Protein AF-A0AAV9TXZ3-F1 (afdb_monomer_lite)

InterPro domains:
  IPR000595 Cyclic nucleotide-binding domain [PF00027] (1098-1180)
  IPR000595 Cyclic nucleotide-binding domain [PS50042] (1098-1179)
  IPR000595 Cyclic nucleotide-binding domain [SM00100] (1079-1195)
  IPR000595 Cyclic nucleotide-binding domain [cd00038] (1076-1191)
  IPR002645 STAS domain [PF01740] (879-974)
  IPR002645 STAS domain [PS50801] (874-994)
  IPR005339 GINS complex, subunit Psf1 [cd11710] (3-156)
  IPR011547 SLC26A/SulP transporter domain [PF00916] (448-819)
  IPR014710 RmlC-like jelly roll fold [G3DSA:2.60.120.10] (1043-1210)
  IPR018490 Cyclic nucleotide-binding domain superfamily [SSF51206] (1062-1190)
  IPR021151 GINS subunit, domain A [PF05916] (46-154)
  IPR036224 GINS, helical bundle-like domain superfamily [SSF158573] (1-167)
  IPR036513 STAS domain superfamily [G3DSA:3.30.750.24] (866-998)
  IPR036513 STAS domain superfamily [SSF52091] (878-995)
  IPR052706 Membrane-associated Transporter-like [PTHR43310] (361-1196)
  IPR056783 DNA replication complex GINS protein PSF1, C-terminal domain [PF24997] (168-211)
  IPR056783 DNA replication complex GINS protein PSF1, C-terminal domain [cd21696] (169-210)

Sequence (1214 aa):
MYGDLGNKLVQHGKRTQNLAHLPAYQAEIVRAVTREVRDLDKDVTELLEPFQGSFDPSADQATACTVLVNYLSMRRNKRCLLAYHRTRTDKLEELAWRGVDVLDLSGQQVRSNVGSSTGGPNGSADGPTSSLSPQEEEYVRQYGDLLAAYNGQWTDIDLTGSLEPPRDLFIDVRVLKDAGEIQTEYGAINLTKNSQFYVRQGDVERLIAQAPVDSAQYARSVREDTAELASYLLSDKKTGQSPAFLSRQRSQSSALARETAVSDDEDGDEDGDEIAHVTSSETIPEVSEPPSPDEDAEGVIEDGPSILTNLLKKSPPQSHRDPSPEPRPEPLALSDPEPKRTLSTDTPRCEPQRSTERVVDEPTERTPLIPRMSSDSFESYDTNGSTEGVDVEGQKQRPRKKWLRGLKDLTVNVEEHLVHGIQIATSPKAWDRRALWQNAVVAPASCLPAVVVGLLLNVLDALSYGMILFPLGKPIFAGLGSAGISIFYIEVVPFFHNMAQTITDHIGEDQPDAVIATTIVSYAISSMMTGTVFYLMGRFNFGYMVGFIPRHILIGCIGGVGWFLVATGFEVSARMDGSLEYDMDTLHKLFRRDTIPLWVTPLLLAIVLFYSQTRGASKYFLPLYIISIPVVFYFFVFSLDALEPDSLRDNGWIFEGPPSDEPWWYFYTLYKFNLVEWDAVLECVPAMLALTFFGILHVPINVPALALQSGEDNADLDRELKLHGYSNFISGMAGSIQNYLVYANTVFFMRSGGDSRLAGYMLAALTFGVMIIGPKIIGFIPIMMVGTLIFDLGFELLLEAVWLPRKKLKLAEYLTVIVIVLVMGIYDFVIGIGVGIILAFVSLIIQTSRVSAVRASYTGEIVGSTVRRNPSQHHYLQEVRRQIYIVKLTGFLFFGTVVSVEEKIRALIDDSAFAERPIKYLILDLYHVTGLDYSAGEAFNTISRLLDNKGIVLVLSGKDAESEVGRNLRAMGLGNDSIEVTLLPDLNSALESCENELLKTLYASQEELRKGSRHAPTANLDVPTKPDRTSFDLVINSPRRNHLHEAARNALANTESSGTKRWQSFKEPLRLMLQIFQGLSDKNEDFWFRAVGYFVRKEYTAGTVLFTRGEPAKGFYLVEKGILRADYDLPQGSLTESIVAGTTCGELPFFSETDRTATVTVDRDCVAWRMDKEGWQKLQKDQPDVAQELLRVSLKLTSERMTSITSYILTMAG

Foldseek 3Di:
DLCPLLLVLLVVLVVQLPDPDGAADPVVSLVVLVVSLVVLVVVLCVLCVVVVPPDDCLQPQLSVLSNVVSVVSSVSSVVSSVSSVVSVVVVLLVCVLLLEPLVVVQVVVQVVVVVPDDDDPDDDDDDRDGSDDPVRVVVSVVVNVVVVVVVVVPPPDDSSDDPDDDPDQKAKDFQQDFPAWAQDPVGIDGHHHGDIDTGGCVRCVSVVNHPPPPPPPPPPGVVVVVVVVVVVVVPDDDDDDDDDDDDDDDDDDDDDDDDDDDDDDDDDDDDDDDDDDDDDDDDDDDDDDDDDDDDDDDDDDDDDDDDPVVPPDDDDDDDDDDDDDDDDDDDDDDDDDDDDDDDDDDDDDDDDDDDDDDDDDDDDDDDDPDDDDDDDDDDDDDDDDDDDDDDDDDDDDDDDDDPPPVVVVVVVVVVVVVVVVVVVVPDPVPDDPVVCCCPVPVLVVLLVLLLLLLLVVQLLQQQLVQLLLELCVQVLCVQRSLVGHDDDDPQLSVLLHVLLVLLCVVPDPPCSLLSLLQSLLLQLVLLQVLLQVLQVCLVVVVLVVLVVQDPLLLLLLLQLLLLLLQQSLLCLQQVDSDGDAPDPVSVVSCPDPLRVCSRVLLLVLLVVVLVVVVVDDDLNRVSVSLVVVLVVVVVCCVVDPVRDLVVCCVSNFADDFRDDDDALCNSVVSNPVVSHDVVSSVVSVVSSVVVSVVQSNQLSSQQVVQCVVVVNPDDRSSVVSSVLSVVSSVVSVVSDGRDDDDRVSVVSSVSSPNPDVVSVVSSVVVSVVVSRVPRRVRRSDTSSSSSNVSNNSSVVSNCSSQPVCPVVDDPLSNVLSVQLSVCCNNPHSVVSSVSSVVSVVVVVLVVVLPDEQFPDKDFQLLAAFQAADFPLLVQLCNQQSLLEIETEGAEEAEPSHLVNVLVVLCVCVPPVNCVVRVHAEYEYECQRYPYYDLNSLVSVQVSLVSCVVSNHAYEYENDDCPGPRNVSSVVSPPCPPVRDYHYYNHPSRVNVVVSVVLCVLLVVVVVVVVVVVVCDDDDDDDDPDDPPPPDDPPPPPDPSVVSSNVSSCVSVVLVVVQALVPLPPPDPPLSLCCRRCPVVDPDDSVLCVLLRVQWDKDKDAAFDWPDAFQAWQFKKKQWQQAKKWWWAQDPVGIDIYIYGHSYIPSLSRNSSRHTDRTTMGGHHTTIIIIGGPVSLVCCSVVPSVSSSSSSSSSSVSVVVSVSNVVSNVSVVVD

pLDDT: mean 71.1, std 21.89, range [20.72, 95.38]

Structure (mmCIF, N/CA/C/O backbone):
data_AF-A0AAV9TXZ3-F1
#
_entry.id   AF-A0AAV9TXZ3-F1
#
loop_
_atom_site.group_PDB
_atom_site.id
_atom_site.type_symbol
_atom_site.label_atom_id
_atom_site.label_alt_id
_atom_site.label_comp_id
_atom_site.label_asym_id
_atom_site.label_entity_id
_atom_site.label_seq_id
_atom_site.pdbx_PDB_ins_code
_atom_site.Cartn_x
_atom_site.Cartn_y
_atom_site.Cartn_z
_atom_site.occupancy
_atom_site.B_iso_or_equiv
_atom_site.auth_seq_id
_atom_site.auth_comp_id
_atom_site.auth_asym_id
_atom_site.auth_atom_id
_atom_site.pdbx_PDB_model_num
ATOM 1 N N . MET A 1 1 ? -33.571 0.772 12.423 1.00 46.62 1 MET A N 1
ATOM 2 C CA . MET A 1 1 ? -34.024 0.963 13.819 1.00 46.62 1 MET A CA 1
ATOM 3 C C . MET A 1 1 ? -34.027 2.464 14.087 1.00 46.62 1 MET A C 1
ATOM 5 O O . MET A 1 1 ? -33.149 3.138 13.553 1.00 46.62 1 MET A O 1
ATOM 9 N N . TYR A 1 2 ? -34.976 3.020 14.851 1.00 60.75 2 TYR A N 1
ATOM 10 C CA . TYR A 1 2 ? -34.881 4.441 15.217 1.00 60.75 2 TYR A CA 1
ATOM 11 C C . TYR A 1 2 ? -33.516 4.681 15.883 1.00 60.75 2 TYR A C 1
ATOM 13 O O . TYR A 1 2 ? -33.178 3.979 16.844 1.00 60.75 2 TYR A O 1
ATOM 21 N N . GLY A 1 3 ? -32.733 5.648 15.396 1.00 64.31 3 GLY A N 1
ATOM 22 C CA . GLY A 1 3 ? -31.416 6.031 15.926 1.00 64.31 3 GLY A CA 1
ATOM 23 C C . GLY A 1 3 ? -30.194 5.714 15.079 1.00 64.31 3 GLY A C 1
ATOM 24 O O . GLY A 1 3 ? -29.126 6.255 15.368 1.00 64.31 3 GLY A O 1
ATOM 25 N N . ASP A 1 4 ? -30.319 4.896 14.033 1.00 75.12 4 ASP A N 1
ATOM 26 C CA . ASP A 1 4 ? -29.176 4.531 13.181 1.00 75.12 4 ASP A CA 1
ATOM 27 C C . ASP A 1 4 ? -28.578 5.764 12.482 1.00 75.12 4 ASP A C 1
ATOM 29 O O . ASP A 1 4 ? -27.358 5.918 12.392 1.00 75.12 4 ASP A O 1
ATOM 33 N N . LEU A 1 5 ? -29.439 6.689 12.041 1.00 81.31 5 LEU A N 1
ATOM 34 C CA . LEU A 1 5 ? -29.034 7.960 11.435 1.00 81.31 5 LEU A CA 1
ATOM 35 C C . LEU A 1 5 ? -28.333 8.876 12.447 1.00 81.31 5 LEU A C 1
ATOM 37 O O . LEU A 1 5 ? -27.311 9.483 12.127 1.00 81.31 5 LEU A O 1
ATOM 41 N N . GLY A 1 6 ? -28.834 8.921 13.686 1.00 83.31 6 GLY A N 1
ATOM 42 C CA . GLY A 1 6 ? -28.199 9.656 14.782 1.00 83.31 6 GLY A CA 1
ATOM 43 C C . GLY A 1 6 ? -26.801 9.119 15.103 1.00 83.31 6 GLY A C 1
ATOM 44 O O . GLY A 1 6 ? -25.874 9.900 15.304 1.00 83.31 6 GLY A O 1
ATOM 45 N N . ASN A 1 7 ? -26.617 7.796 15.074 1.00 79.44 7 ASN A N 1
ATOM 46 C CA . ASN A 1 7 ? -25.314 7.166 15.289 1.00 79.44 7 ASN A CA 1
ATOM 47 C C . ASN A 1 7 ? -24.320 7.502 14.163 1.00 79.44 7 ASN A C 1
ATOM 49 O O . ASN A 1 7 ? -23.198 7.928 14.432 1.00 79.44 7 ASN A O 1
ATOM 53 N N . LYS A 1 8 ? -24.751 7.413 12.895 1.00 82.44 8 LYS A N 1
ATOM 54 C CA . LYS A 1 8 ? -23.932 7.836 11.743 1.00 82.44 8 LYS A CA 1
ATOM 55 C C . LYS A 1 8 ? -23.474 9.293 11.869 1.00 82.44 8 LYS A C 1
ATOM 57 O O . LYS A 1 8 ? -22.316 9.600 11.588 1.00 82.44 8 LYS A O 1
ATOM 62 N N . LEU A 1 9 ? -24.358 10.176 12.338 1.00 86.06 9 LEU A N 1
ATOM 63 C CA . LEU A 1 9 ? -24.041 11.586 12.553 1.00 86.06 9 LEU A CA 1
ATOM 64 C C . LEU A 1 9 ? -22.973 11.781 13.648 1.00 86.06 9 LEU A C 1
ATOM 66 O O . LEU A 1 9 ? -22.029 12.548 13.460 1.00 86.06 9 LEU A O 1
ATOM 70 N N . VAL A 1 10 ? -23.060 11.039 14.756 1.00 84.44 10 VAL A N 1
ATOM 71 C CA . VAL A 1 10 ? -22.048 11.068 15.831 1.00 84.44 10 VAL A CA 1
ATOM 72 C C . VAL A 1 10 ? -20.702 10.518 15.355 1.00 84.44 10 VAL A C 1
ATOM 74 O O . VAL A 1 10 ? -19.664 11.108 15.650 1.00 84.44 10 VAL A O 1
ATOM 77 N N . GLN A 1 11 ? -20.690 9.437 14.569 1.00 80.44 11 GLN A N 1
ATOM 78 C CA . GLN A 1 11 ? -19.458 8.909 13.971 1.00 80.44 11 GLN A CA 1
ATOM 79 C C . GLN A 1 11 ? -18.785 9.937 13.054 1.00 80.44 11 GLN A C 1
ATOM 81 O O . GLN A 1 11 ? -17.564 10.096 13.095 1.00 80.44 11 GLN A O 1
ATOM 86 N N . HIS A 1 12 ? -19.571 10.670 12.261 1.00 83.06 12 HIS A N 1
ATOM 87 C CA . HIS A 1 12 ? -19.061 11.776 11.455 1.00 83.06 12 HIS A CA 1
ATOM 88 C C . HIS A 1 12 ? -18.491 12.907 12.328 1.00 83.06 12 HIS A C 1
ATOM 90 O O . HIS A 1 12 ? -17.416 13.432 12.034 1.00 83.06 12 HIS A O 1
ATOM 96 N N . GLY A 1 13 ? -19.167 13.255 13.428 1.00 84.00 13 GLY A N 1
ATOM 97 C CA . GLY A 1 13 ? -18.657 14.203 14.426 1.00 84.00 13 GLY A CA 1
ATOM 98 C C . GLY A 1 13 ? -17.302 13.771 14.997 1.00 84.00 13 GLY A C 1
ATOM 99 O O . GLY A 1 13 ? -16.349 14.544 14.969 1.00 84.00 13 GLY A O 1
ATOM 100 N N . LYS A 1 14 ? -17.162 12.501 15.397 1.00 80.06 14 LYS A N 1
ATOM 101 C CA . LYS A 1 14 ? -15.896 11.947 15.907 1.00 80.06 14 LYS A CA 1
ATOM 102 C C . LYS A 1 14 ? -14.766 12.004 14.874 1.00 80.06 14 LYS A C 1
ATOM 104 O O . LYS A 1 14 ? -13.644 12.351 15.219 1.00 80.06 14 LYS A O 1
ATOM 109 N N . ARG A 1 15 ? -15.049 11.708 13.599 1.00 76.56 15 ARG A N 1
ATOM 110 C CA . ARG A 1 15 ? -14.057 11.859 12.516 1.00 76.56 15 ARG A CA 1
ATOM 111 C C . ARG A 1 15 ? -13.598 13.310 12.359 1.00 76.56 15 ARG A C 1
ATOM 113 O O . ARG A 1 15 ? -12.427 13.537 12.094 1.00 76.56 15 ARG A O 1
ATOM 120 N N . THR A 1 16 ? -14.505 14.266 12.559 1.00 80.38 16 THR A N 1
ATOM 121 C CA . THR A 1 16 ? -14.220 15.705 12.437 1.00 80.38 16 THR A CA 1
ATOM 122 C C . THR A 1 16 ? -13.198 16.186 13.473 1.00 80.38 16 THR A C 1
ATOM 124 O O . THR A 1 16 ? -12.370 17.027 13.146 1.00 80.38 16 THR A O 1
ATOM 127 N N . GLN A 1 17 ? -13.191 15.621 14.687 1.00 77.25 17 GLN A N 1
ATOM 128 C CA . GLN A 1 17 ? -12.233 16.001 15.740 1.00 77.25 17 GLN A CA 1
ATOM 129 C C . GLN A 1 17 ? -10.770 15.755 15.339 1.00 77.25 17 GLN A C 1
ATOM 131 O O . GLN A 1 17 ? -9.898 16.542 15.694 1.00 77.25 17 GLN A O 1
ATOM 136 N N . ASN A 1 18 ? -10.511 14.698 14.562 1.00 69.69 18 ASN A N 1
ATOM 137 C CA . ASN A 1 18 ? -9.159 14.295 14.162 1.00 69.69 18 ASN A CA 1
ATOM 138 C C . ASN A 1 18 ? -8.659 14.995 12.884 1.00 69.69 18 ASN A C 1
ATOM 140 O O . ASN A 1 18 ? -7.519 14.775 12.478 1.00 69.69 18 ASN A O 1
ATOM 144 N N . LEU A 1 19 ? -9.500 15.788 12.213 1.00 70.50 19 LEU A N 1
ATOM 145 C CA . LEU A 1 19 ? -9.137 16.490 10.983 1.00 70.50 19 LEU A CA 1
ATOM 146 C C . LEU A 1 19 ? -8.639 17.907 11.295 1.00 70.50 19 LEU A C 1
ATOM 148 O O . LEU A 1 19 ? -9.163 18.596 12.170 1.00 70.50 19 LEU A O 1
ATOM 152 N N . ALA A 1 20 ? -7.636 18.359 10.537 1.00 63.41 20 ALA A N 1
ATOM 153 C CA . ALA A 1 20 ? -7.135 19.733 10.617 1.00 63.41 20 ALA A CA 1
ATOM 154 C C . ALA A 1 20 ? -8.110 20.759 10.006 1.00 63.41 20 ALA A C 1
ATOM 156 O O . ALA A 1 20 ? -8.082 21.925 10.382 1.00 63.41 20 ALA A O 1
ATOM 157 N N . HIS A 1 21 ? -8.986 20.323 9.095 1.00 69.31 21 HIS A N 1
ATOM 158 C CA . HIS A 1 21 ? -10.003 21.149 8.443 1.00 69.31 21 HIS A CA 1
ATOM 159 C C . HIS A 1 21 ? -11.415 20.680 8.810 1.00 69.31 21 HIS A C 1
ATOM 161 O O . HIS A 1 21 ? -11.624 19.516 9.165 1.00 69.31 21 HIS A O 1
ATOM 167 N N . LEU A 1 22 ? -12.398 21.574 8.679 1.00 75.88 22 LEU A N 1
ATOM 168 C CA . LEU A 1 22 ? -13.799 21.241 8.910 1.00 75.88 22 LEU A CA 1
ATOM 169 C C . LEU A 1 22 ? -14.408 20.590 7.647 1.00 75.88 22 LEU A C 1
ATOM 171 O O . LEU A 1 22 ? -14.422 21.217 6.587 1.00 75.88 22 LEU A O 1
ATOM 175 N N . PRO A 1 23 ? -14.917 19.347 7.717 1.00 78.06 23 PRO A N 1
ATOM 176 C CA . PRO A 1 23 ? -15.599 18.707 6.596 1.00 78.06 23 PRO A CA 1
ATOM 177 C C . PRO A 1 23 ? -16.984 19.327 6.364 1.00 78.06 23 PRO A C 1
ATOM 179 O O . PRO A 1 23 ? -17.568 19.931 7.273 1.00 78.06 23 PRO A O 1
ATOM 182 N N . ALA A 1 24 ? -17.536 19.110 5.166 1.00 81.19 24 ALA A N 1
ATOM 183 C CA . ALA A 1 24 ? -18.845 19.628 4.773 1.00 81.19 24 ALA A CA 1
ATOM 184 C C . ALA A 1 24 ? -19.953 19.270 5.781 1.00 81.19 24 ALA A C 1
ATOM 186 O O . ALA A 1 24 ? -20.029 18.147 6.298 1.00 81.19 24 ALA A O 1
ATOM 187 N N . TYR A 1 25 ? -20.817 20.244 6.059 1.00 86.25 25 TYR A N 1
ATOM 188 C CA . TYR A 1 25 ? -21.963 20.079 6.940 1.00 86.25 25 TYR A CA 1
ATOM 189 C C . TYR A 1 25 ? -22.941 19.032 6.383 1.00 86.25 25 TYR A C 1
ATOM 191 O O . TYR A 1 25 ? -23.426 19.136 5.256 1.00 86.25 25 TYR A O 1
ATOM 199 N N . GLN A 1 26 ? -23.273 18.021 7.190 1.00 87.88 26 GLN A N 1
ATOM 200 C CA . GLN A 1 26 ? -24.107 16.885 6.781 1.00 87.88 26 GLN A CA 1
ATOM 201 C C . GLN A 1 26 ? -25.603 17.238 6.817 1.00 87.88 26 GLN A C 1
ATOM 203 O O . GLN A 1 26 ? -26.383 16.662 7.582 1.00 87.88 26 GLN A O 1
ATOM 208 N N . ALA A 1 27 ? -26.016 18.198 5.983 1.00 86.31 27 ALA A N 1
ATOM 209 C CA . ALA A 1 27 ? -27.371 18.749 5.972 1.00 86.31 27 ALA A CA 1
ATOM 210 C C . ALA A 1 27 ? -28.451 17.682 5.755 1.00 86.31 27 ALA A C 1
ATOM 212 O O . ALA A 1 27 ? -29.509 17.739 6.382 1.00 86.31 27 ALA A O 1
ATOM 213 N N . GLU A 1 28 ? -28.197 16.700 4.890 1.00 86.56 28 GLU A N 1
ATOM 214 C CA . GLU A 1 28 ? -29.156 15.634 4.599 1.00 86.56 28 GLU A CA 1
ATOM 215 C C . GLU A 1 28 ? -29.394 14.731 5.805 1.00 86.56 28 GLU A C 1
ATOM 217 O O . GLU A 1 28 ? -30.546 14.488 6.166 1.00 86.56 28 GLU A O 1
ATOM 222 N N . ILE A 1 29 ? -28.320 14.294 6.468 1.00 87.38 29 ILE A N 1
ATOM 223 C CA . ILE A 1 29 ? -28.400 13.425 7.646 1.00 87.38 29 ILE A CA 1
ATOM 224 C C . ILE A 1 29 ? -29.036 14.190 8.806 1.00 87.38 29 ILE A C 1
ATOM 226 O O . ILE A 1 29 ? -29.933 13.661 9.457 1.00 87.38 29 ILE A O 1
ATOM 230 N N . VAL A 1 30 ? -28.654 15.453 9.028 1.00 91.25 30 VAL A N 1
ATOM 231 C CA . VAL A 1 30 ? -29.279 16.296 10.059 1.00 91.25 30 VAL A CA 1
ATOM 232 C C . VAL A 1 30 ? -30.777 16.462 9.794 1.00 91.25 30 VAL A C 1
ATOM 234 O O . VAL A 1 30 ? -31.585 16.258 10.702 1.00 91.25 30 VAL A O 1
ATOM 237 N N . ARG A 1 31 ? -31.185 16.758 8.551 1.00 91.25 31 ARG A N 1
ATOM 238 C CA . ARG A 1 31 ? -32.609 16.844 8.177 1.00 91.25 31 ARG A CA 1
ATOM 239 C C . ARG A 1 31 ? -33.327 15.511 8.346 1.00 91.25 31 ARG A C 1
ATOM 241 O O . ARG A 1 31 ? -34.479 15.520 8.764 1.00 91.25 31 ARG A O 1
ATOM 248 N N . ALA A 1 32 ? -32.680 14.392 8.030 1.00 89.62 32 ALA A N 1
ATOM 249 C CA . ALA A 1 32 ? -33.257 13.062 8.176 1.00 89.62 32 ALA A CA 1
ATOM 250 C C . ALA A 1 32 ? -33.457 12.691 9.654 1.00 89.62 32 ALA A C 1
ATOM 252 O O . ALA A 1 32 ? -34.551 12.279 10.016 1.00 89.62 32 ALA A O 1
ATOM 253 N N . VAL A 1 33 ? -32.472 12.940 10.525 1.00 89.69 33 VAL A N 1
ATOM 254 C CA . VAL A 1 33 ? -32.613 12.745 11.981 1.00 89.69 33 VAL A CA 1
ATOM 255 C C . VAL A 1 33 ? -33.660 13.701 12.563 1.00 89.69 33 VAL A C 1
ATOM 257 O O . VAL A 1 33 ? -34.429 13.318 13.438 1.00 89.69 33 VAL A O 1
ATOM 260 N N . THR A 1 34 ? -33.740 14.939 12.067 1.00 92.44 34 THR A N 1
ATOM 261 C CA . THR A 1 34 ? -34.777 15.898 12.490 1.00 92.44 34 THR A CA 1
ATOM 262 C C . THR A 1 34 ? -36.172 15.449 12.055 1.00 92.44 34 THR A C 1
ATOM 264 O O . THR A 1 34 ? -37.116 15.581 12.830 1.00 92.44 34 THR A O 1
ATOM 267 N N . ARG A 1 35 ? -36.307 14.906 10.836 1.00 91.44 35 ARG A N 1
ATOM 268 C CA . ARG A 1 35 ? -37.545 14.274 10.360 1.00 91.44 35 ARG A CA 1
ATOM 269 C C . ARG A 1 35 ? -37.907 13.084 11.233 1.00 91.44 35 ARG A C 1
ATOM 271 O O . ARG A 1 35 ? -38.993 13.085 11.774 1.00 91.44 35 ARG A O 1
ATOM 278 N N . GLU A 1 36 ? -36.961 12.193 11.509 1.00 89.94 36 GLU A N 1
ATOM 279 C CA . GLU A 1 36 ? -37.167 11.045 12.396 1.00 89.94 36 GLU A CA 1
ATOM 280 C C . GLU A 1 36 ? -37.639 11.469 13.800 1.00 89.94 36 GLU A C 1
ATOM 282 O O . GLU A 1 36 ? -38.525 10.846 14.371 1.00 89.94 36 GLU A O 1
ATOM 287 N N . VAL A 1 37 ? -37.096 12.558 14.361 1.00 91.62 37 VAL A N 1
ATOM 288 C CA . VAL A 1 37 ? -37.578 13.122 15.636 1.00 91.62 37 VAL A CA 1
ATOM 289 C C . VAL A 1 37 ? -39.005 13.660 15.519 1.00 91.62 37 VAL A C 1
ATOM 291 O O . VAL A 1 37 ? -39.774 13.491 16.457 1.00 91.62 37 VAL A O 1
ATOM 294 N N . ARG A 1 38 ? -39.361 14.313 14.406 1.00 92.12 38 ARG A N 1
ATOM 295 C CA . ARG A 1 38 ? -40.729 14.803 14.161 1.00 92.12 38 ARG A CA 1
ATOM 296 C C . ARG A 1 38 ? -41.714 13.671 13.905 1.00 92.12 38 ARG A C 1
ATOM 298 O O . ARG A 1 38 ? -42.841 13.774 14.358 1.00 92.12 38 ARG A O 1
ATOM 305 N N . ASP A 1 39 ? -41.292 12.622 13.212 1.00 89.25 39 ASP A N 1
ATOM 306 C CA . ASP A 1 39 ? -42.104 11.437 12.959 1.00 89.25 39 ASP A CA 1
ATOM 307 C C . ASP A 1 39 ? -42.390 10.733 14.289 1.00 89.25 39 ASP A C 1
ATOM 309 O O . ASP A 1 39 ? -43.543 10.493 14.604 1.00 89.25 39 ASP A O 1
ATOM 313 N N . LEU A 1 40 ? -41.377 10.556 15.148 1.00 88.88 40 LEU A N 1
ATOM 314 C CA . LEU A 1 40 ? -41.570 10.037 16.508 1.00 88.88 40 LEU A CA 1
ATOM 315 C C . LEU A 1 40 ? -42.489 10.922 17.371 1.00 88.88 40 LEU A C 1
ATOM 317 O O . LEU A 1 40 ? -43.253 10.403 18.181 1.00 88.88 40 LEU A O 1
ATOM 321 N N . ASP A 1 41 ? -42.407 12.247 17.233 1.00 90.12 41 ASP A N 1
ATOM 322 C CA . ASP A 1 41 ? -43.283 13.196 17.937 1.00 90.12 41 ASP A CA 1
ATOM 323 C C . ASP A 1 41 ? -44.725 13.124 17.414 1.00 90.12 41 ASP A C 1
ATOM 325 O O . ASP A 1 41 ? -45.684 13.152 18.188 1.00 90.12 41 ASP A O 1
ATOM 329 N N . LYS A 1 42 ? -44.882 12.954 16.099 1.00 89.12 42 LYS A N 1
ATOM 330 C CA . LYS A 1 42 ? -46.168 12.734 15.446 1.00 89.12 42 LYS A CA 1
ATOM 331 C C . LYS A 1 42 ? -46.775 11.403 15.873 1.00 89.12 42 LYS A C 1
ATOM 333 O O . LYS A 1 42 ? -47.934 11.403 16.258 1.00 89.12 42 LYS A O 1
ATOM 338 N N . ASP A 1 43 ? -45.994 10.328 15.912 1.00 85.62 43 ASP A N 1
ATOM 339 C CA . ASP A 1 43 ? -46.423 9.017 16.401 1.00 85.62 43 ASP A CA 1
ATOM 340 C C . ASP A 1 43 ? -46.906 9.121 17.855 1.00 85.62 43 ASP A C 1
ATOM 342 O O . ASP A 1 43 ? -47.959 8.598 18.204 1.00 85.62 43 ASP A O 1
ATOM 346 N N . VAL A 1 44 ? -46.181 9.849 18.716 1.00 87.19 44 VAL A N 1
ATOM 347 C CA . VAL A 1 44 ? -46.627 10.127 20.094 1.00 87.19 44 VAL A CA 1
ATOM 348 C C . VAL A 1 44 ? -47.927 10.931 20.112 1.00 87.19 44 VAL A C 1
ATOM 350 O O . VAL A 1 44 ? -48.803 10.647 20.925 1.00 87.19 44 VAL A O 1
ATOM 353 N N . THR A 1 45 ? -48.073 11.916 19.229 1.00 86.88 45 THR A N 1
ATOM 354 C CA . THR A 1 45 ? -49.273 12.758 19.153 1.00 86.88 45 THR A CA 1
ATOM 355 C C . THR A 1 45 ? -50.485 11.973 18.650 1.00 86.88 45 THR A C 1
ATOM 357 O O . THR A 1 45 ? -51.545 12.079 19.254 1.00 86.88 45 THR A O 1
ATOM 360 N N . GLU A 1 46 ? -50.333 11.147 17.613 1.00 85.81 46 GLU A N 1
ATOM 361 C CA . GLU A 1 46 ? -51.372 10.249 17.084 1.00 85.81 46 GLU A CA 1
ATOM 362 C C . GLU A 1 46 ? -51.777 9.200 18.130 1.00 85.81 46 GLU A C 1
ATOM 364 O O . GLU A 1 46 ? -52.963 8.950 18.332 1.00 85.81 46 GLU A O 1
ATOM 369 N N . LEU A 1 47 ? -50.809 8.646 18.871 1.00 84.81 47 LEU A N 1
ATOM 370 C CA . LEU A 1 47 ? -51.084 7.739 19.990 1.00 84.81 47 LEU A CA 1
ATOM 371 C C . LEU A 1 47 ? -51.864 8.422 21.123 1.00 84.81 47 LEU A C 1
ATOM 373 O O . LEU A 1 47 ? -52.641 7.762 21.808 1.00 84.81 47 LEU A O 1
ATOM 377 N N . LEU A 1 48 ? -51.666 9.726 21.338 1.00 85.25 48 LEU A N 1
ATOM 378 C CA . LEU A 1 48 ? -52.327 10.493 22.399 1.00 85.25 48 LEU A CA 1
ATOM 379 C C . LEU A 1 48 ? -53.626 11.190 21.948 1.00 85.25 48 LEU A C 1
ATOM 381 O O . LEU A 1 48 ? -54.417 11.599 22.802 1.00 85.25 48 LEU A O 1
ATOM 385 N N . GLU A 1 49 ? -53.880 11.303 20.641 1.00 84.19 49 GLU A N 1
ATOM 386 C CA . GLU A 1 49 ? -55.061 11.951 20.050 1.00 84.19 49 GLU A CA 1
ATOM 387 C C . GLU A 1 49 ? -56.399 11.399 20.588 1.00 84.19 49 GLU A C 1
ATOM 389 O O . GLU A 1 49 ? -57.260 12.210 20.956 1.00 84.19 49 GLU A O 1
ATOM 394 N N . PRO A 1 50 ? -56.580 10.069 20.763 1.00 83.56 50 PRO A N 1
ATOM 395 C CA . PRO A 1 50 ? -57.810 9.503 21.321 1.00 83.56 50 PRO A CA 1
ATOM 396 C C . PRO A 1 50 ? -58.133 9.983 22.743 1.00 83.56 50 PRO A C 1
ATOM 398 O O . PRO A 1 50 ? -59.283 9.903 23.171 1.00 83.56 50 PRO A O 1
ATOM 401 N N . PHE A 1 51 ? -57.138 10.493 23.478 1.00 82.31 51 PHE A N 1
ATOM 402 C CA . PHE A 1 51 ? -57.261 10.853 24.891 1.00 82.31 51 PHE A CA 1
ATOM 403 C C . PHE A 1 51 ? -57.546 12.342 25.129 1.00 82.31 51 PHE A C 1
ATOM 405 O O . PHE A 1 51 ? -57.717 12.737 26.281 1.00 82.31 51 PHE A O 1
ATOM 412 N N . GLN A 1 52 ? -57.598 13.177 24.078 1.00 74.44 52 GLN A N 1
ATOM 413 C CA . GLN A 1 52 ? -58.004 14.598 24.121 1.00 74.44 52 GLN A CA 1
ATOM 414 C C . GLN A 1 52 ? -57.418 15.405 25.309 1.00 74.44 52 GLN A C 1
ATOM 416 O O . GLN A 1 52 ? -58.098 16.226 25.922 1.00 74.44 52 GLN A O 1
ATOM 421 N N . GLY A 1 53 ? -56.147 15.161 25.659 1.00 67.88 53 GLY A N 1
ATOM 422 C CA . GLY A 1 53 ? -55.430 15.850 26.747 1.00 67.88 53 GLY A CA 1
ATOM 423 C C . GLY A 1 53 ? -55.630 15.278 28.162 1.00 67.88 53 GLY A C 1
ATOM 424 O O . GLY A 1 53 ? -54.949 15.708 29.089 1.00 67.88 53 GLY A O 1
ATOM 425 N N . SER A 1 54 ? -56.499 14.280 28.330 1.00 74.25 54 SER A N 1
ATOM 426 C CA . SER A 1 54 ? -56.764 13.541 29.572 1.00 74.25 54 SER A CA 1
ATOM 427 C C . SER A 1 54 ? -56.188 12.119 29.476 1.00 74.25 54 SER A C 1
ATOM 429 O O . SER A 1 54 ? -56.912 11.126 29.567 1.00 74.25 54 SER A O 1
ATOM 431 N N . PHE A 1 55 ? -54.878 12.005 29.253 1.00 79.62 55 PHE A N 1
ATOM 432 C CA . PHE A 1 55 ? -54.204 10.706 29.241 1.00 79.62 55 PHE A CA 1
ATOM 433 C C . PHE A 1 55 ? -53.881 10.267 30.670 1.00 79.62 55 PHE A C 1
ATOM 435 O O . PHE A 1 55 ? -53.087 10.918 31.350 1.00 79.62 55 PHE A O 1
ATOM 442 N N . ASP A 1 56 ? -54.481 9.162 31.113 1.00 75.12 56 ASP A N 1
ATOM 443 C CA . ASP A 1 56 ? -54.106 8.494 32.355 1.00 75.12 56 ASP A CA 1
ATOM 444 C C . ASP A 1 56 ? -53.143 7.335 32.038 1.00 75.12 56 ASP A C 1
ATOM 446 O O . ASP A 1 56 ? -53.580 6.289 31.543 1.00 75.12 56 ASP A O 1
ATOM 450 N N . PRO A 1 57 ? -51.836 7.471 32.344 1.00 71.06 57 PRO A N 1
ATOM 451 C CA . PRO A 1 57 ? -50.852 6.424 32.085 1.00 71.06 57 PRO A CA 1
ATOM 452 C C . PRO A 1 57 ? -51.149 5.118 32.825 1.00 71.06 57 PRO A C 1
ATOM 454 O O . PRO A 1 57 ? -50.573 4.087 32.489 1.00 71.06 57 PRO A O 1
ATOM 457 N N . SER A 1 58 ? -51.987 5.160 33.868 1.00 57.97 58 SER A N 1
ATOM 458 C CA . SER A 1 58 ? -52.388 3.972 34.616 1.00 57.97 58 SER A CA 1
ATOM 459 C C . SER A 1 58 ? -53.486 3.167 33.916 1.00 57.97 58 SER A C 1
ATOM 461 O O . SER A 1 58 ? -53.510 1.948 34.086 1.00 57.97 58 SER A O 1
ATOM 463 N N . ALA A 1 59 ? -54.330 3.814 33.103 1.00 69.88 59 ALA A N 1
ATOM 464 C CA . ALA A 1 59 ? -55.447 3.186 32.402 1.00 69.88 59 ALA A CA 1
ATOM 465 C C . ALA A 1 59 ? -55.034 2.560 31.058 1.00 69.88 59 ALA A C 1
ATOM 467 O O . ALA A 1 59 ? -55.557 1.508 30.702 1.00 69.88 59 ALA A O 1
ATOM 468 N N . ASP A 1 60 ? -54.074 3.163 30.342 1.00 74.12 60 ASP A N 1
ATOM 469 C CA . ASP A 1 60 ? -53.642 2.708 29.012 1.00 74.12 60 ASP A CA 1
ATOM 470 C C . ASP A 1 60 ? -52.114 2.510 28.935 1.00 74.12 60 ASP A C 1
ATOM 472 O O . ASP A 1 60 ? -51.330 3.329 28.443 1.00 74.12 60 ASP A O 1
ATOM 476 N N . GLN A 1 61 ? -51.671 1.404 29.532 1.00 61.94 61 GLN A N 1
ATOM 477 C CA . GLN A 1 61 ? -50.272 1.170 29.902 1.00 61.94 61 GLN A CA 1
ATOM 478 C C . GLN A 1 61 ? -49.372 0.761 28.725 1.00 61.94 61 GLN A C 1
ATOM 480 O O . GLN A 1 61 ? -48.187 1.111 28.712 1.00 61.94 61 GLN A O 1
ATOM 485 N N . ALA A 1 62 ? -49.928 0.080 27.718 1.00 70.56 62 ALA A N 1
ATOM 486 C CA . ALA A 1 62 ? -49.223 -0.241 26.475 1.00 70.56 62 ALA A CA 1
ATOM 487 C C . ALA A 1 62 ? -48.896 1.042 25.695 1.00 70.56 62 ALA A C 1
ATOM 489 O O . ALA A 1 62 ? -47.756 1.261 25.265 1.00 70.56 62 ALA A O 1
ATOM 490 N N . THR A 1 63 ? -49.875 1.946 25.621 1.00 78.06 63 THR A N 1
ATOM 491 C CA . THR A 1 63 ? -49.718 3.284 25.050 1.00 78.06 63 THR A CA 1
ATOM 492 C C . THR A 1 63 ? -48.699 4.096 25.851 1.00 78.06 63 THR A C 1
ATOM 494 O O . THR A 1 63 ? -47.777 4.663 25.267 1.00 78.06 63 THR A O 1
ATOM 497 N N . ALA A 1 64 ? -48.754 4.063 27.190 1.00 76.50 64 ALA A N 1
ATOM 498 C CA . ALA A 1 64 ? -47.788 4.755 28.053 1.00 76.50 64 ALA A CA 1
ATOM 499 C C . ALA A 1 64 ? -46.336 4.283 27.840 1.00 76.50 64 ALA A C 1
ATOM 501 O O . ALA A 1 64 ? -45.417 5.105 27.772 1.00 76.50 64 ALA A O 1
ATOM 502 N N . CYS A 1 65 ? -46.114 2.971 27.708 1.00 72.75 65 CYS A N 1
ATOM 503 C CA . CYS A 1 65 ? -44.789 2.418 27.420 1.00 72.75 65 CYS A CA 1
ATOM 504 C C . CYS A 1 65 ? -44.280 2.840 26.045 1.00 72.75 65 CYS A C 1
ATOM 506 O O . CYS A 1 65 ? -43.129 3.257 25.917 1.00 72.75 65 CYS A O 1
ATOM 508 N N . THR A 1 66 ? -45.140 2.757 25.032 1.00 79.88 66 THR A N 1
ATOM 509 C CA . THR A 1 66 ? -44.800 3.134 23.655 1.00 79.88 66 THR A CA 1
ATOM 510 C C . THR A 1 66 ? -44.451 4.619 23.570 1.00 79.88 66 THR A C 1
ATOM 512 O O . THR A 1 66 ? -43.409 4.983 23.023 1.00 79.88 66 THR A O 1
ATOM 515 N N . VAL A 1 67 ? -45.240 5.475 24.226 1.00 84.12 67 VAL A N 1
ATOM 516 C CA . VAL A 1 67 ? -44.968 6.913 24.349 1.00 84.12 67 VAL A CA 1
ATOM 517 C C . VAL A 1 67 ? -43.626 7.164 25.039 1.00 84.12 67 VAL A C 1
ATOM 519 O O . VAL A 1 67 ? -42.842 7.984 24.558 1.00 84.12 67 VAL A O 1
ATOM 522 N N . LEU A 1 68 ? -43.300 6.443 26.119 1.00 80.88 68 LEU A N 1
ATOM 523 C CA . LEU A 1 68 ? -42.006 6.615 26.783 1.00 80.88 68 LEU A CA 1
ATOM 524 C C . LEU A 1 68 ? -40.832 6.175 25.898 1.00 80.88 68 LEU A C 1
ATOM 526 O O . LEU A 1 68 ? -39.819 6.873 25.851 1.00 80.88 68 LEU A O 1
ATOM 530 N N . VAL A 1 69 ? -40.939 5.046 25.195 1.00 79.44 69 VAL A N 1
ATOM 531 C CA . VAL A 1 69 ? -39.885 4.562 24.286 1.00 79.44 69 VAL A CA 1
ATOM 532 C C . VAL A 1 69 ? -39.656 5.552 23.148 1.00 79.44 69 VAL A C 1
ATOM 534 O O . VAL A 1 69 ? -38.503 5.893 22.858 1.00 79.44 69 VAL A O 1
ATOM 537 N N . ASN A 1 70 ? -40.729 6.073 22.551 1.00 82.81 70 ASN A N 1
ATOM 538 C CA . ASN A 1 70 ? -40.641 7.108 21.524 1.00 82.81 70 ASN A CA 1
ATOM 539 C C . ASN A 1 70 ? -40.013 8.383 22.096 1.00 82.81 70 ASN A C 1
ATOM 541 O O . ASN A 1 70 ? -39.091 8.935 21.498 1.00 82.81 70 ASN A O 1
ATOM 545 N N . TYR A 1 71 ? -40.394 8.793 23.308 1.00 84.56 71 TYR A N 1
ATOM 546 C CA . TYR A 1 71 ? -39.800 9.942 23.991 1.00 84.56 71 TYR A CA 1
ATOM 547 C C . TYR A 1 71 ? -38.302 9.776 24.291 1.00 84.56 71 TYR A C 1
ATOM 549 O O . TYR A 1 71 ? -37.508 10.694 24.060 1.00 84.56 71 TYR A O 1
ATOM 557 N N . LEU A 1 72 ? -37.875 8.604 24.766 1.00 80.00 72 LEU A N 1
ATOM 558 C CA . LEU A 1 72 ? -36.460 8.300 24.994 1.00 80.00 72 LEU A CA 1
ATOM 559 C C . LEU A 1 72 ? -35.678 8.257 23.675 1.00 80.00 72 LEU A C 1
ATOM 561 O O . LEU A 1 72 ? -34.570 8.795 23.606 1.00 80.00 72 LEU A O 1
ATOM 565 N N . SER A 1 73 ? -36.270 7.697 22.619 1.00 83.56 73 SER A N 1
ATOM 566 C CA . SER A 1 73 ? -35.690 7.666 21.271 1.00 83.56 73 SER A CA 1
ATOM 567 C C . SER A 1 73 ? -35.533 9.076 20.697 1.00 83.56 73 SER A C 1
ATOM 569 O O . SER A 1 73 ? -34.460 9.417 20.194 1.00 83.56 73 SER A O 1
ATOM 571 N N . MET A 1 74 ? -36.535 9.942 20.882 1.00 87.00 74 MET A N 1
ATOM 572 C CA . MET A 1 74 ? -36.456 11.366 20.553 1.00 87.00 74 MET A CA 1
ATOM 573 C C . MET A 1 74 ? -35.348 12.066 21.340 1.00 87.00 74 MET A C 1
ATOM 575 O O . MET A 1 74 ? -34.535 12.774 20.745 1.00 87.00 74 MET A O 1
ATOM 579 N N . ARG A 1 75 ? -35.262 11.864 22.665 1.00 85.56 75 ARG A N 1
ATOM 580 C CA . ARG A 1 75 ? -34.186 12.446 23.493 1.00 85.56 75 ARG A CA 1
ATOM 581 C C . ARG A 1 75 ? -32.808 11.985 23.037 1.00 85.56 75 ARG A C 1
ATOM 583 O O . ARG A 1 75 ? -31.898 12.810 22.983 1.00 85.56 75 ARG A O 1
ATOM 590 N N . ARG A 1 76 ? -32.639 10.705 22.697 1.00 85.12 76 ARG A N 1
ATOM 591 C CA . ARG A 1 76 ? -31.382 10.173 22.155 1.00 85.12 76 ARG A CA 1
ATOM 592 C C . ARG A 1 76 ? -31.040 10.839 20.822 1.00 85.12 76 ARG A C 1
ATOM 594 O O . ARG A 1 76 ? -29.938 11.352 20.689 1.00 85.12 76 ARG A O 1
ATOM 601 N N . ASN A 1 77 ? -31.975 10.896 19.874 1.00 88.62 77 ASN A N 1
ATOM 602 C CA . ASN A 1 77 ? -31.736 11.503 18.562 1.00 88.62 77 ASN A CA 1
ATOM 603 C C . ASN A 1 77 ? -31.420 13.007 18.682 1.00 88.62 77 ASN A C 1
ATOM 605 O O . ASN A 1 77 ? -30.473 13.486 18.059 1.00 88.62 77 ASN A O 1
ATOM 609 N N . LYS A 1 78 ? -32.126 13.733 19.564 1.00 89.88 78 LYS A N 1
ATOM 610 C CA . LYS A 1 78 ? -31.808 15.128 19.919 1.00 89.88 78 LYS A CA 1
ATOM 611 C C . LYS A 1 78 ? -30.411 15.254 20.533 1.00 89.88 78 LYS A C 1
ATOM 613 O O . LYS A 1 78 ? -29.672 16.154 20.156 1.00 89.88 78 LYS A O 1
ATOM 618 N N . ARG A 1 79 ? -30.006 14.345 21.428 1.00 86.62 79 ARG A N 1
ATOM 619 C CA . ARG A 1 79 ? -28.640 14.308 21.983 1.00 86.62 79 ARG A CA 1
ATOM 620 C C . ARG A 1 79 ? -27.584 14.053 20.909 1.00 86.62 79 ARG A C 1
ATOM 622 O O . ARG A 1 79 ? -26.565 14.725 20.930 1.00 86.62 79 ARG A O 1
ATOM 629 N N . CYS A 1 80 ? -27.822 13.135 19.973 1.00 88.31 80 CYS A N 1
ATOM 630 C CA . CYS A 1 80 ? -26.915 12.880 18.850 1.00 88.31 80 CYS A CA 1
ATOM 631 C C . CYS A 1 80 ? -26.753 14.119 17.958 1.00 88.31 80 CYS A C 1
ATOM 633 O O . CYS A 1 80 ? -25.629 14.468 17.607 1.00 88.31 80 CYS A O 1
ATOM 635 N N . LEU A 1 81 ? -27.858 14.809 17.647 1.00 90.62 81 LEU A N 1
ATOM 636 C CA . LEU A 1 81 ? -27.843 16.086 16.927 1.00 90.62 81 LEU A CA 1
ATOM 637 C C . LEU A 1 81 ? -27.027 17.139 17.683 1.00 90.62 81 LEU A C 1
ATOM 639 O O . LEU A 1 81 ? -26.107 17.723 17.119 1.00 90.62 81 LEU A O 1
ATOM 643 N N . LEU A 1 82 ? -27.321 17.341 18.969 1.00 91.25 82 LEU A N 1
ATOM 644 C CA . LEU A 1 82 ? -26.610 18.305 19.809 1.00 91.25 82 LEU A CA 1
ATOM 645 C C . LEU A 1 82 ? -25.125 17.963 19.952 1.00 91.25 82 LEU A C 1
ATOM 647 O O . LEU A 1 82 ? -24.308 18.869 19.918 1.00 91.25 82 LEU A O 1
ATOM 651 N N . ALA A 1 83 ? -24.759 16.686 20.074 1.00 87.12 83 ALA A N 1
ATOM 652 C CA . ALA A 1 83 ? -23.366 16.255 20.160 1.00 87.12 83 ALA A CA 1
ATOM 653 C C . ALA A 1 83 ? -22.605 16.531 18.856 1.00 87.12 83 ALA A C 1
ATOM 655 O O . ALA A 1 83 ? -21.480 17.024 18.900 1.00 87.12 83 ALA A O 1
ATOM 656 N N . TYR A 1 84 ? -23.221 16.259 17.701 1.00 91.50 84 TYR A N 1
ATOM 657 C CA . TYR A 1 84 ? -22.653 16.602 16.396 1.00 91.50 84 TYR A CA 1
ATOM 658 C C . TYR A 1 84 ? -22.447 18.110 16.251 1.00 91.50 84 TYR A C 1
ATOM 660 O O . TYR A 1 84 ? -21.345 18.542 15.921 1.00 91.50 84 TYR A O 1
ATOM 668 N N . HIS A 1 85 ? -23.480 18.901 16.557 1.00 90.88 85 HIS A N 1
ATOM 669 C CA . HIS A 1 85 ? -23.394 20.356 16.518 1.00 90.88 85 HIS A CA 1
ATOM 670 C C . HIS A 1 85 ? -22.351 20.882 17.495 1.00 90.88 85 HIS A C 1
ATOM 672 O O . HIS A 1 85 ? -21.483 21.622 17.065 1.00 90.88 85 HIS A O 1
ATOM 678 N N . ARG A 1 86 ? -22.349 20.432 18.755 1.00 91.25 86 ARG A N 1
ATOM 679 C CA . ARG A 1 86 ? -21.362 20.850 19.757 1.00 91.25 86 ARG A CA 1
ATOM 680 C C . ARG A 1 86 ? -19.943 20.527 19.316 1.00 91.25 86 ARG A C 1
ATOM 682 O O . ARG A 1 86 ? -19.104 21.404 19.385 1.00 91.25 86 ARG A O 1
ATOM 689 N N . THR A 1 87 ? -19.699 19.330 18.783 1.00 88.81 87 THR A N 1
ATOM 690 C CA . THR A 1 87 ? -18.371 18.946 18.275 1.00 88.81 87 THR A CA 1
ATOM 691 C C . THR A 1 87 ? -17.912 19.856 17.135 1.00 88.81 87 THR A C 1
ATOM 693 O O . THR A 1 87 ? -16.737 20.202 17.048 1.00 88.81 87 THR A O 1
ATOM 696 N N . ARG A 1 88 ? -18.829 20.245 16.242 1.00 89.75 88 ARG A N 1
ATOM 697 C CA . ARG A 1 88 ? -18.525 21.189 15.161 1.00 89.75 88 ARG A CA 1
ATOM 698 C C . ARG A 1 88 ? -18.326 22.603 15.684 1.00 89.75 88 ARG A C 1
ATOM 700 O O . ARG A 1 88 ? -17.385 23.249 15.254 1.00 89.75 88 ARG A O 1
ATOM 707 N N . THR A 1 89 ? -19.146 23.048 16.630 1.00 88.56 89 THR A N 1
ATOM 708 C CA . THR A 1 89 ? -18.995 24.329 17.322 1.00 88.56 89 THR A CA 1
ATOM 709 C C . THR A 1 89 ? -17.654 24.404 18.046 1.00 88.56 89 THR A C 1
ATOM 711 O O . THR A 1 89 ? -16.922 25.346 17.805 1.00 88.56 89 THR A O 1
ATOM 714 N N . ASP A 1 90 ? -17.271 23.385 18.821 1.00 88.50 90 ASP A N 1
ATOM 715 C CA . ASP A 1 90 ? -15.958 23.295 19.478 1.00 88.50 90 ASP A CA 1
ATOM 716 C C . ASP A 1 90 ? -14.822 23.413 18.454 1.00 88.50 90 ASP A C 1
ATOM 718 O O . ASP A 1 90 ? -13.842 24.113 18.685 1.00 88.50 90 ASP A O 1
ATOM 722 N N . LYS A 1 91 ? -14.968 22.764 17.290 1.00 84.94 91 LYS A N 1
ATOM 723 C CA . LYS A 1 91 ? -13.976 22.848 16.214 1.00 84.94 91 LYS A CA 1
ATOM 724 C C . LYS A 1 91 ? -13.931 24.233 15.562 1.00 84.94 91 LYS A C 1
ATOM 726 O O . LYS A 1 91 ? -12.855 24.694 15.201 1.00 84.94 91 LYS A O 1
ATOM 731 N N . LEU A 1 92 ? -15.078 24.888 15.397 1.00 86.19 92 LEU A N 1
ATOM 732 C CA . LEU A 1 92 ? -15.180 26.257 14.886 1.00 86.19 92 LEU A CA 1
ATOM 733 C C . LEU A 1 92 ? -14.578 27.266 15.871 1.00 86.19 92 LEU A C 1
ATOM 735 O O . LEU A 1 92 ? -13.823 28.133 15.445 1.00 86.19 92 LEU A O 1
ATOM 739 N N . GLU A 1 93 ? -14.861 27.119 17.168 1.00 86.38 93 GLU A N 1
ATOM 740 C CA . GLU A 1 93 ? -14.244 27.893 18.249 1.00 86.38 93 GLU A CA 1
ATOM 741 C C . GLU A 1 93 ? -12.718 27.690 18.231 1.00 86.38 93 GLU A C 1
ATOM 743 O O . GLU A 1 93 ? -11.970 28.663 18.200 1.00 86.38 93 GLU A O 1
ATOM 748 N N . GLU A 1 94 ? -12.243 26.441 18.154 1.00 83.31 94 GLU A N 1
ATOM 749 C CA . GLU A 1 94 ? -10.814 26.114 18.051 1.00 83.31 94 GLU A CA 1
ATOM 750 C C . GLU A 1 94 ? -10.150 26.794 16.842 1.00 83.31 94 GLU A C 1
ATOM 752 O O . GLU A 1 94 ? -9.064 27.356 16.970 1.00 83.31 94 GLU A O 1
ATOM 757 N N . LEU A 1 95 ? -10.787 26.756 15.668 1.00 78.38 95 LEU A N 1
ATOM 758 C CA . LEU A 1 95 ? -10.271 27.411 14.463 1.00 78.38 95 LEU A CA 1
ATOM 759 C C . LEU A 1 95 ? -10.258 28.942 14.599 1.00 78.38 95 LEU A C 1
ATOM 761 O O . LEU A 1 95 ? -9.287 29.569 14.180 1.00 78.38 95 LEU A O 1
ATOM 765 N N . ALA A 1 96 ? -11.281 29.527 15.229 1.00 78.69 96 ALA A N 1
ATOM 766 C CA . ALA A 1 96 ? -11.346 30.963 15.491 1.00 78.69 96 ALA A CA 1
ATOM 767 C C . ALA A 1 96 ? -10.225 31.426 16.442 1.00 78.69 96 ALA A C 1
ATOM 769 O O . ALA A 1 96 ? -9.563 32.424 16.168 1.00 78.69 96 ALA A O 1
ATOM 770 N N . TRP A 1 97 ? -9.945 30.671 17.511 1.00 77.44 97 TRP A N 1
ATOM 771 C CA . TRP A 1 97 ? -8.840 30.964 18.438 1.00 77.44 97 TRP A CA 1
ATOM 772 C C . TRP A 1 97 ? -7.451 30.763 17.826 1.00 77.44 97 TRP A C 1
ATOM 774 O O . TRP A 1 97 ? -6.502 31.403 18.265 1.00 77.44 97 TRP A O 1
ATOM 784 N N . ARG A 1 98 ? -7.326 29.919 16.794 1.00 70.81 98 ARG A N 1
ATOM 785 C CA . ARG A 1 98 ? -6.090 29.747 16.010 1.00 70.81 98 ARG A CA 1
ATOM 786 C C . ARG A 1 98 ? -5.857 30.862 14.977 1.00 70.81 98 ARG A C 1
ATOM 788 O O . ARG A 1 98 ? -4.903 30.769 14.211 1.00 70.81 98 ARG A O 1
ATOM 795 N N . GLY A 1 99 ? -6.727 31.875 14.913 1.00 64.75 99 GLY A N 1
ATOM 796 C CA . GLY A 1 99 ? -6.592 33.011 13.993 1.00 64.75 99 GLY A CA 1
ATOM 797 C C . GLY A 1 99 ? -6.920 32.691 12.530 1.00 64.75 99 GLY A C 1
ATOM 798 O O . GLY A 1 99 ? -6.572 33.463 11.639 1.00 64.75 99 GLY A O 1
ATOM 799 N N . VAL A 1 100 ? -7.582 31.560 12.270 1.00 65.75 100 VAL A N 1
ATOM 800 C CA . VAL A 1 100 ? -7.968 31.134 10.922 1.00 65.75 100 VAL A CA 1
ATOM 801 C C . VAL A 1 100 ? -9.271 31.827 10.520 1.00 65.75 100 VAL A C 1
ATOM 803 O O . VAL A 1 100 ? -10.280 31.679 11.211 1.00 65.75 100 VAL A O 1
ATOM 806 N N . ASP A 1 101 ? -9.295 32.526 9.378 1.00 64.25 101 ASP A N 1
ATOM 807 C CA . ASP A 1 101 ? -10.549 33.061 8.830 1.00 64.25 101 ASP A CA 1
ATOM 808 C C . ASP A 1 101 ? -11.393 31.927 8.223 1.00 64.25 101 ASP A C 1
ATOM 810 O O . ASP A 1 101 ? -11.244 31.507 7.069 1.00 64.25 101 ASP A O 1
ATOM 814 N N . VAL A 1 102 ? -12.278 31.387 9.059 1.00 63.75 102 VAL A N 1
ATOM 815 C CA . VAL A 1 102 ? -13.151 30.255 8.737 1.00 63.75 102 VAL A CA 1
ATOM 816 C C . VAL A 1 102 ? -14.127 30.589 7.597 1.00 63.75 102 VAL A C 1
ATOM 818 O O . VAL A 1 102 ? -14.528 29.687 6.855 1.00 63.75 102 VAL A O 1
ATOM 821 N N . LEU A 1 103 ? -14.483 31.866 7.411 1.00 61.16 103 LEU A N 1
ATOM 822 C CA . LEU A 1 103 ? -15.392 32.302 6.349 1.00 61.16 103 LEU A CA 1
ATOM 823 C C . LEU A 1 103 ? -14.680 32.340 4.988 1.00 61.16 103 LEU A C 1
ATOM 825 O O . LEU A 1 103 ? -15.267 31.921 3.987 1.00 61.16 103 LEU A O 1
ATOM 829 N N . ASP A 1 104 ? -13.405 32.732 4.943 1.00 55.00 104 ASP A N 1
ATOM 830 C CA . ASP A 1 104 ? -12.639 32.845 3.691 1.00 55.00 104 ASP A CA 1
ATOM 831 C C . ASP A 1 104 ? -12.188 31.469 3.137 1.00 55.00 104 ASP A C 1
ATOM 833 O O . ASP A 1 104 ? -12.154 31.237 1.921 1.00 55.00 104 ASP A O 1
ATOM 837 N N . LEU A 1 105 ? -11.966 30.485 4.020 1.00 53.47 105 LEU A N 1
ATOM 838 C CA . LEU A 1 105 ? -11.710 29.080 3.654 1.00 53.47 105 LEU A CA 1
ATOM 839 C C . LEU A 1 105 ? -12.894 28.415 2.936 1.00 53.47 105 LEU A C 1
ATOM 841 O O . LEU A 1 105 ? -12.694 27.630 2.002 1.00 53.47 105 LEU A O 1
ATOM 845 N N . SER A 1 106 ? -14.125 28.749 3.333 1.00 45.97 106 SER A N 1
ATOM 846 C CA . SER A 1 106 ? -15.345 28.192 2.735 1.00 45.97 106 SER A CA 1
ATOM 847 C C . SER A 1 106 ? -15.540 28.633 1.273 1.00 45.97 106 SER A C 1
ATOM 849 O O . SER A 1 106 ? -15.988 27.846 0.435 1.00 45.97 106 SER A O 1
ATOM 851 N N . GLY A 1 107 ? -15.105 29.853 0.931 1.00 42.62 107 GLY A N 1
ATOM 852 C CA . GLY A 1 107 ? -15.148 30.399 -0.429 1.00 42.62 107 GLY A CA 1
ATOM 853 C C . GLY A 1 107 ? -14.032 29.888 -1.350 1.00 42.62 107 GLY A C 1
ATOM 854 O O . GLY A 1 107 ? -14.214 29.822 -2.571 1.00 42.62 107 GLY A O 1
ATOM 855 N N . GLN A 1 108 ? -12.881 29.486 -0.799 1.00 42.22 108 GLN A N 1
ATOM 856 C CA . GLN A 1 108 ? -11.741 28.994 -1.587 1.00 42.22 108 GLN A CA 1
ATOM 857 C C . GLN A 1 108 ? -11.827 27.500 -1.933 1.00 42.22 108 GLN A C 1
ATOM 859 O O . GLN A 1 108 ? -11.397 27.116 -3.023 1.00 42.22 108 GLN A O 1
ATOM 864 N N . GLN A 1 109 ? -12.450 26.670 -1.088 1.00 44.75 109 GLN A N 1
ATOM 865 C CA . GLN A 1 109 ? -12.649 25.236 -1.362 1.00 44.75 109 GLN A CA 1
ATOM 866 C C . GLN A 1 109 ? -13.552 24.975 -2.582 1.00 44.75 109 GLN A C 1
ATOM 868 O O . GLN A 1 109 ? -13.386 23.983 -3.292 1.00 44.75 109 GLN A O 1
ATOM 873 N N . VAL A 1 110 ? -14.470 25.898 -2.884 1.00 40.41 110 VAL A N 1
ATOM 874 C CA . VAL A 1 110 ? -15.298 25.824 -4.096 1.00 40.41 110 VAL A CA 1
ATOM 875 C C . VAL A 1 110 ? -14.497 26.206 -5.348 1.00 40.41 110 VAL A C 1
ATOM 877 O O . VAL A 1 110 ? -14.718 25.644 -6.417 1.00 40.41 110 VAL A O 1
ATOM 880 N N . ARG A 1 111 ? -13.507 27.103 -5.241 1.00 36.56 111 ARG A N 1
ATOM 881 C CA . ARG A 1 111 ? -12.668 27.503 -6.387 1.00 36.56 111 ARG A CA 1
ATOM 882 C C . ARG A 1 111 ? -11.637 26.445 -6.784 1.00 36.56 111 ARG A C 1
ATOM 884 O O . ARG A 1 111 ? -11.315 26.360 -7.966 1.00 36.56 111 ARG A O 1
ATOM 891 N N . SER A 1 112 ? -11.150 25.626 -5.849 1.00 35.25 112 SER A N 1
ATOM 892 C CA . SER A 1 112 ? -10.206 24.541 -6.158 1.00 35.25 112 SER A CA 1
ATOM 893 C C . SER A 1 112 ? -10.868 23.342 -6.852 1.00 35.25 112 SER A C 1
ATOM 895 O O . SER A 1 112 ? -10.244 22.735 -7.720 1.00 35.25 112 SER A O 1
ATOM 897 N N . ASN A 1 113 ? -12.146 23.050 -6.575 1.00 33.66 113 ASN A N 1
ATOM 898 C CA . ASN A 1 113 ? -12.876 21.956 -7.238 1.00 33.66 113 ASN A CA 1
ATOM 899 C C . ASN A 1 113 ? -13.400 22.299 -8.647 1.00 33.66 113 ASN A C 1
ATOM 901 O O . ASN A 1 113 ? -13.587 21.399 -9.466 1.00 33.66 113 ASN A O 1
ATOM 905 N N . VAL A 1 114 ? -13.578 23.582 -8.981 1.00 33.56 114 VAL A N 1
ATOM 906 C CA . VAL A 1 114 ? -14.055 24.020 -10.313 1.00 33.56 114 VAL A CA 1
ATOM 907 C C . VAL A 1 114 ? -12.971 23.897 -11.404 1.00 33.56 114 VAL A C 1
ATOM 909 O O . VAL A 1 114 ? -13.274 23.957 -12.592 1.00 33.56 114 VAL A O 1
ATOM 912 N N . GLY A 1 115 ? -11.714 23.615 -11.044 1.00 32.59 115 GLY A N 1
ATOM 913 C CA . GLY A 1 115 ? -10.625 23.381 -12.003 1.00 32.59 115 GLY A CA 1
ATOM 914 C C . GLY A 1 115 ? -10.636 22.019 -12.718 1.00 32.59 115 GLY A C 1
ATOM 915 O O . GLY A 1 115 ? -9.717 21.751 -13.487 1.00 32.59 115 GLY A O 1
ATOM 916 N N . SER A 1 116 ? -11.627 21.149 -12.470 1.00 33.31 116 SER A N 1
ATOM 917 C CA . SER A 1 116 ? -11.621 19.748 -12.938 1.00 33.31 116 SER A CA 1
ATOM 918 C C . SER A 1 116 ? -12.901 19.272 -13.641 1.00 33.31 116 SER A C 1
ATOM 920 O O . SER A 1 116 ? -13.227 18.090 -13.601 1.00 33.31 116 SER A O 1
ATOM 922 N N . SER A 1 117 ? -13.631 20.151 -14.337 1.00 28.11 117 SER A N 1
ATOM 923 C CA . SER A 1 117 ? -14.654 19.686 -15.289 1.00 28.11 117 SER A CA 1
ATOM 924 C C . SER A 1 117 ? -14.854 20.643 -16.467 1.00 28.11 117 SER A C 1
ATOM 926 O O . SER A 1 117 ? -15.350 21.758 -16.331 1.00 28.11 117 SER A O 1
ATOM 928 N N . THR A 1 118 ? -14.473 20.192 -17.660 1.00 31.03 118 THR A N 1
ATOM 929 C CA . THR A 1 118 ? -14.803 20.830 -18.937 1.00 31.03 118 THR A CA 1
ATOM 930 C C . THR A 1 118 ? -15.959 20.086 -19.612 1.00 31.03 118 THR A C 1
ATOM 932 O O . THR A 1 118 ? -15.782 18.976 -20.096 1.00 31.03 118 THR A O 1
ATOM 935 N N . GLY A 1 119 ? -17.116 20.752 -19.713 1.00 28.86 119 GLY A N 1
ATOM 936 C CA . GLY A 1 119 ? -17.966 20.727 -20.913 1.00 28.86 119 GLY A CA 1
ATOM 937 C C . GLY A 1 119 ? -19.151 19.752 -20.982 1.00 28.86 119 GLY A C 1
ATOM 938 O O . GLY A 1 119 ? -19.018 18.639 -21.475 1.00 28.86 119 GLY A O 1
ATOM 939 N N . GLY A 1 120 ? -20.352 20.254 -20.673 1.00 27.22 120 GLY A N 1
ATOM 940 C CA . GLY A 1 120 ? -21.639 19.717 -21.137 1.00 27.22 120 GLY A CA 1
ATOM 941 C C . GLY A 1 120 ? -22.774 20.722 -20.866 1.00 27.22 120 GLY A C 1
ATOM 942 O O . GLY A 1 120 ? -22.980 21.068 -19.704 1.00 27.22 120 GLY A O 1
ATOM 943 N N . PRO A 1 121 ? -23.496 21.252 -21.876 1.00 39.41 121 PRO A N 1
ATOM 944 C CA . PRO A 1 121 ? -24.490 22.296 -21.659 1.00 39.41 121 PRO A CA 1
ATOM 945 C C . PRO A 1 121 ? -25.871 21.668 -21.456 1.00 39.41 121 PRO A C 1
ATOM 947 O O . PRO A 1 121 ? -26.557 21.382 -22.431 1.00 39.41 121 PRO A O 1
ATOM 950 N N . ASN A 1 122 ? -26.246 21.409 -20.200 1.00 33.84 122 ASN A N 1
ATOM 951 C CA . ASN A 1 122 ? -27.633 21.375 -19.705 1.00 33.84 122 ASN A CA 1
ATOM 952 C C . ASN A 1 122 ? -27.650 20.921 -18.236 1.00 33.84 122 ASN A C 1
ATOM 954 O O . ASN A 1 122 ? -27.461 19.744 -17.945 1.00 33.84 122 ASN A O 1
ATOM 958 N N . GLY A 1 123 ? -27.917 21.843 -17.313 1.00 29.56 123 GLY A N 1
ATOM 959 C CA . GLY A 1 123 ? -28.107 21.528 -15.898 1.00 29.56 123 GLY A CA 1
ATOM 960 C C . GLY A 1 123 ? -28.246 22.799 -15.069 1.00 29.56 123 GLY A C 1
ATOM 961 O O . GLY A 1 123 ? -27.401 23.679 -15.139 1.00 29.56 123 GLY A O 1
ATOM 962 N N . SER A 1 124 ? -29.358 22.903 -14.355 1.00 29.36 124 SER A N 1
ATOM 963 C CA . SER A 1 124 ? -29.817 24.005 -13.505 1.00 29.36 124 SER A CA 1
ATOM 964 C C . SER A 1 124 ? -28.757 24.650 -12.604 1.00 29.36 124 SER A C 1
ATOM 966 O O . SER A 1 124 ? -27.914 23.970 -12.030 1.00 29.36 124 SER A O 1
ATOM 968 N N . ALA A 1 125 ? -28.879 25.968 -12.436 1.00 33.00 125 ALA A N 1
ATOM 969 C CA . ALA A 1 125 ? -28.107 26.781 -11.507 1.00 33.00 125 ALA A CA 1
ATOM 970 C C . ALA A 1 125 ? -28.238 26.287 -10.054 1.00 33.00 125 ALA A C 1
ATOM 972 O O . ALA A 1 125 ? -29.268 26.519 -9.426 1.00 33.00 125 ALA A O 1
ATOM 973 N N . ASP A 1 126 ? -27.181 25.674 -9.523 1.00 34.22 126 ASP A N 1
ATOM 974 C CA . ASP A 1 126 ? -26.949 25.535 -8.083 1.00 34.22 126 ASP A CA 1
ATOM 975 C C . ASP A 1 126 ? -25.666 26.298 -7.727 1.00 34.22 126 ASP A C 1
ATOM 977 O O . ASP A 1 126 ? -24.634 26.172 -8.390 1.00 34.22 126 ASP A O 1
ATOM 981 N N . GLY A 1 127 ? -25.771 27.182 -6.733 1.00 31.86 127 GLY A N 1
ATOM 982 C CA . GLY A 1 127 ? -24.705 28.089 -6.307 1.00 31.86 127 GLY A CA 1
ATOM 983 C C . GLY A 1 127 ? -23.538 27.391 -5.588 1.00 31.86 127 GLY A C 1
ATOM 984 O O . GLY A 1 127 ? -23.596 26.194 -5.314 1.00 31.86 127 GLY A O 1
ATOM 985 N N . PRO A 1 128 ? -22.468 28.136 -5.250 1.00 40.59 128 PRO A N 1
ATOM 986 C CA . PRO A 1 128 ? -21.306 27.600 -4.547 1.00 40.59 128 PRO A CA 1
ATOM 987 C C . PRO A 1 128 ? -21.719 27.099 -3.154 1.00 40.59 128 PRO A C 1
ATOM 989 O O . PRO A 1 128 ? -22.055 27.893 -2.279 1.00 40.59 128 PRO A O 1
ATOM 992 N N . THR A 1 129 ? -21.724 25.784 -2.932 1.00 47.62 129 THR A N 1
ATOM 993 C CA . THR A 1 129 ? -22.059 25.215 -1.620 1.00 47.62 129 THR A CA 1
ATOM 994 C C . THR A 1 129 ? -20.871 25.382 -0.672 1.00 47.62 129 THR A C 1
ATOM 996 O O . THR A 1 129 ? -19.898 24.631 -0.757 1.00 47.62 129 THR A O 1
ATOM 999 N N . SER A 1 130 ? -20.953 26.376 0.213 1.00 59.28 130 SER A N 1
ATOM 1000 C CA . SER A 1 130 ? -20.103 26.512 1.402 1.00 59.28 130 SER A CA 1
ATOM 1001 C C . SER A 1 130 ? -20.078 25.197 2.195 1.00 59.28 130 SER A C 1
ATOM 1003 O O . SER A 1 130 ? -21.082 24.485 2.278 1.00 59.28 130 SER A O 1
ATOM 1005 N N . SER A 1 131 ? -18.923 24.842 2.765 1.00 66.31 131 SER A N 1
ATOM 1006 C CA . SER A 1 131 ? -18.778 23.671 3.645 1.00 66.31 131 SER A CA 1
ATOM 1007 C C . SER A 1 131 ? -19.463 23.865 5.008 1.00 66.31 131 SER A C 1
ATOM 1009 O O . SER A 1 131 ? -19.674 22.887 5.736 1.00 66.31 131 SER A O 1
ATOM 1011 N N . LEU A 1 132 ? -19.836 25.107 5.331 1.00 78.38 132 LEU A N 1
ATOM 1012 C CA . LEU A 1 132 ? -20.551 25.521 6.533 1.00 78.38 132 LEU A CA 1
ATOM 1013 C C . LEU A 1 132 ? -22.058 25.571 6.279 1.00 78.38 132 LEU A C 1
ATOM 1015 O O . LEU A 1 132 ? -22.521 25.835 5.168 1.00 78.38 132 LEU A O 1
ATOM 1019 N N . SER A 1 133 ? -22.850 25.345 7.325 1.00 84.62 133 SER A N 1
ATOM 1020 C CA . SER A 1 133 ? -24.266 25.706 7.259 1.00 84.62 133 SER A CA 1
ATOM 1021 C C . SER A 1 133 ? -24.442 27.231 7.389 1.00 84.62 133 SER A C 1
ATOM 1023 O O . SER A 1 133 ? -23.638 27.877 8.060 1.00 84.62 133 SER A O 1
ATOM 1025 N N . PRO A 1 134 ? -25.531 27.826 6.862 1.00 82.62 134 PRO A N 1
ATOM 1026 C CA . PRO A 1 134 ? -25.809 29.257 7.046 1.00 82.62 134 PRO A CA 1
ATOM 1027 C C . PRO A 1 134 ? -25.860 29.690 8.521 1.00 82.62 134 PRO A C 1
ATOM 1029 O O . PRO A 1 134 ? -25.55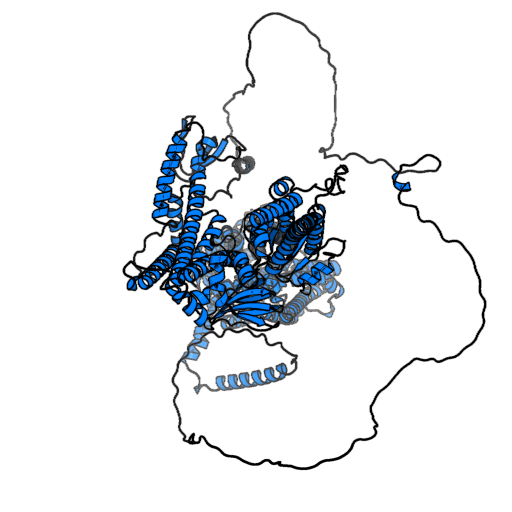7 30.827 8.863 1.00 82.62 134 PRO A O 1
ATOM 1032 N N . GLN A 1 135 ? -26.255 28.775 9.412 1.00 84.56 135 GLN A N 1
ATOM 1033 C CA . GLN A 1 135 ? -26.271 29.011 10.856 1.00 84.56 135 GLN A CA 1
ATOM 1034 C C . GLN A 1 135 ? -24.867 28.947 11.465 1.00 84.56 135 GLN A C 1
ATOM 1036 O O . GLN A 1 135 ? -24.590 29.684 12.404 1.00 84.56 135 GLN A O 1
ATOM 1041 N N . GLU A 1 136 ? -23.993 28.076 10.952 1.00 86.25 136 GLU A N 1
ATOM 1042 C CA . GLU A 1 136 ? -22.585 28.028 11.360 1.00 86.25 136 GLU A CA 1
ATOM 1043 C C . GLU A 1 136 ? -21.843 29.289 10.909 1.00 86.25 136 GLU A C 1
ATOM 1045 O O . GLU A 1 136 ? -21.078 29.840 11.690 1.00 86.25 136 GLU A O 1
ATOM 1050 N N . GLU A 1 137 ? -22.123 29.799 9.706 1.00 83.69 137 GLU A N 1
ATOM 1051 C CA . GLU A 1 137 ? -21.565 31.072 9.224 1.00 83.69 137 GLU A CA 1
ATOM 1052 C C . GLU A 1 137 ? -21.970 32.253 10.116 1.00 83.69 137 GLU A C 1
ATOM 1054 O O . GLU A 1 137 ? -21.134 33.078 10.482 1.00 83.69 137 GLU A O 1
ATOM 1059 N N . GLU A 1 138 ? -23.246 32.324 10.503 1.00 85.75 138 GLU A N 1
ATOM 1060 C CA . GLU A 1 138 ? -23.735 33.347 11.431 1.00 85.75 138 GLU A CA 1
ATOM 1061 C C . GLU A 1 138 ? -23.130 33.193 12.833 1.00 85.75 138 GLU A C 1
ATOM 1063 O O . GLU A 1 138 ? -22.726 34.181 13.441 1.00 85.75 138 GLU A O 1
ATOM 1068 N N . TYR A 1 139 ? -23.015 31.960 13.337 1.00 86.88 139 TYR A N 1
ATOM 1069 C CA . TYR A 1 139 ? -22.384 31.688 14.629 1.00 86.88 139 TYR A CA 1
ATOM 1070 C C . TYR A 1 139 ? -20.917 32.130 14.649 1.00 86.88 139 TYR A C 1
ATOM 1072 O O . TYR A 1 139 ? -20.499 32.807 15.583 1.00 86.88 139 TYR A O 1
ATOM 1080 N N . VAL A 1 140 ? -20.145 31.786 13.613 1.00 85.19 140 VAL A N 1
ATOM 1081 C CA . VAL A 1 140 ? -18.734 32.181 13.490 1.00 85.19 140 VAL A CA 1
ATOM 1082 C C . VAL A 1 140 ? -18.598 33.700 13.444 1.00 85.19 140 VAL A C 1
ATOM 1084 O O . VAL A 1 140 ? -17.725 34.238 14.117 1.00 85.19 140 VAL A O 1
ATOM 1087 N N . ARG A 1 141 ? -19.481 34.398 12.716 1.00 82.81 141 ARG A N 1
ATOM 1088 C CA . ARG A 1 141 ? -19.509 35.868 12.678 1.00 82.81 141 ARG A CA 1
ATOM 1089 C C . ARG A 1 141 ? -19.715 36.458 14.077 1.00 82.81 141 ARG A C 1
ATOM 1091 O O . ARG A 1 141 ? -18.891 37.243 14.530 1.00 82.81 141 ARG A O 1
ATOM 1098 N N . GLN A 1 142 ? -20.753 36.016 14.789 1.00 87.56 142 GLN A N 1
ATOM 1099 C CA . GLN A 1 142 ? -21.053 36.493 16.145 1.00 87.56 142 GLN A CA 1
ATOM 1100 C C . GLN A 1 142 ? -19.949 36.149 17.154 1.00 87.56 142 GLN A C 1
ATOM 1102 O O . GLN A 1 142 ? -19.635 36.951 18.033 1.00 87.56 142 GLN A O 1
ATOM 1107 N N . TYR A 1 143 ? -19.357 34.958 17.042 1.00 86.62 143 TYR A N 1
ATOM 1108 C CA . TYR A 1 143 ? -18.255 34.534 17.900 1.00 86.62 143 TYR A CA 1
ATOM 1109 C C . TYR A 1 143 ? -16.988 35.345 17.629 1.00 86.62 143 TYR A C 1
ATOM 1111 O O . TYR A 1 143 ? -16.320 35.758 18.573 1.00 86.62 143 TYR A O 1
ATOM 1119 N N . GLY A 1 144 ? -16.691 35.624 16.358 1.00 81.94 144 GLY A N 1
ATOM 1120 C CA . GLY A 1 144 ? -15.604 36.506 15.947 1.00 81.94 144 GLY A CA 1
ATOM 1121 C C . GLY A 1 144 ? -15.765 37.918 16.511 1.00 81.94 144 GLY A C 1
ATOM 1122 O O . GLY A 1 144 ? -14.817 38.446 17.086 1.00 81.94 144 GLY A O 1
ATOM 1123 N N . ASP A 1 145 ? -16.971 38.490 16.445 1.00 82.75 145 ASP A N 1
ATOM 1124 C CA . ASP A 1 145 ? -17.273 39.802 17.035 1.00 82.75 145 ASP A CA 1
ATOM 1125 C C . ASP A 1 145 ? -17.068 39.807 18.563 1.00 82.75 145 ASP A C 1
ATOM 1127 O O . ASP A 1 145 ? -16.500 40.748 19.122 1.00 82.75 145 ASP A O 1
ATOM 1131 N N . LEU A 1 146 ? -17.493 38.740 19.251 1.00 87.00 146 LEU A N 1
ATOM 1132 C CA . LEU A 1 146 ? -17.316 38.586 20.699 1.00 87.00 146 LEU A CA 1
ATOM 1133 C C . LEU A 1 146 ? -15.840 38.428 21.074 1.00 87.00 146 LEU A C 1
ATOM 1135 O O . LEU A 1 146 ? -15.374 39.069 22.016 1.00 87.00 146 LEU A O 1
ATOM 1139 N N . LEU A 1 147 ? -15.102 37.608 20.327 1.00 82.12 147 LEU A N 1
ATOM 1140 C CA . LEU A 1 147 ? -13.669 37.404 20.506 1.00 82.12 147 LEU A CA 1
ATOM 1141 C C . LEU A 1 147 ? -12.898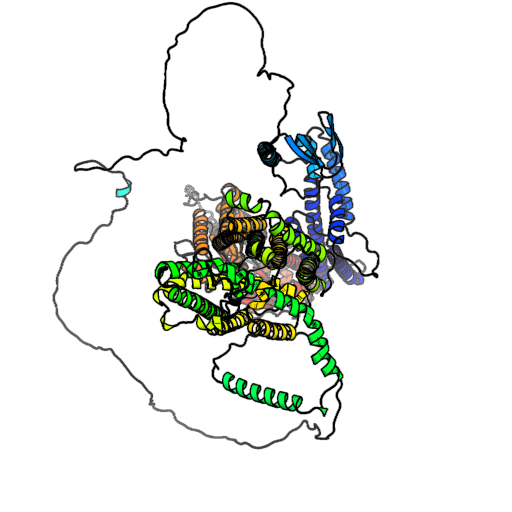 38.709 20.271 1.00 82.12 147 LEU A C 1
ATOM 1143 O O . LEU A 1 147 ? -12.026 39.053 21.064 1.00 82.12 147 LEU A O 1
ATOM 1147 N N . ALA A 1 148 ? -13.265 39.478 19.243 1.00 77.25 148 ALA A N 1
ATOM 1148 C CA . ALA A 1 148 ? -12.697 40.796 18.981 1.00 77.25 148 ALA A CA 1
ATOM 1149 C C . ALA A 1 148 ? -12.991 41.785 20.121 1.00 77.25 148 ALA A C 1
ATOM 1151 O O . ALA A 1 148 ? -12.090 42.498 20.561 1.00 77.25 148 ALA A O 1
ATOM 1152 N N . ALA A 1 149 ? -14.218 41.796 20.654 1.00 84.12 149 ALA A N 1
ATOM 1153 C CA . ALA A 1 149 ? -14.581 42.621 21.808 1.00 84.12 149 ALA A CA 1
ATOM 1154 C C . ALA A 1 149 ? -13.830 42.214 23.090 1.00 84.12 149 ALA A C 1
ATOM 1156 O O . ALA A 1 149 ? -13.472 43.078 23.891 1.00 84.12 149 ALA A O 1
ATOM 1157 N N . TYR A 1 150 ? -13.578 40.916 23.283 1.00 82.44 150 TYR A N 1
ATOM 1158 C CA . TYR A 1 150 ? -12.817 40.386 24.415 1.00 82.44 150 TYR A CA 1
ATOM 1159 C C . TYR A 1 150 ? -11.325 40.720 24.307 1.00 82.44 150 TYR A C 1
ATOM 1161 O O . TYR A 1 150 ? -10.755 41.283 25.241 1.00 82.44 150 TYR A O 1
ATOM 1169 N N . ASN A 1 151 ? -10.714 40.467 23.147 1.00 75.25 151 ASN A N 1
ATOM 1170 C CA . ASN A 1 151 ? -9.323 40.832 22.870 1.00 75.25 151 ASN A CA 1
ATOM 1171 C C . ASN A 1 151 ? -9.112 42.351 22.943 1.00 75.25 151 ASN A C 1
ATOM 1173 O O . ASN A 1 151 ? -8.076 42.802 23.412 1.00 75.25 151 ASN A O 1
ATOM 1177 N N . GLY A 1 152 ? -10.116 43.153 22.572 1.00 73.69 152 GLY A N 1
ATOM 1178 C CA . GLY A 1 152 ? -10.075 44.611 22.706 1.00 73.69 152 GLY A CA 1
ATOM 1179 C C . GLY A 1 152 ? -9.916 45.123 24.146 1.00 73.69 152 GLY A C 1
ATOM 1180 O O . GLY A 1 152 ? -9.536 46.276 24.329 1.00 73.69 152 GLY A O 1
ATOM 1181 N N . GLN A 1 153 ? -10.169 44.295 25.170 1.00 80.56 153 GLN A N 1
ATOM 1182 C CA . GLN A 1 153 ? -9.898 44.646 26.574 1.00 80.56 153 GLN A CA 1
ATOM 1183 C C . GLN A 1 153 ? -8.404 44.569 26.926 1.00 80.56 153 GLN A C 1
ATOM 1185 O O . GLN A 1 153 ? -7.978 45.183 27.903 1.00 80.56 153 GLN A O 1
ATOM 1190 N N . TRP A 1 154 ? -7.620 43.832 26.136 1.00 72.75 154 TRP A N 1
ATOM 1191 C CA . TRP A 1 154 ? -6.203 43.555 26.352 1.00 72.75 154 TRP A CA 1
ATOM 1192 C C . TRP A 1 154 ? -5.412 44.056 25.142 1.00 72.75 154 TRP A C 1
ATOM 1194 O O . TRP A 1 154 ? -5.021 43.289 24.271 1.00 72.75 154 TRP A O 1
ATOM 1204 N N . THR A 1 155 ? -5.187 45.369 25.068 1.00 65.94 155 THR A N 1
ATOM 1205 C CA . THR A 1 155 ? -4.483 45.993 23.931 1.00 65.94 155 THR A CA 1
ATOM 1206 C C . THR A 1 155 ? -3.020 45.575 23.814 1.00 65.94 155 THR A C 1
ATOM 1208 O O . THR A 1 155 ? -2.459 45.641 22.725 1.00 65.94 155 THR A O 1
ATOM 1211 N N . ASP A 1 156 ? -2.423 45.127 24.920 1.00 61.41 156 ASP A N 1
ATOM 1212 C CA . ASP A 1 156 ? -0.981 44.890 25.030 1.00 61.41 156 ASP A CA 1
ATOM 1213 C C . ASP A 1 156 ? -0.606 43.403 24.872 1.00 61.41 156 ASP A C 1
ATOM 1215 O O . ASP A 1 156 ? 0.576 43.060 24.864 1.00 61.41 156 ASP A O 1
ATOM 1219 N N . ILE A 1 157 ? -1.594 42.500 24.792 1.00 64.62 157 ILE A N 1
ATOM 1220 C CA . ILE A 1 157 ? -1.384 41.045 24.769 1.00 64.62 157 ILE A CA 1
ATOM 1221 C C . ILE A 1 157 ? -2.292 40.418 23.709 1.00 64.62 157 ILE A C 1
ATOM 1223 O O . ILE A 1 157 ? -3.515 40.441 23.839 1.00 64.62 157 ILE A O 1
ATOM 1227 N N . ASP A 1 158 ? -1.698 39.798 22.687 1.00 66.38 158 ASP A N 1
ATOM 1228 C CA . ASP A 1 158 ? -2.455 39.000 21.722 1.00 66.38 158 ASP A CA 1
ATOM 1229 C C . ASP A 1 158 ? -2.784 37.620 22.308 1.00 66.38 158 ASP A C 1
ATOM 1231 O O . ASP A 1 158 ? -1.947 36.719 22.346 1.00 66.38 158 ASP A O 1
ATOM 1235 N N . LEU A 1 159 ? -4.026 37.451 22.759 1.00 70.12 159 LEU A N 1
ATOM 1236 C CA . LEU A 1 159 ? -4.523 36.193 23.323 1.00 70.12 159 LEU A CA 1
ATOM 1237 C C . LEU A 1 159 ? -4.703 35.079 22.273 1.00 70.12 159 LEU A C 1
ATOM 1239 O O . LEU A 1 159 ? -4.917 33.929 22.647 1.00 70.12 159 LEU A O 1
ATOM 1243 N N . THR A 1 160 ? -4.631 35.408 20.979 1.00 67.75 160 THR A N 1
ATOM 1244 C CA . THR A 1 160 ? -4.730 34.449 19.860 1.00 67.75 160 THR A CA 1
ATOM 1245 C C . THR A 1 160 ? -3.370 34.066 19.266 1.00 67.75 160 THR A C 1
ATOM 1247 O O . THR A 1 160 ? -3.309 33.301 18.305 1.00 67.75 160 THR A O 1
ATOM 1250 N N . GLY A 1 161 ? -2.274 34.582 19.836 1.00 63.94 161 GLY A N 1
ATOM 1251 C CA . GLY A 1 161 ? -0.907 34.266 19.421 1.00 63.94 161 GLY A CA 1
ATOM 1252 C C . GLY A 1 161 ? -0.449 32.859 19.827 1.00 63.94 161 GLY A C 1
ATOM 1253 O O . GLY A 1 161 ? -1.041 32.205 20.689 1.00 63.94 161 GLY A O 1
ATOM 1254 N N . SER A 1 162 ? 0.636 32.383 19.211 1.00 61.56 162 SER A N 1
ATOM 1255 C CA . SER A 1 162 ? 1.252 31.103 19.575 1.00 61.56 162 SER A CA 1
ATOM 1256 C C . SER A 1 162 ? 1.802 31.132 21.007 1.00 61.56 162 SER A C 1
ATOM 1258 O O . SER A 1 162 ? 2.469 32.082 21.411 1.00 61.56 162 SER A O 1
ATOM 1260 N N . LEU A 1 163 ? 1.565 30.059 21.769 1.00 63.22 163 LEU A N 1
ATOM 1261 C CA . LEU A 1 163 ? 2.163 29.850 23.097 1.00 63.22 163 LEU A CA 1
ATOM 1262 C C . LEU A 1 163 ? 3.601 29.310 23.016 1.00 63.22 163 LEU A C 1
ATOM 1264 O O . LEU A 1 163 ? 4.284 29.210 24.037 1.00 63.22 163 LEU A O 1
ATOM 1268 N N . GLU A 1 164 ? 4.059 28.936 21.820 1.00 59.22 164 GLU A N 1
ATOM 1269 C CA . GLU A 1 164 ? 5.433 28.502 21.595 1.00 59.22 164 GLU A CA 1
ATOM 1270 C C . GLU A 1 164 ? 6.342 29.731 21.452 1.00 59.22 164 GLU A C 1
ATOM 1272 O O . GLU A 1 164 ? 6.104 30.565 20.574 1.00 59.22 164 GLU A O 1
ATOM 1277 N N . PRO A 1 165 ? 7.391 29.871 22.284 1.00 60.41 165 PRO A N 1
ATOM 1278 C CA . PRO A 1 165 ? 8.292 31.009 22.192 1.00 60.41 165 PRO A CA 1
ATOM 1279 C C . PRO A 1 165 ? 9.017 30.994 20.834 1.00 60.41 165 PRO A C 1
ATOM 1281 O O . PRO A 1 165 ? 9.572 29.957 20.450 1.00 60.41 165 PRO A O 1
ATOM 1284 N N . PRO A 1 166 ? 9.035 32.118 20.097 1.00 59.59 166 PRO A N 1
ATOM 1285 C CA . PRO A 1 166 ? 9.667 32.178 18.788 1.00 59.59 166 PRO A CA 1
ATOM 1286 C C . PRO A 1 166 ? 11.173 31.941 18.917 1.00 59.59 166 PRO A C 1
ATOM 1288 O O . PRO A 1 166 ? 11.827 32.475 19.814 1.00 59.59 166 PRO A O 1
ATOM 1291 N N . ARG A 1 167 ? 11.731 31.127 18.014 1.00 68.19 167 ARG A N 1
ATOM 1292 C CA . ARG A 1 167 ? 13.174 30.826 17.996 1.00 68.19 167 ARG A CA 1
ATOM 1293 C C . ARG A 1 167 ? 14.015 32.051 17.639 1.00 68.19 167 ARG A C 1
ATOM 1295 O O . ARG A 1 167 ? 15.116 32.185 18.157 1.00 68.19 167 ARG A O 1
ATOM 1302 N N . ASP A 1 168 ? 13.467 32.935 16.806 1.00 67.19 168 ASP A N 1
ATOM 1303 C CA . ASP A 1 168 ? 14.072 34.194 16.380 1.00 67.19 168 ASP A CA 1
ATOM 1304 C C . ASP A 1 168 ? 13.022 35.316 16.411 1.00 67.19 168 ASP A C 1
ATOM 1306 O O . ASP A 1 168 ? 11.872 35.122 16.032 1.00 67.19 168 ASP A O 1
ATOM 1310 N N . LEU A 1 169 ? 13.412 36.516 16.854 1.00 72.12 169 LEU A N 1
ATOM 1311 C CA . LEU A 1 169 ? 12.517 37.685 16.945 1.00 72.12 169 LEU A CA 1
ATOM 1312 C C . LEU A 1 169 ? 12.125 38.271 15.577 1.00 72.12 169 LEU A C 1
ATOM 1314 O O . LEU A 1 169 ? 11.133 38.996 15.484 1.00 72.12 169 LEU A O 1
ATOM 1318 N N . PHE A 1 170 ? 12.905 37.986 14.536 1.00 76.31 170 PHE A N 1
ATOM 1319 C CA . PHE A 1 170 ? 12.726 38.495 13.178 1.00 76.31 170 PHE A CA 1
ATOM 1320 C C . PHE A 1 170 ? 12.714 37.337 12.184 1.00 76.31 170 PHE A C 1
ATOM 1322 O O . PHE A 1 170 ? 13.473 36.381 12.330 1.00 76.31 170 PHE A O 1
ATOM 1329 N N . ILE A 1 171 ? 11.865 37.448 11.167 1.00 77.88 171 ILE A N 1
ATOM 1330 C CA . ILE A 1 171 ? 11.684 36.445 10.120 1.00 77.88 171 ILE A CA 1
ATOM 1331 C C . ILE A 1 171 ? 11.709 37.105 8.740 1.00 77.88 171 ILE A C 1
ATOM 1333 O O . ILE A 1 171 ? 11.254 38.237 8.563 1.00 77.88 171 ILE A O 1
ATOM 1337 N N . ASP A 1 172 ? 12.235 36.381 7.753 1.00 79.06 172 ASP A N 1
ATOM 1338 C CA . ASP A 1 172 ? 12.137 36.767 6.346 1.00 79.06 172 ASP A CA 1
ATOM 1339 C C . ASP A 1 172 ? 10.781 36.335 5.785 1.00 79.06 172 ASP A C 1
ATOM 1341 O O . ASP A 1 172 ? 10.467 35.144 5.718 1.00 79.06 172 ASP A O 1
ATOM 1345 N N . VAL A 1 173 ? 9.975 37.303 5.349 1.00 73.19 173 VAL A N 1
ATOM 1346 C CA . VAL A 1 173 ? 8.639 37.067 4.796 1.00 73.19 173 VAL A CA 1
ATOM 1347 C C . VAL A 1 173 ? 8.587 37.505 3.344 1.00 73.19 173 VAL A C 1
ATOM 1349 O O . VAL A 1 173 ? 8.896 38.647 3.002 1.00 73.19 173 VAL A O 1
ATOM 1352 N N . ARG A 1 174 ? 8.144 36.592 2.476 1.00 79.00 174 ARG A N 1
ATOM 1353 C CA . ARG A 1 174 ? 7.854 36.883 1.072 1.00 79.00 174 ARG A CA 1
ATOM 1354 C C . ARG A 1 174 ? 6.365 37.133 0.883 1.00 79.00 174 ARG A C 1
ATOM 1356 O O . ARG A 1 174 ? 5.534 36.274 1.165 1.00 79.00 174 ARG A O 1
ATOM 1363 N N . VAL A 1 175 ? 6.034 38.284 0.321 1.00 74.19 175 VAL A N 1
ATOM 1364 C CA . VAL A 1 175 ? 4.657 38.678 0.034 1.00 74.19 175 VAL A CA 1
ATOM 1365 C C . VAL A 1 175 ? 4.160 37.926 -1.204 1.00 74.19 175 VAL A C 1
ATOM 1367 O O . VAL A 1 175 ? 4.704 38.078 -2.294 1.00 74.19 175 VAL A O 1
ATOM 1370 N N . LEU A 1 176 ? 3.125 37.094 -1.073 1.00 69.56 176 LEU A N 1
ATOM 1371 C CA . LEU A 1 176 ? 2.590 36.298 -2.195 1.00 69.56 176 LEU A CA 1
ATOM 1372 C C . LEU A 1 176 ? 1.496 37.025 -2.996 1.00 69.56 176 LEU A C 1
ATOM 1374 O O . LEU A 1 176 ? 1.241 36.695 -4.160 1.00 69.56 176 LEU A O 1
ATOM 1378 N N . LYS A 1 177 ? 0.857 38.024 -2.386 1.00 66.12 177 LYS A N 1
ATOM 1379 C CA . LYS A 1 177 ? -0.186 38.878 -2.967 1.00 66.12 177 LYS A CA 1
ATOM 1380 C C . LYS A 1 177 ? 0.006 40.303 -2.465 1.00 66.12 177 LYS A C 1
ATOM 1382 O O . LYS A 1 177 ? 0.364 40.468 -1.307 1.00 66.12 177 LYS A O 1
ATOM 1387 N N . ASP A 1 178 ? -0.244 41.293 -3.321 1.00 68.38 178 ASP A N 1
ATOM 1388 C CA . ASP A 1 178 ? -0.216 42.703 -2.922 1.00 68.38 178 ASP A CA 1
ATOM 1389 C C . ASP A 1 178 ? -1.151 42.913 -1.723 1.00 68.38 178 ASP A C 1
ATOM 1391 O O . ASP A 1 178 ? -2.353 42.662 -1.830 1.00 68.38 178 ASP A O 1
ATOM 1395 N N . ALA A 1 179 ? -0.586 43.331 -0.591 1.00 63.06 179 ALA A N 1
ATOM 1396 C CA . ALA A 1 179 ? -1.305 43.565 0.662 1.00 63.06 179 ALA A CA 1
ATOM 1397 C C . ALA A 1 179 ? -1.307 45.051 1.070 1.00 63.06 179 ALA A C 1
ATOM 1399 O O . ALA A 1 179 ? -1.947 45.415 2.052 1.00 63.06 179 ALA A O 1
ATOM 1400 N N . GLY A 1 180 ? -0.661 45.918 0.280 1.00 71.56 180 GLY A N 1
ATOM 1401 C CA . GLY A 1 180 ? -0.647 47.363 0.502 1.00 71.56 180 GLY A CA 1
ATOM 1402 C C . GLY A 1 180 ? 0.232 47.780 1.682 1.00 71.56 180 GLY A C 1
ATOM 1403 O O . GLY A 1 180 ? 1.121 47.046 2.106 1.00 71.56 180 GLY A O 1
ATOM 1404 N N . GLU A 1 181 ? 0.010 48.991 2.188 1.00 76.12 181 GLU A N 1
ATOM 1405 C CA . GLU A 1 181 ? 0.802 49.581 3.269 1.00 76.12 181 GLU A CA 1
ATOM 1406 C C . GLU A 1 181 ? 0.287 49.147 4.648 1.00 76.12 181 GLU A C 1
ATOM 1408 O O . GLU A 1 181 ? -0.875 49.367 4.987 1.00 76.12 181 GLU A O 1
ATOM 1413 N N . ILE A 1 182 ? 1.162 48.532 5.445 1.00 69.94 182 ILE A N 1
ATOM 1414 C CA . ILE A 1 182 ? 0.879 48.035 6.794 1.00 69.94 182 ILE A CA 1
ATOM 1415 C C . ILE A 1 182 ? 1.668 48.862 7.798 1.00 69.94 182 ILE A C 1
ATOM 1417 O O . ILE A 1 182 ? 2.869 49.061 7.638 1.00 69.94 182 ILE A O 1
ATOM 1421 N N . GLN A 1 183 ? 1.000 49.346 8.841 1.00 67.56 183 GLN A N 1
ATOM 1422 C CA . GLN A 1 183 ? 1.646 50.071 9.931 1.00 67.56 183 GLN A CA 1
ATOM 1423 C C . GLN A 1 183 ? 2.189 49.083 10.964 1.00 67.56 183 GLN A C 1
ATOM 1425 O O . GLN A 1 183 ? 1.413 48.371 11.598 1.00 67.56 183 GLN A O 1
ATOM 1430 N N . THR A 1 184 ? 3.509 49.053 11.138 1.00 67.75 184 THR A N 1
ATOM 1431 C CA . THR A 1 184 ? 4.172 48.377 12.260 1.00 67.75 184 THR A CA 1
ATOM 1432 C C . THR A 1 184 ? 4.530 49.390 13.346 1.00 67.75 184 THR A C 1
ATOM 1434 O O . THR A 1 184 ? 4.474 50.603 13.124 1.00 67.75 184 THR A O 1
ATOM 1437 N N . GLU A 1 185 ? 4.950 48.913 14.520 1.00 61.88 185 GLU A N 1
ATOM 1438 C CA . GLU A 1 185 ? 5.405 49.771 15.628 1.00 61.88 185 GLU A CA 1
ATOM 1439 C C . GLU A 1 185 ? 6.578 50.697 15.238 1.00 61.88 185 GLU A C 1
ATOM 1441 O O . GLU A 1 185 ? 6.808 51.722 15.880 1.00 61.88 185 GLU A O 1
ATOM 1446 N N . TYR A 1 186 ? 7.304 50.365 14.163 1.00 56.66 186 TYR A N 1
ATOM 1447 C CA . TYR A 1 186 ? 8.500 51.074 13.699 1.00 56.66 186 TYR A CA 1
ATOM 1448 C C . TYR A 1 186 ? 8.302 51.867 12.399 1.00 56.66 186 TYR A C 1
ATOM 1450 O O . TYR A 1 186 ? 9.229 52.550 11.957 1.00 56.66 186 TYR A O 1
ATOM 1458 N N . GLY A 1 187 ? 7.118 51.809 11.783 1.00 68.25 187 GLY A N 1
ATOM 1459 C CA . GLY A 1 187 ? 6.806 52.560 10.570 1.00 68.25 187 GLY A CA 1
ATOM 1460 C C . GLY A 1 187 ? 5.907 51.806 9.597 1.00 68.25 187 GLY A C 1
ATOM 1461 O O . GLY A 1 187 ? 5.485 50.680 9.835 1.00 68.25 187 GLY A O 1
ATOM 1462 N N . ALA A 1 188 ? 5.588 52.447 8.478 1.00 74.31 188 ALA A N 1
ATOM 1463 C CA . ALA A 1 188 ? 4.743 51.849 7.459 1.00 74.31 188 ALA A CA 1
ATOM 1464 C C . ALA A 1 188 ? 5.575 51.020 6.461 1.00 74.31 188 ALA A C 1
ATOM 1466 O O . ALA A 1 188 ? 6.578 51.498 5.926 1.00 74.31 188 ALA A O 1
ATOM 1467 N N . ILE A 1 189 ? 5.167 49.773 6.217 1.00 77.31 189 ILE A N 1
ATOM 1468 C CA . ILE A 1 189 ? 5.800 48.832 5.286 1.00 77.31 189 ILE A CA 1
ATOM 1469 C C . ILE A 1 189 ? 4.823 48.547 4.148 1.00 77.31 189 ILE A C 1
ATOM 1471 O O . ILE A 1 189 ? 3.718 48.066 4.379 1.00 77.31 189 ILE A O 1
ATOM 1475 N N . ASN A 1 190 ? 5.224 48.813 2.904 1.00 79.12 190 ASN A N 1
ATOM 1476 C CA . ASN A 1 190 ? 4.382 48.559 1.735 1.00 79.12 190 ASN A CA 1
ATOM 1477 C C . ASN A 1 190 ? 4.624 47.152 1.167 1.00 79.12 190 ASN A C 1
ATOM 1479 O O . ASN A 1 190 ? 5.636 46.901 0.513 1.00 79.12 190 ASN A O 1
ATOM 1483 N N . LEU A 1 191 ? 3.693 46.234 1.423 1.00 77.38 191 LEU A N 1
ATOM 1484 C CA . LEU A 1 191 ? 3.752 44.838 1.007 1.00 77.38 191 LEU A CA 1
ATOM 1485 C C . LEU A 1 191 ? 3.261 44.670 -0.436 1.00 77.38 191 LEU A C 1
ATOM 1487 O O . LEU A 1 191 ? 2.069 44.481 -0.701 1.00 77.38 191 LEU A O 1
ATOM 1491 N N . THR A 1 192 ? 4.208 44.696 -1.372 1.00 73.88 192 THR A N 1
ATOM 1492 C CA . THR A 1 192 ? 3.958 44.441 -2.800 1.00 73.88 192 THR A CA 1
ATOM 1493 C C . THR A 1 192 ? 4.206 42.973 -3.154 1.00 73.88 192 THR A C 1
ATOM 1495 O O . THR A 1 192 ? 5.003 42.277 -2.537 1.00 73.88 192 THR A O 1
ATOM 1498 N N . LYS A 1 193 ? 3.509 42.431 -4.146 1.00 69.25 193 LYS A N 1
ATOM 1499 C CA . LYS A 1 193 ? 3.609 41.027 -4.536 1.00 69.25 193 LYS A CA 1
ATOM 1500 C C . LYS A 1 193 ? 5.044 40.681 -4.938 1.00 69.25 193 LYS A C 1
ATOM 1502 O O . LYS A 1 193 ? 5.654 41.351 -5.763 1.00 69.25 193 LYS A O 1
ATOM 1507 N N . ASN A 1 194 ? 5.532 39.558 -4.423 1.00 71.12 194 ASN A N 1
ATOM 1508 C CA . ASN A 1 194 ? 6.889 39.027 -4.547 1.00 71.12 194 ASN A CA 1
ATOM 1509 C C . ASN A 1 194 ? 8.003 39.820 -3.848 1.00 71.12 194 ASN A C 1
ATOM 1511 O O . ASN A 1 194 ? 9.149 39.382 -3.942 1.00 71.12 194 ASN A O 1
ATOM 1515 N N . SER A 1 195 ? 7.722 40.909 -3.128 1.00 74.06 195 SER A N 1
ATOM 1516 C CA . SER A 1 195 ? 8.754 41.544 -2.304 1.00 74.06 195 SER A CA 1
ATOM 1517 C C . SER A 1 195 ? 9.054 40.704 -1.058 1.00 74.06 195 SER A C 1
ATOM 1519 O O . SER A 1 195 ? 8.167 40.036 -0.518 1.00 74.06 195 SER A O 1
ATOM 1521 N N . GLN A 1 196 ? 10.304 40.738 -0.606 1.00 77.38 196 GLN A N 1
ATOM 1522 C CA . GLN A 1 196 ? 10.759 40.094 0.624 1.00 77.38 196 GLN A CA 1
ATOM 1523 C C . GLN A 1 196 ? 11.101 41.158 1.662 1.00 77.38 196 GLN A C 1
ATOM 1525 O O . GLN A 1 196 ? 11.732 42.162 1.330 1.00 77.38 196 GLN A O 1
ATOM 1530 N N . PHE A 1 197 ? 10.692 40.929 2.906 1.00 73.50 197 PHE A N 1
ATOM 1531 C CA . PHE A 1 197 ? 10.986 41.809 4.029 1.00 73.50 197 PHE A CA 1
ATOM 1532 C C . PHE A 1 197 ? 11.498 40.999 5.211 1.00 73.50 197 PHE A C 1
ATOM 1534 O O . PHE A 1 197 ? 10.922 39.966 5.542 1.00 73.50 197 PHE A O 1
ATOM 1541 N N . TYR A 1 198 ? 12.535 41.512 5.868 1.00 79.38 198 TYR A N 1
ATOM 1542 C CA . TYR A 1 198 ? 12.991 41.012 7.157 1.00 79.38 198 TYR A CA 1
ATOM 1543 C C . TYR A 1 198 ? 12.311 41.827 8.253 1.00 79.38 198 TYR A C 1
ATOM 1545 O O . TYR A 1 198 ? 12.602 43.011 8.439 1.00 79.38 198 TYR A O 1
ATOM 1553 N N . VAL A 1 199 ? 11.341 41.218 8.921 1.00 75.69 199 VAL A N 1
ATOM 1554 C CA . VAL A 1 199 ? 10.371 41.898 9.788 1.00 75.69 199 VAL A CA 1
ATOM 1555 C C . VAL A 1 199 ? 10.241 41.150 11.100 1.00 75.69 199 VAL A C 1
ATOM 1557 O O . VAL A 1 199 ? 10.491 39.946 11.173 1.00 75.69 199 VAL A O 1
ATOM 1560 N N . ARG A 1 200 ? 9.889 41.867 12.168 1.00 72.06 200 ARG A N 1
ATOM 1561 C CA . ARG A 1 200 ? 9.673 41.244 13.473 1.00 72.06 200 ARG A CA 1
ATOM 1562 C C . ARG A 1 200 ? 8.521 40.256 13.343 1.00 72.06 200 ARG A C 1
ATOM 1564 O O . ARG A 1 200 ? 7.489 40.618 12.786 1.00 72.06 200 ARG A O 1
ATOM 1571 N N . GLN A 1 201 ? 8.680 39.039 13.861 1.00 72.94 201 GLN A N 1
ATOM 1572 C CA . GLN A 1 201 ? 7.661 37.995 13.720 1.00 72.94 201 GLN A CA 1
ATOM 1573 C C . GLN A 1 201 ? 6.289 38.492 14.185 1.00 72.94 201 GLN A C 1
ATOM 1575 O O . GLN A 1 201 ? 5.334 38.382 13.427 1.00 72.94 201 GLN A O 1
ATOM 1580 N N . GLY A 1 202 ? 6.221 39.155 15.344 1.00 68.38 202 GLY A N 1
ATOM 1581 C CA . GLY A 1 202 ? 4.967 39.692 15.883 1.00 68.38 202 GLY A CA 1
ATOM 1582 C C . GLY A 1 202 ? 4.239 40.700 14.978 1.00 68.38 202 GLY A C 1
ATOM 1583 O O . GLY A 1 202 ? 3.015 40.761 15.021 1.00 68.38 202 GLY A O 1
ATOM 1584 N N . ASP A 1 203 ? 4.947 41.433 14.108 1.00 69.12 203 ASP A N 1
ATOM 1585 C CA . ASP A 1 203 ? 4.335 42.441 13.222 1.00 69.12 203 ASP A CA 1
ATOM 1586 C C . ASP A 1 203 ? 3.627 41.807 12.011 1.00 69.12 203 ASP A C 1
ATOM 1588 O O . ASP A 1 203 ? 2.741 42.408 11.403 1.00 69.12 203 ASP A O 1
ATOM 1592 N N . VAL A 1 204 ? 4.026 40.588 11.634 1.00 69.12 204 VAL A N 1
ATOM 1593 C CA . VAL A 1 204 ? 3.555 39.892 10.423 1.00 69.12 204 VAL A CA 1
ATOM 1594 C C . VAL A 1 204 ? 2.894 38.546 10.701 1.00 69.12 204 VAL A C 1
ATOM 1596 O O . VAL A 1 204 ? 2.296 37.967 9.799 1.00 69.12 204 VAL A O 1
ATOM 1599 N N . GLU A 1 205 ? 2.937 38.061 11.939 1.00 69.19 205 GLU A N 1
ATOM 1600 C CA . GLU A 1 205 ? 2.368 36.780 12.369 1.00 69.19 205 GLU A CA 1
ATOM 1601 C C . GLU A 1 205 ? 0.877 36.667 12.031 1.00 69.19 205 GLU A C 1
ATOM 1603 O O . GLU A 1 205 ? 0.443 35.661 11.468 1.00 69.19 205 GLU A O 1
ATOM 1608 N N . ARG A 1 206 ? 0.110 37.746 12.233 1.00 61.97 206 ARG A N 1
ATOM 1609 C CA . ARG A 1 206 ? -1.307 37.805 11.836 1.00 61.97 206 ARG A CA 1
ATOM 1610 C C . ARG A 1 206 ? -1.520 37.689 10.324 1.00 61.97 206 ARG A C 1
ATOM 1612 O O . ARG A 1 206 ? -2.494 37.083 9.895 1.00 61.97 206 ARG A O 1
ATOM 1619 N N . LEU A 1 207 ? -0.612 38.229 9.511 1.00 65.19 207 LEU A N 1
ATOM 1620 C CA . LEU A 1 207 ? -0.692 38.150 8.045 1.00 65.19 207 LEU A CA 1
ATOM 1621 C C . LEU A 1 207 ? -0.288 36.765 7.533 1.00 65.19 207 LEU A C 1
ATOM 1623 O O . LEU A 1 207 ? -0.835 36.285 6.542 1.00 65.19 207 LEU A O 1
ATOM 1627 N N . ILE A 1 208 ? 0.654 36.114 8.220 1.00 66.75 208 ILE A N 1
ATOM 1628 C CA . ILE A 1 208 ? 1.063 34.734 7.946 1.00 66.75 208 ILE A CA 1
ATOM 1629 C C . ILE A 1 208 ? -0.082 33.769 8.283 1.00 66.75 208 ILE A C 1
ATOM 1631 O O . ILE A 1 208 ? -0.351 32.864 7.497 1.00 66.75 208 ILE A O 1
ATOM 1635 N N . ALA A 1 209 ? -0.789 33.992 9.396 1.00 55.91 209 ALA A N 1
ATOM 1636 C CA . ALA A 1 209 ? -1.934 33.179 9.816 1.00 55.91 209 ALA A CA 1
ATOM 1637 C C . ALA A 1 209 ? -3.160 33.308 8.887 1.00 55.91 209 ALA A C 1
ATOM 1639 O O . ALA A 1 209 ? -3.921 32.355 8.735 1.00 55.91 209 ALA A O 1
ATOM 1640 N N . GLN A 1 210 ? -3.337 34.466 8.239 1.00 52.34 210 GLN A N 1
ATOM 1641 C CA . GLN A 1 210 ? -4.432 34.737 7.293 1.00 52.34 210 GLN A CA 1
ATOM 1642 C C . GLN A 1 210 ? -4.184 34.195 5.875 1.00 52.34 210 GLN A C 1
ATOM 1644 O O . GLN A 1 210 ? -5.118 34.100 5.075 1.00 52.34 210 GLN A O 1
ATOM 1649 N N . ALA A 1 211 ? -2.944 33.845 5.522 1.00 48.78 211 ALA A N 1
ATOM 1650 C CA . ALA A 1 211 ? -2.663 33.208 4.241 1.00 48.78 211 ALA A CA 1
ATOM 1651 C C . ALA A 1 211 ? -3.248 31.779 4.229 1.00 48.78 211 ALA A C 1
ATOM 1653 O O . ALA A 1 211 ? -3.194 31.095 5.251 1.00 48.78 211 ALA A O 1
ATOM 1654 N N . PRO A 1 212 ? -3.804 31.293 3.097 1.00 35.28 212 PRO A N 1
ATOM 1655 C CA . PRO A 1 212 ? -4.294 29.921 3.014 1.00 35.28 212 PRO A CA 1
ATOM 1656 C C . PRO A 1 212 ? -3.181 28.974 3.456 1.00 35.28 212 PRO A C 1
ATOM 1658 O O . PRO A 1 212 ? -2.045 29.114 3.003 1.00 35.28 212 PRO A O 1
ATOM 1661 N N . VAL A 1 213 ? -3.518 28.058 4.366 1.00 31.16 213 VAL A N 1
ATOM 1662 C CA . VAL A 1 213 ? -2.594 27.075 4.937 1.00 31.16 213 VAL A CA 1
ATOM 1663 C C . VAL A 1 213 ? -2.013 26.216 3.812 1.00 31.16 213 VAL A C 1
ATOM 1665 O O . VAL A 1 213 ? -2.562 25.185 3.445 1.00 31.16 213 VAL A O 1
ATOM 1668 N N . ASP A 1 214 ? -0.883 26.677 3.293 1.00 31.03 214 ASP A N 1
ATOM 1669 C CA . ASP A 1 214 ? 0.129 25.953 2.530 1.00 31.03 214 ASP A CA 1
ATOM 1670 C C . ASP A 1 214 ? 1.488 26.336 3.143 1.00 31.03 214 ASP A C 1
ATOM 1672 O O . ASP A 1 214 ? 2.397 26.866 2.506 1.00 31.03 214 ASP A O 1
ATOM 1676 N N . SER A 1 215 ? 1.616 26.136 4.455 1.00 33.31 215 SER A N 1
ATOM 1677 C CA . SER A 1 215 ? 2.831 26.485 5.195 1.00 33.31 215 SER A CA 1
ATOM 1678 C C . SER A 1 215 ? 3.081 25.538 6.368 1.00 33.31 215 SER A C 1
ATOM 1680 O O . SER A 1 215 ? 3.210 25.932 7.518 1.00 33.31 215 SER A O 1
ATOM 1682 N N . ALA A 1 216 ? 3.242 24.254 6.044 1.00 29.91 216 ALA A N 1
ATOM 1683 C CA . ALA A 1 216 ? 4.127 23.360 6.802 1.00 29.91 216 ALA A CA 1
ATOM 1684 C C . ALA A 1 216 ? 5.284 22.806 5.937 1.00 29.91 216 ALA A C 1
ATOM 1686 O O . ALA A 1 216 ? 6.016 21.923 6.373 1.00 29.91 216 ALA A O 1
ATOM 1687 N N . GLN A 1 217 ? 5.464 23.310 4.706 1.00 30.73 217 GLN A N 1
ATOM 1688 C CA . GLN A 1 217 ? 6.485 22.823 3.760 1.00 30.73 217 GLN A CA 1
ATOM 1689 C C . GLN A 1 217 ? 7.418 23.900 3.180 1.00 30.73 217 GLN A C 1
ATOM 1691 O O . GLN A 1 217 ? 8.291 23.564 2.388 1.00 30.73 217 GLN A O 1
ATOM 1696 N N . TYR A 1 218 ? 7.305 25.163 3.602 1.00 30.59 218 TYR A N 1
ATOM 1697 C CA . TYR A 1 218 ? 8.128 26.264 3.073 1.00 30.59 218 TYR A CA 1
ATOM 1698 C C . TYR A 1 218 ? 8.805 27.121 4.154 1.00 30.59 218 TYR A C 1
ATOM 1700 O O . TYR A 1 218 ? 9.030 28.309 3.965 1.00 30.59 218 TYR A O 1
ATOM 1708 N N . ALA A 1 219 ? 9.197 26.508 5.271 1.00 30.64 219 ALA A N 1
ATOM 1709 C CA . ALA A 1 219 ? 10.200 27.079 6.170 1.00 30.64 219 ALA A CA 1
ATOM 1710 C C . ALA A 1 219 ? 11.588 26.494 5.840 1.00 30.64 219 ALA A C 1
ATOM 1712 O O . ALA A 1 219 ? 12.206 25.829 6.666 1.00 30.64 219 ALA A O 1
ATOM 1713 N N . ARG A 1 220 ? 12.060 26.694 4.602 1.00 32.00 220 ARG A N 1
ATOM 1714 C CA . ARG A 1 220 ? 13.502 26.724 4.315 1.00 32.00 220 ARG A CA 1
ATOM 1715 C C . ARG A 1 220 ? 13.923 28.177 4.429 1.00 32.00 220 ARG A C 1
ATOM 1717 O O . ARG A 1 220 ? 13.309 29.051 3.822 1.00 32.00 220 ARG A O 1
ATOM 1724 N N . SER A 1 221 ? 14.881 28.434 5.308 1.00 33.19 221 SER A N 1
ATOM 1725 C CA . SER A 1 221 ? 15.307 29.785 5.642 1.00 33.19 221 SER A CA 1
ATOM 1726 C C . SER A 1 221 ? 15.906 30.465 4.413 1.00 33.19 221 SER A C 1
ATOM 1728 O O . SER A 1 221 ? 16.710 29.872 3.700 1.00 33.19 221 SER A O 1
ATOM 1730 N N . VAL A 1 222 ? 15.577 31.737 4.199 1.00 31.98 222 VAL A N 1
ATOM 1731 C CA . VAL A 1 222 ? 16.187 32.580 3.157 1.00 31.98 222 VAL A CA 1
ATOM 1732 C C . VAL A 1 222 ? 17.719 32.649 3.316 1.00 31.98 222 VAL A C 1
ATOM 1734 O O . VAL A 1 222 ? 18.430 32.904 2.350 1.00 31.98 222 VAL A O 1
ATOM 1737 N N . ARG A 1 223 ? 18.265 32.295 4.490 1.00 32.12 223 ARG A N 1
ATOM 1738 C CA . ARG A 1 223 ? 19.704 32.076 4.722 1.00 32.12 223 ARG A CA 1
ATOM 1739 C C . ARG A 1 223 ? 20.321 30.954 3.874 1.00 32.12 223 ARG A C 1
ATOM 1741 O O . ARG A 1 223 ? 21.478 31.096 3.490 1.00 32.12 223 ARG A O 1
ATOM 1748 N N . GLU A 1 224 ? 19.584 29.887 3.563 1.00 37.31 224 GLU A N 1
ATOM 1749 C CA . GLU A 1 224 ? 20.066 28.779 2.717 1.00 37.31 224 GLU A CA 1
ATOM 1750 C C . GLU A 1 224 ? 20.060 29.174 1.232 1.00 37.31 224 GLU A C 1
ATOM 1752 O O . GLU A 1 224 ? 21.070 28.998 0.553 1.00 37.31 224 GLU A O 1
ATOM 1757 N N . ASP A 1 225 ? 19.003 29.852 0.770 1.00 33.38 225 ASP A N 1
ATOM 1758 C CA . ASP A 1 225 ? 18.930 30.398 -0.595 1.00 33.38 225 ASP A CA 1
ATOM 1759 C C . ASP A 1 225 ? 19.962 31.523 -0.818 1.00 33.38 225 ASP A C 1
ATOM 1761 O O . ASP A 1 225 ? 20.493 31.680 -1.918 1.00 33.38 225 ASP A O 1
ATOM 1765 N N . THR A 1 226 ? 20.311 32.289 0.227 1.00 35.34 226 THR A N 1
ATOM 1766 C CA . THR A 1 226 ? 21.365 33.321 0.148 1.00 35.34 226 THR A CA 1
ATOM 1767 C C . THR A 1 226 ? 22.768 32.704 0.137 1.00 35.34 226 THR A C 1
ATOM 1769 O O . THR A 1 226 ? 23.668 33.274 -0.474 1.00 35.34 226 THR A O 1
ATOM 1772 N N . ALA A 1 227 ? 22.975 31.534 0.752 1.00 34.88 227 ALA A N 1
ATOM 1773 C CA . ALA A 1 227 ? 24.244 30.803 0.687 1.00 34.88 227 ALA A CA 1
ATOM 1774 C C . ALA A 1 227 ? 24.449 30.126 -0.684 1.00 34.88 227 ALA A C 1
ATOM 1776 O O . ALA A 1 227 ? 25.566 30.125 -1.211 1.00 34.88 227 ALA A O 1
ATOM 1777 N N . GLU A 1 228 ? 23.373 29.637 -1.309 1.00 37.88 228 GLU A N 1
ATOM 1778 C CA . GLU A 1 228 ? 23.396 29.140 -2.693 1.00 37.88 228 GLU A CA 1
ATOM 1779 C C . GLU A 1 228 ? 23.567 30.278 -3.713 1.00 37.88 228 GLU A C 1
ATOM 1781 O O . GLU A 1 228 ? 24.372 30.161 -4.631 1.00 37.88 228 GLU A O 1
ATOM 1786 N N . LEU A 1 229 ? 22.928 31.440 -3.523 1.00 32.94 229 LEU A N 1
ATOM 1787 C CA . LEU A 1 229 ? 23.148 32.613 -4.385 1.00 32.94 229 LEU A CA 1
ATOM 1788 C C . LEU A 1 229 ? 24.517 33.276 -4.172 1.00 32.94 229 LEU A C 1
ATOM 1790 O O . LEU A 1 229 ? 25.103 33.780 -5.129 1.00 32.94 229 LEU A O 1
ATOM 1794 N N . ALA A 1 230 ? 25.063 33.258 -2.953 1.00 33.03 230 ALA A N 1
ATOM 1795 C CA . ALA A 1 230 ? 26.416 33.743 -2.679 1.00 33.03 230 ALA A CA 1
ATOM 1796 C C . ALA A 1 230 ? 27.487 32.815 -3.274 1.00 33.03 230 ALA A C 1
ATOM 1798 O O . ALA A 1 230 ? 28.499 33.306 -3.769 1.00 33.03 230 ALA A O 1
ATOM 1799 N N . SER A 1 231 ? 27.252 31.499 -3.311 1.00 36.97 231 SER A N 1
ATOM 1800 C CA . SER A 1 231 ? 28.113 30.552 -4.040 1.00 36.97 231 SER A CA 1
ATOM 1801 C C . SER A 1 231 ? 27.925 30.639 -5.564 1.00 36.97 231 SER A C 1
ATOM 1803 O O . SER A 1 231 ? 28.894 30.486 -6.312 1.00 36.97 231 SER A O 1
ATOM 1805 N N . TYR A 1 232 ? 26.732 31.022 -6.030 1.00 36.88 232 TYR A N 1
ATOM 1806 C CA . TYR A 1 232 ? 26.455 31.348 -7.434 1.00 36.88 232 TYR A CA 1
ATOM 1807 C C . TYR A 1 232 ? 27.113 32.669 -7.889 1.00 36.88 232 TYR A C 1
ATOM 1809 O O . TYR A 1 232 ? 27.546 32.782 -9.029 1.00 36.88 232 TYR A O 1
ATOM 1817 N N . LEU A 1 233 ? 27.263 33.661 -7.001 1.00 33.06 233 LEU A N 1
ATOM 1818 C CA . LEU A 1 233 ? 27.930 34.942 -7.301 1.00 33.06 233 LEU A CA 1
ATOM 1819 C C . LEU A 1 233 ? 29.457 34.910 -7.106 1.00 33.06 233 LEU A C 1
ATOM 1821 O O . LEU A 1 233 ? 30.160 35.750 -7.666 1.00 33.06 233 LEU A O 1
ATOM 1825 N N . LEU A 1 234 ? 29.983 33.946 -6.343 1.00 35.75 234 LEU A N 1
ATOM 1826 C CA . LEU A 1 234 ? 31.425 33.738 -6.135 1.00 35.75 234 LEU A CA 1
ATOM 1827 C C . LEU A 1 234 ? 32.076 32.811 -7.179 1.00 35.75 234 LEU A C 1
ATOM 1829 O O . LEU A 1 234 ? 33.303 32.692 -7.183 1.00 35.75 234 LEU A O 1
ATOM 1833 N N . SER A 1 235 ? 31.295 32.173 -8.058 1.00 37.25 235 SER A N 1
ATOM 1834 C CA . SER A 1 235 ? 31.794 31.184 -9.027 1.00 37.25 235 SER A CA 1
ATOM 1835 C C . SER A 1 235 ? 31.993 31.699 -10.454 1.00 37.25 235 SER A C 1
ATOM 1837 O O . SER A 1 235 ? 32.508 30.945 -11.277 1.00 37.25 235 SER A O 1
ATOM 1839 N N . ASP A 1 236 ? 31.732 32.980 -10.746 1.00 31.20 236 ASP A N 1
ATOM 1840 C CA . ASP A 1 236 ? 32.099 33.555 -12.045 1.00 31.20 236 ASP A CA 1
ATOM 1841 C C . ASP A 1 236 ? 33.223 34.600 -11.941 1.00 31.20 236 ASP A C 1
ATOM 1843 O O . ASP A 1 236 ? 33.037 35.770 -11.595 1.00 31.20 236 ASP A O 1
ATOM 1847 N N . LYS A 1 237 ? 34.438 34.155 -12.277 1.00 30.97 237 LYS A N 1
ATOM 1848 C CA . LYS A 1 237 ? 35.528 35.018 -12.734 1.00 30.97 237 LYS A CA 1
ATOM 1849 C C . LYS A 1 237 ? 35.703 34.804 -14.235 1.00 30.97 237 LYS A C 1
ATOM 1851 O O . LYS A 1 237 ? 36.494 33.953 -14.637 1.00 30.97 237 LYS A O 1
ATOM 1856 N N . LYS A 1 238 ? 35.099 35.683 -15.039 1.00 31.27 238 LYS A N 1
ATOM 1857 C CA . LYS A 1 238 ? 35.749 36.336 -16.194 1.00 31.27 238 LYS A CA 1
ATOM 1858 C C . LYS A 1 238 ? 34.895 37.487 -16.739 1.00 31.27 238 LYS A C 1
ATOM 1860 O O . LYS A 1 238 ? 34.114 37.325 -17.663 1.00 31.27 238 LYS A O 1
ATOM 1865 N N . THR A 1 239 ? 35.117 38.693 -16.224 1.00 29.53 239 THR A N 1
ATOM 1866 C CA . THR A 1 239 ? 35.656 39.852 -16.974 1.00 29.53 239 THR A CA 1
ATOM 1867 C C . THR A 1 239 ? 35.615 41.093 -16.083 1.00 29.53 239 THR A C 1
ATOM 1869 O O . THR A 1 239 ? 34.613 41.411 -15.455 1.00 29.53 239 THR A O 1
ATOM 1872 N N . GLY A 1 240 ? 36.777 41.727 -15.933 1.00 33.00 240 GLY A N 1
ATOM 1873 C CA . GLY A 1 240 ? 37.013 42.765 -14.939 1.00 33.00 240 GLY A CA 1
ATOM 1874 C C . GLY A 1 240 ? 36.532 44.152 -15.346 1.00 33.00 240 GLY A C 1
ATOM 1875 O O . GLY A 1 240 ? 36.579 44.505 -16.517 1.00 33.00 240 GLY A O 1
ATOM 1876 N N . GLN A 1 241 ? 36.174 44.950 -14.340 1.00 28.67 241 GLN A N 1
ATOM 1877 C CA . GLN A 1 241 ? 36.684 46.308 -14.111 1.00 28.67 241 GLN A CA 1
ATOM 1878 C C . GLN A 1 241 ? 36.079 46.869 -12.815 1.00 28.67 241 GLN A C 1
ATOM 1880 O O . GLN A 1 241 ? 34.874 47.062 -12.701 1.00 28.67 241 GLN A O 1
ATOM 1885 N N . SER A 1 242 ? 36.939 47.138 -11.833 1.00 27.08 242 SER A N 1
ATOM 1886 C CA . SER A 1 242 ? 36.660 48.036 -10.702 1.00 27.08 242 SER A CA 1
ATOM 1887 C C . SER A 1 242 ? 36.610 49.494 -11.211 1.00 27.08 242 SER A C 1
ATOM 1889 O O . SER A 1 242 ? 37.251 49.776 -12.228 1.00 27.08 242 SER A O 1
ATOM 1891 N N . PRO A 1 243 ? 35.946 50.450 -10.520 1.00 40.09 243 PRO A N 1
ATOM 1892 C CA . PRO A 1 243 ? 36.579 51.025 -9.328 1.00 40.09 243 PRO A CA 1
ATOM 1893 C C . PRO A 1 243 ? 35.653 51.454 -8.165 1.00 40.09 243 PRO A C 1
ATOM 1895 O O . PRO A 1 243 ? 34.539 51.930 -8.339 1.00 40.09 243 PRO A O 1
ATOM 1898 N N . ALA A 1 244 ? 36.233 51.307 -6.971 1.00 28.50 244 ALA A N 1
ATOM 1899 C CA . ALA A 1 244 ? 36.233 52.180 -5.792 1.00 28.50 244 ALA A CA 1
ATOM 1900 C C . ALA A 1 244 ? 35.048 53.128 -5.495 1.00 28.50 244 ALA A C 1
ATOM 1902 O O . ALA A 1 244 ? 34.880 54.160 -6.140 1.00 28.50 244 ALA A O 1
ATOM 1903 N N . PHE A 1 245 ? 34.442 52.933 -4.316 1.00 25.06 245 PHE A N 1
ATOM 1904 C CA . PHE A 1 245 ? 34.278 54.035 -3.365 1.00 25.06 245 PHE A CA 1
ATOM 1905 C C . PHE A 1 245 ? 34.485 53.561 -1.918 1.00 25.06 245 PHE A C 1
ATOM 1907 O O . PHE A 1 245 ? 34.216 52.417 -1.563 1.00 25.06 245 PHE A O 1
ATOM 1914 N N . LEU A 1 246 ? 35.069 54.459 -1.134 1.00 29.25 246 LEU A N 1
ATOM 1915 C CA . LEU A 1 246 ? 35.780 54.257 0.122 1.00 29.25 246 LEU A CA 1
ATOM 1916 C C . LEU A 1 246 ? 34.882 54.069 1.359 1.00 29.25 246 LEU A C 1
ATOM 1918 O O . LEU A 1 246 ? 33.848 54.710 1.501 1.00 29.25 246 LEU A O 1
ATOM 1922 N N . SER A 1 247 ? 35.424 53.285 2.299 1.00 25.88 247 SER A N 1
ATOM 1923 C CA . SER A 1 247 ? 35.468 53.506 3.756 1.00 25.88 247 SER A CA 1
ATOM 1924 C C . SER A 1 247 ? 34.177 53.812 4.531 1.00 25.88 247 SER A C 1
ATOM 1926 O O . SER A 1 247 ? 33.653 54.922 4.457 1.00 25.88 247 SER A O 1
ATOM 1928 N N . ARG A 1 248 ? 33.858 52.956 5.515 1.00 25.86 248 ARG A N 1
ATOM 1929 C CA . ARG A 1 248 ? 33.764 53.426 6.910 1.00 25.86 248 ARG A CA 1
ATOM 1930 C C . ARG A 1 248 ? 33.894 52.301 7.936 1.00 25.86 248 ARG A C 1
ATOM 1932 O O . ARG A 1 248 ? 33.230 51.276 7.847 1.00 25.86 248 ARG A O 1
ATOM 1939 N N . GLN A 1 249 ? 34.754 52.566 8.917 1.00 24.75 249 GLN A N 1
ATOM 1940 C CA . GLN A 1 249 ? 34.921 51.854 10.181 1.00 24.75 249 GLN A CA 1
ATOM 1941 C C . GLN A 1 249 ? 33.584 51.631 10.897 1.00 24.75 249 GLN A C 1
ATOM 1943 O O . GLN A 1 249 ? 32.755 52.541 10.960 1.00 24.75 249 GLN A O 1
ATOM 1948 N N . ARG A 1 250 ? 33.436 50.465 11.534 1.00 23.22 250 ARG A N 1
ATOM 1949 C CA . ARG A 1 250 ? 32.453 50.253 12.597 1.00 23.22 250 ARG A CA 1
ATOM 1950 C C . ARG A 1 250 ? 33.204 50.110 13.914 1.00 23.22 250 ARG A C 1
ATOM 1952 O O . ARG A 1 250 ? 33.908 49.133 14.142 1.00 23.22 250 ARG A O 1
ATOM 1959 N N . SER A 1 251 ? 33.077 51.139 14.736 1.00 26.53 251 SER A N 1
ATOM 1960 C CA . SER A 1 251 ? 33.441 51.149 16.145 1.00 26.53 251 SER A CA 1
ATOM 1961 C C . SER A 1 251 ? 32.600 50.132 16.918 1.00 26.53 251 SER A C 1
ATOM 1963 O O . SER A 1 251 ? 31.377 50.085 16.766 1.00 26.53 251 SER A O 1
ATOM 1965 N N . GLN A 1 252 ? 33.270 49.352 17.760 1.00 28.31 252 GLN A N 1
ATOM 1966 C CA . GLN A 1 252 ? 32.680 48.685 18.915 1.00 28.31 252 GLN A CA 1
ATOM 1967 C C . GLN A 1 252 ? 32.306 49.731 19.974 1.00 28.31 252 GLN A C 1
ATOM 1969 O O . GLN A 1 252 ? 33.068 50.676 20.169 1.00 28.31 252 GLN A O 1
ATOM 1974 N N . SER A 1 253 ? 31.208 49.518 20.702 1.00 25.59 253 SER A N 1
ATOM 1975 C CA . SER A 1 253 ? 31.240 49.563 22.172 1.00 25.59 253 SER A CA 1
ATOM 1976 C C . SER A 1 253 ? 29.916 49.134 22.807 1.00 25.59 253 SER A C 1
ATOM 1978 O O . SER A 1 253 ? 28.818 49.505 22.392 1.00 25.59 253 SER A O 1
ATOM 1980 N N . SER A 1 254 ? 30.076 48.320 23.846 1.00 27.47 254 SER A N 1
ATOM 1981 C CA . SER A 1 254 ? 29.114 47.998 24.888 1.00 27.47 254 SER A CA 1
ATOM 1982 C C . SER A 1 254 ? 28.990 49.123 25.924 1.00 27.47 254 SER A C 1
ATOM 1984 O O . SER A 1 254 ? 29.949 49.848 26.160 1.00 27.47 254 SER A O 1
ATOM 1986 N N . ALA A 1 255 ? 27.846 49.122 26.613 1.00 29.16 255 ALA A N 1
ATOM 1987 C CA . ALA A 1 255 ? 27.651 49.404 28.043 1.00 29.16 255 ALA A CA 1
ATOM 1988 C C . ALA A 1 255 ? 28.029 50.786 28.642 1.00 29.16 255 ALA A C 1
ATOM 1990 O O . ALA A 1 255 ? 29.186 51.130 28.835 1.00 29.16 255 ALA A O 1
ATOM 1991 N N . LEU A 1 256 ? 26.960 51.511 29.011 1.00 29.09 256 LEU A N 1
ATOM 1992 C CA . LEU A 1 256 ? 26.669 52.187 30.293 1.00 29.09 256 LEU A CA 1
ATOM 1993 C C . LEU A 1 256 ? 27.809 52.700 31.207 1.00 29.09 256 LEU A C 1
ATOM 1995 O O . LEU A 1 256 ? 28.589 51.911 31.714 1.00 29.09 256 LEU A O 1
ATOM 1999 N N . ALA A 1 257 ? 27.689 54.001 31.543 1.00 29.12 257 ALA A N 1
ATOM 2000 C CA . ALA A 1 257 ? 27.831 54.672 32.860 1.00 29.12 257 ALA A CA 1
ATOM 2001 C C . ALA A 1 257 ? 29.042 54.302 33.759 1.00 29.12 257 ALA A C 1
ATOM 2003 O O . ALA A 1 257 ? 29.248 53.146 34.083 1.00 29.12 257 ALA A O 1
ATOM 2004 N N . ARG A 1 258 ? 29.817 55.222 34.356 1.00 28.88 258 ARG A N 1
ATOM 2005 C CA . ARG A 1 258 ? 29.457 56.487 35.022 1.00 28.88 258 ARG A CA 1
ATOM 2006 C C . ARG A 1 258 ? 30.748 57.255 35.406 1.00 28.88 258 ARG A C 1
ATOM 2008 O O . ARG A 1 258 ? 31.709 56.643 35.843 1.00 28.88 258 ARG A O 1
ATOM 2015 N N . GLU A 1 259 ? 30.703 58.576 35.237 1.00 29.88 259 GLU A N 1
ATOM 2016 C CA . GLU A 1 259 ? 31.371 59.696 35.945 1.00 29.88 259 GLU A CA 1
ATOM 2017 C C . GLU A 1 259 ? 32.749 59.588 36.664 1.00 29.88 259 GLU A C 1
ATOM 2019 O O . GLU A 1 259 ? 32.887 59.008 37.733 1.00 29.88 259 GLU A O 1
ATOM 2024 N N . THR A 1 260 ? 33.672 60.411 36.130 1.00 28.95 260 THR A N 1
ATOM 2025 C CA . THR A 1 260 ? 34.579 61.406 36.769 1.00 28.95 260 THR A CA 1
ATOM 2026 C C . THR A 1 260 ? 35.782 61.003 37.650 1.00 28.95 260 THR A C 1
ATOM 2028 O O . THR A 1 260 ? 35.633 60.734 38.835 1.00 28.95 260 THR A O 1
ATOM 2031 N N . ALA A 1 261 ? 36.967 61.278 37.070 1.00 28.27 261 ALA A N 1
ATOM 2032 C CA . ALA A 1 261 ? 38.023 62.203 37.540 1.00 28.27 261 ALA A CA 1
ATOM 2033 C C . ALA A 1 261 ? 39.247 61.683 38.350 1.00 28.27 261 ALA A C 1
ATOM 2035 O O . ALA A 1 261 ? 39.153 61.444 39.546 1.00 28.27 261 ALA A O 1
ATOM 2036 N N . VAL A 1 262 ? 40.412 61.785 37.670 1.00 28.41 262 VAL A N 1
ATOM 2037 C CA . VAL A 1 262 ? 41.746 62.281 38.116 1.00 28.41 262 VAL A CA 1
ATOM 2038 C C . VAL A 1 262 ? 42.875 61.274 38.463 1.00 28.41 262 VAL A C 1
ATOM 2040 O O . VAL A 1 262 ? 42.744 60.456 39.364 1.00 28.41 262 VAL A O 1
ATOM 2043 N N . SER A 1 263 ? 43.993 61.506 37.739 1.00 27.73 263 SER A N 1
ATOM 2044 C CA . SER A 1 263 ? 45.450 61.318 37.969 1.00 27.73 263 SER A CA 1
ATOM 2045 C C . SER A 1 263 ? 46.137 59.939 37.952 1.00 27.73 263 SER A C 1
ATOM 2047 O O . SER A 1 263 ? 45.944 59.135 38.857 1.00 27.73 263 SER A O 1
ATOM 2049 N N . ASP A 1 264 ? 47.023 59.828 36.948 1.00 30.97 264 ASP A N 1
ATOM 2050 C CA . ASP A 1 264 ? 48.476 59.544 36.965 1.00 30.97 264 ASP A CA 1
ATOM 2051 C C . ASP A 1 264 ? 49.050 58.152 37.321 1.00 30.97 264 ASP A C 1
ATOM 2053 O O . ASP A 1 264 ? 49.002 57.699 38.460 1.00 30.97 264 ASP A O 1
ATOM 2057 N N . ASP A 1 265 ? 49.688 57.599 36.276 1.00 30.80 265 ASP A N 1
ATOM 2058 C CA . ASP A 1 265 ? 51.069 57.089 36.169 1.00 30.80 265 ASP A CA 1
ATOM 2059 C C . ASP A 1 265 ? 51.529 55.707 36.697 1.00 30.80 265 ASP A C 1
ATOM 2061 O O . ASP A 1 265 ? 51.276 55.294 37.825 1.00 30.80 265 ASP A O 1
ATOM 2065 N N . GLU A 1 266 ? 52.335 55.102 35.802 1.00 34.50 266 GLU A N 1
ATOM 2066 C CA . GLU A 1 266 ? 53.475 54.175 35.968 1.00 34.50 266 GLU A CA 1
ATOM 2067 C C . GLU A 1 266 ? 53.281 52.633 35.961 1.00 34.50 266 GLU A C 1
ATOM 2069 O O . GLU A 1 266 ? 52.850 52.005 36.925 1.00 34.50 266 GLU A O 1
ATOM 2074 N N . ASP A 1 267 ? 53.695 52.071 34.809 1.00 32.50 267 ASP A N 1
ATOM 2075 C CA . ASP A 1 267 ? 54.841 51.159 34.586 1.00 32.50 267 ASP A CA 1
ATOM 2076 C C . ASP A 1 267 ? 54.831 49.647 34.899 1.00 32.50 267 ASP A C 1
ATOM 2078 O O . ASP A 1 267 ? 54.558 49.191 36.008 1.00 32.50 267 ASP A O 1
ATOM 2082 N N . GLY A 1 268 ? 55.350 48.917 33.890 1.00 31.61 268 GLY A N 1
ATOM 2083 C CA . GLY A 1 268 ? 56.288 47.786 34.015 1.00 31.61 268 GLY A CA 1
ATOM 2084 C C . GLY A 1 268 ? 55.673 46.409 33.751 1.00 31.61 268 GLY A C 1
ATOM 2085 O O . GLY A 1 268 ? 55.051 45.847 34.646 1.00 31.61 268 GLY A O 1
ATOM 2086 N N . ASP A 1 269 ? 55.639 45.895 32.516 1.00 33.91 269 ASP A N 1
ATOM 2087 C CA . ASP A 1 269 ? 56.727 45.274 31.718 1.00 33.91 269 ASP A CA 1
ATOM 2088 C C . ASP A 1 269 ? 57.298 43.969 32.306 1.00 33.91 269 ASP A C 1
ATOM 2090 O O . ASP A 1 269 ? 57.765 43.936 33.441 1.00 33.91 269 ASP A O 1
ATOM 2094 N N . GLU A 1 270 ? 57.246 42.888 31.511 1.00 33.62 270 GLU A N 1
ATOM 2095 C CA . GLU A 1 270 ? 58.426 42.214 30.914 1.00 33.62 270 GLU A CA 1
ATOM 2096 C C . GLU A 1 270 ? 58.060 40.819 30.342 1.00 33.62 270 GLU A C 1
ATOM 2098 O O . GLU A 1 270 ? 57.898 39.834 31.062 1.00 33.62 270 GLU A O 1
ATOM 2103 N N . ASP A 1 271 ? 57.798 40.797 29.030 1.00 32.16 271 ASP A N 1
ATOM 2104 C CA . ASP A 1 271 ? 58.601 40.222 27.928 1.00 32.16 271 ASP A CA 1
ATOM 2105 C C . ASP A 1 271 ? 59.295 38.841 27.972 1.00 32.16 271 ASP A C 1
ATOM 2107 O O . ASP A 1 271 ? 59.992 38.467 28.913 1.00 32.16 271 ASP A O 1
ATOM 2111 N N . GLY A 1 272 ? 59.249 38.194 26.789 1.00 31.47 272 GLY A N 1
ATOM 2112 C CA . GLY A 1 272 ? 60.388 37.484 26.172 1.00 31.47 272 GLY A CA 1
ATOM 2113 C C . GLY A 1 272 ? 60.064 36.086 25.597 1.00 31.47 272 GLY A C 1
ATOM 2114 O O . GLY A 1 272 ? 60.127 35.126 26.358 1.00 31.47 272 GLY A O 1
ATOM 2115 N N . ASP A 1 273 ? 59.549 35.878 24.368 1.00 29.53 273 ASP A N 1
ATOM 2116 C CA . ASP A 1 273 ? 60.195 35.901 23.017 1.00 29.53 273 ASP A CA 1
ATOM 2117 C C . ASP A 1 273 ? 61.343 34.856 22.829 1.00 29.53 273 ASP A C 1
ATOM 2119 O O . ASP A 1 273 ? 62.127 34.651 23.746 1.00 29.53 273 ASP A O 1
ATOM 2123 N N . GLU A 1 274 ? 61.554 34.090 21.733 1.00 30.84 274 GLU A N 1
ATOM 2124 C CA . GLU A 1 274 ? 61.386 34.340 20.282 1.00 30.84 274 GLU A CA 1
ATOM 2125 C C . GLU A 1 274 ? 61.731 33.069 19.393 1.00 30.84 274 GLU A C 1
ATOM 2127 O O . GLU A 1 274 ? 62.558 32.250 19.792 1.00 30.84 274 GLU A O 1
ATOM 2132 N N . ILE A 1 275 ? 61.171 32.988 18.153 1.00 31.19 275 ILE A N 1
ATOM 2133 C CA . ILE A 1 275 ? 61.694 32.467 16.823 1.00 31.19 275 ILE A CA 1
ATOM 2134 C C . ILE A 1 275 ? 61.823 30.926 16.534 1.00 31.19 275 ILE A C 1
ATOM 2136 O O . ILE A 1 275 ? 62.629 30.244 17.153 1.00 31.19 275 ILE A O 1
ATOM 2140 N N . ALA A 1 276 ? 61.009 30.268 15.661 1.00 28.59 276 ALA A N 1
ATOM 2141 C CA . ALA A 1 276 ? 60.932 30.110 14.158 1.00 28.59 276 ALA A CA 1
ATOM 2142 C C . ALA A 1 276 ? 61.964 29.118 13.510 1.00 28.59 276 ALA A C 1
ATOM 2144 O O . ALA A 1 276 ? 63.124 29.154 13.889 1.00 28.59 276 ALA A O 1
ATOM 2145 N N . HIS A 1 277 ? 61.728 28.196 12.541 1.00 28.78 277 HIS A N 1
ATOM 2146 C CA . HIS A 1 277 ? 60.773 27.982 11.421 1.00 28.78 277 HIS A CA 1
ATOM 2147 C C . HIS A 1 277 ? 60.747 26.486 10.926 1.00 28.78 277 HIS A C 1
ATOM 2149 O O . HIS A 1 277 ? 61.727 25.774 11.118 1.00 28.78 277 HIS A O 1
ATOM 2155 N N . VAL A 1 278 ? 59.710 26.117 10.128 1.00 26.12 278 VAL A N 1
ATOM 2156 C CA . VAL A 1 278 ? 59.639 25.147 8.974 1.00 26.12 278 VAL A CA 1
ATOM 2157 C C . VAL A 1 278 ? 58.678 23.918 9.088 1.00 26.12 278 VAL A C 1
ATOM 2159 O O . VAL A 1 278 ? 58.952 22.953 9.781 1.00 26.12 278 VAL A O 1
ATOM 2162 N N . THR A 1 279 ? 57.579 23.985 8.305 1.00 26.52 279 THR A N 1
ATOM 2163 C CA . THR A 1 279 ? 56.681 22.965 7.668 1.00 26.52 279 THR A CA 1
ATOM 2164 C C . THR A 1 279 ? 56.280 21.640 8.359 1.00 26.52 279 THR A C 1
ATOM 2166 O O . THR A 1 279 ? 57.121 20.760 8.509 1.00 26.52 279 THR A O 1
ATOM 2169 N N . SER A 1 280 ? 54.963 21.405 8.540 1.00 25.92 280 SER A N 1
ATOM 2170 C CA . SER A 1 280 ? 54.147 20.256 8.037 1.00 25.92 280 SER A CA 1
ATOM 2171 C C . SER A 1 280 ? 52.909 19.928 8.911 1.00 25.92 280 SER A C 1
ATOM 2173 O O . SER A 1 280 ? 52.945 20.122 10.116 1.00 25.92 280 SER A O 1
ATOM 2175 N N . SER A 1 281 ? 51.867 19.394 8.250 1.00 27.06 281 SER A N 1
ATOM 2176 C CA . SER A 1 281 ? 50.768 18.510 8.718 1.00 27.06 281 SER A CA 1
ATOM 2177 C C . SER A 1 281 ? 49.651 18.970 9.685 1.00 27.06 281 SER A C 1
ATOM 2179 O O . SER A 1 281 ? 49.883 19.701 10.636 1.00 27.06 281 SER A O 1
ATOM 2181 N N . GLU A 1 282 ? 48.460 18.396 9.416 1.00 28.09 282 GLU A N 1
ATOM 2182 C CA . GLU A 1 282 ? 47.307 18.074 10.299 1.00 28.09 282 GLU A CA 1
ATOM 2183 C C . GLU A 1 282 ? 46.453 19.234 10.856 1.00 28.09 282 GLU A C 1
ATOM 2185 O O . GLU A 1 282 ? 46.913 20.092 11.595 1.00 28.09 282 GLU A O 1
ATOM 2190 N N . THR A 1 283 ? 45.182 19.418 10.468 1.00 31.19 283 THR A N 1
ATOM 2191 C CA . THR A 1 283 ? 43.993 18.560 10.694 1.00 31.19 283 THR A CA 1
ATOM 2192 C C . THR A 1 283 ? 43.942 17.999 12.113 1.00 31.19 283 THR A C 1
ATOM 2194 O O . THR A 1 283 ? 44.545 16.973 12.393 1.00 31.19 283 THR A O 1
ATOM 2197 N N . ILE A 1 284 ? 43.197 18.663 13.000 1.00 28.34 284 ILE A N 1
ATOM 2198 C CA . ILE A 1 284 ? 42.923 18.184 14.360 1.00 28.34 284 ILE A CA 1
ATOM 2199 C C . ILE A 1 284 ? 41.704 17.244 14.308 1.00 28.34 284 ILE A C 1
ATOM 2201 O O . ILE A 1 284 ? 40.627 17.693 13.905 1.00 28.34 284 ILE A O 1
ATOM 2205 N N . PRO A 1 285 ? 41.854 15.967 14.699 1.00 31.47 285 PRO A N 1
ATOM 2206 C CA . PRO A 1 285 ? 40.767 15.020 14.895 1.00 31.47 285 PRO A CA 1
ATOM 2207 C C . PRO A 1 285 ? 40.238 15.057 16.339 1.00 31.47 285 PRO A C 1
ATOM 2209 O O . PRO A 1 285 ? 40.945 15.431 17.275 1.00 31.47 285 PRO A O 1
ATOM 2212 N N . GLU A 1 286 ? 38.989 14.620 16.517 1.00 31.41 286 GLU A N 1
ATOM 2213 C CA . GLU A 1 286 ? 38.474 14.136 17.802 1.00 31.41 286 GLU A CA 1
ATOM 2214 C C . GLU A 1 286 ? 39.375 13.011 18.334 1.00 31.41 286 GLU A C 1
ATOM 2216 O O . GLU A 1 286 ? 39.712 12.080 17.601 1.00 31.41 286 GLU A O 1
ATOM 2221 N N . VAL A 1 287 ? 39.746 13.073 19.615 1.00 31.25 287 VAL A N 1
ATOM 2222 C CA . VAL A 1 287 ? 40.539 12.033 20.280 1.00 31.25 287 VAL A CA 1
ATOM 2223 C C . VAL A 1 287 ? 39.777 11.488 21.483 1.00 31.25 287 VAL A C 1
ATOM 2225 O O . VAL A 1 287 ? 39.318 12.229 22.349 1.00 31.25 287 VAL A O 1
ATOM 2228 N N . SER A 1 288 ? 39.662 10.161 21.487 1.00 33.12 288 SER A N 1
ATOM 2229 C CA . SER A 1 288 ? 39.253 9.300 22.596 1.00 33.12 288 SER A CA 1
ATOM 2230 C C . SER A 1 288 ? 40.391 9.134 23.611 1.00 33.12 288 SER A C 1
ATOM 2232 O O . SER A 1 288 ? 41.562 9.143 23.235 1.00 33.12 288 SER A O 1
ATOM 2234 N N . GLU A 1 289 ? 40.060 8.933 24.886 1.00 31.30 289 GLU A N 1
ATOM 2235 C CA . GLU A 1 289 ? 41.042 8.608 25.931 1.00 31.30 289 GLU A CA 1
ATOM 2236 C C . GLU A 1 289 ? 41.619 7.173 25.801 1.00 31.30 289 GLU A C 1
ATOM 2238 O O . GLU A 1 289 ? 40.985 6.311 25.185 1.00 31.30 289 GLU A O 1
ATOM 2243 N N . PRO A 1 290 ? 42.831 6.910 26.345 1.00 34.75 290 PRO A N 1
ATOM 2244 C CA . PRO A 1 290 ? 43.716 5.821 25.919 1.00 34.75 290 PRO A CA 1
ATOM 2245 C C . PRO A 1 290 ? 43.675 4.549 26.802 1.00 34.75 290 PRO A C 1
ATOM 2247 O O . PRO A 1 290 ? 43.121 4.569 27.903 1.00 34.75 290 PRO A O 1
ATOM 2250 N N . PRO A 1 291 ? 44.286 3.434 26.337 1.00 38.81 291 PRO A N 1
ATOM 2251 C CA . PRO A 1 291 ? 44.281 2.131 27.004 1.00 38.81 291 PRO A CA 1
ATOM 2252 C C . PRO A 1 291 ? 45.448 1.962 27.993 1.00 38.81 291 PRO A C 1
ATOM 2254 O O . PRO A 1 291 ? 46.466 2.648 27.901 1.00 38.81 291 PRO A O 1
ATOM 2257 N N . SER A 1 292 ? 45.333 0.986 28.896 1.00 28.83 292 SER A N 1
ATOM 2258 C CA . SER A 1 292 ? 46.439 0.466 29.715 1.00 28.83 292 SER A CA 1
ATOM 2259 C C . SER A 1 292 ? 46.729 -1.016 29.389 1.00 28.83 292 SER A C 1
ATOM 2261 O O . SER A 1 292 ? 45.833 -1.702 28.896 1.00 28.83 292 SER A O 1
ATOM 2263 N N . PRO A 1 293 ? 47.981 -1.490 29.578 1.00 43.31 293 PRO A N 1
ATOM 2264 C CA . PRO A 1 293 ? 48.554 -2.615 28.831 1.00 43.31 293 PRO A CA 1
ATOM 2265 C C . PRO A 1 293 ? 48.577 -3.946 29.605 1.00 43.31 293 PRO A C 1
ATOM 2267 O O . PRO A 1 293 ? 48.566 -3.959 30.835 1.00 43.31 293 PRO A O 1
ATOM 2270 N N . ASP A 1 294 ? 48.688 -5.048 28.859 1.00 30.80 294 ASP A N 1
ATOM 2271 C CA . ASP A 1 294 ? 49.024 -6.389 29.353 1.00 30.80 294 ASP A CA 1
ATOM 2272 C C . ASP A 1 294 ? 50.556 -6.575 29.436 1.00 30.80 294 ASP A C 1
ATOM 2274 O O . ASP A 1 294 ? 51.242 -6.239 28.474 1.00 30.80 294 ASP A O 1
ATOM 2278 N N . GLU A 1 295 ? 51.074 -7.133 30.544 1.00 30.92 295 GLU A N 1
ATOM 2279 C CA . GLU A 1 295 ? 52.147 -8.156 30.583 1.00 30.92 295 GLU A CA 1
ATOM 2280 C C . GLU A 1 295 ? 52.416 -8.670 32.029 1.00 30.92 295 GLU A C 1
ATOM 2282 O O . GLU A 1 295 ? 52.656 -7.897 32.952 1.00 30.92 295 GLU A O 1
ATOM 2287 N N . ASP A 1 296 ? 52.369 -10.003 32.161 1.00 25.94 296 ASP A N 1
ATOM 2288 C CA . ASP A 1 296 ? 53.171 -10.938 32.976 1.00 25.94 296 ASP A CA 1
ATOM 2289 C C . ASP A 1 296 ? 53.251 -10.968 34.533 1.00 25.94 296 ASP A C 1
ATOM 2291 O O . ASP A 1 296 ? 53.564 -10.009 35.229 1.00 25.94 296 ASP A O 1
ATOM 2295 N N . ALA A 1 297 ? 53.164 -12.227 35.011 1.00 28.64 297 ALA A N 1
ATOM 2296 C CA . ALA A 1 297 ? 53.858 -12.874 36.144 1.00 28.64 297 ALA A CA 1
ATOM 2297 C C . ALA A 1 297 ? 53.321 -12.802 37.607 1.00 28.64 297 ALA A C 1
ATOM 2299 O O . ALA A 1 297 ? 53.413 -11.806 38.309 1.00 28.64 297 ALA A O 1
ATOM 2300 N N . GLU A 1 298 ? 52.867 -13.985 38.060 1.00 27.34 298 GLU A N 1
ATOM 2301 C CA . GLU A 1 298 ? 52.979 -14.648 39.385 1.00 27.34 298 GLU A CA 1
ATOM 2302 C C . GLU A 1 298 ? 52.734 -13.903 40.730 1.00 27.34 298 GLU A C 1
ATOM 2304 O O . GLU A 1 298 ? 53.588 -13.189 41.237 1.00 27.34 298 GLU A O 1
ATOM 2309 N N . GLY A 1 299 ? 51.667 -14.327 41.442 1.00 26.56 299 GLY A N 1
ATOM 2310 C CA . GLY A 1 299 ? 51.775 -14.897 42.806 1.00 26.56 299 GLY A CA 1
ATOM 2311 C C . GLY A 1 299 ? 51.427 -14.062 44.065 1.00 26.56 299 GLY A C 1
ATOM 2312 O O . GLY A 1 299 ? 52.200 -13.201 44.454 1.00 26.56 299 GLY A O 1
ATOM 2313 N N . VAL A 1 300 ? 50.392 -14.535 44.807 1.00 27.56 300 VAL A N 1
ATOM 2314 C CA . VAL A 1 300 ? 50.308 -14.679 46.303 1.00 27.56 300 VAL A CA 1
ATOM 2315 C C . VAL A 1 300 ? 50.099 -13.383 47.147 1.00 27.56 300 VAL A C 1
ATOM 2317 O O . VAL A 1 300 ? 50.827 -12.430 46.941 1.00 27.56 300 VAL A O 1
ATOM 2320 N N . ILE A 1 301 ? 49.236 -13.205 48.178 1.00 29.70 301 ILE A N 1
ATOM 2321 C CA . ILE A 1 301 ? 48.164 -13.916 48.937 1.00 29.70 301 ILE A CA 1
ATOM 2322 C C . ILE A 1 301 ? 47.428 -12.866 49.854 1.00 29.70 301 ILE A C 1
ATOM 2324 O O . ILE A 1 301 ? 48.078 -11.910 50.268 1.00 29.70 301 ILE A O 1
ATOM 2328 N N . GLU A 1 302 ? 46.143 -13.124 50.211 1.00 29.45 302 GLU A N 1
ATOM 2329 C CA . GLU A 1 302 ? 45.296 -12.649 51.371 1.00 29.45 302 GLU A CA 1
ATOM 2330 C C . GLU A 1 302 ? 44.924 -11.145 51.510 1.00 29.45 302 GLU A C 1
ATOM 2332 O O . GLU A 1 302 ? 45.737 -10.271 51.255 1.00 29.45 302 GLU A O 1
ATOM 2337 N N . ASP A 1 303 ? 43.722 -10.689 51.914 1.00 30.78 303 ASP A N 1
ATOM 2338 C CA . ASP A 1 303 ? 42.525 -11.227 52.607 1.00 30.78 303 ASP A CA 1
ATOM 2339 C C . ASP A 1 303 ? 41.329 -10.271 52.289 1.00 30.78 303 ASP A C 1
ATOM 2341 O O . ASP A 1 303 ? 41.502 -9.056 52.298 1.00 30.78 303 ASP A O 1
ATOM 2345 N N . GLY A 1 304 ? 40.117 -10.701 51.906 1.00 35.22 304 GLY A N 1
ATOM 2346 C CA . GLY A 1 304 ? 39.003 -11.016 52.819 1.00 35.22 304 GLY A CA 1
ATOM 2347 C C . GLY A 1 304 ? 37.651 -10.428 52.307 1.00 35.22 304 GLY A C 1
ATOM 2348 O O . GLY A 1 304 ? 37.668 -9.440 51.573 1.00 35.22 304 GLY A O 1
ATOM 2349 N N . PRO A 1 305 ? 36.468 -11.023 52.612 1.00 39.84 305 PRO A N 1
ATOM 2350 C CA . PRO A 1 305 ? 35.313 -11.027 51.695 1.00 39.84 305 PRO A CA 1
ATOM 2351 C C . PRO A 1 305 ? 34.054 -10.261 52.166 1.00 39.84 305 PRO A C 1
ATOM 2353 O O . PRO A 1 305 ? 33.784 -10.136 53.361 1.00 39.84 305 PRO A O 1
ATOM 2356 N N . SER A 1 306 ? 33.217 -9.826 51.209 1.00 35.06 306 SER A N 1
ATOM 2357 C CA . SER A 1 306 ? 31.905 -9.204 51.456 1.00 35.06 306 SER A CA 1
ATOM 2358 C C . SER A 1 306 ? 30.733 -10.206 51.422 1.00 35.06 306 SER A C 1
ATOM 2360 O O . SER A 1 306 ? 30.779 -11.292 50.846 1.00 35.06 306 SER A O 1
ATOM 2362 N N . ILE A 1 307 ? 29.667 -9.816 52.118 1.00 39.75 307 ILE A N 1
ATOM 2363 C CA . ILE A 1 307 ? 28.664 -10.631 52.825 1.00 39.75 307 ILE A CA 1
ATOM 2364 C C . ILE A 1 307 ? 27.631 -11.350 51.930 1.00 39.75 307 ILE A C 1
ATOM 2366 O O . ILE A 1 307 ? 26.888 -12.209 52.410 1.00 39.75 307 ILE A O 1
ATOM 2370 N N . LEU A 1 308 ? 27.598 -11.082 50.625 1.00 34.56 308 LEU A N 1
ATOM 2371 C CA . LEU A 1 308 ? 26.558 -11.604 49.725 1.00 34.56 308 LEU A CA 1
ATOM 2372 C C . LEU A 1 308 ? 26.796 -13.058 49.274 1.00 34.56 308 LEU A C 1
ATOM 2374 O O . LEU A 1 308 ? 25.847 -13.779 48.971 1.00 34.56 308 LEU A O 1
ATOM 2378 N N . THR A 1 309 ? 28.040 -13.536 49.339 1.00 40.16 309 THR A N 1
ATOM 2379 C CA . THR A 1 309 ? 28.408 -14.917 48.973 1.00 40.16 309 THR A CA 1
ATOM 2380 C C . THR A 1 309 ? 28.053 -15.935 50.069 1.00 40.16 309 THR A C 1
ATOM 2382 O O . THR A 1 309 ? 27.887 -17.121 49.790 1.00 40.16 309 THR A O 1
ATOM 2385 N N . ASN A 1 310 ? 27.855 -15.483 51.314 1.00 35.50 310 ASN A N 1
ATOM 2386 C CA . ASN A 1 310 ? 27.529 -16.348 52.457 1.00 35.50 310 ASN A CA 1
ATOM 2387 C C . ASN A 1 310 ? 26.036 -16.695 52.591 1.00 35.50 310 ASN A C 1
ATOM 2389 O O . ASN A 1 310 ? 25.690 -17.576 53.379 1.00 35.50 310 ASN A O 1
ATOM 2393 N N . LEU A 1 311 ? 25.147 -16.050 51.828 1.00 36.69 311 LEU A N 1
ATOM 2394 C CA . LEU A 1 311 ? 23.702 -16.297 51.920 1.00 36.69 311 LEU A CA 1
ATOM 2395 C C . LEU A 1 311 ? 23.179 -17.354 50.937 1.00 36.69 311 LEU A C 1
ATOM 2397 O O . LEU A 1 311 ? 22.100 -17.894 51.161 1.00 36.69 311 LEU A O 1
ATOM 2401 N N . LEU A 1 312 ? 23.947 -17.715 49.902 1.00 35.31 312 LEU A N 1
ATOM 2402 C CA . LEU A 1 312 ? 23.492 -18.630 48.842 1.00 35.31 312 LEU A CA 1
ATOM 2403 C C . LEU A 1 312 ? 24.016 -20.073 48.940 1.00 35.31 312 LEU A C 1
ATOM 2405 O O . LEU A 1 312 ? 23.711 -20.892 48.078 1.00 35.31 312 LEU A O 1
ATOM 2409 N N . LYS A 1 313 ? 24.762 -20.439 49.989 1.00 35.22 313 LYS A N 1
ATOM 2410 C CA . LYS A 1 313 ? 25.258 -21.817 50.167 1.00 35.22 313 LYS A CA 1
ATOM 2411 C C . LYS A 1 313 ? 25.008 -22.353 51.572 1.00 35.22 313 LYS A C 1
ATOM 2413 O O . LYS A 1 313 ? 25.918 -22.397 52.392 1.00 35.22 313 LYS A O 1
ATOM 2418 N N . LYS A 1 314 ? 23.793 -22.845 51.828 1.00 28.12 314 LYS A N 1
ATOM 2419 C CA . LYS A 1 314 ? 23.558 -23.864 52.864 1.00 28.12 314 LYS A CA 1
ATOM 2420 C C . LYS A 1 314 ? 22.538 -24.902 52.396 1.00 28.12 314 LYS A C 1
ATOM 2422 O O . LYS A 1 314 ? 21.335 -24.710 52.509 1.00 28.12 314 LYS A O 1
ATOM 2427 N N . SER A 1 315 ? 23.060 -26.034 51.941 1.00 39.47 315 SER A N 1
ATOM 2428 C CA . SER A 1 315 ? 22.426 -27.350 52.074 1.00 39.47 315 SER A CA 1
ATOM 2429 C C . SER A 1 315 ? 23.217 -28.130 53.132 1.00 39.47 315 SER A C 1
ATOM 2431 O O . SER A 1 315 ? 24.422 -27.896 53.254 1.00 39.47 315 SER A O 1
ATOM 2433 N N . PRO A 1 316 ? 22.601 -29.057 53.883 1.00 38.25 316 PRO A N 1
ATOM 2434 C CA . PRO A 1 316 ? 23.385 -30.167 54.436 1.00 38.25 316 PRO A CA 1
ATOM 2435 C C . PRO A 1 316 ? 22.610 -31.515 54.332 1.00 38.25 316 PRO A C 1
ATOM 2437 O O . PRO A 1 316 ? 21.474 -31.529 53.862 1.00 38.25 316 PRO A O 1
ATOM 2440 N N . PRO A 1 317 ? 23.190 -32.670 54.711 1.00 37.62 317 PRO A N 1
ATOM 2441 C CA . PRO A 1 317 ? 24.027 -33.487 53.826 1.00 37.62 317 PRO A CA 1
ATOM 2442 C C . PRO A 1 317 ? 23.596 -34.977 53.808 1.00 37.62 317 PRO A C 1
ATOM 2444 O O . PRO A 1 317 ? 22.807 -35.427 54.635 1.00 37.62 317 PRO A O 1
ATOM 2447 N N . GLN A 1 318 ? 24.147 -35.774 52.888 1.00 36.75 318 GLN A N 1
ATOM 2448 C CA . GLN A 1 318 ? 24.063 -37.244 52.922 1.00 36.75 318 GLN A CA 1
ATOM 2449 C C . GLN A 1 318 ? 25.294 -37.853 53.616 1.00 36.75 318 GLN A C 1
ATOM 2451 O O . GLN A 1 318 ? 26.402 -37.341 53.453 1.00 36.75 318 GLN A O 1
ATOM 2456 N N . SER A 1 319 ? 25.132 -38.991 54.304 1.00 29.03 319 SER A N 1
ATOM 2457 C CA . SER A 1 319 ? 26.248 -39.880 54.661 1.00 29.03 319 SER A CA 1
ATOM 2458 C C . SER A 1 319 ? 25.893 -41.386 54.628 1.00 29.03 319 SER A C 1
ATOM 2460 O O . SER A 1 319 ? 25.042 -41.864 55.365 1.00 29.03 319 SER A O 1
ATOM 2462 N N . HIS A 1 320 ? 26.643 -42.093 53.767 1.00 28.39 320 HIS A N 1
ATOM 2463 C CA . HIS A 1 320 ? 27.335 -43.395 53.911 1.00 28.39 320 HIS A CA 1
ATOM 2464 C C . HIS A 1 320 ? 26.655 -44.799 53.980 1.00 28.39 320 HIS A C 1
ATOM 2466 O O . HIS A 1 320 ? 26.012 -45.146 54.962 1.00 28.39 320 HIS A O 1
ATOM 2472 N N . ARG A 1 321 ? 27.136 -45.645 53.027 1.00 26.05 321 ARG A N 1
ATOM 2473 C CA . ARG A 1 321 ? 27.647 -47.059 53.070 1.00 26.05 321 ARG A CA 1
ATOM 2474 C C . ARG A 1 321 ? 26.718 -48.292 52.862 1.00 26.05 321 ARG A C 1
ATOM 2476 O O . ARG A 1 321 ? 25.957 -48.625 53.755 1.00 26.05 321 ARG A O 1
ATOM 2483 N N . ASP A 1 322 ? 26.920 -48.966 51.702 1.00 23.34 322 ASP A N 1
ATOM 2484 C CA . ASP A 1 322 ? 27.219 -50.406 51.367 1.00 23.34 322 ASP A CA 1
ATOM 2485 C C . ASP A 1 322 ? 26.757 -51.591 52.265 1.00 23.34 322 ASP A C 1
ATOM 2487 O O . ASP A 1 322 ? 26.622 -51.392 53.469 1.00 23.34 322 ASP A O 1
ATOM 2491 N N . PRO A 1 323 ? 26.767 -52.885 51.810 1.00 46.31 323 PRO A N 1
ATOM 2492 C CA . PRO A 1 323 ? 26.649 -53.510 50.465 1.00 46.31 323 PRO A CA 1
ATOM 2493 C C . PRO A 1 323 ? 25.675 -54.747 50.414 1.00 46.31 323 PRO A C 1
ATOM 2495 O O . PRO A 1 323 ? 25.077 -55.132 51.414 1.00 46.31 323 PRO A O 1
ATOM 2498 N N . SER A 1 324 ? 25.524 -55.384 49.238 1.00 32.34 324 SER A N 1
ATOM 2499 C CA . SER A 1 324 ? 24.785 -56.643 48.900 1.00 32.34 324 SER A CA 1
ATOM 2500 C C . SER A 1 324 ? 25.106 -57.860 49.820 1.00 32.34 324 SER A C 1
ATOM 2502 O O . SER A 1 324 ? 26.176 -57.812 50.431 1.00 32.34 324 SER A O 1
ATOM 2504 N N . PRO A 1 325 ? 24.316 -58.981 49.920 1.00 41.78 325 PRO A N 1
ATOM 2505 C CA . PRO A 1 325 ? 23.891 -59.878 48.810 1.00 41.78 325 PRO A CA 1
ATOM 2506 C C . PRO A 1 325 ? 22.514 -60.622 48.956 1.00 41.78 325 PRO A C 1
ATOM 2508 O O . PRO A 1 325 ? 21.795 -60.457 49.933 1.00 41.78 325 PRO A O 1
ATOM 2511 N N . GLU A 1 326 ? 22.172 -61.424 47.928 1.00 29.75 326 GLU A N 1
ATOM 2512 C CA . GLU A 1 326 ? 21.041 -62.378 47.690 1.00 29.75 326 GLU A CA 1
ATOM 2513 C C . GLU A 1 326 ? 20.675 -63.355 48.860 1.00 29.75 326 GLU A C 1
ATOM 2515 O O . GLU A 1 326 ? 21.442 -63.363 49.822 1.00 29.75 326 GLU A O 1
ATOM 2520 N N . PRO A 1 327 ? 19.637 -64.265 48.827 1.00 42.47 327 PRO A N 1
ATOM 2521 C CA . PRO A 1 327 ? 18.754 -64.745 47.724 1.00 42.47 327 PRO A CA 1
ATOM 2522 C C . PRO A 1 327 ? 17.240 -65.032 48.037 1.00 42.47 327 PRO A C 1
ATOM 2524 O O . PRO A 1 327 ? 16.863 -65.194 49.187 1.00 42.47 327 PRO A O 1
ATOM 2527 N N . ARG A 1 328 ? 16.432 -65.197 46.956 1.00 23.97 328 ARG A N 1
ATOM 2528 C CA . ARG A 1 328 ? 15.284 -66.135 46.657 1.00 23.97 328 ARG A CA 1
ATOM 2529 C C . ARG A 1 328 ? 14.167 -66.458 47.700 1.00 23.97 328 ARG A C 1
ATOM 2531 O O . ARG A 1 328 ? 14.436 -66.420 48.890 1.00 23.97 328 ARG A O 1
ATOM 2538 N N . PRO A 1 329 ? 12.972 -66.986 47.298 1.00 39.12 329 PRO A N 1
ATOM 2539 C CA . PRO A 1 329 ? 12.425 -67.255 45.946 1.00 39.12 329 PRO A CA 1
ATOM 2540 C C . PRO A 1 329 ? 10.972 -66.746 45.687 1.00 39.12 329 PRO A C 1
ATOM 2542 O O . PRO A 1 329 ? 10.258 -66.400 46.617 1.00 39.12 329 PRO A O 1
ATOM 2545 N N . GLU A 1 330 ? 10.600 -66.722 44.392 1.00 28.16 330 GLU A N 1
ATOM 2546 C CA . GLU A 1 330 ? 9.332 -67.109 43.698 1.00 28.16 330 GLU A CA 1
ATOM 2547 C C . GLU A 1 330 ? 7.975 -67.271 44.443 1.00 28.16 330 GLU A C 1
ATOM 2549 O O . GLU A 1 330 ? 7.968 -67.532 45.642 1.00 28.16 330 GLU A O 1
ATOM 2554 N N . PRO A 1 331 ? 6.808 -67.318 43.734 1.00 39.66 331 PRO A N 1
ATOM 2555 C CA . PRO A 1 331 ? 6.600 -67.330 42.263 1.00 39.66 331 PRO A CA 1
ATOM 2556 C C . PRO A 1 331 ? 5.558 -66.306 41.726 1.00 39.66 331 PRO A C 1
ATOM 2558 O O . PRO A 1 331 ? 4.624 -65.942 42.431 1.00 39.66 331 PRO A O 1
ATOM 2561 N N . LEU A 1 332 ? 5.783 -65.690 40.550 1.00 28.17 332 LEU A N 1
ATOM 2562 C CA . LEU A 1 332 ? 5.395 -66.059 39.152 1.00 28.17 332 LEU A CA 1
ATOM 2563 C C . LEU A 1 332 ? 3.970 -65.577 38.760 1.00 28.17 332 LEU A C 1
ATOM 2565 O O . LEU A 1 332 ? 3.033 -65.767 39.520 1.00 28.17 332 LEU A O 1
ATOM 2569 N N . ALA A 1 333 ? 3.719 -64.967 37.591 1.00 24.52 333 ALA A N 1
ATOM 2570 C CA . ALA A 1 333 ? 4.359 -65.165 36.284 1.00 24.52 333 ALA A CA 1
ATOM 2571 C C . ALA A 1 333 ? 4.359 -63.924 35.343 1.00 24.52 333 ALA A C 1
ATOM 2573 O O . ALA A 1 333 ? 3.546 -63.014 35.478 1.00 24.52 333 ALA A O 1
ATOM 2574 N N . LEU A 1 334 ? 5.303 -63.990 34.391 1.00 30.56 334 LEU A N 1
ATOM 2575 C CA . LEU A 1 334 ? 5.615 -63.189 33.185 1.00 30.56 334 LEU A CA 1
ATOM 2576 C C . LEU A 1 334 ? 4.502 -63.236 32.085 1.00 30.56 334 LEU A C 1
ATOM 2578 O O . LEU A 1 334 ? 3.578 -64.024 32.245 1.00 30.56 334 LEU A O 1
ATOM 2582 N N . SER A 1 335 ? 4.467 -62.513 30.942 1.00 25.36 335 SER A N 1
ATOM 2583 C CA . SER A 1 335 ? 5.476 -61.996 29.970 1.00 25.36 335 SER A CA 1
ATOM 2584 C C . SER A 1 335 ? 4.802 -61.132 28.855 1.00 25.36 335 SER A C 1
ATOM 2586 O O . SER A 1 335 ? 3.663 -61.426 28.497 1.00 25.36 335 SER A O 1
ATOM 2588 N N . ASP A 1 336 ? 5.526 -60.183 28.230 1.00 31.00 336 ASP A N 1
ATOM 2589 C CA . ASP A 1 336 ? 5.345 -59.665 26.831 1.00 31.00 336 ASP A CA 1
ATOM 2590 C C . ASP A 1 336 ? 5.858 -60.705 25.774 1.00 31.00 336 ASP A C 1
ATOM 2592 O O . ASP A 1 336 ? 6.318 -61.753 26.236 1.00 31.00 336 ASP A O 1
ATOM 2596 N N . PRO A 1 337 ? 5.961 -60.526 24.415 1.00 52.22 337 PRO A N 1
ATOM 2597 C CA . PRO A 1 337 ? 5.486 -59.508 23.428 1.00 52.22 337 PRO A CA 1
ATOM 2598 C C . PRO A 1 337 ? 4.890 -60.066 22.072 1.00 52.22 337 PRO A C 1
ATOM 2600 O O . PRO A 1 337 ? 5.118 -61.220 21.733 1.00 52.22 337 PRO A O 1
ATOM 2603 N N . GLU A 1 338 ? 4.232 -59.199 21.254 1.00 29.81 338 GLU A N 1
ATOM 2604 C CA . GLU A 1 338 ? 3.881 -59.267 19.779 1.00 29.81 338 GLU A CA 1
ATOM 2605 C C . GLU A 1 338 ? 3.174 -60.540 19.179 1.00 29.81 338 GLU A C 1
ATOM 2607 O O . GLU A 1 338 ? 3.175 -61.589 19.808 1.00 29.81 338 GLU A O 1
ATOM 2612 N N . PRO A 1 339 ? 2.668 -60.623 17.907 1.00 48.97 339 PRO A N 1
ATOM 2613 C CA . PRO A 1 339 ? 1.926 -59.743 16.965 1.00 48.97 339 PRO A CA 1
ATOM 2614 C C . PRO A 1 339 ? 0.650 -60.438 16.324 1.00 48.97 339 PRO A C 1
ATOM 2616 O O . PRO A 1 339 ? 0.294 -61.549 16.692 1.00 48.97 339 PRO A O 1
ATOM 2619 N N . LYS A 1 340 ? 0.040 -59.846 15.263 1.00 23.28 340 LYS A N 1
ATOM 2620 C CA . LYS A 1 340 ? -0.859 -60.427 14.194 1.00 23.28 340 LYS A CA 1
ATOM 2621 C C . LYS A 1 340 ? -2.406 -60.531 14.352 1.00 23.28 340 LYS A C 1
ATOM 2623 O O . LYS A 1 340 ? -2.946 -61.108 15.277 1.00 23.28 340 LYS A O 1
ATOM 2628 N N . ARG A 1 341 ? -3.065 -60.047 13.276 1.00 23.06 341 ARG A N 1
ATOM 2629 C CA . ARG A 1 341 ? -4.263 -60.504 12.510 1.00 23.06 341 ARG A CA 1
ATOM 2630 C C . ARG A 1 341 ? -5.342 -61.426 13.140 1.00 23.06 341 ARG A C 1
ATOM 2632 O O . ARG A 1 341 ? -5.057 -62.524 13.588 1.00 23.06 341 ARG A O 1
ATOM 2639 N N . THR A 1 342 ? -6.588 -61.038 12.814 1.00 21.89 342 THR A N 1
ATOM 2640 C CA . THR A 1 342 ? -7.798 -61.837 12.478 1.00 21.89 342 THR A CA 1
ATOM 2641 C C . THR A 1 342 ? -8.564 -62.598 13.568 1.00 21.89 342 THR A C 1
ATOM 2643 O O . THR A 1 342 ? -8.102 -63.618 14.046 1.00 21.89 342 THR A O 1
ATOM 2646 N N . LEU A 1 343 ? -9.804 -62.124 13.779 1.00 25.97 343 LEU A N 1
ATOM 2647 C CA . LEU A 1 343 ? -11.107 -62.815 13.661 1.00 25.97 343 LEU A CA 1
ATOM 2648 C C . LEU A 1 343 ? -11.404 -64.116 14.447 1.00 25.97 343 LEU A C 1
ATOM 2650 O O . LEU A 1 343 ? -10.575 -65.006 14.552 1.00 25.97 343 LEU A O 1
ATOM 2654 N N . SER A 1 344 ? -12.702 -64.255 14.774 1.00 23.20 344 SER A N 1
ATOM 2655 C CA . SER A 1 344 ? -13.491 -65.442 15.191 1.00 23.20 344 SER A CA 1
ATOM 2656 C C . SER A 1 344 ? -13.425 -65.824 16.682 1.00 23.20 344 SER A C 1
ATOM 2658 O O . SER A 1 344 ? -12.362 -66.140 17.194 1.00 23.20 344 SER A O 1
ATOM 2660 N N . THR A 1 345 ? -14.449 -65.522 17.497 1.00 25.41 345 THR A N 1
ATOM 2661 C CA . THR A 1 345 ? -15.801 -66.136 17.658 1.00 25.41 345 THR A CA 1
ATOM 2662 C C . THR A 1 345 ? -15.798 -67.464 18.419 1.00 25.41 345 THR A C 1
ATOM 2664 O O . THR A 1 345 ? -15.099 -68.388 18.028 1.00 25.41 345 THR A O 1
ATOM 2667 N N . ASP A 1 346 ? -16.584 -67.522 19.506 1.00 24.09 346 ASP A N 1
ATOM 2668 C CA . ASP A 1 346 ? -17.679 -68.493 19.751 1.00 24.09 346 ASP A CA 1
ATOM 2669 C C . ASP A 1 346 ? -18.024 -68.529 21.261 1.00 24.09 346 ASP A C 1
ATOM 2671 O O . ASP A 1 346 ? -17.209 -68.906 22.095 1.00 24.09 346 ASP A O 1
ATOM 2675 N N . THR A 1 347 ? -19.109 -67.874 21.704 1.00 33.19 347 THR A N 1
ATOM 2676 C CA . THR A 1 347 ? -20.486 -68.400 21.923 1.00 33.19 347 THR A CA 1
ATOM 2677 C C . THR A 1 347 ? -20.600 -69.504 22.982 1.00 33.19 347 THR A C 1
ATOM 2679 O O . THR A 1 347 ? -19.853 -70.477 22.958 1.00 33.19 347 THR A O 1
ATOM 2682 N N . PRO A 1 348 ? -21.606 -69.417 23.875 1.00 27.41 348 PRO A N 1
ATOM 2683 C CA . PRO A 1 348 ? -22.799 -70.221 23.597 1.00 27.41 348 PRO A CA 1
ATOM 2684 C C . PRO A 1 348 ? -24.134 -69.579 24.031 1.00 27.41 348 PRO A C 1
ATOM 2686 O O . PRO A 1 348 ? -24.214 -68.869 25.025 1.00 27.41 348 PRO A O 1
ATOM 2689 N N . ARG A 1 349 ? -25.205 -69.976 23.327 1.00 20.72 349 ARG A N 1
ATOM 2690 C CA . ARG A 1 349 ? -26.627 -69.929 23.734 1.00 20.72 349 ARG A CA 1
ATOM 2691 C C . ARG A 1 349 ? -27.311 -68.555 23.821 1.00 20.72 349 ARG A C 1
ATOM 2693 O O . ARG A 1 349 ? -27.368 -67.951 24.882 1.00 20.72 349 ARG A O 1
ATOM 2700 N N . CYS A 1 350 ? -27.997 -68.181 22.737 1.00 23.39 350 CYS A N 1
ATOM 2701 C CA . CYS A 1 350 ? -29.467 -68.075 22.741 1.00 23.39 350 CYS A CA 1
ATOM 2702 C C . CYS A 1 350 ? -30.005 -67.895 21.305 1.00 23.39 350 CYS A C 1
ATOM 2704 O O . CYS A 1 350 ? -30.110 -66.790 20.786 1.00 23.39 350 CYS A O 1
ATOM 2706 N N . GLU A 1 351 ? -30.324 -69.020 20.666 1.00 24.31 351 GLU A N 1
ATOM 2707 C CA . GLU A 1 351 ? -31.512 -69.175 19.811 1.00 24.31 351 GLU A CA 1
ATOM 2708 C C . GLU A 1 351 ? -32.744 -69.285 20.738 1.00 24.31 351 GLU A C 1
ATOM 2710 O O . GLU A 1 351 ? -32.558 -69.731 21.876 1.00 24.31 351 GLU A O 1
ATOM 2715 N N . PRO A 1 352 ? -33.978 -68.901 20.340 1.00 32.41 352 PRO A N 1
ATOM 2716 C CA . PRO A 1 352 ? -34.640 -69.153 19.046 1.00 32.41 352 PRO A CA 1
ATOM 2717 C C . PRO A 1 352 ? -34.956 -67.865 18.260 1.00 32.41 352 PRO A C 1
ATOM 2719 O O . PRO A 1 352 ? -35.189 -66.808 18.834 1.00 32.41 352 PRO A O 1
ATOM 2722 N N . GLN A 1 353 ? -34.790 -67.865 16.932 1.00 23.39 353 GLN A N 1
ATOM 2723 C CA . GLN A 1 353 ? -35.783 -68.243 15.901 1.00 23.39 353 GLN A CA 1
ATOM 2724 C C . GLN A 1 353 ? -37.007 -67.314 15.860 1.00 23.39 353 GLN A C 1
ATOM 2726 O O . GLN A 1 353 ? -37.838 -67.299 16.756 1.00 23.39 353 GLN A O 1
ATOM 2731 N N . ARG A 1 354 ? -37.043 -66.421 14.861 1.00 24.81 354 ARG A N 1
ATOM 2732 C CA . ARG A 1 354 ? -37.654 -66.614 13.522 1.00 24.81 354 ARG A CA 1
ATOM 2733 C C . ARG A 1 354 ? -39.174 -66.705 13.590 1.00 24.81 354 ARG A C 1
ATOM 2735 O O . ARG A 1 354 ? -39.705 -67.705 14.052 1.00 24.81 354 ARG A O 1
ATOM 2742 N N . SER A 1 355 ? -39.843 -65.778 12.912 1.00 23.16 355 SER A N 1
ATOM 2743 C CA . SER A 1 355 ? -40.594 -66.034 11.669 1.00 23.16 355 SER A CA 1
ATOM 2744 C C . SER A 1 355 ? -41.547 -64.871 11.369 1.00 23.16 355 SER A C 1
ATOM 2746 O O . SER A 1 355 ? -41.914 -64.140 12.281 1.00 23.16 355 SER A O 1
ATOM 2748 N N . THR A 1 356 ? -41.943 -64.763 10.089 1.00 27.84 356 THR A N 1
ATOM 2749 C CA . THR A 1 356 ? -43.135 -64.053 9.553 1.00 27.84 356 THR A CA 1
ATOM 2750 C C . THR A 1 356 ? -43.135 -62.518 9.658 1.00 27.84 356 THR A C 1
ATOM 2752 O O . THR A 1 356 ? -43.001 -61.984 10.744 1.00 27.84 356 THR A O 1
ATOM 2755 N N . GLU A 1 357 ? -43.270 -61.693 8.614 1.00 29.28 357 GLU A N 1
ATOM 2756 C CA . GLU A 1 357 ? -43.664 -61.781 7.190 1.00 29.28 357 GLU A CA 1
ATOM 2757 C C . GLU A 1 357 ? -43.064 -60.527 6.491 1.00 29.28 357 GLU A C 1
ATOM 2759 O O . GLU A 1 357 ? -42.978 -59.478 7.119 1.00 29.28 357 GLU A O 1
ATOM 2764 N N . ARG A 1 358 ? -42.380 -60.617 5.332 1.00 23.22 358 ARG A N 1
ATOM 2765 C CA . ARG A 1 358 ? -42.898 -60.594 3.931 1.00 23.22 358 ARG A CA 1
ATOM 2766 C C . ARG A 1 358 ? -43.632 -59.275 3.604 1.00 23.22 358 ARG A C 1
ATOM 2768 O O . ARG A 1 358 ? -44.503 -58.890 4.362 1.00 23.22 358 ARG A O 1
ATOM 2775 N N . VAL A 1 359 ? -43.362 -58.518 2.532 1.00 24.70 359 VAL A N 1
ATOM 2776 C CA . VAL A 1 359 ? -43.138 -58.793 1.083 1.00 24.70 359 VAL A CA 1
ATOM 2777 C C . VAL A 1 359 ? -42.374 -57.546 0.533 1.00 24.70 359 VAL A C 1
ATOM 2779 O O . VAL A 1 359 ? -42.716 -56.448 0.956 1.00 24.70 359 VAL A O 1
ATOM 2782 N N . VAL A 1 360 ? -41.223 -57.569 -0.161 1.00 24.50 360 VAL A N 1
ATOM 2783 C CA . VAL A 1 360 ? -40.827 -58.134 -1.479 1.00 24.50 360 VAL A CA 1
ATOM 2784 C C . VAL A 1 360 ? -41.381 -57.327 -2.687 1.00 24.50 360 VAL A C 1
ATOM 2786 O O . VAL A 1 360 ? -42.484 -56.803 -2.615 1.00 24.50 360 VAL A O 1
ATOM 2789 N N . ASP A 1 361 ? -40.576 -57.259 -3.761 1.00 24.03 361 ASP A N 1
ATOM 2790 C CA . ASP A 1 361 ? -40.904 -56.976 -5.180 1.00 24.03 361 ASP A CA 1
ATOM 2791 C C . ASP A 1 361 ? -40.821 -55.545 -5.781 1.00 24.03 361 ASP A C 1
ATOM 2793 O O . ASP A 1 361 ? -41.577 -54.635 -5.450 1.00 24.03 361 ASP A O 1
ATOM 2797 N N . GLU A 1 362 ? -39.943 -55.405 -6.796 1.00 34.97 362 GLU A N 1
ATOM 2798 C CA . GLU A 1 362 ? -40.278 -54.719 -8.063 1.00 34.97 362 GLU A CA 1
ATOM 2799 C C . GLU A 1 362 ? -41.586 -55.330 -8.605 1.00 34.97 362 GLU A C 1
ATOM 2801 O O . GLU A 1 362 ? -41.651 -56.560 -8.652 1.00 34.97 362 GLU A O 1
ATOM 2806 N N . PRO A 1 363 ? -42.611 -54.570 -9.064 1.00 29.67 363 PRO A N 1
ATOM 2807 C CA . PRO A 1 363 ? -42.521 -53.878 -10.359 1.00 29.67 363 PRO A CA 1
ATOM 2808 C C . PRO A 1 363 ? -43.411 -52.611 -10.530 1.00 29.67 363 PRO A C 1
ATOM 2810 O O . PRO A 1 363 ? -44.372 -52.373 -9.810 1.00 29.67 363 PRO A O 1
ATOM 2813 N N . THR A 1 364 ? -43.140 -51.860 -11.606 1.00 24.03 364 THR A N 1
ATOM 2814 C CA . THR A 1 364 ? -44.089 -51.041 -12.408 1.00 24.03 364 THR A CA 1
ATOM 2815 C C . THR A 1 364 ? -44.839 -49.842 -11.790 1.00 24.03 364 THR A C 1
ATOM 2817 O O . THR A 1 364 ? -45.729 -49.973 -10.967 1.00 24.03 364 THR A O 1
ATOM 2820 N N . GLU A 1 365 ? -44.535 -48.665 -12.351 1.00 25.64 365 GLU A N 1
ATOM 2821 C CA . GLU A 1 365 ? -45.473 -47.718 -12.986 1.00 25.64 365 GLU A CA 1
ATOM 2822 C C . GLU A 1 365 ? -46.885 -47.466 -12.381 1.00 25.64 365 GLU A C 1
ATOM 2824 O O . GLU A 1 365 ? -47.730 -48.353 -12.359 1.00 25.64 365 GLU A O 1
ATOM 2829 N N . ARG A 1 366 ? -47.157 -46.160 -12.141 1.00 29.64 366 ARG A N 1
ATOM 2830 C CA . ARG A 1 366 ? -48.383 -45.367 -12.460 1.00 29.64 366 ARG A CA 1
ATOM 2831 C C . ARG A 1 366 ? -49.235 -44.753 -11.321 1.00 29.64 366 ARG A C 1
ATOM 2833 O O . ARG A 1 366 ? -50.234 -45.323 -10.913 1.00 29.64 366 ARG A O 1
ATOM 2840 N N . THR A 1 367 ? -48.970 -43.448 -11.090 1.00 28.98 367 THR A N 1
ATOM 2841 C CA . THR A 1 367 ? -49.907 -42.270 -11.152 1.00 28.98 367 THR A CA 1
ATOM 2842 C C . THR A 1 367 ? -51.028 -42.112 -10.095 1.00 28.98 367 THR A C 1
ATOM 2844 O O . THR A 1 367 ? -51.420 -43.122 -9.529 1.00 28.98 367 THR A O 1
ATOM 2847 N N . PRO A 1 368 ? -51.587 -40.893 -9.808 1.00 37.34 368 PRO A N 1
ATOM 2848 C CA . PRO A 1 368 ? -51.776 -39.750 -10.725 1.00 37.34 368 PRO A CA 1
ATOM 2849 C C . PRO A 1 368 ? -51.608 -38.315 -10.167 1.00 37.34 368 PRO A C 1
ATOM 2851 O O . PRO A 1 368 ? -52.151 -37.962 -9.131 1.00 37.34 368 PRO A O 1
ATOM 2854 N N . LEU A 1 369 ? -51.006 -37.448 -10.986 1.00 26.58 369 LEU A N 1
ATOM 2855 C CA . LEU A 1 369 ? -51.583 -36.157 -11.401 1.00 26.58 369 LEU A CA 1
ATOM 2856 C C . LEU A 1 369 ? -51.181 -35.958 -12.882 1.00 26.58 369 LEU A C 1
ATOM 2858 O O . LEU A 1 369 ? -50.270 -35.211 -13.222 1.00 26.58 369 LEU A O 1
ATOM 2862 N N . ILE A 1 370 ? -51.786 -36.765 -13.761 1.00 27.09 370 ILE A N 1
ATOM 2863 C CA . ILE A 1 370 ? -51.754 -36.621 -15.232 1.00 27.09 370 ILE A CA 1
ATOM 2864 C C . ILE A 1 370 ? -52.769 -35.523 -15.637 1.00 27.09 370 ILE A C 1
ATOM 2866 O O . ILE A 1 370 ? -53.764 -35.389 -14.922 1.00 27.09 370 ILE A O 1
ATOM 2870 N N . PRO A 1 371 ? -52.630 -34.814 -16.785 1.00 27.84 371 PRO A N 1
ATOM 2871 C CA . PRO A 1 371 ? -51.597 -34.944 -17.819 1.00 27.84 371 PRO A CA 1
ATOM 2872 C C . PRO A 1 371 ? -50.848 -33.639 -18.122 1.00 27.84 371 PRO A C 1
ATOM 2874 O O . PRO A 1 371 ? -51.444 -32.604 -18.414 1.00 27.84 371 PRO A O 1
ATOM 2877 N N . ARG A 1 372 ? -49.529 -33.754 -18.290 1.00 24.44 372 ARG A N 1
ATOM 2878 C CA . ARG A 1 372 ? -48.888 -33.112 -19.442 1.00 24.44 372 ARG A CA 1
ATOM 2879 C C . ARG A 1 372 ? -49.220 -33.953 -20.674 1.00 24.44 372 ARG A C 1
ATOM 2881 O O . ARG A 1 372 ? -48.924 -35.146 -20.691 1.00 24.44 372 ARG A O 1
ATOM 2888 N N . MET A 1 373 ? -49.858 -33.332 -21.663 1.00 22.12 373 MET A N 1
ATOM 2889 C CA . MET A 1 373 ? -49.954 -33.872 -23.018 1.00 22.12 373 MET A CA 1
ATOM 2890 C C . MET A 1 373 ? -48.585 -33.833 -23.701 1.00 22.12 373 MET A C 1
ATOM 2892 O O . MET A 1 373 ? -47.764 -32.946 -23.462 1.00 22.12 373 MET A O 1
ATOM 2896 N N . SER A 1 374 ? -48.387 -34.849 -24.528 1.00 22.28 374 SER A N 1
ATOM 2897 C CA . SER A 1 374 ? -47.331 -35.054 -25.506 1.00 22.28 374 SER A CA 1
ATOM 2898 C C . SER A 1 374 ? -47.456 -34.135 -26.724 1.00 22.28 374 SER A C 1
ATOM 2900 O O . SER A 1 374 ? -48.552 -33.685 -27.036 1.00 22.28 374 SER A O 1
ATOM 2902 N N . SER A 1 375 ? -46.315 -33.993 -27.408 1.00 24.73 375 SER A N 1
ATOM 2903 C CA . SER A 1 375 ? -46.114 -33.840 -28.860 1.00 24.73 375 SER A CA 1
ATOM 2904 C C . SER A 1 375 ? -46.988 -32.850 -29.630 1.00 24.73 375 SER A C 1
ATOM 2906 O O . SER A 1 375 ? -48.175 -33.078 -29.818 1.00 24.73 375 SER A O 1
ATOM 2908 N N . ASP A 1 376 ? -46.333 -31.842 -30.194 1.00 21.34 376 ASP A N 1
ATOM 2909 C CA . ASP A 1 376 ? -46.251 -31.613 -31.644 1.00 21.34 376 ASP A CA 1
ATOM 2910 C C . ASP A 1 376 ? -45.172 -30.531 -31.834 1.00 21.34 376 ASP A C 1
ATOM 2912 O O . ASP A 1 376 ? -45.111 -29.573 -31.073 1.00 21.34 376 ASP A O 1
ATOM 2916 N N . SER A 1 377 ? -44.066 -30.850 -32.510 1.00 24.73 377 SER A N 1
ATOM 2917 C CA . SER A 1 377 ? -43.788 -30.471 -33.902 1.00 24.73 377 SER A CA 1
ATOM 2918 C C . SER A 1 377 ? -43.774 -28.958 -34.144 1.00 24.73 377 SER A C 1
ATOM 2920 O O . SER A 1 377 ? -44.634 -28.250 -33.639 1.00 24.73 377 SER A O 1
ATOM 2922 N N . PHE A 1 378 ? -42.866 -28.536 -35.029 1.00 23.45 378 PHE A N 1
ATOM 2923 C CA . PHE A 1 378 ? -42.708 -27.185 -35.585 1.00 23.45 378 PHE A CA 1
ATOM 2924 C C . PHE A 1 378 ? -41.899 -26.214 -34.713 1.00 23.45 378 PHE A C 1
ATOM 2926 O O . PHE A 1 378 ? -42.254 -25.885 -33.591 1.00 23.45 378 PHE A O 1
ATOM 2933 N N . GLU A 1 379 ? -40.651 -25.955 -35.102 1.00 24.09 379 GLU A N 1
ATOM 2934 C CA . GLU A 1 379 ? -40.245 -24.936 -36.091 1.00 24.09 379 GLU A CA 1
ATOM 2935 C C . GLU A 1 379 ? -40.212 -23.527 -35.488 1.00 24.09 379 GLU A C 1
ATOM 2937 O O . GLU A 1 379 ? -41.222 -22.986 -35.062 1.00 24.09 379 GLU A O 1
ATOM 2942 N N . SER A 1 380 ? -39.007 -22.951 -35.546 1.00 25.12 380 SER A N 1
ATOM 2943 C CA . SER A 1 380 ? -38.724 -21.548 -35.867 1.00 25.12 380 SER A CA 1
ATOM 2944 C C . SER A 1 380 ? -39.450 -20.452 -35.072 1.00 25.12 380 SER A C 1
ATOM 2946 O O . SER A 1 380 ? -40.631 -20.192 -35.264 1.00 25.12 380 SER A O 1
ATOM 2948 N N . TYR A 1 381 ? -38.705 -19.655 -34.313 1.00 28.67 381 TYR A N 1
ATOM 2949 C CA . TYR A 1 381 ? -38.058 -18.459 -34.862 1.00 28.67 381 TYR A CA 1
ATOM 2950 C C . TYR A 1 381 ? -37.270 -17.749 -33.761 1.00 28.67 381 TYR A C 1
ATOM 2952 O O . TYR A 1 381 ? -37.744 -17.562 -32.642 1.00 28.67 381 TYR A O 1
ATOM 2960 N N . ASP A 1 382 ? -36.061 -17.351 -34.136 1.00 25.25 382 ASP A N 1
ATOM 2961 C CA . ASP A 1 382 ? -35.219 -16.384 -33.452 1.00 25.25 382 ASP A CA 1
ATOM 2962 C C . ASP A 1 382 ? -35.973 -15.100 -33.099 1.00 25.25 382 ASP A C 1
ATOM 2964 O O . ASP A 1 382 ? -36.826 -14.642 -33.859 1.00 25.25 382 ASP A O 1
ATOM 2968 N N . THR A 1 383 ? -35.563 -14.439 -32.016 1.00 28.55 383 THR A N 1
ATOM 2969 C CA . THR A 1 383 ? -35.333 -12.984 -32.046 1.00 28.55 383 THR A CA 1
ATOM 2970 C C . THR A 1 383 ? -34.510 -12.520 -30.839 1.00 28.55 383 THR A C 1
ATOM 2972 O O . THR A 1 383 ? -34.995 -12.425 -29.719 1.00 28.55 383 THR A O 1
ATOM 2975 N N . ASN A 1 384 ? -33.235 -12.249 -31.128 1.00 27.28 384 ASN A N 1
ATOM 2976 C CA . ASN A 1 384 ? -32.388 -11.137 -30.682 1.00 27.28 384 ASN A CA 1
ATOM 2977 C C . ASN A 1 384 ? -32.619 -10.487 -29.308 1.00 27.28 384 ASN A C 1
ATOM 2979 O O . ASN A 1 384 ? -33.626 -9.825 -29.073 1.00 27.28 384 ASN A O 1
ATOM 2983 N N . GLY A 1 385 ? -31.549 -10.458 -28.511 1.00 27.34 385 GLY A N 1
ATOM 2984 C CA . GLY A 1 385 ? -31.411 -9.493 -27.422 1.00 27.34 385 GLY A CA 1
ATOM 2985 C C . GLY A 1 385 ? -30.164 -9.712 -26.577 1.00 27.34 385 GLY A C 1
ATOM 2986 O O . GLY A 1 385 ? -30.250 -10.217 -25.466 1.00 27.34 385 GLY A O 1
ATOM 2987 N N . SER A 1 386 ? -29.002 -9.345 -27.114 1.00 28.84 386 SER A N 1
ATOM 2988 C CA . SER A 1 386 ? -27.737 -9.252 -26.385 1.00 28.84 386 SER A CA 1
ATOM 2989 C C . SER A 1 386 ? -27.810 -8.194 -25.279 1.00 28.84 386 SER A C 1
ATOM 2991 O O . SER A 1 386 ? -27.962 -7.009 -25.576 1.00 28.84 386 SER A O 1
ATOM 2993 N N . THR A 1 387 ? -27.606 -8.609 -24.032 1.00 28.16 387 THR A N 1
ATOM 2994 C CA . THR A 1 387 ? -27.160 -7.719 -22.952 1.00 28.16 387 THR A CA 1
ATOM 2995 C C . THR A 1 387 ? -26.301 -8.533 -21.996 1.00 28.16 387 THR A C 1
ATOM 2997 O O . THR A 1 387 ? -26.805 -9.381 -21.264 1.00 28.16 387 THR A O 1
ATOM 3000 N N . GLU A 1 388 ? -24.991 -8.305 -22.062 1.00 28.98 388 GLU A N 1
ATOM 3001 C CA . GLU A 1 388 ? -24.025 -8.789 -21.082 1.00 28.98 388 GLU A CA 1
ATOM 3002 C C . GLU A 1 388 ? -24.296 -8.106 -19.737 1.00 28.98 388 GLU A C 1
ATOM 3004 O O . GLU A 1 388 ? -24.179 -6.889 -19.596 1.00 28.98 388 GLU A O 1
ATOM 3009 N N . GLY A 1 389 ? -24.682 -8.915 -18.754 1.00 28.45 389 GLY A N 1
ATOM 3010 C CA . GLY A 1 389 ? -24.710 -8.573 -17.342 1.00 28.45 389 GLY A CA 1
ATOM 3011 C C . GLY A 1 389 ? -23.714 -9.465 -16.614 1.00 28.45 389 GLY A C 1
ATOM 3012 O O . GLY A 1 389 ? -23.963 -10.650 -16.438 1.00 28.45 389 GLY A O 1
ATOM 3013 N N . VAL A 1 390 ? -22.578 -8.857 -16.280 1.00 31.42 390 VAL A N 1
ATOM 3014 C CA . VAL A 1 390 ? -21.620 -9.150 -15.203 1.00 31.42 390 VAL A CA 1
ATOM 3015 C C . VAL A 1 390 ? -22.018 -10.306 -14.273 1.00 31.42 390 VAL A C 1
ATOM 3017 O O . VAL A 1 390 ? -22.958 -10.171 -13.491 1.00 31.42 390 VAL A O 1
ATOM 3020 N N . ASP A 1 391 ? -21.234 -11.388 -14.291 1.00 28.92 391 ASP A N 1
ATOM 3021 C CA . ASP A 1 391 ? -21.304 -12.457 -13.292 1.00 28.92 391 ASP A CA 1
ATOM 3022 C C . ASP A 1 391 ? -20.103 -12.358 -12.336 1.00 28.92 391 ASP A C 1
ATOM 3024 O O . ASP A 1 391 ? -18.936 -12.402 -12.744 1.00 28.92 391 ASP A O 1
ATOM 3028 N N . VAL A 1 392 ? -20.413 -12.152 -11.057 1.00 39.31 392 VAL A N 1
ATOM 3029 C CA . VAL A 1 392 ? -19.484 -12.050 -9.931 1.00 39.31 392 VAL A CA 1
ATOM 3030 C C . VAL A 1 392 ? -19.628 -13.333 -9.130 1.00 39.31 392 VAL A C 1
ATOM 3032 O O . VAL A 1 392 ? -20.545 -13.429 -8.329 1.00 39.31 392 VAL A O 1
ATOM 3035 N N . GLU A 1 393 ? -18.703 -14.280 -9.282 1.00 33.12 393 GLU A N 1
ATOM 3036 C CA . GLU A 1 393 ? -18.242 -15.104 -8.157 1.00 33.12 393 GLU A CA 1
ATOM 3037 C C . GLU A 1 393 ? -17.009 -15.935 -8.531 1.00 33.12 393 GLU A C 1
ATOM 3039 O O . GLU A 1 393 ? -17.029 -16.864 -9.339 1.00 33.12 393 GLU A O 1
ATOM 3044 N N . GLY A 1 394 ? -15.884 -15.573 -7.913 1.00 40.19 394 GLY A N 1
ATOM 3045 C CA . GLY A 1 394 ? -14.617 -16.265 -8.062 1.00 40.19 394 GLY A CA 1
ATOM 3046 C C . GLY A 1 394 ? -14.587 -17.577 -7.284 1.00 40.19 394 GLY A C 1
ATOM 3047 O O . GLY A 1 394 ? -14.475 -17.584 -6.061 1.00 40.19 394 GLY A O 1
ATOM 3048 N N . GLN A 1 395 ? -14.535 -18.695 -8.007 1.00 31.48 395 GLN A N 1
ATOM 3049 C CA . GLN A 1 395 ? -13.970 -19.947 -7.505 1.00 31.48 395 GLN A CA 1
ATOM 3050 C C . GLN A 1 395 ? -12.801 -20.389 -8.395 1.00 31.48 395 GLN A C 1
ATOM 3052 O O . GLN A 1 395 ? -12.975 -20.858 -9.518 1.00 31.48 395 GLN A O 1
ATOM 3057 N N . LYS A 1 396 ? -11.571 -20.262 -7.875 1.00 30.81 396 LYS A N 1
ATOM 3058 C CA . LYS A 1 396 ? -10.354 -20.816 -8.494 1.00 30.81 396 LYS A CA 1
ATOM 3059 C C . LYS A 1 396 ? -10.409 -22.349 -8.463 1.00 30.81 396 LYS A C 1
ATOM 3061 O O . LYS A 1 396 ? -10.198 -22.959 -7.414 1.00 30.81 396 LYS A O 1
ATOM 3066 N N . GLN A 1 397 ? -10.611 -22.987 -9.616 1.00 31.19 397 GLN A N 1
ATOM 3067 C CA . GLN A 1 397 ? -10.370 -24.424 -9.766 1.00 31.19 397 GLN A CA 1
ATOM 3068 C C . GLN A 1 397 ? -8.859 -24.721 -9.759 1.00 31.19 397 GLN A C 1
ATOM 3070 O O . GLN A 1 397 ? -8.083 -24.138 -10.516 1.00 31.19 397 GLN A O 1
ATOM 3075 N N . ARG A 1 398 ? -8.423 -25.654 -8.903 1.00 28.75 398 ARG A N 1
ATOM 3076 C CA . ARG A 1 398 ? -7.040 -26.170 -8.873 1.00 28.75 398 ARG A CA 1
ATOM 3077 C C . ARG A 1 398 ? -6.764 -27.036 -10.115 1.00 28.75 398 ARG A C 1
ATOM 3079 O O . ARG A 1 398 ? -7.524 -27.980 -10.341 1.00 28.75 398 ARG A O 1
ATOM 3086 N N . PRO A 1 399 ? -5.658 -26.852 -10.864 1.00 37.94 399 PRO A N 1
ATOM 3087 C CA . PRO A 1 399 ? -5.354 -27.740 -11.976 1.00 37.94 399 PRO A CA 1
ATOM 3088 C C . PRO A 1 399 ? -4.579 -28.973 -11.494 1.00 37.94 399 PRO A C 1
ATOM 3090 O O . PRO A 1 399 ? -3.526 -28.882 -10.860 1.00 37.94 399 PRO A O 1
ATOM 3093 N N . ARG A 1 400 ? -5.091 -30.159 -11.839 1.00 30.64 400 ARG A N 1
ATOM 3094 C CA . ARG A 1 400 ? -4.398 -31.445 -11.692 1.00 30.64 400 ARG A CA 1
ATOM 3095 C C . ARG A 1 400 ? -3.775 -31.833 -13.043 1.00 30.64 400 ARG A C 1
ATOM 3097 O O . ARG A 1 400 ? -4.409 -31.708 -14.086 1.00 30.64 400 ARG A O 1
ATOM 3104 N N . LYS A 1 401 ? -2.518 -32.284 -12.992 1.00 40.25 401 LYS A N 1
ATOM 3105 C CA . LYS A 1 401 ? -1.605 -32.655 -14.096 1.00 40.25 401 LYS A CA 1
ATOM 3106 C C . LYS A 1 401 ? -2.284 -33.297 -15.330 1.00 40.25 401 LYS A C 1
ATOM 3108 O O . LYS A 1 401 ? -2.784 -34.413 -15.233 1.00 40.25 401 LYS A O 1
ATOM 3113 N N . LYS A 1 402 ? -2.173 -32.654 -16.505 1.00 39.06 402 LYS A N 1
ATOM 3114 C CA . LYS A 1 402 ? -2.394 -33.240 -17.849 1.00 39.06 402 LYS A CA 1
ATOM 3115 C C . LYS A 1 402 ? -1.453 -32.599 -18.885 1.00 39.06 402 LYS A C 1
ATOM 3117 O O . LYS A 1 402 ? -1.860 -31.750 -19.662 1.00 39.06 402 LYS A O 1
ATOM 3122 N N . TRP A 1 403 ? -0.184 -33.002 -18.892 1.00 40.22 403 TRP A N 1
ATOM 3123 C CA . TRP A 1 403 ? 0.822 -32.491 -19.841 1.00 40.22 403 TRP A CA 1
ATOM 3124 C C . TRP A 1 403 ? 0.790 -33.203 -21.213 1.00 40.22 403 TRP A C 1
ATOM 3126 O O . TRP A 1 403 ? 1.221 -32.643 -22.209 1.00 40.22 403 TRP A O 1
ATOM 3136 N N . LEU A 1 404 ? 0.199 -34.402 -21.306 1.00 37.88 404 LEU A N 1
ATOM 3137 C CA . LEU A 1 404 ? 0.321 -35.267 -22.493 1.00 37.88 404 LEU A CA 1
ATOM 3138 C C . LEU A 1 404 ? -0.860 -35.239 -23.489 1.00 37.88 404 LEU A C 1
ATOM 3140 O O . LEU A 1 404 ? -0.793 -35.923 -24.503 1.00 37.88 404 LEU A O 1
ATOM 3144 N N . ARG A 1 405 ? -1.933 -34.464 -23.252 1.00 40.28 405 ARG A N 1
ATOM 3145 C CA . ARG A 1 405 ? -3.038 -34.316 -24.237 1.00 40.28 405 ARG A CA 1
ATOM 3146 C C . ARG A 1 405 ? -2.934 -33.068 -25.120 1.00 40.28 405 ARG A C 1
ATOM 3148 O O . ARG A 1 405 ? -3.325 -33.135 -26.276 1.00 40.28 405 ARG A O 1
ATOM 3155 N N . GLY A 1 406 ? -2.322 -31.987 -24.631 1.00 42.41 406 GLY A N 1
ATOM 3156 C CA . GLY A 1 406 ? -2.246 -30.721 -25.373 1.00 42.41 406 GLY A CA 1
ATOM 3157 C C . GLY A 1 406 ? -1.462 -30.795 -26.688 1.00 42.41 406 GLY A C 1
ATOM 3158 O O . GLY A 1 406 ? -1.827 -30.127 -27.642 1.00 42.41 406 GLY A O 1
ATOM 3159 N N . LEU A 1 407 ? -0.438 -31.650 -26.781 1.00 40.78 407 LEU A N 1
ATOM 3160 C CA . LEU A 1 407 ? 0.381 -31.801 -27.997 1.00 40.78 407 LEU A CA 1
ATOM 3161 C C . LEU A 1 407 ? -0.356 -32.485 -29.165 1.00 40.78 407 LEU A C 1
ATOM 3163 O O . LEU A 1 407 ? -0.034 -32.229 -30.325 1.00 40.78 407 LEU A O 1
ATOM 3167 N N . LYS A 1 408 ? -1.354 -33.332 -28.880 1.00 40.50 408 LYS A N 1
ATOM 3168 C CA . LYS A 1 408 ? -2.167 -33.991 -29.917 1.00 40.50 408 LYS A CA 1
ATOM 3169 C C . LYS A 1 408 ? -3.317 -33.104 -30.396 1.00 40.50 408 LYS A C 1
ATOM 3171 O O . LYS A 1 408 ? -3.594 -33.074 -31.585 1.00 40.50 408 LYS A O 1
ATOM 3176 N N . ASP A 1 409 ? -3.915 -32.331 -29.493 1.00 43.69 409 ASP A N 1
ATOM 3177 C CA . ASP A 1 409 ? -5.005 -31.417 -29.853 1.00 43.69 409 ASP A CA 1
ATOM 3178 C C . ASP A 1 409 ? -4.487 -30.175 -30.611 1.00 43.69 409 ASP A C 1
ATOM 3180 O O . ASP A 1 409 ? -5.179 -29.646 -31.478 1.00 43.69 409 ASP A O 1
ATOM 3184 N N . LEU A 1 410 ? -3.239 -29.742 -30.364 1.00 39.19 410 LEU A N 1
ATOM 3185 C CA . LEU A 1 410 ? -2.622 -28.629 -31.102 1.00 39.19 410 LEU A CA 1
ATOM 3186 C C . LEU A 1 410 ? -2.302 -28.986 -32.563 1.00 39.19 410 LEU A C 1
ATOM 3188 O O . LEU A 1 410 ? -2.412 -28.135 -33.438 1.00 39.19 410 LEU A O 1
ATOM 3192 N N . THR A 1 411 ? -1.894 -30.230 -32.832 1.00 46.34 411 THR A N 1
ATOM 3193 C CA . THR A 1 411 ? -1.494 -30.668 -34.181 1.00 46.34 411 THR A CA 1
ATOM 3194 C C . THR A 1 411 ? -2.699 -30.879 -35.094 1.00 46.34 411 THR A C 1
ATOM 3196 O O . THR A 1 411 ? -2.658 -30.458 -36.246 1.00 46.34 411 THR A O 1
ATOM 3199 N N . VAL A 1 412 ? -3.802 -31.413 -34.560 1.00 50.56 412 VAL A N 1
ATOM 3200 C CA . VAL A 1 412 ? -5.053 -31.606 -35.313 1.00 50.56 412 VAL A CA 1
ATOM 3201 C C . VAL A 1 412 ? -5.733 -30.267 -35.638 1.00 50.56 412 VAL A C 1
ATOM 3203 O O . VAL A 1 412 ? -6.153 -30.058 -36.773 1.00 50.56 412 VAL A O 1
ATOM 3206 N N . ASN A 1 413 ? -5.758 -29.313 -34.698 1.00 45.62 413 ASN A N 1
ATOM 3207 C CA . ASN A 1 413 ? -6.368 -27.998 -34.939 1.00 45.62 413 ASN A CA 1
ATOM 3208 C C . ASN A 1 413 ? -5.587 -27.143 -35.952 1.00 45.62 413 ASN A C 1
ATOM 3210 O O . ASN A 1 413 ? -6.192 -26.401 -36.725 1.00 45.62 413 ASN A O 1
ATOM 3214 N N . VAL A 1 414 ? -4.251 -27.219 -35.967 1.00 52.72 414 VAL A N 1
ATOM 3215 C CA . VAL A 1 414 ? -3.440 -26.477 -36.948 1.00 52.72 414 VAL A CA 1
ATOM 3216 C C . VAL A 1 414 ? -3.644 -27.036 -38.354 1.00 52.72 414 VAL A C 1
ATOM 3218 O O . VAL A 1 414 ? -3.756 -26.258 -39.299 1.00 52.72 414 VAL A O 1
ATOM 3221 N N . GLU A 1 415 ? -3.749 -28.358 -38.498 1.00 49.53 415 GLU A N 1
ATOM 3222 C CA . GLU A 1 415 ? -3.980 -29.007 -39.790 1.00 49.53 415 GLU A CA 1
ATOM 3223 C C . GLU A 1 415 ? -5.369 -28.662 -40.359 1.00 49.53 415 GLU A C 1
ATOM 3225 O O . GLU A 1 415 ? -5.470 -28.270 -41.522 1.00 49.53 415 GLU A O 1
ATOM 3230 N N . GLU A 1 416 ? -6.425 -28.670 -39.535 1.00 50.91 416 GLU A N 1
ATOM 3231 C CA . GLU A 1 416 ? -7.771 -28.253 -39.961 1.00 50.91 416 GLU A CA 1
ATOM 3232 C C . GLU A 1 416 ? -7.848 -26.762 -40.330 1.00 50.91 416 GLU A C 1
ATOM 3234 O O . GLU A 1 416 ? -8.416 -26.417 -41.370 1.00 50.91 416 GLU A O 1
ATOM 3239 N N . HIS A 1 417 ? -7.232 -25.865 -39.549 1.00 55.31 417 HIS A N 1
ATOM 3240 C CA . HIS A 1 417 ? -7.209 -24.432 -39.870 1.00 55.31 417 HIS A CA 1
ATOM 3241 C C . HIS A 1 417 ? -6.397 -24.118 -41.133 1.00 55.31 417 HIS A C 1
ATOM 3243 O O . HIS A 1 417 ? -6.785 -23.238 -41.907 1.00 55.31 417 HIS A O 1
ATOM 3249 N N . LEU A 1 418 ? -5.302 -24.845 -41.378 1.00 54.81 418 LEU A N 1
ATOM 3250 C CA . LEU A 1 418 ? -4.484 -24.686 -42.578 1.00 54.81 418 LEU A CA 1
ATOM 3251 C C . LEU A 1 418 ? -5.228 -25.188 -43.824 1.00 54.81 418 LEU A C 1
ATOM 3253 O O . LEU A 1 418 ? -5.266 -24.492 -44.837 1.00 54.81 418 LEU A O 1
ATOM 3257 N N . VAL A 1 419 ? -5.875 -26.356 -43.744 1.00 64.94 419 VAL A N 1
ATOM 3258 C CA . VAL A 1 419 ? -6.670 -26.926 -44.845 1.00 64.94 419 VAL A CA 1
ATOM 3259 C C . VAL A 1 419 ? -7.876 -26.042 -45.165 1.00 64.94 419 VAL A C 1
ATOM 3261 O O . VAL A 1 419 ? -8.146 -25.781 -46.339 1.00 64.94 419 VAL A O 1
ATOM 3264 N N . HIS A 1 420 ? -8.557 -25.506 -44.148 1.00 58.25 420 HIS A N 1
ATOM 3265 C CA . HIS A 1 420 ? -9.677 -24.587 -44.343 1.00 58.25 420 HIS A CA 1
ATOM 3266 C C . HIS A 1 420 ? -9.219 -23.235 -44.920 1.00 58.25 420 HIS A C 1
ATOM 3268 O O . HIS A 1 420 ? -9.839 -22.713 -45.848 1.00 58.25 420 HIS A O 1
ATOM 3274 N N . GLY A 1 421 ? -8.077 -22.708 -44.462 1.00 59.25 421 GLY A N 1
ATOM 3275 C CA . GLY A 1 421 ? -7.455 -21.504 -45.021 1.00 59.25 421 GLY A CA 1
ATOM 3276 C C . GLY A 1 421 ? -7.036 -21.669 -46.486 1.00 59.25 421 GLY A C 1
ATOM 3277 O O . GLY A 1 421 ? -7.298 -20.791 -47.308 1.00 59.25 421 GLY A O 1
ATOM 3278 N N . ILE A 1 422 ? -6.467 -22.824 -46.846 1.00 63.19 422 ILE A N 1
ATOM 3279 C CA . ILE A 1 422 ? -6.088 -23.162 -48.226 1.00 63.19 422 ILE A CA 1
ATOM 3280 C C . ILE A 1 422 ? -7.334 -23.349 -49.110 1.00 63.19 422 ILE A C 1
ATOM 3282 O O . ILE A 1 422 ? -7.346 -22.884 -50.251 1.00 63.19 422 ILE A O 1
ATOM 3286 N N . GLN A 1 423 ? -8.413 -23.956 -48.604 1.00 58.69 423 GLN A N 1
ATOM 3287 C CA . GLN A 1 423 ? -9.687 -24.092 -49.332 1.00 58.69 423 GLN A CA 1
ATOM 3288 C C . GLN A 1 423 ? -10.375 -22.741 -49.599 1.00 58.69 423 GLN A C 1
ATOM 3290 O O . GLN A 1 423 ? -10.928 -22.526 -50.681 1.00 58.69 423 GLN A O 1
ATOM 3295 N N . ILE A 1 424 ? -10.306 -21.798 -48.657 1.00 58.84 424 ILE A N 1
ATOM 3296 C CA . ILE A 1 424 ? -10.836 -20.434 -48.830 1.00 58.84 424 ILE A CA 1
ATOM 3297 C C . ILE A 1 424 ? -9.952 -19.618 -49.793 1.00 58.84 424 ILE A C 1
ATOM 3299 O O . ILE A 1 424 ? -10.462 -18.882 -50.641 1.00 58.84 424 ILE A O 1
ATOM 3303 N N . ALA A 1 425 ? -8.627 -19.791 -49.737 1.00 61.81 425 ALA A N 1
ATOM 3304 C CA . ALA A 1 425 ? -7.686 -19.134 -50.648 1.00 61.81 425 ALA A CA 1
ATOM 3305 C C . ALA A 1 425 ? -7.775 -19.653 -52.099 1.00 61.81 425 ALA A C 1
ATOM 3307 O O . ALA A 1 425 ? -7.481 -18.919 -53.039 1.00 61.81 425 ALA A O 1
ATOM 3308 N N . THR A 1 426 ? -8.206 -20.900 -52.304 1.00 69.38 426 THR A N 1
ATOM 3309 C CA . THR A 1 426 ? -8.309 -21.531 -53.635 1.00 69.38 426 THR A CA 1
ATOM 3310 C C . THR A 1 426 ? -9.701 -21.430 -54.272 1.00 69.38 426 THR A C 1
ATOM 3312 O O . THR A 1 426 ? -9.877 -21.843 -55.420 1.00 69.38 426 THR A O 1
ATOM 3315 N N . SER A 1 427 ? -10.690 -20.834 -53.590 1.00 62.91 427 SER A N 1
ATOM 3316 C CA . SER A 1 427 ? -12.069 -20.668 -54.081 1.00 62.91 427 SER A CA 1
ATOM 3317 C C . SER A 1 427 ? -12.429 -19.194 -54.390 1.00 62.91 427 SER A C 1
ATOM 3319 O O . SER A 1 427 ? -13.072 -18.508 -53.595 1.00 62.91 427 SER A O 1
ATOM 3321 N N . PRO A 1 428 ? -12.117 -18.679 -55.598 1.00 59.34 428 PRO A N 1
ATOM 3322 C CA . PRO A 1 428 ? -12.249 -17.251 -55.935 1.00 59.34 428 PRO A CA 1
ATOM 3323 C C . PRO A 1 428 ? -13.694 -16.717 -56.006 1.00 59.34 428 PRO A C 1
ATOM 3325 O O . PRO A 1 428 ? -13.899 -15.510 -56.112 1.00 59.34 428 PRO A O 1
ATOM 3328 N N . LYS A 1 429 ? -14.714 -17.588 -55.955 1.00 60.16 429 LYS A N 1
ATOM 3329 C CA . LYS A 1 429 ? -16.137 -17.187 -55.940 1.00 60.16 429 LYS A CA 1
ATOM 3330 C C . LYS A 1 429 ? -16.665 -16.809 -54.550 1.00 60.16 429 LYS A C 1
ATOM 3332 O O . LYS A 1 429 ? -17.732 -16.210 -54.483 1.00 60.16 429 LYS A O 1
ATOM 3337 N N . ALA A 1 430 ? -15.948 -17.139 -53.473 1.00 60.88 430 ALA A N 1
ATOM 3338 C CA . ALA A 1 430 ? -16.350 -16.838 -52.095 1.00 60.88 430 ALA A CA 1
ATOM 3339 C C . ALA A 1 430 ? -15.766 -15.513 -51.565 1.00 60.88 430 ALA A C 1
ATOM 3341 O O . ALA A 1 430 ? -16.012 -15.135 -50.423 1.00 60.88 430 ALA A O 1
ATOM 3342 N N . TRP A 1 431 ? -14.975 -14.808 -52.378 1.00 69.31 431 TRP A N 1
ATOM 3343 C CA . TRP A 1 431 ? -14.290 -13.590 -51.960 1.00 69.31 431 TRP A CA 1
ATOM 3344 C C . TRP A 1 431 ? -15.219 -12.380 -52.042 1.00 69.31 431 TRP A C 1
ATOM 3346 O O . TRP A 1 431 ? -15.598 -11.937 -53.130 1.00 69.31 431 TRP A O 1
ATOM 3356 N N . ASP A 1 432 ? -15.538 -11.798 -50.889 1.00 74.44 432 ASP A N 1
ATOM 3357 C CA . ASP A 1 432 ? -16.172 -10.487 -50.839 1.00 74.44 432 ASP A CA 1
ATOM 3358 C C . ASP A 1 432 ? -15.147 -9.418 -51.243 1.00 74.44 432 ASP A C 1
ATOM 3360 O O . ASP A 1 432 ? -14.191 -9.122 -50.524 1.00 74.44 432 ASP A O 1
ATOM 3364 N N . ARG A 1 433 ? -15.349 -8.825 -52.425 1.00 73.25 433 ARG A N 1
ATOM 3365 C CA . ARG A 1 433 ? -14.461 -7.803 -52.996 1.00 73.25 433 ARG A CA 1
ATOM 3366 C C . ARG A 1 433 ? -14.261 -6.599 -52.072 1.00 73.25 433 ARG A C 1
ATOM 3368 O O . ARG A 1 433 ? -13.196 -5.989 -52.128 1.00 73.25 433 ARG A O 1
ATOM 3375 N N . ARG A 1 434 ? -15.245 -6.246 -51.233 1.00 74.81 434 ARG A N 1
ATOM 3376 C CA . ARG A 1 434 ? -15.111 -5.128 -50.283 1.00 74.81 434 ARG A CA 1
ATOM 3377 C C . ARG A 1 434 ? -14.258 -5.508 -49.083 1.00 74.81 434 ARG A C 1
ATOM 3379 O O . ARG A 1 434 ? -13.360 -4.747 -48.742 1.00 74.81 434 ARG A O 1
ATOM 3386 N N . ALA A 1 435 ? -14.489 -6.686 -48.507 1.00 71.88 435 ALA A N 1
ATOM 3387 C CA . ALA A 1 435 ? -13.669 -7.202 -47.414 1.00 71.88 435 ALA A CA 1
ATOM 3388 C C . ALA A 1 435 ? -12.218 -7.433 -47.865 1.00 71.88 435 ALA A C 1
ATOM 3390 O O . ALA A 1 435 ? -11.286 -7.130 -47.128 1.00 71.88 435 ALA A O 1
ATOM 3391 N N . LEU A 1 436 ? -12.013 -7.893 -49.104 1.00 76.12 436 LEU A N 1
ATOM 3392 C CA . LEU A 1 436 ? -10.683 -8.079 -49.680 1.00 76.12 436 LEU A CA 1
ATOM 3393 C C . LEU A 1 436 ? -9.979 -6.737 -49.927 1.00 76.12 436 LEU A C 1
ATOM 3395 O O . LEU A 1 436 ? -8.813 -6.595 -49.588 1.00 76.12 436 LEU A O 1
ATOM 3399 N N . TRP A 1 437 ? -10.683 -5.721 -50.438 1.00 81.06 437 TRP A N 1
ATOM 3400 C CA . TRP A 1 437 ? -10.125 -4.369 -50.568 1.00 81.06 437 TRP A CA 1
ATOM 3401 C C . TRP A 1 437 ? -9.783 -3.752 -49.205 1.00 81.06 437 TRP A C 1
ATOM 3403 O O . TRP A 1 437 ? -8.707 -3.181 -49.032 1.00 81.06 437 TRP A O 1
ATOM 3413 N N . GLN A 1 438 ? -10.665 -3.906 -48.214 1.00 79.69 438 GLN A N 1
ATOM 3414 C CA . GLN A 1 438 ? -10.442 -3.395 -46.863 1.00 79.69 438 GLN A CA 1
ATOM 3415 C C . GLN A 1 438 ? -9.270 -4.097 -46.163 1.00 79.69 438 GLN A C 1
ATOM 3417 O O . GLN A 1 438 ? -8.398 -3.416 -45.635 1.00 79.69 438 GLN A O 1
ATOM 3422 N N . ASN A 1 439 ? -9.194 -5.428 -46.209 1.00 77.69 439 ASN A N 1
ATOM 3423 C CA . ASN A 1 439 ? -8.194 -6.191 -45.457 1.00 77.69 439 ASN A CA 1
ATOM 3424 C C . ASN A 1 439 ? -6.864 -6.385 -46.199 1.00 77.69 439 ASN A C 1
ATOM 3426 O O . ASN A 1 439 ? -5.830 -6.476 -45.549 1.00 77.69 439 ASN A O 1
ATOM 3430 N N . ALA A 1 440 ? -6.862 -6.453 -47.535 1.00 77.75 440 ALA A N 1
ATOM 3431 C CA . ALA A 1 440 ? -5.642 -6.687 -48.315 1.00 77.75 440 ALA A CA 1
ATOM 3432 C C . ALA A 1 440 ? -4.988 -5.398 -48.836 1.00 77.75 440 ALA A C 1
ATOM 3434 O O . ALA A 1 440 ? -3.806 -5.423 -49.166 1.00 77.75 440 ALA A O 1
ATOM 3435 N N . VAL A 1 441 ? -5.727 -4.282 -48.924 1.00 80.81 441 VAL A N 1
ATOM 3436 C CA . VAL A 1 441 ? -5.192 -3.009 -49.441 1.00 80.81 441 VAL A CA 1
ATOM 3437 C C . VAL A 1 441 ? -5.283 -1.897 -48.402 1.00 80.81 441 VAL A C 1
ATOM 3439 O O . VAL A 1 441 ? -4.258 -1.325 -48.046 1.00 80.81 441 VAL A O 1
ATOM 3442 N N . VAL A 1 442 ? -6.477 -1.597 -47.876 1.00 83.50 442 VAL A N 1
ATOM 3443 C CA . VAL A 1 442 ? -6.668 -0.449 -46.967 1.00 83.50 442 VAL A CA 1
ATOM 3444 C C . VAL A 1 442 ? -5.981 -0.667 -45.617 1.00 83.50 442 VAL A C 1
ATOM 3446 O O . VAL A 1 442 ? -5.272 0.226 -45.160 1.00 83.50 442 VAL A O 1
ATOM 3449 N N . ALA A 1 443 ? -6.140 -1.839 -44.997 1.00 81.44 443 ALA A N 1
ATOM 3450 C CA . ALA A 1 443 ? -5.531 -2.139 -43.703 1.00 81.44 443 ALA A CA 1
ATOM 3451 C C . ALA A 1 443 ? -3.987 -2.115 -43.767 1.00 81.44 443 ALA A C 1
ATOM 3453 O O . ALA A 1 443 ? -3.398 -1.338 -43.012 1.00 81.44 443 ALA A O 1
ATOM 3454 N N . PRO A 1 444 ? -3.310 -2.809 -44.709 1.00 84.44 444 PRO A N 1
ATOM 3455 C CA . PRO A 1 444 ? -1.863 -2.673 -44.876 1.00 84.44 444 PRO A CA 1
ATOM 3456 C C . PRO A 1 444 ? -1.421 -1.239 -45.184 1.00 84.44 444 PRO A C 1
ATOM 3458 O O . PRO A 1 444 ? -0.459 -0.758 -44.591 1.00 84.44 444 PRO A O 1
ATOM 3461 N N . ALA A 1 445 ? -2.140 -0.526 -46.062 1.00 84.75 445 ALA A N 1
ATOM 3462 C CA . ALA A 1 445 ? -1.804 0.855 -46.408 1.00 84.75 445 ALA A CA 1
ATOM 3463 C C . ALA A 1 445 ? -1.911 1.805 -45.206 1.00 84.75 445 ALA A C 1
ATOM 3465 O O . ALA A 1 445 ? -1.097 2.715 -45.072 1.00 84.75 445 ALA A O 1
ATOM 3466 N N . SER A 1 446 ? -2.874 1.576 -44.311 1.00 83.06 446 SER A N 1
ATOM 3467 C CA . SER A 1 446 ? -3.036 2.366 -43.088 1.00 83.06 446 SER A CA 1
ATOM 3468 C C . SER A 1 446 ? -1.911 2.144 -42.070 1.00 83.06 446 SER A C 1
ATOM 3470 O O . SER A 1 446 ? -1.590 3.060 -41.319 1.00 83.06 446 SER A O 1
ATOM 3472 N N . CYS A 1 447 ? -1.270 0.968 -42.092 1.00 86.81 447 CYS A N 1
ATOM 3473 C CA . CYS A 1 447 ? -0.137 0.635 -41.230 1.00 86.81 447 CYS A CA 1
ATOM 3474 C C . CYS A 1 447 ? 1.222 1.062 -41.811 1.00 86.81 447 CYS A C 1
ATOM 3476 O O . CYS A 1 447 ? 2.200 1.098 -41.068 1.00 86.81 447 CYS A O 1
ATOM 3478 N N . LEU A 1 448 ? 1.314 1.399 -43.106 1.00 85.06 448 LEU A N 1
ATOM 3479 C CA . LEU A 1 448 ? 2.581 1.767 -43.758 1.00 85.06 448 LEU A CA 1
ATOM 3480 C C . LEU A 1 448 ? 3.380 2.858 -43.023 1.00 85.06 448 LEU A C 1
ATOM 3482 O O . LEU A 1 448 ? 4.583 2.668 -42.878 1.00 85.06 448 LEU A O 1
ATOM 3486 N N . PRO A 1 449 ? 2.789 3.960 -42.520 1.00 84.94 449 PRO A N 1
ATOM 3487 C CA . PRO A 1 449 ? 3.549 4.980 -41.795 1.00 84.94 449 PRO A CA 1
ATOM 3488 C C . PRO A 1 449 ? 4.229 4.423 -40.541 1.00 84.94 449 PRO A C 1
ATOM 3490 O O . PRO A 1 449 ? 5.418 4.657 -40.334 1.00 84.94 449 PRO A O 1
ATOM 3493 N N . ALA A 1 450 ? 3.499 3.637 -39.744 1.00 86.50 450 ALA A N 1
ATOM 3494 C CA . ALA A 1 450 ? 4.036 2.977 -38.559 1.00 86.50 450 ALA A CA 1
ATOM 3495 C C . ALA A 1 450 ? 5.120 1.965 -38.912 1.00 86.50 450 ALA A C 1
ATOM 3497 O O . ALA A 1 450 ? 6.167 1.929 -38.276 1.00 86.50 450 ALA A O 1
ATOM 3498 N N . VAL A 1 451 ? 4.889 1.167 -39.951 1.00 89.19 451 VAL A N 1
ATOM 3499 C CA . VAL A 1 451 ? 5.833 0.153 -40.415 1.00 89.19 451 VAL A CA 1
ATOM 3500 C C . VAL A 1 451 ? 7.120 0.790 -40.945 1.00 89.19 451 VAL A C 1
ATOM 3502 O O . VAL A 1 451 ? 8.195 0.275 -40.668 1.00 89.19 451 VAL A O 1
ATOM 3505 N N . VAL A 1 452 ? 7.040 1.926 -41.645 1.00 84.69 452 VAL A N 1
ATOM 3506 C CA . VAL A 1 452 ? 8.222 2.670 -42.108 1.00 84.69 452 VAL A CA 1
ATOM 3507 C C . VAL A 1 452 ? 9.007 3.249 -40.931 1.00 84.69 452 VAL A C 1
ATOM 3509 O O . VAL A 1 452 ? 10.228 3.119 -40.913 1.00 84.69 452 VAL A O 1
ATOM 3512 N N . VAL A 1 453 ? 8.333 3.826 -39.929 1.00 81.62 453 VAL A N 1
ATOM 3513 C CA . VAL A 1 453 ? 9.001 4.280 -38.695 1.00 81.62 453 VAL A CA 1
ATOM 3514 C C . VAL A 1 453 ? 9.646 3.114 -37.967 1.00 81.62 453 VAL A C 1
ATOM 3516 O O . VAL A 1 453 ? 10.820 3.194 -37.637 1.00 81.62 453 VAL A O 1
ATOM 3519 N N . GLY A 1 454 ? 8.917 2.017 -37.759 1.00 84.88 454 GLY A N 1
ATOM 3520 C CA . GLY A 1 454 ? 9.446 0.829 -37.094 1.00 84.88 454 GLY A CA 1
ATOM 3521 C C . GLY A 1 454 ? 10.643 0.235 -37.834 1.00 84.88 454 GLY A C 1
ATOM 3522 O O . GLY A 1 454 ? 11.608 -0.176 -37.199 1.00 84.88 454 GLY A O 1
ATOM 3523 N N . LEU A 1 455 ? 10.613 0.217 -39.171 1.00 85.00 455 LEU A N 1
ATOM 3524 C CA . LEU A 1 455 ? 11.728 -0.260 -39.986 1.00 85.00 455 LEU A CA 1
ATOM 3525 C C . LEU A 1 455 ? 12.945 0.650 -39.832 1.00 85.00 455 LEU A C 1
ATOM 3527 O O . LEU A 1 455 ? 14.060 0.159 -39.687 1.00 85.00 455 LEU A O 1
ATOM 3531 N N . LEU A 1 456 ? 12.723 1.964 -39.855 1.00 78.44 456 LEU A N 1
ATOM 3532 C CA . LEU A 1 456 ? 13.777 2.950 -39.681 1.00 78.44 456 LEU A CA 1
ATOM 3533 C C . LEU A 1 456 ? 14.397 2.863 -38.287 1.00 78.44 456 LEU A C 1
ATOM 3535 O O . LEU A 1 456 ? 15.617 2.872 -38.204 1.00 78.44 456 LEU A O 1
ATOM 3539 N N . LEU A 1 457 ? 13.587 2.718 -37.234 1.00 77.94 457 LEU A N 1
ATOM 3540 C CA . LEU A 1 457 ? 14.070 2.456 -35.877 1.00 77.94 457 LEU A CA 1
ATOM 3541 C C . LEU A 1 457 ? 14.910 1.170 -35.864 1.00 77.94 457 LEU A C 1
ATOM 3543 O O . LEU A 1 457 ? 16.096 1.240 -35.589 1.00 77.94 457 LEU A O 1
ATOM 3547 N N . ASN A 1 458 ? 14.390 0.035 -36.345 1.00 81.00 458 ASN A N 1
ATOM 3548 C CA . ASN A 1 458 ? 15.154 -1.223 -36.394 1.00 81.00 458 ASN A CA 1
ATOM 3549 C C . ASN A 1 458 ? 16.516 -1.099 -37.111 1.00 81.00 458 ASN A C 1
ATOM 3551 O O . ASN A 1 458 ? 17.501 -1.681 -36.653 1.00 81.00 458 ASN A O 1
ATOM 3555 N N . VAL A 1 459 ? 16.567 -0.372 -38.238 1.00 76.25 459 VAL A N 1
ATOM 3556 C CA . VAL A 1 459 ? 17.802 -0.103 -39.003 1.00 76.25 459 VAL A CA 1
ATOM 3557 C C . VAL A 1 459 ? 18.747 0.797 -38.209 1.00 76.25 459 VAL A C 1
ATOM 3559 O O . VAL A 1 459 ? 19.949 0.552 -38.181 1.00 76.25 459 VAL A O 1
ATOM 3562 N N . LEU A 1 460 ? 18.207 1.830 -37.568 1.00 68.31 460 LEU A N 1
ATOM 3563 C CA . LEU A 1 460 ? 18.961 2.756 -36.741 1.00 68.31 460 LEU A CA 1
ATOM 3564 C C . LEU A 1 460 ? 19.604 2.058 -35.550 1.00 68.31 460 LEU A C 1
ATOM 3566 O O . LEU A 1 460 ? 20.793 2.219 -35.306 1.00 68.31 460 LEU A O 1
ATOM 3570 N N . ASP A 1 461 ? 18.831 1.240 -34.849 1.00 69.69 461 ASP A N 1
ATOM 3571 C CA . ASP A 1 461 ? 19.304 0.489 -33.696 1.00 69.69 461 ASP A CA 1
ATOM 3572 C C . ASP A 1 461 ? 20.332 -0.573 -34.106 1.00 69.69 461 ASP A C 1
ATOM 3574 O O . ASP A 1 461 ? 21.282 -0.822 -33.366 1.00 69.69 461 ASP A O 1
ATOM 3578 N N . ALA A 1 462 ? 20.220 -1.134 -35.319 1.00 70.94 462 ALA A N 1
ATOM 3579 C CA . ALA A 1 462 ? 21.232 -2.047 -35.860 1.00 70.94 462 ALA A CA 1
ATOM 3580 C C . ALA A 1 462 ? 22.591 -1.367 -35.953 1.00 70.94 462 ALA A C 1
ATOM 3582 O O . ALA A 1 462 ? 23.626 -1.938 -35.620 1.00 70.94 462 ALA A O 1
ATOM 3583 N N . LEU A 1 463 ? 22.547 -0.121 -36.405 1.00 64.06 463 LEU A N 1
ATOM 3584 C CA . LEU A 1 463 ? 23.700 0.693 -36.709 1.00 64.06 463 LEU A CA 1
ATOM 3585 C C . LEU A 1 463 ? 24.364 1.260 -35.481 1.00 64.06 463 LEU A C 1
ATOM 3587 O O . LEU A 1 463 ? 25.550 1.039 -35.253 1.00 64.06 463 LEU A O 1
ATOM 3591 N N . SER A 1 464 ? 23.583 1.992 -34.696 1.00 58.38 464 SER A N 1
ATOM 3592 C CA . SER A 1 464 ? 24.061 2.659 -33.501 1.00 58.38 464 SER A CA 1
ATOM 3593 C C . SER A 1 464 ? 24.646 1.650 -32.522 1.00 58.38 464 SER A C 1
ATOM 3595 O O . SER A 1 464 ? 25.718 1.895 -31.982 1.00 58.38 464 SER A O 1
ATOM 3597 N N . TYR A 1 465 ? 24.013 0.487 -32.339 1.00 61.75 465 TYR A N 1
ATOM 3598 C CA . TYR A 1 465 ? 24.472 -0.477 -31.338 1.00 61.75 465 TYR A CA 1
ATOM 3599 C C . TYR A 1 465 ? 25.470 -1.485 -31.858 1.00 61.75 465 TYR A C 1
ATOM 3601 O O . TYR A 1 465 ? 26.299 -1.922 -31.071 1.00 61.75 465 TYR A O 1
ATOM 3609 N N . GLY A 1 466 ? 25.470 -1.812 -33.151 1.00 63.06 466 GLY A N 1
ATOM 3610 C CA . GLY A 1 466 ? 26.538 -2.637 -33.705 1.00 63.06 466 GLY A CA 1
ATOM 3611 C C . GLY A 1 466 ? 27.917 -2.017 -33.478 1.00 63.06 466 GLY A C 1
ATOM 3612 O O . GLY A 1 466 ? 28.855 -2.726 -33.117 1.00 63.06 466 GLY A O 1
ATOM 3613 N N . MET A 1 467 ? 28.008 -0.686 -33.569 1.00 59.75 467 MET A N 1
ATOM 3614 C CA . MET A 1 467 ? 29.237 0.050 -33.273 1.00 59.75 467 MET A CA 1
ATOM 3615 C C . MET A 1 467 ? 29.547 0.115 -31.773 1.00 59.75 467 MET A C 1
ATOM 3617 O O . MET A 1 467 ? 30.705 0.079 -31.391 1.00 59.75 467 MET A O 1
ATOM 3621 N N . ILE A 1 468 ? 28.536 0.189 -30.910 1.00 59.06 468 ILE A N 1
ATOM 3622 C CA . ILE A 1 468 ? 28.737 0.354 -29.461 1.00 59.06 468 ILE A CA 1
ATOM 3623 C C . ILE A 1 468 ? 29.009 -0.990 -28.749 1.00 59.06 468 ILE A C 1
ATOM 3625 O O . ILE A 1 468 ? 29.715 -1.047 -27.744 1.00 59.06 468 ILE A O 1
ATOM 3629 N N . LEU A 1 469 ? 28.439 -2.089 -29.248 1.00 64.44 469 LEU A N 1
ATOM 3630 C CA . LEU A 1 469 ? 28.400 -3.383 -28.559 1.00 64.44 469 LEU A CA 1
ATOM 3631 C C . LEU A 1 469 ? 29.740 -4.124 -28.577 1.00 64.44 469 LEU A C 1
ATOM 3633 O O . LEU A 1 469 ? 30.033 -4.902 -27.666 1.00 64.44 469 LEU A O 1
ATOM 3637 N N . PHE A 1 470 ? 30.558 -3.881 -29.597 1.00 69.88 470 PHE A N 1
ATOM 3638 C CA . PHE A 1 470 ? 31.926 -4.372 -29.640 1.00 69.88 470 PHE A CA 1
ATOM 3639 C C . PHE A 1 470 ? 32.881 -3.293 -29.116 1.00 69.88 470 PHE A C 1
ATOM 3641 O O . PHE A 1 470 ? 32.699 -2.119 -29.430 1.00 69.88 470 PHE A O 1
ATOM 3648 N N . PRO A 1 471 ? 33.916 -3.649 -28.336 1.00 64.25 471 PRO A N 1
ATOM 3649 C CA . PRO A 1 471 ? 34.906 -2.691 -27.856 1.00 64.25 471 PRO A CA 1
ATOM 3650 C C . PRO A 1 471 ? 35.778 -2.196 -29.026 1.00 64.25 471 PRO A C 1
ATOM 3652 O O . PRO A 1 471 ? 36.894 -2.674 -29.208 1.00 64.25 471 PRO A O 1
ATOM 3655 N N . LEU A 1 472 ? 35.283 -1.242 -29.826 1.00 57.72 472 LEU A N 1
ATOM 3656 C CA . LEU A 1 472 ? 35.953 -0.742 -31.042 1.00 57.72 472 LEU A CA 1
ATOM 3657 C C . LEU A 1 472 ? 37.330 -0.119 -30.776 1.00 57.72 472 LEU A C 1
ATOM 3659 O O . LEU A 1 472 ? 38.157 -0.060 -31.682 1.00 57.72 472 LEU A O 1
ATOM 3663 N N . GLY A 1 473 ? 37.602 0.292 -29.533 1.00 55.34 473 GLY A N 1
ATOM 3664 C CA . GLY A 1 473 ? 38.934 0.718 -29.096 1.00 55.34 473 GLY A CA 1
ATOM 3665 C C . GLY A 1 473 ? 39.988 -0.398 -29.137 1.00 55.34 473 GLY A C 1
ATOM 3666 O O . GLY A 1 473 ? 41.181 -0.103 -29.122 1.00 55.34 473 GLY A O 1
ATOM 3667 N N . LYS A 1 474 ? 39.575 -1.673 -29.222 1.00 65.81 474 LYS A N 1
ATOM 3668 C CA . LYS A 1 474 ? 40.473 -2.810 -29.447 1.00 65.81 474 LYS A CA 1
ATOM 3669 C C . LYS A 1 474 ? 40.547 -3.133 -30.953 1.00 65.81 474 LYS A C 1
ATOM 3671 O O . LYS A 1 474 ? 39.512 -3.366 -31.583 1.00 65.81 474 LYS A O 1
ATOM 3676 N N . PRO A 1 475 ? 41.755 -3.239 -31.544 1.00 69.00 475 PRO A N 1
ATOM 3677 C CA . PRO A 1 475 ? 41.944 -3.414 -32.992 1.00 69.00 475 PRO A CA 1
ATOM 3678 C C . PRO A 1 475 ? 41.295 -4.693 -33.546 1.00 69.00 475 PRO A C 1
ATOM 3680 O O . PRO A 1 475 ? 40.885 -4.733 -34.702 1.00 69.00 475 PRO A O 1
ATOM 3683 N N . ILE A 1 476 ? 41.140 -5.709 -32.696 1.00 74.38 476 ILE A N 1
ATOM 3684 C CA . ILE A 1 476 ? 40.472 -6.988 -32.976 1.00 74.38 476 ILE A CA 1
ATOM 3685 C C . ILE A 1 476 ? 38.997 -6.821 -33.383 1.00 74.38 476 ILE A C 1
ATOM 3687 O O . ILE A 1 476 ? 38.468 -7.623 -34.149 1.00 74.38 476 ILE A O 1
ATOM 3691 N N . PHE A 1 477 ? 38.336 -5.777 -32.872 1.00 71.56 477 PHE A N 1
ATOM 3692 C CA . PHE A 1 477 ? 36.907 -5.519 -33.057 1.00 71.56 477 PHE A CA 1
ATOM 3693 C C . PHE A 1 477 ? 36.608 -4.336 -33.984 1.00 71.56 477 PHE A C 1
ATOM 3695 O O . PHE A 1 477 ? 35.449 -4.120 -34.332 1.00 71.56 477 PHE A O 1
ATOM 3702 N N . ALA A 1 478 ? 37.630 -3.605 -34.436 1.00 63.75 478 ALA A N 1
ATOM 3703 C CA . ALA A 1 478 ? 37.473 -2.391 -35.239 1.00 63.75 478 ALA A CA 1
ATOM 3704 C C . ALA A 1 478 ? 36.654 -2.608 -36.529 1.00 63.75 478 ALA A C 1
ATOM 3706 O O . ALA A 1 478 ? 35.887 -1.739 -36.931 1.00 63.75 478 ALA A O 1
ATOM 3707 N N . GLY A 1 479 ? 36.761 -3.788 -37.155 1.00 60.22 479 GLY A N 1
ATOM 3708 C CA . GLY A 1 479 ? 35.995 -4.140 -38.360 1.00 60.22 479 GLY A CA 1
ATOM 3709 C C . GLY A 1 479 ? 34.570 -4.652 -38.104 1.00 60.22 479 GLY A C 1
ATOM 3710 O O . GLY A 1 479 ? 33.770 -4.718 -39.033 1.00 60.22 479 GLY A O 1
ATOM 3711 N N . LEU A 1 480 ? 34.229 -5.003 -36.859 1.00 63.41 480 LEU A N 1
ATOM 3712 C CA . LEU A 1 480 ? 32.954 -5.640 -36.500 1.00 63.41 480 LEU A CA 1
ATOM 3713 C C . LEU A 1 480 ? 31.848 -4.646 -36.129 1.00 63.41 480 LEU A C 1
ATOM 3715 O O . LEU A 1 480 ? 30.699 -5.059 -35.978 1.00 63.41 480 LEU A O 1
ATOM 3719 N N . GLY A 1 481 ? 32.152 -3.346 -36.051 1.00 57.41 481 GLY A N 1
ATOM 3720 C CA . GLY A 1 481 ? 31.166 -2.307 -35.726 1.00 57.41 481 GLY A CA 1
ATOM 3721 C C . GLY A 1 481 ? 29.968 -2.257 -36.685 1.00 57.41 481 GLY A C 1
ATOM 3722 O O . GLY A 1 481 ? 28.874 -1.866 -36.298 1.00 57.41 481 GLY A O 1
ATOM 3723 N N . SER A 1 482 ? 30.144 -2.720 -37.926 1.00 50.03 482 SER A N 1
ATOM 3724 C CA . SER A 1 482 ? 29.071 -2.828 -38.928 1.00 50.03 482 SER A CA 1
ATOM 3725 C C . SER A 1 482 ? 28.390 -4.206 -38.979 1.00 50.03 482 SER A C 1
ATOM 3727 O O . SER A 1 482 ? 27.340 -4.347 -39.607 1.00 50.03 482 SER A O 1
ATOM 3729 N N . ALA A 1 483 ? 28.965 -5.216 -38.314 1.00 50.62 483 ALA A N 1
ATOM 3730 C CA . ALA A 1 483 ? 28.487 -6.601 -38.284 1.00 50.62 483 ALA A CA 1
ATOM 3731 C C . ALA A 1 483 ? 27.495 -6.879 -37.136 1.00 50.62 483 ALA A C 1
ATOM 3733 O O . ALA A 1 483 ? 26.990 -7.996 -37.006 1.00 50.62 483 ALA A O 1
ATOM 3734 N N . GLY A 1 484 ? 27.240 -5.885 -36.281 1.00 50.31 484 GLY A N 1
ATOM 3735 C CA . GLY A 1 484 ? 26.412 -6.036 -35.092 1.00 50.31 484 GLY A CA 1
ATOM 3736 C C . GLY A 1 484 ? 24.936 -6.284 -35.397 1.00 50.31 484 GLY A C 1
ATOM 3737 O O . GLY A 1 484 ? 24.309 -5.602 -36.205 1.00 50.31 484 GLY A O 1
ATOM 3738 N N . ILE A 1 485 ? 24.370 -7.277 -34.712 1.00 47.12 485 ILE A N 1
ATOM 3739 C CA . ILE A 1 485 ? 22.935 -7.554 -34.730 1.00 47.12 485 ILE A CA 1
ATOM 3740 C C . ILE A 1 485 ? 22.204 -6.470 -33.931 1.00 47.12 485 ILE A C 1
ATOM 3742 O O . ILE A 1 485 ? 22.475 -6.274 -32.748 1.00 47.12 485 ILE A O 1
ATOM 3746 N N . SER A 1 486 ? 21.222 -5.826 -34.563 1.00 47.31 486 SER A N 1
ATOM 3747 C CA . SER A 1 486 ? 20.204 -5.020 -33.879 1.00 47.31 486 SER A CA 1
ATOM 3748 C C . SER A 1 486 ? 19.317 -5.888 -33.014 1.00 47.31 486 SER A C 1
ATOM 3750 O O . SER A 1 486 ? 18.776 -6.843 -33.565 1.00 47.31 486 SER A O 1
ATOM 3752 N N . ILE A 1 487 ? 19.097 -5.496 -31.754 1.00 47.53 487 ILE A N 1
ATOM 3753 C CA . ILE A 1 487 ? 17.776 -5.210 -31.152 1.00 47.53 487 ILE A CA 1
ATOM 3754 C C . ILE A 1 487 ? 18.063 -4.246 -29.975 1.00 47.53 487 ILE A C 1
ATOM 3756 O O . ILE A 1 487 ? 18.738 -4.633 -29.054 1.00 47.53 487 ILE A O 1
ATOM 3760 N N . PHE A 1 488 ? 17.655 -2.978 -30.008 1.00 56.34 488 PHE A N 1
ATOM 3761 C CA . PHE A 1 488 ? 17.425 -2.055 -28.866 1.00 56.34 488 PHE A CA 1
ATOM 3762 C C . PHE A 1 488 ? 18.100 -2.275 -27.471 1.00 56.34 488 PHE A C 1
ATOM 3764 O O . PHE A 1 488 ? 17.398 -2.513 -26.485 1.00 56.34 488 PHE A O 1
ATOM 3771 N N . TYR A 1 489 ? 19.430 -2.134 -27.326 1.00 61.25 489 TYR A N 1
ATOM 3772 C CA . TYR A 1 489 ? 20.132 -2.588 -26.104 1.00 61.25 489 TYR A CA 1
ATOM 3773 C C . TYR A 1 489 ? 21.167 -1.654 -25.465 1.00 61.25 489 TYR A C 1
ATOM 3775 O O . TYR A 1 489 ? 22.124 -2.131 -24.867 1.00 61.25 489 TYR A O 1
ATOM 3783 N N . ILE A 1 490 ? 20.971 -0.335 -25.486 1.00 57.09 490 ILE A N 1
ATOM 3784 C CA . ILE A 1 490 ? 21.900 0.591 -24.806 1.00 57.09 490 ILE A CA 1
ATOM 3785 C C . ILE A 1 490 ? 22.154 0.206 -23.341 1.00 57.09 490 ILE A C 1
ATOM 3787 O O . ILE A 1 490 ? 23.297 0.129 -22.905 1.00 57.09 490 ILE A O 1
ATOM 3791 N N . GLU A 1 491 ? 21.090 -0.090 -22.596 1.00 64.56 491 GLU A N 1
ATOM 3792 C CA . GLU A 1 491 ? 21.166 -0.331 -21.150 1.00 64.56 491 GLU A CA 1
ATOM 3793 C C . GLU A 1 491 ? 21.953 -1.601 -20.786 1.00 64.56 491 GLU A C 1
ATOM 3795 O O . GLU A 1 491 ? 22.414 -1.745 -19.657 1.00 64.56 491 GLU A O 1
ATOM 3800 N N . VAL A 1 492 ? 22.147 -2.515 -21.744 1.00 73.81 492 VAL A N 1
ATOM 3801 C CA . VAL A 1 492 ? 22.888 -3.764 -21.527 1.00 73.81 492 VAL A CA 1
ATOM 3802 C C . VAL A 1 492 ? 24.260 -3.801 -22.186 1.00 73.81 492 VAL A C 1
ATOM 3804 O O . VAL A 1 492 ? 25.009 -4.753 -21.957 1.00 73.81 492 VAL A O 1
ATOM 3807 N N . VAL A 1 493 ? 24.596 -2.787 -22.994 1.00 72.75 493 VAL A N 1
ATOM 3808 C CA . VAL A 1 493 ? 25.927 -2.626 -23.598 1.00 72.75 493 VAL A CA 1
ATOM 3809 C C . VAL A 1 493 ? 27.034 -2.853 -22.567 1.00 72.75 493 VAL A C 1
ATOM 3811 O O . VAL A 1 493 ? 27.953 -3.603 -22.893 1.00 72.75 493 VAL A O 1
ATOM 3814 N N . PRO A 1 494 ? 26.964 -2.316 -21.328 1.00 69.94 494 PRO A N 1
ATOM 3815 C CA . PRO A 1 494 ? 28.016 -2.547 -20.343 1.00 69.94 494 PRO A CA 1
ATOM 3816 C C . PRO A 1 494 ? 28.242 -4.032 -20.033 1.00 69.94 494 PRO A C 1
ATOM 3818 O O . PRO A 1 494 ? 29.386 -4.458 -19.900 1.00 69.94 494 PRO A O 1
ATOM 3821 N N . PHE A 1 495 ? 27.182 -4.851 -19.982 1.00 79.81 495 PHE A N 1
ATOM 3822 C CA . PHE A 1 495 ? 27.311 -6.295 -19.750 1.00 79.81 495 PHE A CA 1
ATOM 3823 C C . PHE A 1 495 ? 27.946 -7.009 -20.945 1.00 79.81 495 PHE A C 1
ATOM 3825 O O . PHE A 1 495 ? 28.750 -7.920 -20.754 1.00 79.81 495 PHE A O 1
ATOM 3832 N N . PHE A 1 496 ? 27.616 -6.600 -22.173 1.00 82.56 496 PHE A N 1
ATOM 3833 C CA . PHE A 1 496 ? 28.241 -7.148 -23.379 1.00 82.56 496 PHE A CA 1
ATOM 3834 C C . PHE A 1 496 ? 29.709 -6.752 -23.489 1.00 82.56 496 PHE A C 1
ATOM 3836 O O . PHE A 1 496 ? 30.555 -7.617 -23.701 1.00 82.56 496 PHE A O 1
ATOM 3843 N N . HIS A 1 497 ? 30.022 -5.484 -23.235 1.00 77.31 497 HIS A N 1
ATOM 3844 C CA . HIS A 1 497 ? 31.388 -4.984 -23.198 1.00 77.31 497 HIS A CA 1
ATOM 3845 C C . HIS A 1 497 ? 32.218 -5.704 -22.131 1.00 77.31 497 HIS A C 1
ATOM 3847 O O . HIS A 1 497 ? 33.324 -6.145 -22.423 1.00 77.31 497 HIS A O 1
ATOM 3853 N N . ASN A 1 498 ? 31.659 -5.898 -20.931 1.00 80.62 498 ASN A N 1
ATOM 3854 C CA . ASN A 1 498 ? 32.289 -6.667 -19.860 1.00 80.62 498 ASN A CA 1
ATOM 3855 C C . ASN A 1 498 ? 32.585 -8.109 -20.306 1.00 80.62 498 ASN A C 1
ATOM 3857 O O . ASN A 1 498 ? 33.727 -8.539 -20.216 1.00 80.62 498 ASN A O 1
ATOM 3861 N N . MET A 1 499 ? 31.610 -8.818 -20.890 1.00 87.19 499 MET A N 1
ATOM 3862 C CA . MET A 1 499 ? 31.837 -10.172 -21.413 1.00 87.19 499 MET A CA 1
ATOM 3863 C C . MET A 1 499 ? 32.908 -10.202 -22.513 1.00 87.19 499 MET A C 1
ATOM 3865 O O . MET A 1 499 ? 33.789 -11.057 -22.483 1.00 87.19 499 MET A O 1
ATOM 3869 N N . ALA A 1 500 ? 32.875 -9.267 -23.468 1.00 86.25 500 ALA A N 1
ATOM 3870 C CA . ALA A 1 500 ? 33.881 -9.181 -24.526 1.00 86.25 500 ALA A CA 1
ATOM 3871 C C . ALA A 1 500 ? 35.282 -8.888 -23.966 1.00 86.25 500 ALA A C 1
ATOM 3873 O O . ALA A 1 500 ? 36.259 -9.482 -24.425 1.00 86.25 500 ALA A O 1
ATOM 3874 N N . GLN A 1 501 ? 35.391 -8.012 -22.963 1.00 83.69 501 GLN A N 1
ATOM 3875 C CA . GLN A 1 501 ? 36.642 -7.733 -22.258 1.00 83.69 501 GLN A CA 1
ATOM 3876 C C . GLN A 1 501 ? 37.151 -8.974 -21.527 1.00 83.69 501 GLN A C 1
ATOM 3878 O O . GLN A 1 501 ? 38.267 -9.392 -21.808 1.00 83.69 501 GLN A O 1
ATOM 3883 N N . THR A 1 502 ? 36.327 -9.623 -20.697 1.00 87.31 502 THR A N 1
ATOM 3884 C CA . THR A 1 502 ? 36.694 -10.854 -19.977 1.00 87.31 502 THR A CA 1
ATOM 3885 C C . THR A 1 502 ? 37.190 -11.942 -20.928 1.00 87.31 502 THR A C 1
ATOM 3887 O O . THR A 1 502 ? 38.226 -12.550 -20.682 1.00 87.31 502 THR A O 1
ATOM 3890 N N . ILE A 1 503 ? 36.509 -12.147 -22.059 1.00 91.19 503 ILE A N 1
ATOM 3891 C CA . ILE A 1 503 ? 36.924 -13.123 -23.078 1.00 91.19 503 ILE A CA 1
ATOM 3892 C C . ILE A 1 503 ? 38.254 -12.719 -23.723 1.00 91.19 503 ILE A C 1
ATOM 3894 O O . ILE A 1 503 ? 39.125 -13.565 -23.915 1.00 91.19 503 ILE A O 1
ATOM 3898 N N . THR A 1 504 ? 38.423 -11.436 -24.054 1.00 88.50 504 THR A N 1
ATOM 3899 C CA . THR A 1 504 ? 39.668 -10.936 -24.656 1.00 88.50 504 THR A CA 1
ATOM 3900 C C . THR A 1 504 ? 40.845 -11.072 -23.695 1.00 88.50 504 THR A C 1
ATOM 3902 O O . THR A 1 504 ? 41.929 -11.467 -24.112 1.00 88.50 504 THR A O 1
ATOM 3905 N N . ASP A 1 505 ? 40.631 -10.771 -22.418 1.00 89.00 505 ASP A N 1
ATOM 3906 C CA . ASP A 1 505 ? 41.665 -10.815 -21.389 1.00 89.00 505 ASP A CA 1
ATOM 3907 C C . ASP A 1 505 ? 42.049 -12.267 -21.045 1.00 89.00 505 ASP A C 1
ATOM 3909 O O . ASP A 1 505 ? 43.208 -12.537 -20.736 1.00 89.00 505 ASP A O 1
ATOM 3913 N N . HIS A 1 506 ? 41.106 -13.212 -21.168 1.00 90.31 506 HIS A N 1
ATOM 3914 C CA . HIS A 1 506 ? 41.343 -14.643 -20.961 1.00 90.31 506 HIS A CA 1
ATOM 3915 C C . HIS A 1 506 ? 42.070 -15.315 -22.142 1.00 90.31 506 HIS A C 1
ATOM 3917 O O . HIS A 1 506 ? 43.007 -16.083 -21.933 1.00 90.31 506 HIS A O 1
ATOM 3923 N N . ILE A 1 507 ? 41.644 -15.053 -23.385 1.00 89.75 507 ILE A N 1
ATOM 3924 C CA . ILE A 1 507 ? 42.181 -15.711 -24.596 1.00 89.75 507 ILE A CA 1
ATOM 3925 C C . ILE A 1 507 ? 43.460 -15.020 -25.102 1.00 89.75 507 ILE A C 1
ATOM 3927 O O . ILE A 1 507 ? 44.367 -15.682 -25.610 1.00 89.75 507 ILE A O 1
ATOM 3931 N N . GLY A 1 508 ? 43.546 -13.696 -24.957 1.00 83.69 508 GLY A N 1
ATOM 3932 C CA . GLY A 1 508 ? 44.622 -12.865 -25.497 1.00 83.69 508 GLY A CA 1
ATOM 3933 C C . GLY A 1 508 ? 44.359 -12.361 -26.923 1.00 83.69 508 GLY A C 1
ATOM 3934 O O . GLY A 1 508 ? 43.594 -12.940 -27.696 1.00 83.69 508 GLY A O 1
ATOM 3935 N N . GLU A 1 509 ? 45.016 -11.258 -27.294 1.00 82.25 509 GLU A N 1
ATOM 3936 C CA . GLU A 1 509 ? 44.780 -10.567 -28.576 1.00 82.25 509 GLU A CA 1
ATOM 3937 C C . GLU A 1 509 ? 45.377 -11.293 -29.800 1.00 82.25 509 GLU A C 1
ATOM 3939 O O . GLU A 1 509 ? 45.057 -10.958 -30.941 1.00 82.25 509 GLU A O 1
ATOM 3944 N N . ASP A 1 510 ? 46.198 -12.325 -29.579 1.00 82.00 510 ASP A N 1
ATOM 3945 C CA . ASP A 1 510 ? 46.901 -13.074 -30.629 1.00 82.00 510 ASP A CA 1
ATOM 3946 C C . ASP A 1 510 ? 45.978 -14.001 -31.451 1.00 82.00 510 ASP A C 1
ATOM 3948 O O . ASP A 1 510 ? 46.359 -14.464 -32.531 1.00 82.00 510 ASP A O 1
ATOM 3952 N N . GLN A 1 511 ? 44.762 -14.285 -30.964 1.00 86.31 511 GLN A N 1
ATOM 3953 C CA . GLN A 1 511 ? 43.786 -15.174 -31.611 1.00 86.31 511 GLN A CA 1
ATOM 3954 C C . GLN A 1 511 ? 42.432 -14.476 -31.858 1.00 86.31 511 GLN A C 1
ATOM 3956 O O . GLN A 1 511 ? 41.430 -14.810 -31.217 1.00 86.31 511 GLN A O 1
ATOM 3961 N N . PRO A 1 512 ? 42.354 -13.546 -32.833 1.00 83.88 512 PRO A N 1
ATOM 3962 C CA . PRO A 1 512 ? 41.157 -12.736 -33.086 1.00 83.88 512 PRO A CA 1
ATOM 3963 C C . PRO A 1 512 ? 39.905 -13.577 -33.367 1.00 83.88 512 PRO A C 1
ATOM 3965 O O . PRO A 1 512 ? 38.832 -13.319 -32.826 1.00 83.88 512 PRO A O 1
ATOM 3968 N N . ASP A 1 513 ? 40.046 -14.631 -34.172 1.00 86.69 513 ASP A N 1
ATOM 3969 C CA . ASP A 1 513 ? 38.937 -15.507 -34.561 1.00 86.69 513 ASP A CA 1
ATOM 3970 C C . ASP A 1 513 ? 38.314 -16.263 -33.372 1.00 86.69 513 ASP A C 1
ATOM 3972 O O . ASP A 1 513 ? 37.103 -16.492 -33.365 1.00 86.69 513 ASP A O 1
ATOM 3976 N N . ALA A 1 514 ? 39.122 -16.654 -32.379 1.00 89.44 514 ALA A N 1
ATOM 3977 C CA . ALA A 1 514 ? 38.659 -17.368 -31.186 1.00 89.44 514 ALA A CA 1
ATOM 3978 C C . ALA A 1 514 ? 37.940 -16.423 -30.213 1.00 89.44 514 ALA A C 1
ATOM 3980 O O . ALA A 1 514 ? 36.876 -16.765 -29.691 1.00 89.44 514 ALA A O 1
ATOM 3981 N N . VAL A 1 515 ? 38.461 -15.200 -30.044 1.00 89.19 515 VAL A N 1
ATOM 3982 C CA . VAL A 1 515 ? 37.818 -14.136 -29.257 1.00 89.19 515 VAL A CA 1
ATOM 3983 C C . VAL A 1 515 ? 36.438 -13.804 -29.829 1.00 89.19 515 VAL A C 1
ATOM 3985 O O . VAL A 1 515 ? 35.450 -13.793 -29.093 1.00 89.19 515 VAL A O 1
ATOM 3988 N N . ILE A 1 516 ? 36.337 -13.605 -31.146 1.00 87.56 516 ILE A N 1
ATOM 3989 C CA . ILE A 1 516 ? 35.074 -13.267 -31.818 1.00 87.56 516 ILE A CA 1
ATOM 3990 C C . ILE A 1 516 ? 34.069 -14.425 -31.715 1.00 87.56 516 ILE A C 1
ATOM 3992 O O . ILE A 1 516 ? 32.920 -14.205 -31.324 1.00 87.56 516 ILE A O 1
ATOM 3996 N N . ALA A 1 517 ? 34.497 -15.661 -32.005 1.00 90.81 517 ALA A N 1
ATOM 3997 C CA . ALA A 1 517 ? 33.632 -16.839 -31.923 1.00 90.81 517 ALA A CA 1
ATOM 3998 C C . ALA A 1 517 ? 33.102 -17.065 -30.497 1.00 90.81 517 ALA A C 1
ATOM 4000 O O . ALA A 1 517 ? 31.906 -17.301 -30.312 1.00 90.81 517 ALA A O 1
ATOM 4001 N N . THR A 1 518 ? 33.968 -16.938 -29.488 1.00 92.88 518 THR A N 1
ATOM 4002 C CA . THR A 1 518 ? 33.599 -17.094 -28.073 1.00 92.88 518 THR A CA 1
ATOM 4003 C C . THR A 1 518 ? 32.656 -15.977 -27.618 1.00 92.88 518 THR A C 1
ATOM 4005 O O . THR A 1 518 ? 31.656 -16.254 -26.960 1.00 92.88 518 THR A O 1
ATOM 4008 N N . THR A 1 519 ? 32.895 -14.730 -28.038 1.00 89.81 519 THR A N 1
ATOM 4009 C CA . THR A 1 519 ? 32.052 -13.568 -27.694 1.00 89.81 519 THR A CA 1
ATOM 4010 C C . THR A 1 519 ? 30.624 -13.719 -28.215 1.00 89.81 519 THR A C 1
ATOM 4012 O O . THR A 1 519 ? 29.660 -13.605 -27.457 1.00 89.81 519 THR A O 1
ATOM 4015 N N . ILE A 1 520 ? 30.466 -14.041 -29.500 1.00 88.31 520 ILE A N 1
ATOM 4016 C CA . ILE A 1 520 ? 29.145 -14.157 -30.132 1.00 88.31 520 ILE A CA 1
ATOM 4017 C C . ILE A 1 520 ? 28.366 -15.365 -29.575 1.00 88.31 520 ILE A C 1
ATOM 4019 O O . ILE A 1 520 ? 27.145 -15.298 -29.396 1.00 88.31 520 ILE A O 1
ATOM 4023 N N . VAL A 1 521 ? 29.057 -16.462 -29.242 1.00 91.69 521 VAL A N 1
ATOM 4024 C CA . VAL A 1 521 ? 28.444 -17.619 -28.568 1.00 91.69 521 VAL A CA 1
ATOM 4025 C C . VAL A 1 521 ? 28.007 -17.269 -27.144 1.00 91.69 521 VAL A C 1
ATOM 4027 O O . VAL A 1 521 ? 26.882 -17.602 -26.768 1.00 91.69 521 VAL A O 1
ATOM 4030 N N . SER A 1 522 ? 28.822 -16.540 -26.377 1.00 92.62 522 SER A N 1
ATOM 4031 C CA . SER A 1 522 ? 28.450 -16.047 -25.044 1.00 92.62 522 SER A CA 1
ATOM 4032 C C . SER A 1 522 ? 27.202 -15.158 -25.078 1.00 92.62 522 SER A C 1
ATOM 4034 O O . SER A 1 522 ? 26.321 -15.300 -24.226 1.00 92.62 522 SER A O 1
ATOM 4036 N N . TYR A 1 523 ? 27.056 -14.296 -26.089 1.00 90.00 523 TYR A N 1
ATOM 4037 C CA . TYR A 1 523 ? 25.855 -13.469 -26.261 1.00 90.00 523 TYR A CA 1
ATOM 4038 C C . TYR A 1 523 ? 24.599 -14.293 -26.577 1.00 90.00 523 TYR A C 1
ATOM 4040 O O . TYR A 1 523 ? 23.532 -14.036 -26.017 1.00 90.00 523 TYR A O 1
ATOM 4048 N N . ALA A 1 524 ? 24.715 -15.318 -27.424 1.00 91.31 524 ALA A N 1
ATOM 4049 C CA . ALA A 1 524 ? 23.602 -16.221 -27.717 1.00 91.31 524 ALA A CA 1
ATOM 4050 C C . ALA A 1 524 ? 23.182 -17.034 -26.474 1.00 91.31 524 ALA A C 1
ATOM 4052 O O . ALA A 1 524 ? 21.990 -17.166 -26.179 1.00 91.31 524 ALA A O 1
ATOM 4053 N N . ILE A 1 525 ? 24.156 -17.529 -25.700 1.00 93.94 525 ILE A N 1
ATOM 4054 C CA . ILE A 1 525 ? 23.910 -18.275 -24.455 1.00 93.94 525 ILE A CA 1
ATOM 4055 C C . ILE A 1 525 ? 23.225 -17.390 -23.407 1.00 93.94 525 ILE A C 1
ATOM 4057 O O . ILE A 1 525 ? 22.287 -17.849 -22.751 1.00 93.94 525 ILE A O 1
ATOM 4061 N N . SER A 1 526 ? 23.621 -16.123 -23.272 1.00 92.75 526 SER A N 1
ATOM 4062 C CA . SER A 1 526 ? 22.994 -15.202 -22.314 1.00 92.75 526 SER A CA 1
ATOM 4063 C C . SER A 1 526 ? 21.516 -14.925 -22.645 1.00 92.75 526 SER A C 1
ATOM 4065 O O . SER A 1 526 ? 20.669 -14.889 -21.743 1.00 92.75 526 SER A O 1
ATOM 4067 N N . SER A 1 527 ? 21.173 -14.849 -23.938 1.00 92.38 527 SER A N 1
ATOM 4068 C CA . SER A 1 527 ? 19.788 -14.764 -24.425 1.00 92.38 527 SER A CA 1
ATOM 4069 C C . SER A 1 527 ? 18.983 -16.022 -24.082 1.00 92.38 527 SER A C 1
ATOM 4071 O O . SER A 1 527 ? 17.905 -15.949 -23.482 1.00 92.38 527 SER A O 1
ATOM 4073 N N . MET A 1 528 ? 19.546 -17.207 -24.347 1.00 95.31 528 MET A N 1
ATOM 4074 C CA . MET A 1 528 ? 18.919 -18.486 -23.990 1.00 95.31 528 MET A CA 1
ATOM 4075 C C . MET A 1 528 ? 18.713 -18.634 -22.476 1.00 95.31 528 MET A C 1
ATOM 4077 O O . MET A 1 528 ? 17.670 -19.127 -22.027 1.00 95.31 528 MET A O 1
ATOM 4081 N N . MET A 1 529 ? 19.677 -18.180 -21.674 1.00 94.75 529 MET A N 1
ATOM 4082 C CA . MET A 1 529 ? 19.578 -18.196 -20.218 1.00 94.75 529 MET A CA 1
ATOM 4083 C C . MET A 1 529 ? 18.457 -17.276 -19.728 1.00 94.75 529 MET A C 1
ATOM 4085 O O . MET A 1 529 ? 17.609 -17.715 -18.947 1.00 94.75 529 MET A O 1
ATOM 4089 N N . THR A 1 530 ? 18.376 -16.053 -20.260 1.00 93.12 530 THR A N 1
ATOM 4090 C CA . THR A 1 530 ? 17.274 -15.125 -19.965 1.00 93.12 530 THR A CA 1
ATOM 4091 C C . THR A 1 530 ? 15.923 -15.744 -20.309 1.00 93.12 530 THR A C 1
ATOM 4093 O O . THR A 1 530 ? 15.007 -15.744 -19.483 1.00 93.12 530 THR A O 1
ATOM 4096 N N . GLY A 1 531 ? 15.800 -16.323 -21.508 1.00 94.56 531 GLY A N 1
ATOM 4097 C CA . GLY A 1 531 ? 14.561 -16.950 -21.959 1.00 94.56 531 GLY A CA 1
ATOM 4098 C C . GLY A 1 531 ? 14.107 -18.084 -21.040 1.00 94.56 531 GLY A C 1
ATOM 4099 O O . GLY A 1 531 ? 12.927 -18.195 -20.700 1.00 94.56 531 GLY A O 1
ATOM 4100 N N . THR A 1 532 ? 15.064 -18.876 -20.555 1.00 95.31 532 THR A N 1
ATOM 4101 C CA . THR A 1 532 ? 14.805 -19.942 -19.582 1.00 95.31 532 THR A CA 1
ATOM 4102 C C . THR A 1 532 ? 14.293 -19.377 -18.256 1.00 95.31 532 THR A C 1
ATOM 4104 O O . THR A 1 532 ? 13.278 -19.852 -17.741 1.00 95.31 532 THR A O 1
ATOM 4107 N N . VAL A 1 533 ? 14.943 -18.343 -17.714 1.00 93.81 533 VAL A N 1
ATOM 4108 C CA . VAL A 1 533 ? 14.553 -17.721 -16.439 1.00 93.81 533 VAL A CA 1
ATOM 4109 C C . VAL A 1 533 ? 13.161 -17.093 -16.522 1.00 93.81 533 VAL A C 1
ATOM 4111 O O . VAL A 1 533 ? 12.319 -17.373 -15.667 1.00 93.81 533 VAL A O 1
ATOM 4114 N N . PHE A 1 534 ? 12.865 -16.323 -17.570 1.00 92.50 534 PHE A N 1
ATOM 4115 C CA . PHE A 1 534 ? 11.547 -15.704 -17.751 1.00 92.50 534 PHE A CA 1
ATOM 4116 C C . PHE A 1 534 ? 10.431 -16.734 -17.911 1.00 92.50 534 PHE A C 1
ATOM 4118 O O . PHE A 1 534 ? 9.368 -16.609 -17.294 1.00 92.50 534 PHE A O 1
ATOM 4125 N N . TYR A 1 535 ? 10.683 -17.795 -18.683 1.00 94.25 535 TYR A N 1
ATOM 4126 C CA . TYR A 1 535 ? 9.729 -18.888 -18.820 1.00 94.25 535 TYR A CA 1
ATOM 4127 C C . TYR A 1 535 ? 9.446 -19.559 -17.468 1.00 94.25 535 TYR A C 1
ATOM 4129 O O . TYR A 1 535 ? 8.283 -19.804 -17.138 1.00 94.25 535 TYR A O 1
ATOM 4137 N N . LEU A 1 536 ? 10.482 -19.824 -16.661 1.00 93.88 536 LEU A N 1
ATOM 4138 C CA . LEU A 1 536 ? 10.322 -20.393 -15.320 1.00 93.88 536 LEU A CA 1
ATOM 4139 C C . LEU A 1 536 ? 9.546 -19.449 -14.393 1.00 93.88 536 LEU A C 1
ATOM 4141 O O . LEU A 1 536 ? 8.607 -19.900 -13.736 1.00 93.88 536 LEU A O 1
ATOM 4145 N N . MET A 1 537 ? 9.857 -18.151 -14.383 1.00 90.81 537 MET A N 1
ATOM 4146 C CA . MET A 1 537 ? 9.126 -17.158 -13.586 1.00 90.81 537 MET A CA 1
ATOM 4147 C C . MET A 1 537 ? 7.634 -17.129 -13.934 1.00 90.81 537 MET A C 1
ATOM 4149 O O . MET A 1 537 ? 6.794 -17.290 -13.046 1.00 90.81 537 MET A O 1
ATOM 4153 N N . GLY A 1 538 ? 7.288 -17.020 -15.220 1.00 90.62 538 GLY A N 1
ATOM 4154 C CA . GLY A 1 538 ? 5.890 -17.043 -15.659 1.00 90.62 538 GLY A CA 1
ATOM 4155 C C . GLY A 1 538 ? 5.213 -18.409 -15.464 1.00 90.62 538 GLY A C 1
ATOM 4156 O O . GLY A 1 538 ? 3.992 -18.499 -15.350 1.00 90.62 538 GLY A O 1
ATOM 4157 N N . ARG A 1 539 ? 5.980 -19.505 -15.390 1.00 92.06 539 ARG A N 1
ATOM 4158 C CA . ARG A 1 539 ? 5.465 -20.855 -15.101 1.00 92.06 539 ARG A CA 1
ATOM 4159 C C . ARG A 1 539 ? 5.156 -21.075 -13.618 1.00 92.06 539 ARG A C 1
ATOM 4161 O O . ARG A 1 539 ? 4.278 -21.893 -13.313 1.00 92.06 539 ARG A O 1
ATOM 4168 N N . PHE A 1 540 ? 5.877 -20.398 -12.727 1.00 92.75 540 PHE A N 1
ATOM 4169 C CA . PHE A 1 540 ? 5.676 -20.426 -11.276 1.00 92.75 540 PHE A CA 1
ATOM 4170 C C . PHE A 1 540 ? 4.782 -19.287 -10.761 1.00 92.75 540 PHE A C 1
ATOM 4172 O O . PHE A 1 540 ? 4.576 -19.190 -9.555 1.00 92.75 540 PHE A O 1
ATOM 4179 N N . ASN A 1 541 ? 4.200 -18.492 -11.662 1.00 88.00 541 ASN A N 1
ATOM 4180 C CA . ASN A 1 541 ? 3.361 -17.333 -11.363 1.00 88.00 541 ASN A CA 1
ATOM 4181 C C . ASN A 1 541 ? 4.088 -16.272 -10.519 1.00 88.00 541 ASN A C 1
ATOM 4183 O O . ASN A 1 541 ? 3.549 -15.797 -9.524 1.00 88.00 541 ASN A O 1
ATOM 4187 N N . PHE A 1 542 ? 5.338 -15.946 -10.860 1.00 84.31 542 PHE A N 1
ATOM 4188 C CA . PHE A 1 542 ? 6.112 -14.899 -10.179 1.00 84.31 542 PHE A CA 1
ATOM 4189 C C . PHE A 1 542 ? 5.788 -13.480 -10.672 1.00 84.31 542 PHE A C 1
ATOM 4191 O O . PHE A 1 542 ? 6.303 -12.518 -10.103 1.00 84.31 542 PHE A O 1
ATOM 4198 N N . GLY A 1 543 ? 4.914 -13.313 -11.671 1.00 77.31 543 GLY A N 1
ATOM 4199 C CA . GLY A 1 543 ? 4.533 -12.011 -12.221 1.00 77.31 543 GLY A CA 1
ATOM 4200 C C . GLY A 1 543 ? 3.978 -11.040 -11.175 1.00 77.31 543 GLY A C 1
ATOM 4201 O O . GLY A 1 543 ? 4.199 -9.837 -11.284 1.00 77.31 543 GLY A O 1
ATOM 4202 N N . TYR A 1 544 ? 3.346 -11.542 -10.103 1.00 74.31 544 TYR A N 1
ATOM 4203 C CA . TYR A 1 544 ? 2.851 -10.688 -9.014 1.00 74.31 544 TYR A CA 1
ATOM 4204 C C . TYR A 1 544 ? 3.973 -10.026 -8.203 1.00 74.31 544 TYR A C 1
ATOM 4206 O O . TYR A 1 544 ? 3.778 -8.921 -7.702 1.00 74.31 544 TYR A O 1
ATOM 4214 N N . MET A 1 545 ? 5.135 -10.683 -8.056 1.00 68.88 545 MET A N 1
ATOM 4215 C CA . MET A 1 545 ? 6.231 -10.148 -7.241 1.00 68.88 545 MET A CA 1
ATOM 4216 C C . MET A 1 545 ? 6.798 -8.871 -7.838 1.00 68.88 545 MET A C 1
ATOM 4218 O O . MET A 1 545 ? 7.286 -7.992 -7.132 1.00 68.88 545 MET A O 1
ATOM 4222 N N . VAL A 1 546 ? 6.705 -8.758 -9.155 1.00 63.91 546 VAL A N 1
ATOM 4223 C CA . VAL A 1 546 ? 7.305 -7.651 -9.864 1.00 63.91 546 VAL A CA 1
ATOM 4224 C C . VAL A 1 546 ? 6.516 -6.343 -9.695 1.00 63.91 546 VAL A C 1
ATOM 4226 O O . VAL A 1 546 ? 7.073 -5.257 -9.828 1.00 63.91 546 VAL A O 1
ATOM 4229 N N . GLY A 1 547 ? 5.254 -6.434 -9.259 1.00 65.31 547 GLY A N 1
ATOM 4230 C CA . GLY A 1 547 ? 4.449 -5.286 -8.834 1.00 65.31 547 GLY A CA 1
ATOM 4231 C C . GLY A 1 547 ? 4.843 -4.684 -7.478 1.00 65.31 547 GLY A C 1
ATOM 4232 O O . GLY A 1 547 ? 4.297 -3.647 -7.110 1.00 65.31 547 GLY A O 1
ATOM 4233 N N . PHE A 1 548 ? 5.770 -5.295 -6.726 1.00 71.69 548 PHE A N 1
ATOM 4234 C CA . PHE A 1 548 ? 6.228 -4.754 -5.438 1.00 71.69 548 PHE A CA 1
ATOM 4235 C C . PHE A 1 548 ? 7.313 -3.683 -5.565 1.00 71.69 548 PHE A C 1
ATOM 4237 O O . PHE A 1 548 ? 7.619 -3.041 -4.563 1.00 71.69 548 PHE A O 1
ATOM 4244 N N . ILE A 1 549 ? 7.886 -3.468 -6.757 1.00 74.44 549 ILE A N 1
ATOM 4245 C CA . ILE A 1 549 ? 8.907 -2.436 -6.966 1.00 74.44 549 ILE A CA 1
ATOM 4246 C C . ILE A 1 549 ? 8.228 -1.056 -6.956 1.00 74.44 549 ILE A C 1
ATOM 4248 O O . ILE A 1 549 ? 7.371 -0.788 -7.804 1.00 74.44 549 ILE A O 1
ATOM 4252 N N . PRO A 1 550 ? 8.581 -0.155 -6.019 1.00 77.94 550 PRO A N 1
ATOM 4253 C CA . PRO A 1 550 ? 7.989 1.173 -5.962 1.00 77.94 550 PRO A CA 1
ATOM 4254 C C . PRO A 1 550 ? 8.145 1.950 -7.272 1.00 77.94 550 PRO A C 1
ATOM 4256 O O . PRO A 1 550 ? 9.241 2.092 -7.813 1.00 77.94 550 PRO A O 1
ATOM 4259 N N . ARG A 1 551 ? 7.038 2.533 -7.745 1.00 78.06 551 ARG A N 1
ATOM 4260 C CA . ARG A 1 551 ? 6.968 3.238 -9.036 1.00 78.06 551 ARG A CA 1
ATOM 4261 C C . ARG A 1 551 ? 8.008 4.353 -9.181 1.00 78.06 551 ARG A C 1
ATOM 4263 O O . ARG A 1 551 ? 8.511 4.562 -10.275 1.00 78.06 551 ARG A O 1
ATOM 4270 N N . HIS A 1 552 ? 8.343 5.061 -8.103 1.00 82.81 552 HIS A N 1
ATOM 4271 C CA . HIS A 1 552 ? 9.334 6.140 -8.151 1.00 82.81 552 HIS A CA 1
ATOM 4272 C C . HIS A 1 552 ? 10.758 5.636 -8.448 1.00 82.81 552 HIS A C 1
ATOM 4274 O O . HIS A 1 552 ? 11.513 6.356 -9.085 1.00 82.81 552 HIS A O 1
ATOM 4280 N N . ILE A 1 553 ? 11.116 4.397 -8.089 1.00 83.62 553 ILE A N 1
ATOM 4281 C CA . ILE A 1 553 ? 12.410 3.811 -8.490 1.00 83.62 553 ILE A CA 1
ATOM 4282 C C . ILE A 1 553 ? 12.438 3.609 -10.000 1.00 83.62 553 ILE A C 1
ATOM 4284 O O . ILE A 1 553 ? 13.410 3.968 -10.653 1.00 83.62 553 ILE A O 1
ATOM 4288 N N . LEU A 1 554 ? 11.346 3.075 -10.552 1.00 77.38 554 LEU A N 1
ATOM 4289 C CA . LEU A 1 554 ? 11.211 2.827 -11.987 1.00 77.38 554 LEU A CA 1
ATOM 4290 C C . LEU A 1 554 ? 11.283 4.139 -12.773 1.00 77.38 554 LEU A C 1
ATOM 4292 O O . LEU A 1 554 ? 12.000 4.228 -13.761 1.00 77.38 554 LEU A O 1
ATOM 4296 N N . ILE A 1 555 ? 10.607 5.179 -12.277 1.00 83.56 555 ILE A N 1
ATOM 4297 C CA . ILE A 1 555 ? 10.689 6.547 -12.808 1.00 83.56 555 ILE A CA 1
ATOM 4298 C C . ILE A 1 555 ? 12.135 7.068 -12.745 1.00 83.56 555 ILE A C 1
ATOM 4300 O O . ILE A 1 555 ? 12.616 7.621 -13.726 1.00 83.56 555 ILE A O 1
ATOM 4304 N N . GLY A 1 556 ? 12.844 6.861 -11.629 1.00 86.19 556 GLY A N 1
ATOM 4305 C CA . GLY A 1 556 ? 14.265 7.203 -11.497 1.00 86.19 556 GLY A CA 1
ATOM 4306 C C . GLY A 1 556 ? 15.143 6.506 -12.535 1.00 86.19 556 GLY A C 1
ATOM 4307 O O . GLY A 1 556 ? 15.958 7.165 -13.174 1.00 86.19 556 GLY A O 1
ATOM 4308 N N . CYS A 1 557 ? 14.921 5.209 -12.763 1.00 78.88 557 CYS A N 1
ATOM 4309 C CA . CYS A 1 557 ? 15.643 4.435 -13.774 1.00 78.88 557 CYS A CA 1
ATOM 4310 C C . CYS A 1 557 ? 15.372 4.970 -15.187 1.00 78.88 557 CYS A C 1
ATOM 4312 O O . CYS A 1 557 ? 16.316 5.226 -15.925 1.00 78.88 557 CYS A O 1
ATOM 4314 N N . ILE A 1 558 ? 14.105 5.233 -15.534 1.00 80.81 558 ILE A N 1
ATOM 4315 C CA . ILE A 1 558 ? 13.719 5.837 -16.824 1.00 80.81 558 ILE A CA 1
ATOM 4316 C C . ILE A 1 558 ? 14.413 7.192 -17.024 1.00 80.81 558 ILE A C 1
ATOM 4318 O O . ILE A 1 558 ? 14.896 7.487 -18.114 1.00 80.81 558 ILE A O 1
ATOM 4322 N N . GLY A 1 559 ? 14.507 8.012 -15.974 1.00 86.06 559 GLY A N 1
ATOM 4323 C CA . GLY A 1 559 ? 15.210 9.293 -16.040 1.00 86.06 559 GLY A CA 1
ATOM 4324 C C . GLY A 1 559 ? 16.717 9.140 -16.228 1.00 86.06 559 GLY A C 1
ATOM 4325 O O . GLY A 1 559 ? 17.309 9.899 -16.992 1.00 86.06 559 GLY A O 1
ATOM 4326 N N . GLY A 1 560 ? 17.332 8.152 -15.573 1.00 83.00 560 GLY A N 1
ATOM 4327 C CA . GLY A 1 560 ? 18.749 7.840 -15.747 1.00 83.00 560 GLY A CA 1
ATOM 4328 C C . GLY A 1 560 ? 19.053 7.368 -17.168 1.00 83.00 560 GLY A C 1
ATOM 4329 O O . GLY A 1 560 ? 20.003 7.852 -17.775 1.00 83.00 560 GLY A O 1
ATOM 4330 N N . VAL A 1 561 ? 18.192 6.518 -17.738 1.00 76.31 561 VAL A N 1
ATOM 4331 C CA . VAL A 1 561 ? 18.251 6.121 -19.156 1.00 76.31 561 VAL A CA 1
ATOM 4332 C C . VAL A 1 561 ? 18.081 7.335 -20.071 1.00 76.31 561 VAL A C 1
ATOM 4334 O O . VAL A 1 561 ? 18.846 7.501 -21.014 1.00 76.31 561 VAL A O 1
ATOM 4337 N N . GLY A 1 562 ? 17.132 8.227 -19.775 1.00 82.31 562 GLY A N 1
ATOM 4338 C CA . GLY A 1 562 ? 16.939 9.464 -20.534 1.00 82.31 562 GLY A CA 1
ATOM 4339 C C . GLY A 1 562 ? 18.187 10.352 -20.562 1.00 82.31 562 GLY A C 1
ATOM 4340 O O . GLY A 1 562 ? 18.565 10.844 -21.623 1.00 82.31 562 GLY A O 1
ATOM 4341 N N . TRP A 1 563 ? 18.870 10.521 -19.424 1.00 87.44 563 TRP A N 1
ATOM 4342 C CA . TRP A 1 563 ? 20.149 11.241 -19.372 1.00 87.44 563 TRP A CA 1
ATOM 4343 C C . TRP A 1 563 ? 21.250 10.524 -20.153 1.00 87.44 563 TRP A C 1
ATOM 4345 O O . TRP A 1 563 ? 21.957 11.161 -20.933 1.00 87.44 563 TRP A O 1
ATOM 4355 N N . PHE A 1 564 ? 21.362 9.205 -19.984 1.00 77.94 564 PHE A N 1
ATOM 4356 C CA . PHE A 1 564 ? 22.328 8.393 -20.715 1.00 77.94 564 PHE A CA 1
ATOM 4357 C C . PHE A 1 564 ? 22.159 8.564 -22.232 1.00 77.94 564 PHE A C 1
ATOM 4359 O O . PHE A 1 564 ? 23.132 8.823 -22.930 1.00 77.94 564 PHE A O 1
ATOM 4366 N N . LEU A 1 565 ? 20.923 8.535 -22.742 1.00 77.31 565 LEU A N 1
ATOM 4367 C CA . LEU A 1 565 ? 20.630 8.786 -24.155 1.00 77.31 565 LEU A CA 1
ATOM 4368 C C . LEU A 1 565 ? 21.073 10.173 -24.616 1.00 77.31 565 LEU A C 1
ATOM 4370 O O . LEU A 1 565 ? 21.611 10.304 -25.709 1.00 77.31 565 LEU A O 1
ATOM 4374 N N . VAL A 1 566 ? 20.877 11.210 -23.799 1.00 86.12 566 VAL A N 1
ATOM 4375 C CA . VAL A 1 566 ? 21.369 12.554 -24.133 1.00 86.12 566 VAL A CA 1
ATOM 4376 C C . VAL A 1 566 ? 22.896 12.555 -24.239 1.00 86.12 566 VAL A C 1
ATOM 4378 O O . VAL A 1 566 ? 23.427 13.103 -25.205 1.00 86.12 566 VAL A O 1
ATOM 4381 N N . ALA A 1 567 ? 23.602 11.905 -23.308 1.00 82.25 567 ALA A N 1
ATOM 4382 C CA . ALA A 1 567 ? 25.057 11.760 -23.360 1.00 82.25 567 ALA A CA 1
ATOM 4383 C C . ALA A 1 567 ? 25.517 10.981 -24.610 1.00 82.25 567 ALA A C 1
ATOM 4385 O O . ALA A 1 567 ? 26.367 11.467 -25.357 1.00 82.25 567 ALA A O 1
ATOM 4386 N N . THR A 1 568 ? 24.886 9.844 -24.921 1.00 75.56 568 THR A N 1
ATOM 4387 C CA . THR A 1 568 ? 25.145 9.071 -26.149 1.00 75.56 568 THR A CA 1
ATOM 4388 C C . THR A 1 568 ? 24.822 9.869 -27.413 1.00 75.56 568 THR A C 1
ATOM 4390 O O . THR A 1 568 ? 25.509 9.745 -28.424 1.00 75.56 568 THR A O 1
ATOM 4393 N N . GLY A 1 569 ? 23.802 10.729 -27.376 1.00 80.12 569 GLY A N 1
ATOM 4394 C CA . GLY A 1 569 ? 23.469 11.635 -28.472 1.00 80.12 569 GLY A CA 1
ATOM 4395 C C . GLY A 1 569 ? 24.633 12.562 -28.815 1.00 80.12 569 GLY A C 1
ATOM 4396 O O . GLY A 1 569 ? 24.917 12.769 -29.998 1.00 80.12 569 GLY A O 1
ATOM 4397 N N . PHE A 1 570 ? 25.353 13.064 -27.805 1.00 85.19 570 PHE A N 1
ATOM 4398 C CA . PHE A 1 570 ? 26.590 13.820 -28.010 1.00 85.19 570 PHE A CA 1
ATOM 4399 C C . PHE A 1 570 ? 27.720 12.936 -28.536 1.00 85.19 570 PHE A C 1
ATOM 4401 O O . PHE A 1 570 ? 28.339 13.314 -29.523 1.00 85.19 570 PHE A O 1
ATOM 4408 N N . GLU A 1 571 ? 27.947 11.764 -27.942 1.00 77.75 571 GLU A N 1
ATOM 4409 C CA . GLU A 1 571 ? 28.998 10.815 -28.344 1.00 77.75 571 GLU A CA 1
ATOM 4410 C C . GLU A 1 571 ? 28.899 10.423 -29.829 1.00 77.75 571 GLU A C 1
ATOM 4412 O O . GLU A 1 571 ? 29.843 10.612 -30.602 1.00 77.75 571 GLU A O 1
ATOM 4417 N N . VAL A 1 572 ? 27.716 9.960 -30.248 1.00 76.25 572 VAL A N 1
ATOM 4418 C CA . VAL A 1 572 ? 27.443 9.492 -31.615 1.00 76.25 572 VAL A CA 1
ATOM 4419 C C . VAL A 1 572 ? 27.454 10.651 -32.607 1.00 76.25 572 VAL A C 1
ATOM 4421 O O . VAL A 1 572 ? 28.024 10.527 -33.692 1.00 76.25 572 VAL A O 1
ATOM 4424 N N . SER A 1 573 ? 26.850 11.792 -32.255 1.00 83.50 573 SER A N 1
ATOM 4425 C CA . SER A 1 573 ? 26.802 12.936 -33.172 1.00 83.50 573 SER A CA 1
ATOM 4426 C C . SER A 1 573 ? 28.168 13.605 -33.325 1.00 83.50 573 SER A C 1
ATOM 4428 O O . SER A 1 573 ? 28.476 14.097 -34.402 1.00 83.50 573 SER A O 1
ATOM 4430 N N . ALA A 1 574 ? 28.998 13.626 -32.280 1.00 82.44 574 ALA A N 1
ATOM 4431 C CA . ALA A 1 574 ? 30.321 14.248 -32.299 1.00 82.44 574 ALA A CA 1
ATOM 4432 C C . ALA A 1 574 ? 31.446 13.320 -32.797 1.00 82.44 574 ALA A C 1
ATOM 4434 O O . ALA A 1 574 ? 32.574 13.793 -32.932 1.00 82.44 574 ALA A O 1
ATOM 4435 N N . ARG A 1 575 ? 31.153 12.037 -33.073 1.00 76.31 575 ARG A N 1
ATOM 4436 C CA . ARG A 1 575 ? 32.130 10.990 -33.430 1.00 76.31 575 ARG A CA 1
ATOM 4437 C C . ARG A 1 575 ? 33.298 10.913 -32.451 1.00 76.31 575 ARG A C 1
ATOM 4439 O O . ARG A 1 575 ? 34.459 11.094 -32.812 1.00 76.31 575 ARG A O 1
ATOM 4446 N N . MET A 1 576 ? 32.971 10.688 -31.188 1.00 72.69 576 MET A N 1
ATOM 4447 C CA . MET A 1 576 ? 33.988 10.489 -30.167 1.00 72.69 576 MET A CA 1
ATOM 4448 C C . MET A 1 576 ? 34.554 9.065 -30.228 1.00 72.69 576 MET A C 1
ATOM 4450 O O . MET A 1 576 ? 33.804 8.097 -30.310 1.00 72.69 576 MET A O 1
ATOM 4454 N N . ASP A 1 577 ? 35.882 8.943 -30.166 1.00 58.62 577 ASP A N 1
ATOM 4455 C CA . ASP A 1 577 ? 36.575 7.657 -30.035 1.00 58.62 577 ASP A CA 1
ATOM 4456 C C . ASP A 1 577 ? 36.482 7.175 -28.571 1.00 58.62 577 ASP A C 1
ATOM 4458 O O . ASP A 1 577 ? 37.421 7.355 -27.792 1.00 58.62 577 ASP A O 1
ATOM 4462 N N . GLY A 1 578 ? 35.323 6.642 -28.170 1.00 59.12 578 GLY A N 1
ATOM 4463 C CA . GLY A 1 578 ? 35.050 6.128 -26.817 1.00 59.12 578 GLY A CA 1
ATOM 4464 C C . GLY A 1 578 ? 33.828 6.758 -26.137 1.00 59.12 578 GLY A C 1
ATOM 4465 O O . GLY A 1 578 ? 33.156 7.607 -26.718 1.00 59.12 578 GLY A O 1
ATOM 4466 N N . SER A 1 579 ? 33.560 6.342 -24.894 1.00 62.00 579 SER A N 1
ATOM 4467 C CA . SER A 1 579 ? 32.431 6.838 -24.096 1.00 62.00 579 SER A CA 1
ATOM 4468 C C . SER A 1 579 ? 32.606 8.298 -23.682 1.00 62.00 579 SER A C 1
ATOM 4470 O O . SER A 1 579 ? 33.726 8.758 -23.454 1.00 62.00 579 SER A O 1
ATOM 4472 N N . LEU A 1 580 ? 31.493 9.017 -23.516 1.00 69.75 580 LEU A N 1
ATOM 4473 C CA . LEU A 1 580 ? 31.501 10.380 -22.982 1.00 69.75 580 LEU A CA 1
ATOM 4474 C C . LEU A 1 580 ? 31.942 10.389 -21.507 1.00 69.75 580 LEU A C 1
ATOM 4476 O O . LEU A 1 580 ? 31.151 10.117 -20.606 1.00 69.75 580 LEU A O 1
ATOM 4480 N N . GLU A 1 581 ? 33.211 10.710 -21.264 1.00 76.56 581 GLU A N 1
ATOM 4481 C CA . GLU A 1 581 ? 33.742 10.941 -19.921 1.00 76.56 581 GLU A CA 1
ATOM 4482 C C . GLU A 1 581 ? 33.502 12.397 -19.486 1.00 76.56 581 GLU A C 1
ATOM 4484 O O . GLU A 1 581 ? 33.503 13.331 -20.292 1.00 76.56 581 GLU A O 1
ATOM 4489 N N . TYR A 1 582 ? 33.279 12.612 -18.186 1.00 81.19 582 TYR A N 1
ATOM 4490 C CA . TYR A 1 582 ? 33.091 13.950 -17.606 1.00 81.19 582 TYR A CA 1
ATOM 4491 C C . TYR A 1 582 ? 34.432 14.639 -17.329 1.00 81.19 582 TYR A C 1
ATOM 4493 O O . TYR A 1 582 ? 34.695 15.122 -16.225 1.00 81.19 582 TYR A O 1
ATOM 4501 N N . ASP A 1 583 ? 35.298 14.661 -18.334 1.00 84.12 583 ASP A N 1
ATOM 4502 C CA . ASP A 1 583 ? 36.656 15.172 -18.263 1.00 84.12 583 ASP A CA 1
ATOM 4503 C C . ASP A 1 583 ? 36.840 16.430 -19.134 1.00 84.12 583 ASP A C 1
ATOM 4505 O O . ASP A 1 583 ? 36.002 16.816 -19.958 1.00 84.12 583 ASP A O 1
ATOM 4509 N N . MET A 1 584 ? 37.956 17.127 -18.923 1.00 84.38 584 MET A N 1
ATOM 4510 C CA . MET A 1 584 ? 38.231 18.364 -19.655 1.00 84.38 584 MET A CA 1
ATOM 4511 C C . MET A 1 584 ? 38.624 18.120 -21.115 1.00 84.38 584 MET A C 1
ATOM 4513 O O . MET A 1 584 ? 38.418 19.022 -21.934 1.00 84.38 584 MET A O 1
ATOM 4517 N N . ASP A 1 585 ? 39.148 16.945 -21.478 1.00 84.06 585 ASP A N 1
ATOM 4518 C CA . ASP A 1 585 ? 39.574 16.676 -22.854 1.00 84.06 585 ASP A CA 1
ATOM 4519 C C . ASP A 1 585 ? 38.364 16.414 -23.758 1.00 84.06 585 ASP A C 1
ATOM 4521 O O . ASP A 1 585 ? 38.303 16.943 -24.876 1.00 84.06 585 ASP A O 1
ATOM 4525 N N . THR A 1 586 ? 37.345 15.708 -23.257 1.00 84.06 586 THR A N 1
ATOM 4526 C CA . THR A 1 586 ? 36.044 15.559 -23.932 1.00 84.06 586 THR A CA 1
ATOM 4527 C C . THR A 1 586 ? 35.385 16.907 -24.202 1.00 84.06 586 THR A C 1
ATOM 4529 O O . THR A 1 586 ? 34.946 17.168 -25.326 1.00 84.06 586 THR A O 1
ATOM 4532 N N . LEU A 1 587 ? 35.387 17.818 -23.223 1.00 86.06 587 LEU A N 1
ATOM 4533 C CA . LEU A 1 587 ? 34.810 19.153 -23.395 1.00 86.06 587 LEU A CA 1
ATOM 4534 C C . LEU A 1 587 ? 35.522 19.951 -24.503 1.00 86.06 587 LEU A C 1
ATOM 4536 O O . LEU A 1 587 ? 34.865 20.581 -25.335 1.00 86.06 587 LEU A O 1
ATOM 4540 N N . HIS A 1 588 ? 36.857 19.895 -24.570 1.00 86.19 588 HIS A N 1
ATOM 4541 C CA . HIS A 1 588 ? 37.616 20.551 -25.641 1.00 86.19 588 HIS A CA 1
ATOM 4542 C C . HIS A 1 588 ? 37.330 19.945 -27.022 1.00 86.19 588 HIS A C 1
ATOM 4544 O O . HIS A 1 588 ? 37.231 20.693 -28.000 1.00 86.19 588 HIS A O 1
ATOM 4550 N N . LYS A 1 589 ? 37.161 18.618 -27.116 1.00 82.62 589 LYS A N 1
ATOM 4551 C CA . LYS A 1 589 ? 36.758 17.941 -28.361 1.00 82.62 589 LYS A CA 1
ATOM 4552 C C . LYS A 1 589 ? 35.366 18.394 -28.816 1.00 82.62 589 LYS A C 1
ATOM 4554 O O . LYS A 1 589 ? 35.200 18.741 -29.983 1.00 82.62 589 LYS A O 1
ATOM 4559 N N . LEU A 1 590 ? 34.398 18.484 -27.900 1.00 85.69 590 LEU A N 1
ATOM 4560 C CA . LEU A 1 590 ? 33.014 18.867 -28.211 1.00 85.69 590 LEU A CA 1
ATOM 4561 C C . LEU A 1 590 ? 32.886 20.317 -28.725 1.00 85.69 590 LEU A C 1
ATOM 4563 O O . LEU A 1 590 ? 32.021 20.614 -29.553 1.00 85.69 590 LEU A O 1
ATOM 4567 N N . PHE A 1 591 ? 33.771 21.209 -28.262 1.00 88.88 591 PHE A N 1
ATOM 4568 C CA . PHE A 1 591 ? 33.838 22.625 -28.655 1.00 88.88 591 PHE A CA 1
ATOM 4569 C C . PHE A 1 591 ? 34.839 22.924 -29.787 1.00 88.88 591 PHE A C 1
ATOM 4571 O O . PHE A 1 591 ? 35.101 24.090 -30.109 1.00 88.88 591 PHE A O 1
ATOM 4578 N N . ARG A 1 592 ? 35.392 21.899 -30.440 1.00 87.06 592 ARG A N 1
ATOM 4579 C CA . ARG A 1 592 ? 36.223 22.077 -31.635 1.00 87.06 592 ARG A CA 1
ATOM 4580 C C . ARG A 1 592 ? 35.364 22.557 -32.813 1.00 87.06 592 ARG A C 1
ATOM 4582 O O . ARG A 1 592 ? 34.235 22.109 -32.994 1.00 87.06 592 ARG A O 1
ATOM 4589 N N . ARG A 1 593 ? 35.905 23.459 -33.646 1.00 84.44 593 ARG A N 1
ATOM 4590 C CA . ARG A 1 593 ? 35.165 24.076 -34.774 1.00 84.44 593 ARG A CA 1
ATOM 4591 C C . ARG A 1 593 ? 34.577 23.060 -35.757 1.00 84.44 593 ARG A C 1
ATOM 4593 O O . ARG A 1 593 ? 33.515 23.324 -36.309 1.00 84.44 593 ARG A O 1
ATOM 4600 N N . ASP A 1 594 ? 35.252 21.932 -35.934 1.00 82.69 594 ASP A N 1
ATOM 4601 C CA . ASP A 1 594 ? 34.858 20.875 -36.869 1.00 82.69 594 ASP A CA 1
ATOM 4602 C C . ASP A 1 594 ? 33.720 20.004 -36.295 1.00 82.69 594 ASP A C 1
ATOM 4604 O O . ASP A 1 594 ? 32.870 19.517 -37.034 1.00 82.69 594 ASP A O 1
ATOM 4608 N N . THR A 1 595 ? 33.652 19.877 -34.965 1.00 85.06 595 THR A N 1
ATOM 4609 C CA . THR A 1 595 ? 32.728 18.986 -34.244 1.00 85.06 595 THR A CA 1
ATOM 4610 C C . THR A 1 595 ? 31.409 19.665 -33.867 1.00 85.06 595 THR A C 1
ATOM 4612 O O . THR A 1 595 ? 30.365 19.018 -33.856 1.00 85.06 595 THR A O 1
ATOM 4615 N N . ILE A 1 596 ? 31.418 20.980 -33.605 1.00 89.69 596 ILE A N 1
ATOM 4616 C CA . ILE A 1 596 ? 30.214 21.744 -33.224 1.00 89.69 596 ILE A CA 1
ATOM 4617 C C . ILE A 1 596 ? 29.044 21.545 -34.211 1.00 89.69 596 ILE A C 1
ATOM 4619 O O . ILE A 1 596 ? 27.937 21.248 -33.759 1.00 89.69 596 ILE A O 1
ATOM 4623 N N . PRO A 1 597 ? 29.225 21.663 -35.543 1.00 90.12 597 PRO A N 1
ATOM 4624 C CA . PRO A 1 597 ? 28.122 21.475 -36.485 1.00 90.12 597 PRO A CA 1
ATOM 4625 C C . PRO A 1 597 ? 27.536 20.057 -36.460 1.00 90.12 597 PRO A C 1
ATOM 4627 O O . PRO A 1 597 ? 26.332 19.902 -36.676 1.00 90.12 597 PRO A O 1
ATOM 4630 N N . LEU A 1 598 ? 28.362 19.044 -36.175 1.00 87.19 598 LEU A N 1
ATOM 4631 C CA . LEU A 1 598 ? 27.969 17.636 -36.213 1.00 87.19 598 LEU A CA 1
ATOM 4632 C C . LEU A 1 598 ? 26.957 17.279 -35.115 1.00 87.19 598 LEU A C 1
ATOM 4634 O O . LEU A 1 598 ? 26.020 16.537 -35.392 1.00 87.19 598 LEU A O 1
ATOM 4638 N N . TRP A 1 599 ? 27.073 17.853 -33.908 1.00 89.31 599 TRP A N 1
ATOM 4639 C CA . TRP A 1 599 ? 26.116 17.609 -32.815 1.00 89.31 599 TRP A CA 1
ATOM 4640 C C . TRP A 1 599 ? 25.052 18.703 -32.647 1.00 89.31 599 TRP A C 1
ATOM 4642 O O . TRP A 1 599 ? 23.928 18.405 -32.244 1.00 89.31 599 TRP A O 1
ATOM 4652 N N . VAL A 1 600 ? 25.337 19.965 -32.997 1.00 93.69 600 VAL A N 1
ATOM 4653 C CA . VAL A 1 600 ? 24.343 21.051 -32.883 1.00 93.69 600 VAL A CA 1
ATOM 4654 C C . VAL A 1 600 ? 23.197 20.869 -33.878 1.00 93.69 600 VAL A C 1
ATOM 4656 O O . VAL A 1 600 ? 22.043 21.142 -33.545 1.00 93.69 600 VAL A O 1
ATOM 4659 N N . THR A 1 601 ? 23.488 20.405 -35.097 1.00 92.19 601 THR A N 1
ATOM 4660 C CA . THR A 1 601 ? 22.454 20.194 -36.121 1.00 92.19 601 THR A CA 1
ATOM 4661 C C . THR A 1 601 ? 21.421 19.126 -35.727 1.00 92.19 601 THR A C 1
ATOM 4663 O O . THR A 1 601 ? 20.231 19.460 -35.751 1.00 92.19 601 THR A O 1
ATOM 4666 N N . PRO A 1 602 ? 21.792 17.900 -35.295 1.00 91.38 602 PRO A N 1
ATOM 4667 C CA . PRO A 1 602 ? 20.820 16.923 -34.815 1.00 91.38 602 PRO A CA 1
ATOM 4668 C C . PRO A 1 602 ? 20.095 17.370 -33.545 1.00 91.38 602 PRO A C 1
ATOM 4670 O O . PRO A 1 602 ? 18.895 17.120 -33.435 1.00 91.38 602 PRO A O 1
ATOM 4673 N N . LEU A 1 603 ? 20.777 18.063 -32.624 1.00 94.00 603 LEU A N 1
ATOM 4674 C CA . LEU A 1 603 ? 20.176 18.590 -31.396 1.00 94.00 603 LEU A CA 1
ATOM 4675 C C . LEU A 1 603 ? 19.072 19.615 -31.694 1.00 94.00 603 LEU A C 1
ATOM 4677 O O . LEU A 1 603 ? 17.987 19.553 -31.120 1.00 94.00 603 LEU A O 1
ATOM 4681 N N . LEU A 1 604 ? 19.320 20.552 -32.613 1.00 94.81 604 LEU A N 1
ATOM 4682 C CA . LEU A 1 604 ? 18.327 21.555 -32.999 1.00 94.81 604 LEU A CA 1
ATOM 4683 C C . LEU A 1 604 ? 17.125 20.904 -33.691 1.00 94.81 604 LEU A C 1
ATOM 4685 O O . LEU A 1 604 ? 15.983 21.239 -33.379 1.00 94.81 604 LEU A O 1
ATOM 4689 N N . LEU A 1 605 ? 17.373 19.945 -34.588 1.00 93.81 605 LEU A N 1
ATOM 4690 C CA . LEU A 1 605 ? 16.315 19.152 -35.214 1.00 93.81 605 LEU A CA 1
ATOM 4691 C C . LEU A 1 605 ? 15.509 18.349 -34.181 1.00 93.81 605 LEU A C 1
ATOM 4693 O O . LEU A 1 605 ? 14.293 18.245 -34.337 1.00 93.81 605 LEU A O 1
ATOM 4697 N N . ALA A 1 606 ? 16.140 17.838 -33.121 1.00 91.19 606 ALA A N 1
ATOM 4698 C CA . ALA A 1 606 ? 15.452 17.154 -32.026 1.00 91.19 606 ALA A CA 1
ATOM 4699 C C . ALA A 1 606 ? 14.579 18.118 -31.216 1.00 91.19 606 ALA A C 1
ATOM 4701 O O . ALA A 1 606 ? 13.411 17.838 -30.989 1.00 91.19 606 ALA A O 1
ATOM 4702 N N . ILE A 1 607 ? 15.084 19.302 -30.854 1.00 92.25 607 ILE A N 1
ATOM 4703 C CA . ILE A 1 607 ? 14.299 20.316 -30.126 1.00 92.25 607 ILE A CA 1
ATOM 4704 C C . ILE A 1 607 ? 13.078 20.762 -30.945 1.00 92.25 607 ILE A C 1
ATOM 4706 O O . ILE A 1 607 ? 11.981 20.927 -30.400 1.00 92.25 607 ILE A O 1
ATOM 4710 N N . VAL A 1 608 ? 13.251 20.950 -32.259 1.00 91.69 608 VAL A N 1
ATOM 4711 C CA . VAL A 1 608 ? 12.145 21.274 -33.169 1.00 91.69 608 VAL A CA 1
ATOM 4712 C C . VAL A 1 608 ? 11.124 20.141 -33.187 1.00 91.69 608 VAL A C 1
ATOM 4714 O O . VAL A 1 608 ? 9.932 20.420 -33.035 1.00 91.69 608 VAL A O 1
ATOM 4717 N N . LEU A 1 609 ? 11.570 18.889 -33.331 1.00 88.19 609 LEU A N 1
ATOM 4718 C CA . LEU A 1 609 ? 10.712 17.703 -33.309 1.00 88.19 609 LEU A CA 1
ATOM 4719 C C . LEU A 1 609 ? 9.932 17.608 -31.990 1.00 88.19 609 LEU A C 1
ATOM 4721 O O . LEU A 1 609 ? 8.700 17.592 -32.009 1.00 88.19 609 LEU A O 1
ATOM 4725 N N . PHE A 1 610 ? 10.630 17.674 -30.861 1.00 86.94 610 PHE A N 1
ATOM 4726 C CA . PHE A 1 610 ? 10.069 17.613 -29.518 1.00 86.94 610 PHE A CA 1
ATOM 4727 C C . PHE A 1 610 ? 8.973 18.665 -29.302 1.00 86.94 610 PHE A C 1
ATOM 4729 O O . PHE A 1 610 ? 7.848 18.353 -28.909 1.00 86.94 610 PHE A O 1
ATOM 4736 N N . TYR A 1 611 ? 9.247 19.934 -29.630 1.00 86.31 611 TYR A N 1
ATOM 4737 C CA . TYR A 1 611 ? 8.267 21.006 -29.447 1.00 86.31 611 TYR A CA 1
ATOM 4738 C C . TYR A 1 611 ? 7.076 20.886 -30.404 1.00 86.31 611 TYR A C 1
ATOM 4740 O O . TYR A 1 611 ? 5.929 21.117 -30.010 1.00 86.31 611 TYR A O 1
ATOM 4748 N N . SER A 1 612 ? 7.318 20.517 -31.662 1.00 84.94 612 SER A N 1
ATOM 4749 C CA . SER A 1 612 ? 6.252 20.388 -32.660 1.00 84.94 612 SER A CA 1
ATOM 4750 C C . SER A 1 612 ? 5.305 19.219 -32.371 1.00 84.94 612 SER A C 1
ATOM 4752 O O . SER A 1 612 ? 4.104 19.353 -32.618 1.00 84.94 612 SER A O 1
ATOM 4754 N N . GLN A 1 613 ? 5.780 18.146 -31.727 1.00 78.44 613 GLN A N 1
ATOM 4755 C CA . GLN A 1 613 ? 4.922 17.066 -31.231 1.00 78.44 613 GLN A CA 1
ATOM 4756 C C . GLN A 1 613 ? 3.922 17.541 -30.157 1.00 78.44 613 GLN A C 1
ATOM 4758 O O . GLN A 1 613 ? 2.762 17.120 -30.169 1.00 78.44 613 GLN A O 1
ATOM 4763 N N . THR A 1 614 ? 4.307 18.483 -29.283 1.00 72.38 614 THR A N 1
ATOM 4764 C CA . THR A 1 614 ? 3.431 18.971 -28.193 1.00 72.38 614 THR A CA 1
ATOM 4765 C C . THR A 1 614 ? 2.222 19.799 -28.655 1.00 72.38 614 THR A C 1
ATOM 4767 O O . THR A 1 614 ? 1.275 19.978 -27.890 1.00 72.38 614 THR A O 1
ATOM 4770 N N . ARG A 1 615 ? 2.205 20.294 -29.903 1.00 76.81 615 ARG A N 1
ATOM 4771 C CA . ARG A 1 615 ? 1.139 21.170 -30.440 1.00 76.81 615 ARG A CA 1
ATOM 4772 C C . ARG A 1 615 ? 0.030 20.450 -31.225 1.00 76.81 615 ARG A C 1
ATOM 4774 O O . ARG A 1 615 ? -0.821 21.123 -31.802 1.00 76.81 615 ARG A O 1
ATOM 4781 N N . GLY A 1 616 ? -0.004 19.115 -31.211 1.00 63.53 616 GLY A N 1
ATOM 4782 C CA . GLY A 1 616 ? -1.064 18.311 -31.837 1.00 63.53 616 GLY A CA 1
ATOM 4783 C C . GLY A 1 616 ? -0.637 17.673 -33.159 1.00 63.53 616 GLY A C 1
ATOM 4784 O O . GLY A 1 616 ? -1.076 18.083 -34.233 1.00 63.53 616 GLY A O 1
ATOM 4785 N N . ALA A 1 617 ? 0.220 16.655 -33.075 1.00 62.75 617 ALA A N 1
ATOM 4786 C CA . ALA A 1 617 ? 0.746 15.941 -34.233 1.00 62.75 617 ALA A CA 1
ATOM 4787 C C . ALA A 1 617 ? -0.236 14.894 -34.801 1.00 62.75 617 ALA A C 1
ATOM 4789 O O . ALA A 1 617 ? -0.867 14.123 -34.080 1.00 62.75 617 ALA A O 1
ATOM 4790 N N . SER A 1 618 ? -0.330 14.856 -36.131 1.00 78.31 618 SER A N 1
ATOM 4791 C CA . SER A 1 618 ? -0.992 13.798 -36.905 1.00 78.31 618 SER A CA 1
ATOM 4792 C C . SER A 1 618 ? -0.189 12.490 -36.851 1.00 78.31 618 SER A C 1
ATOM 4794 O O . SER A 1 618 ? 1.034 12.533 -36.736 1.00 78.31 618 SER A O 1
ATOM 4796 N N . LYS A 1 619 ? -0.846 11.333 -37.047 1.00 76.62 619 LYS A N 1
ATOM 4797 C CA . LYS A 1 619 ? -0.210 9.994 -37.126 1.00 76.62 619 LYS A CA 1
ATOM 4798 C C . LYS A 1 619 ? 0.952 9.912 -38.134 1.00 76.62 619 LYS A C 1
ATOM 4800 O O . LYS A 1 619 ? 1.815 9.054 -38.018 1.00 76.62 619 LYS A O 1
ATOM 4805 N N . TYR A 1 620 ? 0.977 10.805 -39.124 1.00 80.38 620 TYR A N 1
ATOM 4806 C CA . TYR A 1 620 ? 1.999 10.848 -40.174 1.00 80.38 620 TYR A CA 1
ATOM 4807 C C . TYR A 1 620 ? 3.165 11.798 -39.872 1.00 80.38 620 TYR A C 1
ATOM 4809 O O . TYR A 1 620 ? 4.162 11.772 -40.587 1.00 80.38 620 TYR A O 1
ATOM 4817 N N . PHE A 1 621 ? 3.045 12.659 -38.857 1.00 84.50 621 PHE A N 1
ATOM 4818 C CA . PHE A 1 621 ? 3.995 13.745 -38.616 1.00 84.50 621 PHE A CA 1
ATOM 4819 C C . PHE A 1 621 ? 5.402 13.224 -38.307 1.00 84.50 621 PHE A C 1
ATOM 4821 O O . PHE A 1 621 ? 6.345 13.580 -39.006 1.00 84.50 621 PHE A O 1
ATOM 4828 N N . LEU A 1 622 ? 5.520 12.338 -37.316 1.00 79.75 622 LEU A N 1
ATOM 4829 C CA . LEU A 1 622 ? 6.789 11.736 -36.908 1.00 79.75 622 LEU A CA 1
ATOM 4830 C C . LEU A 1 622 ? 7.469 10.960 -38.062 1.00 79.75 622 LEU A C 1
ATOM 4832 O O . LEU A 1 622 ? 8.609 11.299 -38.382 1.00 79.75 622 LEU A O 1
ATOM 4836 N N . PRO A 1 623 ? 6.795 10.010 -38.758 1.00 80.56 623 PRO A N 1
ATOM 4837 C CA . PRO A 1 623 ? 7.365 9.342 -39.931 1.00 80.56 623 PRO A CA 1
ATOM 4838 C C . PRO A 1 623 ? 7.901 10.299 -40.995 1.00 80.56 623 PRO A C 1
ATOM 4840 O O . PRO A 1 623 ? 9.021 10.144 -41.479 1.00 80.56 623 PRO A O 1
ATOM 4843 N N . LEU A 1 624 ? 7.099 11.297 -41.371 1.00 84.50 624 LEU A N 1
ATOM 4844 C CA . LEU A 1 624 ? 7.453 12.222 -42.442 1.00 84.50 624 LEU A CA 1
ATOM 4845 C C . LEU A 1 624 ? 8.591 13.152 -42.034 1.00 84.50 624 LEU A C 1
ATOM 4847 O O . LEU A 1 624 ? 9.447 13.444 -42.864 1.00 84.50 624 LEU A O 1
ATOM 4851 N N . TYR A 1 625 ? 8.625 13.584 -40.772 1.00 88.00 625 TYR A N 1
ATOM 4852 C CA . TYR A 1 625 ? 9.712 14.401 -40.252 1.00 88.00 625 TYR A CA 1
ATOM 4853 C C . TYR A 1 625 ? 11.043 13.658 -40.353 1.00 88.00 625 TYR A C 1
ATOM 4855 O O . TYR A 1 625 ? 11.985 14.173 -40.951 1.00 88.00 625 TYR A O 1
ATOM 4863 N N . ILE A 1 626 ? 11.099 12.418 -39.864 1.00 83.38 626 ILE A N 1
ATOM 4864 C CA . ILE A 1 626 ? 12.335 11.631 -39.873 1.00 83.38 626 ILE A CA 1
ATOM 4865 C C . ILE A 1 626 ? 12.798 11.348 -41.306 1.00 83.38 626 ILE A C 1
ATOM 4867 O O . ILE A 1 626 ? 13.969 11.544 -41.609 1.00 83.38 626 ILE A O 1
ATOM 4871 N N . ILE A 1 627 ? 11.891 10.961 -42.212 1.00 85.00 627 ILE A N 1
ATOM 4872 C CA . ILE A 1 627 ? 12.220 10.712 -43.630 1.00 85.00 627 ILE A CA 1
ATOM 4873 C C . ILE A 1 627 ? 12.644 12.000 -44.346 1.00 85.00 627 ILE A C 1
ATOM 4875 O O . ILE A 1 627 ? 13.459 11.956 -45.268 1.00 85.00 627 ILE A O 1
ATOM 4879 N N . SER A 1 628 ? 12.128 13.160 -43.932 1.00 88.44 628 SER A N 1
ATOM 4880 C CA . SER A 1 628 ? 12.516 14.434 -44.538 1.00 88.44 628 SER A CA 1
ATOM 4881 C C . SER A 1 628 ? 13.985 14.784 -44.290 1.00 88.44 628 SER A C 1
ATOM 4883 O O . SER A 1 628 ? 14.587 15.420 -45.150 1.00 88.44 628 SER A O 1
ATOM 4885 N N . ILE A 1 629 ? 14.589 14.318 -43.189 1.00 89.75 629 ILE A N 1
ATOM 4886 C CA . ILE A 1 629 ? 15.995 14.591 -42.850 1.00 89.75 629 ILE A CA 1
ATOM 4887 C C . ILE A 1 629 ? 16.950 14.088 -43.949 1.00 89.75 629 ILE A C 1
ATOM 4889 O O . ILE A 1 629 ? 17.642 14.922 -44.537 1.00 89.75 629 ILE A O 1
ATOM 4893 N N . PRO A 1 630 ? 16.991 12.785 -44.305 1.00 87.00 630 PRO A N 1
ATOM 4894 C CA . PRO A 1 630 ? 17.862 12.307 -45.373 1.00 87.00 630 PRO A CA 1
ATOM 4895 C C . PRO A 1 630 ? 17.478 12.867 -46.745 1.00 87.00 630 PRO A C 1
ATOM 4897 O O . PRO A 1 630 ? 18.365 13.141 -47.548 1.00 87.00 630 PRO A O 1
ATOM 4900 N N . VAL A 1 631 ? 16.188 13.098 -47.023 1.00 88.75 631 VAL A N 1
ATOM 4901 C CA . VAL A 1 631 ? 15.750 13.693 -48.300 1.00 88.75 631 VAL A CA 1
ATOM 4902 C C . VAL A 1 631 ? 16.317 15.102 -48.473 1.00 88.75 631 VAL A C 1
ATOM 4904 O O . VAL A 1 631 ? 16.874 15.413 -49.524 1.00 88.75 631 VAL A O 1
ATOM 4907 N N . VAL A 1 632 ? 16.210 15.945 -47.444 1.00 90.69 632 VAL A N 1
ATOM 4908 C CA . VAL A 1 632 ? 16.752 17.309 -47.454 1.00 90.69 632 VAL A CA 1
ATOM 4909 C C . VAL A 1 632 ? 18.278 17.281 -47.480 1.00 90.69 632 VAL A C 1
ATOM 4911 O O . VAL A 1 632 ? 18.878 18.024 -48.253 1.00 90.69 632 VAL A O 1
ATOM 4914 N N . PHE A 1 633 ? 18.907 16.399 -46.700 1.00 89.00 633 PHE A N 1
ATOM 4915 C CA . PHE A 1 633 ? 20.358 16.226 -46.690 1.00 89.00 633 PHE A CA 1
ATOM 4916 C C . PHE A 1 633 ? 20.888 15.908 -48.094 1.00 89.00 633 PHE A C 1
ATOM 4918 O O . PHE A 1 633 ? 21.673 16.680 -48.640 1.00 89.00 633 PHE A O 1
ATOM 4925 N N . TYR A 1 634 ? 20.391 14.846 -48.735 1.00 87.31 634 TYR A N 1
ATOM 4926 C CA . TYR A 1 634 ? 20.835 14.468 -50.079 1.00 87.31 634 TYR A CA 1
ATOM 4927 C C . TYR A 1 634 ? 20.430 15.470 -51.156 1.00 87.31 634 TYR A C 1
ATOM 4929 O O . TYR A 1 634 ? 21.165 15.639 -52.124 1.00 87.31 634 TYR A O 1
ATOM 4937 N N . PHE A 1 635 ? 19.308 16.177 -50.995 1.00 88.31 635 PHE A N 1
ATOM 4938 C CA . PHE A 1 635 ? 18.962 17.277 -51.890 1.00 88.31 635 PHE A CA 1
ATOM 4939 C C . PHE A 1 635 ? 20.064 18.344 -51.911 1.00 88.31 635 PHE A C 1
ATOM 4941 O O . PHE A 1 635 ? 20.459 18.775 -52.993 1.00 88.31 635 PHE A O 1
ATOM 4948 N N . PHE A 1 636 ? 20.609 18.730 -50.752 1.00 86.62 636 PHE A N 1
ATOM 4949 C CA . PHE A 1 636 ? 21.726 19.676 -50.688 1.00 86.62 636 PHE A CA 1
ATOM 4950 C C . PHE A 1 636 ? 23.043 19.079 -51.190 1.00 86.62 636 PHE A C 1
ATOM 4952 O O . PHE A 1 636 ? 23.750 19.768 -51.920 1.00 86.62 636 PHE A O 1
ATOM 4959 N N . VAL A 1 637 ? 23.336 17.811 -50.875 1.00 85.19 637 VAL A N 1
ATOM 4960 C CA . VAL A 1 637 ? 24.526 17.103 -51.389 1.00 85.19 637 VAL A CA 1
ATOM 4961 C C . VAL A 1 637 ? 24.534 17.066 -52.921 1.00 85.19 637 VAL A C 1
ATOM 4963 O O . VAL A 1 637 ? 25.555 17.343 -53.532 1.00 85.19 637 VAL A O 1
ATOM 4966 N N . PHE A 1 638 ? 23.393 16.789 -53.560 1.00 84.38 638 PHE A N 1
ATOM 4967 C CA . PHE A 1 638 ? 23.301 16.742 -55.023 1.00 84.38 638 PHE A CA 1
ATOM 4968 C C . PHE A 1 638 ? 23.127 18.115 -55.690 1.00 84.38 638 PHE A C 1
ATOM 4970 O O . PHE A 1 638 ? 23.364 18.230 -56.889 1.00 84.38 638 PHE A O 1
ATOM 4977 N N . SER A 1 639 ? 22.689 19.145 -54.956 1.00 84.69 639 SER A N 1
ATOM 4978 C CA . SER A 1 639 ? 22.460 20.492 -55.512 1.00 84.69 639 SER A CA 1
ATOM 4979 C C . SER A 1 639 ? 23.661 21.431 -55.376 1.00 84.69 639 SER A C 1
ATOM 4981 O O . SER A 1 639 ? 23.708 22.453 -56.060 1.00 84.69 639 SER A O 1
ATOM 4983 N N . LEU A 1 640 ? 24.603 21.137 -54.476 1.00 83.75 640 LEU A N 1
ATOM 4984 C CA . LEU A 1 640 ? 25.799 21.942 -54.239 1.00 83.75 640 LEU A CA 1
ATOM 4985 C C . LEU A 1 640 ? 27.041 21.161 -54.680 1.00 83.75 640 LEU A C 1
ATOM 4987 O O . LEU A 1 640 ? 27.493 20.276 -53.963 1.00 83.75 640 LEU A O 1
ATOM 4991 N N . ASP A 1 641 ? 27.654 21.562 -55.797 1.00 68.69 641 ASP A N 1
ATOM 4992 C CA . ASP A 1 641 ? 28.873 20.936 -56.355 1.00 68.69 641 ASP A CA 1
ATOM 4993 C C . ASP A 1 641 ? 30.094 20.943 -55.402 1.00 68.69 641 ASP A C 1
ATOM 4995 O O . ASP A 1 641 ? 31.117 20.335 -55.696 1.00 68.69 641 ASP A O 1
ATOM 4999 N N . ALA A 1 642 ? 30.012 21.633 -54.258 1.00 70.81 642 ALA A N 1
ATOM 5000 C CA . ALA A 1 642 ? 31.052 21.669 -53.227 1.00 70.81 642 ALA A CA 1
ATOM 5001 C C . ALA A 1 642 ? 30.954 20.529 -52.188 1.00 70.81 642 ALA A C 1
ATOM 5003 O O . ALA A 1 642 ? 31.823 20.428 -51.323 1.00 70.81 642 ALA A O 1
ATOM 5004 N N . LEU A 1 643 ? 29.893 19.713 -52.221 1.00 75.56 643 LEU A N 1
ATOM 5005 C CA . LEU A 1 643 ? 29.612 18.666 -51.234 1.00 75.56 643 LEU A CA 1
ATOM 5006 C C . LEU A 1 643 ? 29.761 17.272 -51.863 1.00 75.56 643 LEU A C 1
ATOM 5008 O O . LEU A 1 643 ? 28.781 16.645 -52.254 1.00 75.56 643 LEU A O 1
ATOM 5012 N N . GLU A 1 644 ? 30.993 16.765 -51.951 1.00 78.00 644 GLU A N 1
ATOM 5013 C CA . GLU A 1 644 ? 31.237 15.392 -52.411 1.00 78.00 644 GLU A CA 1
ATOM 5014 C C . GLU A 1 644 ? 30.846 14.354 -51.330 1.00 78.00 644 GLU A C 1
ATOM 5016 O O . GLU A 1 644 ? 31.233 14.514 -50.167 1.00 78.00 644 GLU A O 1
ATOM 5021 N N . PRO A 1 645 ? 30.121 13.265 -51.676 1.00 73.25 645 PRO A N 1
ATOM 5022 C CA . PRO A 1 645 ? 29.684 12.244 -50.715 1.00 73.25 645 PRO A CA 1
ATOM 5023 C C . PRO A 1 645 ? 30.818 11.576 -49.928 1.00 73.25 645 PRO A C 1
ATOM 5025 O O . PRO A 1 645 ? 30.648 11.294 -48.743 1.00 73.25 645 PRO A O 1
ATOM 5028 N N . ASP A 1 646 ? 31.971 11.352 -50.563 1.00 74.56 646 ASP A N 1
ATOM 5029 C CA . ASP A 1 646 ? 33.129 10.732 -49.910 1.00 74.56 646 ASP A CA 1
ATOM 5030 C C . ASP A 1 646 ? 33.783 11.699 -48.909 1.00 74.56 646 ASP A C 1
ATOM 5032 O O . ASP A 1 646 ? 34.026 11.328 -47.764 1.00 74.56 646 ASP A O 1
ATOM 5036 N N . SER A 1 647 ? 33.905 12.986 -49.263 1.00 78.50 647 SER A N 1
ATOM 5037 C CA . SER A 1 647 ? 34.354 14.031 -48.329 1.00 78.50 647 SER A CA 1
ATOM 5038 C C . SER A 1 647 ? 33.416 14.180 -47.122 1.00 78.50 647 SER A C 1
ATOM 5040 O O . SER A 1 647 ? 33.861 14.466 -46.013 1.00 78.50 647 SER A O 1
ATOM 5042 N N . LEU A 1 648 ? 32.104 14.001 -47.299 1.00 79.88 648 LEU A N 1
ATOM 5043 C CA . LEU A 1 648 ? 31.136 14.033 -46.195 1.00 79.88 648 LEU A CA 1
ATOM 5044 C C . LEU A 1 648 ? 31.212 12.795 -45.296 1.00 79.88 648 LEU A C 1
ATOM 5046 O O . LEU A 1 648 ? 30.918 12.896 -44.102 1.00 79.88 648 LEU A O 1
ATOM 5050 N N . ARG A 1 649 ? 31.613 11.648 -45.847 1.00 76.69 649 ARG A N 1
ATOM 5051 C CA . ARG A 1 649 ? 31.872 10.427 -45.080 1.00 76.69 649 ARG A CA 1
ATOM 5052 C C . ARG A 1 649 ? 33.119 10.594 -44.206 1.00 76.69 649 ARG A C 1
ATOM 5054 O O . ARG A 1 649 ? 33.019 10.371 -43.000 1.00 76.69 649 ARG A O 1
ATOM 5061 N N . ASP A 1 650 ? 34.206 11.110 -44.780 1.00 74.69 650 ASP A N 1
ATOM 5062 C CA . ASP A 1 650 ? 35.468 11.381 -44.072 1.00 74.69 650 ASP A CA 1
ATOM 5063 C C . ASP A 1 650 ? 35.306 12.452 -42.977 1.00 74.69 650 ASP A C 1
ATOM 5065 O O . ASP A 1 650 ? 35.871 12.343 -41.892 1.00 74.69 650 ASP A O 1
ATOM 5069 N N . ASN A 1 651 ? 34.482 13.478 -43.229 1.00 77.50 651 ASN A N 1
ATOM 5070 C CA . ASN A 1 651 ? 34.207 14.560 -42.271 1.00 77.50 651 ASN A CA 1
ATOM 5071 C C . ASN A 1 651 ? 33.128 14.226 -41.231 1.00 77.50 651 ASN A C 1
ATOM 5073 O O . ASN A 1 651 ? 32.754 15.079 -40.428 1.00 77.50 651 ASN A O 1
ATOM 5077 N N . GLY A 1 652 ? 32.593 13.012 -41.253 1.00 76.62 652 GLY A N 1
ATOM 5078 C CA . GLY A 1 652 ? 31.768 12.529 -40.165 1.00 76.62 652 GLY A CA 1
ATOM 5079 C C . GLY A 1 652 ? 30.256 12.693 -40.303 1.00 76.62 652 GLY A C 1
ATOM 5080 O O . GLY A 1 652 ? 29.537 12.424 -39.345 1.00 76.62 652 GLY A O 1
ATOM 5081 N N . TRP A 1 653 ? 29.750 13.095 -41.470 1.00 82.94 653 TRP A N 1
ATOM 5082 C CA . TRP A 1 653 ? 28.322 13.373 -41.692 1.00 82.94 653 TRP A CA 1
ATOM 5083 C C . TRP A 1 653 ? 27.504 12.139 -42.104 1.00 82.94 653 TRP A C 1
ATOM 5085 O O . TRP A 1 653 ? 26.292 12.096 -41.880 1.00 82.94 653 TRP A O 1
ATOM 5095 N N . ILE A 1 654 ? 28.155 11.130 -42.693 1.00 82.75 654 ILE A N 1
ATOM 5096 C CA . ILE A 1 654 ? 27.540 9.885 -43.189 1.00 82.75 654 ILE A CA 1
ATOM 5097 C C . ILE A 1 654 ? 28.318 8.698 -42.627 1.00 82.75 654 ILE A C 1
ATOM 5099 O O . ILE A 1 654 ? 29.546 8.751 -42.605 1.00 82.75 654 ILE A O 1
ATOM 5103 N N . PHE A 1 655 ? 27.643 7.629 -42.195 1.00 73.69 655 PHE A N 1
ATOM 5104 C CA . PHE A 1 655 ? 28.335 6.420 -41.730 1.00 73.69 655 PHE A CA 1
ATOM 5105 C C . PHE A 1 655 ? 29.265 5.825 -42.794 1.00 73.69 655 PHE A C 1
ATOM 5107 O O . PHE A 1 655 ? 28.986 5.851 -43.999 1.00 73.69 655 PHE A O 1
ATOM 5114 N N . GLU A 1 656 ? 30.368 5.247 -42.327 1.00 68.94 656 GLU A N 1
ATOM 5115 C CA . GLU A 1 656 ? 31.201 4.384 -43.153 1.00 68.94 656 GLU A CA 1
ATOM 5116 C C . GLU A 1 656 ? 30.457 3.068 -43.394 1.00 68.94 656 GLU A C 1
ATOM 5118 O O . GLU A 1 656 ? 30.011 2.399 -42.463 1.00 68.94 656 GLU A O 1
ATOM 5123 N N . GLY A 1 657 ? 30.240 2.734 -44.667 1.00 63.94 657 GLY A N 1
ATOM 5124 C CA . GLY A 1 657 ? 29.652 1.450 -45.033 1.00 63.94 657 GLY A CA 1
ATOM 5125 C C . GLY A 1 657 ? 30.699 0.333 -44.932 1.00 63.94 657 GLY A C 1
ATOM 5126 O O . GLY A 1 657 ? 31.870 0.594 -45.210 1.00 63.94 657 GLY A O 1
ATOM 5127 N N . PRO A 1 658 ? 30.307 -0.907 -44.588 1.00 62.84 658 PRO A N 1
ATOM 5128 C CA . PRO A 1 658 ? 31.227 -2.041 -44.610 1.00 62.84 658 PRO A CA 1
ATOM 5129 C C . PRO A 1 658 ? 31.823 -2.311 -46.002 1.00 62.84 658 PRO A C 1
ATOM 5131 O O . PRO A 1 658 ? 31.274 -1.853 -47.015 1.00 62.84 658 PRO A O 1
ATOM 5134 N N . PRO A 1 659 ? 32.913 -3.103 -46.074 1.00 61.44 659 PRO A N 1
ATOM 5135 C CA . PRO A 1 659 ? 33.516 -3.537 -47.332 1.00 61.44 659 PRO A CA 1
ATOM 5136 C C . PRO A 1 659 ? 32.480 -4.141 -48.295 1.00 61.44 659 PRO A C 1
ATOM 5138 O O . PRO A 1 659 ? 31.557 -4.849 -47.898 1.00 61.44 659 PRO A O 1
ATOM 5141 N N . SER A 1 660 ? 32.627 -3.861 -49.591 1.00 54.88 660 SER A N 1
ATOM 5142 C CA . SER A 1 660 ? 31.550 -3.923 -50.595 1.00 54.88 660 SER A CA 1
ATOM 5143 C C . SER A 1 660 ? 30.981 -5.316 -50.942 1.00 54.88 660 SER A C 1
ATOM 5145 O O . SER A 1 660 ? 30.035 -5.380 -51.738 1.00 54.88 660 SER A O 1
ATOM 5147 N N . ASP A 1 661 ? 31.487 -6.400 -50.343 1.00 64.88 661 ASP A N 1
ATOM 5148 C CA . ASP A 1 661 ? 31.292 -7.785 -50.810 1.00 64.88 661 ASP A CA 1
ATOM 5149 C C . ASP A 1 661 ? 30.859 -8.804 -49.732 1.00 64.88 661 ASP A C 1
ATOM 5151 O O . ASP A 1 661 ? 30.824 -10.007 -50.003 1.00 64.88 661 ASP A O 1
ATOM 5155 N N . GLU A 1 662 ? 30.479 -8.375 -48.525 1.00 71.12 662 GLU A N 1
ATOM 5156 C CA . GLU A 1 662 ? 30.009 -9.317 -47.497 1.00 71.12 662 GLU A CA 1
ATOM 5157 C C . GLU A 1 662 ? 28.547 -9.763 -47.729 1.00 71.12 662 GLU A C 1
ATOM 5159 O O . GLU A 1 662 ? 27.652 -8.925 -47.889 1.00 71.12 662 GLU A O 1
ATOM 5164 N N . PRO A 1 663 ? 28.258 -11.080 -47.762 1.00 76.31 663 PRO A N 1
ATOM 5165 C CA . PRO A 1 663 ? 26.896 -11.582 -47.916 1.00 76.31 663 PRO A CA 1
ATOM 5166 C C . PRO A 1 663 ? 26.068 -11.398 -46.636 1.00 76.31 663 PRO A C 1
ATOM 5168 O O . PRO A 1 663 ? 26.609 -11.381 -45.535 1.00 76.31 663 PRO A O 1
ATOM 5171 N N . TRP A 1 664 ? 24.734 -11.370 -46.750 1.00 76.94 664 TRP A N 1
ATOM 5172 C CA . TRP A 1 664 ? 23.842 -11.173 -45.590 1.00 76.94 664 TRP A CA 1
ATOM 5173 C C . TRP A 1 664 ? 23.994 -12.237 -44.488 1.00 76.94 664 TRP A C 1
ATOM 5175 O O . TRP A 1 664 ? 23.684 -11.981 -43.330 1.00 76.94 664 TRP A O 1
ATOM 5185 N N . TRP A 1 665 ? 24.488 -13.431 -44.830 1.00 80.75 665 TRP A N 1
ATOM 5186 C CA . TRP A 1 665 ? 24.756 -14.513 -43.878 1.00 80.75 665 TRP A CA 1
ATOM 5187 C C . TRP A 1 665 ? 26.164 -14.469 -43.264 1.00 80.75 665 TRP A C 1
ATOM 5189 O O . TRP A 1 665 ? 26.519 -15.398 -42.538 1.00 80.75 665 TRP A O 1
ATOM 5199 N N . TYR A 1 666 ? 26.978 -13.442 -43.543 1.00 79.19 666 TYR A N 1
ATOM 5200 C CA . TYR A 1 666 ? 28.345 -13.312 -43.018 1.00 79.19 666 TYR A CA 1
ATOM 5201 C C . TYR A 1 666 ? 28.390 -13.453 -41.492 1.00 79.19 666 TYR A C 1
ATOM 5203 O O . TYR A 1 666 ? 29.201 -14.215 -40.973 1.00 79.19 666 TYR A O 1
ATOM 5211 N N . PHE A 1 667 ? 27.439 -12.839 -40.787 1.00 78.38 667 PHE A N 1
ATOM 5212 C CA . PHE A 1 667 ? 27.304 -12.963 -39.338 1.00 78.38 667 PHE A CA 1
ATOM 5213 C C . PHE A 1 667 ? 27.284 -14.429 -38.855 1.00 78.38 667 PHE A C 1
ATOM 5215 O O . PHE A 1 667 ? 27.992 -14.800 -37.922 1.00 78.38 667 PHE A O 1
ATOM 5222 N N . TYR A 1 668 ? 26.558 -15.311 -39.548 1.00 83.75 668 TYR A N 1
ATOM 5223 C CA . TYR A 1 668 ? 26.496 -16.731 -39.194 1.00 83.75 668 TYR A CA 1
ATOM 5224 C C . TYR A 1 668 ? 27.817 -17.474 -39.426 1.00 83.75 668 TYR A C 1
ATOM 5226 O O . TYR A 1 668 ? 28.062 -18.502 -38.798 1.00 83.75 668 TYR A O 1
ATOM 5234 N N . THR A 1 669 ? 28.690 -16.957 -40.294 1.00 85.94 669 THR A N 1
ATOM 5235 C CA . THR A 1 669 ? 30.021 -17.538 -40.529 1.00 85.94 669 THR A CA 1
ATOM 5236 C C . THR A 1 669 ? 30.995 -17.287 -39.374 1.00 85.94 669 THR A C 1
ATOM 5238 O O . THR A 1 669 ? 31.997 -17.996 -39.263 1.00 85.94 669 THR A O 1
ATOM 5241 N N . LEU A 1 670 ? 30.675 -16.344 -38.478 1.00 84.25 670 LEU A N 1
ATOM 5242 C CA . LEU A 1 670 ? 31.451 -16.062 -37.269 1.00 84.25 670 LEU A CA 1
ATOM 5243 C C . LEU A 1 670 ? 31.255 -17.132 -36.175 1.00 84.25 670 LEU A C 1
ATOM 5245 O O . LEU A 1 670 ? 32.097 -17.254 -35.287 1.00 84.25 670 LEU A O 1
ATOM 5249 N N . TYR A 1 671 ? 30.207 -17.969 -36.260 1.00 86.56 671 TYR A N 1
ATOM 5250 C CA . TYR A 1 671 ? 29.975 -19.099 -35.346 1.00 86.56 671 TYR A CA 1
ATOM 5251 C C . TYR A 1 671 ? 30.920 -20.277 -35.621 1.00 86.56 671 TYR A C 1
ATOM 5253 O O . TYR A 1 671 ? 30.529 -21.348 -36.097 1.00 86.56 671 TYR A O 1
ATOM 5261 N N . LYS A 1 672 ? 32.197 -20.099 -35.287 1.00 89.88 672 LYS A N 1
ATOM 5262 C CA . LYS A 1 672 ? 33.221 -21.145 -35.369 1.00 89.88 672 LYS A CA 1
ATOM 5263 C C . LYS A 1 672 ? 33.267 -21.940 -34.059 1.00 89.88 672 LYS A C 1
ATOM 5265 O O . LYS A 1 672 ? 34.183 -21.769 -33.267 1.00 89.88 672 LYS A O 1
ATOM 5270 N N . PHE A 1 673 ? 32.312 -22.851 -33.847 1.00 89.06 673 PHE A N 1
ATOM 5271 C CA . PHE A 1 673 ? 32.191 -23.642 -32.601 1.00 89.06 673 PHE A CA 1
ATOM 5272 C C . PHE A 1 673 ? 33.459 -24.406 -32.181 1.00 89.06 673 PHE A C 1
ATOM 5274 O O . PHE A 1 673 ? 33.645 -24.680 -31.002 1.00 89.06 673 PHE A O 1
ATOM 5281 N N . ASN A 1 674 ? 34.339 -24.735 -33.129 1.00 91.62 674 ASN A N 1
ATOM 5282 C CA . ASN A 1 674 ? 35.604 -25.418 -32.848 1.00 91.62 674 ASN A CA 1
ATOM 5283 C C . ASN A 1 674 ? 36.677 -24.505 -32.224 1.00 91.62 674 ASN A C 1
ATOM 5285 O O . ASN A 1 674 ? 37.674 -25.020 -31.735 1.00 91.62 674 ASN A O 1
ATOM 5289 N N . LEU A 1 675 ? 36.502 -23.180 -32.291 1.00 91.38 675 LEU A N 1
ATOM 5290 C CA . LEU A 1 675 ? 37.407 -22.166 -31.734 1.00 91.38 675 LEU A CA 1
ATOM 5291 C C . LEU A 1 675 ? 36.851 -21.529 -30.448 1.00 91.38 675 LEU A C 1
ATOM 5293 O O . LEU A 1 675 ? 37.402 -20.543 -29.972 1.00 91.38 675 LEU A O 1
ATOM 5297 N N . VAL A 1 676 ? 35.723 -22.032 -29.937 1.00 92.81 676 VAL A N 1
ATOM 5298 C CA . VAL A 1 676 ? 35.076 -21.492 -28.737 1.00 92.81 676 VAL A CA 1
ATOM 5299 C C . VAL A 1 676 ? 35.780 -22.026 -27.498 1.00 92.81 676 VAL A C 1
ATOM 5301 O O . VAL A 1 676 ? 35.809 -23.239 -27.280 1.00 92.81 676 VAL A O 1
ATOM 5304 N N . GLU A 1 677 ? 36.270 -21.116 -26.664 1.00 93.19 677 GLU A N 1
ATOM 5305 C CA . GLU A 1 677 ? 36.878 -21.444 -25.375 1.00 93.19 677 GLU A CA 1
ATOM 5306 C C . GLU A 1 677 ? 35.816 -21.454 -24.272 1.00 93.19 677 GLU A C 1
ATOM 5308 O O . GLU A 1 677 ? 35.348 -20.415 -23.803 1.00 93.19 677 GLU A O 1
ATOM 5313 N N . TRP A 1 678 ? 35.402 -22.651 -23.856 1.00 93.81 678 TRP A N 1
ATOM 5314 C CA . TRP A 1 678 ? 34.298 -22.830 -22.905 1.00 93.81 678 TRP A CA 1
ATOM 5315 C C . TRP A 1 678 ? 34.611 -22.336 -21.489 1.00 93.81 678 TRP A C 1
ATOM 5317 O O . TRP A 1 678 ? 33.685 -21.957 -20.772 1.00 93.81 678 TRP A O 1
ATOM 5327 N N . ASP A 1 679 ? 35.887 -22.294 -21.103 1.00 93.38 679 ASP A N 1
ATOM 5328 C CA . ASP A 1 679 ? 36.310 -21.764 -19.803 1.00 93.38 679 ASP A CA 1
ATOM 5329 C C . ASP A 1 679 ? 36.054 -20.248 -19.717 1.00 93.38 679 ASP A C 1
ATOM 5331 O O . ASP A 1 679 ? 35.476 -19.774 -18.738 1.00 93.38 679 ASP A O 1
ATOM 5335 N N . ALA A 1 680 ? 36.339 -19.505 -20.793 1.00 92.75 680 ALA A N 1
ATOM 5336 C CA . ALA A 1 680 ? 36.023 -18.079 -20.894 1.00 92.75 680 ALA A CA 1
ATOM 5337 C C . ALA A 1 680 ? 34.502 -17.815 -20.919 1.00 92.75 680 ALA A C 1
ATOM 5339 O O . ALA A 1 680 ? 34.019 -16.852 -20.319 1.00 92.75 680 ALA A O 1
ATOM 5340 N N . VAL A 1 681 ? 33.714 -18.693 -21.559 1.00 94.12 681 VAL A N 1
ATOM 5341 C CA . VAL A 1 681 ? 32.237 -18.625 -21.506 1.00 94.12 681 VAL A CA 1
ATOM 5342 C C . VAL A 1 681 ? 31.734 -18.809 -20.070 1.00 94.12 681 VAL A C 1
ATOM 5344 O O . VAL A 1 681 ? 30.808 -18.114 -19.647 1.00 94.12 681 VAL A O 1
ATOM 5347 N N . LEU A 1 682 ? 32.334 -19.729 -19.306 1.00 93.94 682 LEU A N 1
ATOM 5348 C CA . LEU A 1 682 ? 31.960 -19.979 -17.914 1.00 93.94 682 LEU A CA 1
ATOM 5349 C C . LEU A 1 682 ? 32.292 -18.779 -17.014 1.00 93.94 682 LEU A C 1
ATOM 5351 O O . LEU A 1 682 ? 31.491 -18.426 -16.148 1.00 93.94 682 LEU A O 1
ATOM 5355 N N . GLU A 1 683 ? 33.423 -18.116 -17.251 1.00 92.38 683 GLU A N 1
ATOM 5356 C CA . GLU A 1 683 ? 33.820 -16.893 -16.542 1.00 92.38 683 GLU A CA 1
ATOM 5357 C C . GLU A 1 683 ? 32.855 -15.723 -16.804 1.00 92.38 683 GLU A C 1
ATOM 5359 O O . GLU A 1 683 ? 32.640 -14.883 -15.932 1.00 92.38 683 GLU A O 1
ATOM 5364 N N . CYS A 1 684 ? 32.167 -15.724 -17.951 1.00 92.12 684 CYS A N 1
ATOM 5365 C CA . CYS A 1 684 ? 31.133 -14.742 -18.286 1.00 92.12 684 CYS A CA 1
ATOM 5366 C C . CYS A 1 684 ? 29.779 -14.980 -17.585 1.00 92.12 684 CYS A C 1
ATOM 5368 O O . CYS A 1 684 ? 28.920 -14.096 -17.608 1.00 92.12 684 CYS A O 1
ATOM 5370 N N . VAL A 1 685 ? 29.544 -16.138 -16.949 1.00 92.25 685 VAL A N 1
ATOM 5371 C CA . VAL A 1 685 ? 28.241 -16.482 -16.335 1.00 92.25 685 VAL A CA 1
ATOM 5372 C C . VAL A 1 685 ? 27.726 -15.428 -15.339 1.00 92.25 685 VAL A C 1
ATOM 5374 O O . VAL A 1 685 ? 26.536 -15.106 -15.409 1.00 92.25 685 VAL A O 1
ATOM 5377 N N . PRO A 1 686 ? 28.543 -14.839 -14.442 1.00 88.00 686 PRO A N 1
ATOM 5378 C CA . PRO A 1 686 ? 28.091 -13.762 -13.562 1.00 88.00 686 PRO A CA 1
ATOM 5379 C C . PRO A 1 686 ? 27.543 -12.548 -14.325 1.00 88.00 686 PRO A C 1
ATOM 5381 O O . PRO A 1 686 ? 26.480 -12.038 -13.968 1.00 88.00 686 PRO A O 1
ATOM 5384 N N . ALA A 1 687 ? 28.204 -12.131 -15.410 1.00 85.38 687 ALA A N 1
ATOM 5385 C CA . ALA A 1 687 ? 27.733 -11.040 -16.263 1.00 85.38 687 ALA A CA 1
ATOM 5386 C C . ALA A 1 687 ? 26.418 -11.410 -16.971 1.00 85.38 687 ALA A C 1
ATOM 5388 O O . ALA A 1 687 ? 25.491 -10.601 -17.018 1.00 85.38 687 ALA A O 1
ATOM 5389 N N . MET A 1 688 ? 26.278 -12.659 -17.433 1.00 91.62 688 MET A N 1
ATOM 5390 C CA . MET A 1 688 ? 25.024 -13.153 -18.014 1.00 91.62 688 MET A CA 1
ATOM 5391 C C . MET A 1 688 ? 23.874 -13.176 -16.989 1.00 91.62 688 MET A C 1
ATOM 5393 O O . MET A 1 688 ? 22.722 -12.900 -17.335 1.00 91.62 688 MET A O 1
ATOM 5397 N N . LEU A 1 689 ? 24.153 -13.522 -15.725 1.00 87.12 689 LEU A N 1
ATOM 5398 C CA . LEU A 1 689 ? 23.155 -13.529 -14.649 1.00 87.12 689 LEU A CA 1
ATOM 5399 C C . LEU A 1 689 ? 22.745 -12.107 -14.267 1.00 87.12 689 LEU A C 1
ATOM 5401 O O . LEU A 1 689 ? 21.554 -11.863 -14.078 1.00 87.12 689 LEU A O 1
ATOM 5405 N N . ALA A 1 690 ? 23.697 -11.173 -14.214 1.00 82.06 690 ALA A N 1
ATOM 5406 C CA . ALA A 1 690 ? 23.418 -9.756 -14.008 1.00 82.06 690 ALA A CA 1
ATOM 5407 C C . ALA A 1 690 ? 22.541 -9.194 -15.140 1.00 82.06 690 ALA A C 1
ATOM 5409 O O . ALA A 1 690 ? 21.509 -8.583 -14.866 1.00 82.06 690 ALA A O 1
ATOM 5410 N N . LEU A 1 691 ? 22.866 -9.519 -16.395 1.00 85.19 691 LEU A N 1
ATOM 5411 C CA . LEU A 1 691 ? 22.058 -9.201 -17.575 1.00 85.19 691 LEU A CA 1
ATOM 5412 C C . LEU A 1 691 ? 20.646 -9.815 -17.513 1.00 85.19 691 LEU A C 1
ATOM 5414 O O . LEU A 1 691 ? 19.654 -9.191 -17.891 1.00 85.19 691 LEU A O 1
ATOM 5418 N N . THR A 1 692 ? 20.529 -11.046 -17.015 1.00 88.94 692 THR A N 1
ATOM 5419 C CA . THR A 1 692 ? 19.231 -11.717 -16.861 1.00 88.94 692 THR A CA 1
ATOM 5420 C C . THR A 1 692 ? 18.390 -11.058 -15.772 1.00 88.94 692 THR A C 1
ATOM 5422 O O . THR A 1 692 ? 17.213 -10.781 -15.996 1.00 88.94 692 THR A O 1
ATOM 5425 N N . PHE A 1 693 ? 18.983 -10.773 -14.609 1.00 82.44 693 PHE A N 1
ATOM 5426 C CA . PHE A 1 693 ? 18.330 -10.042 -13.522 1.00 82.44 693 PHE A CA 1
ATOM 5427 C C . PHE A 1 693 ? 17.865 -8.666 -13.990 1.00 82.44 693 PHE A C 1
ATOM 5429 O O . PHE A 1 693 ? 16.739 -8.259 -13.715 1.00 82.44 693 PHE A O 1
ATOM 5436 N N . PHE A 1 694 ? 18.703 -7.992 -14.766 1.00 77.75 694 PHE A N 1
ATOM 5437 C CA . PHE A 1 694 ? 18.361 -6.727 -15.374 1.00 77.75 694 PHE A CA 1
ATOM 5438 C C . PHE A 1 694 ? 17.149 -6.839 -16.315 1.00 77.75 694 PHE A C 1
ATOM 5440 O O . PHE A 1 694 ? 16.184 -6.087 -16.183 1.00 77.75 694 PHE A O 1
ATOM 5447 N N . GLY A 1 695 ? 17.116 -7.865 -17.169 1.00 81.44 695 GLY A N 1
ATOM 5448 C CA . GLY A 1 695 ? 15.947 -8.168 -17.993 1.00 81.44 695 GLY A CA 1
ATOM 5449 C C . GLY A 1 695 ? 14.660 -8.381 -17.178 1.00 81.44 695 GLY A C 1
ATOM 5450 O O . GLY A 1 695 ? 13.587 -7.957 -17.616 1.00 81.44 695 GLY A O 1
ATOM 5451 N N . ILE A 1 696 ? 14.739 -8.997 -15.988 1.00 83.31 696 ILE A N 1
ATOM 5452 C CA . ILE A 1 696 ? 13.571 -9.201 -15.105 1.00 83.31 696 ILE A CA 1
ATOM 5453 C C . ILE A 1 696 ? 12.952 -7.857 -14.705 1.00 83.31 696 ILE A C 1
ATOM 5455 O O . ILE A 1 696 ? 11.730 -7.765 -14.594 1.00 83.31 696 ILE A O 1
ATOM 5459 N N . LEU A 1 697 ? 13.770 -6.819 -14.509 1.00 77.06 697 LEU A N 1
ATOM 5460 C CA . LEU A 1 697 ? 13.303 -5.491 -14.116 1.00 77.06 697 LEU A CA 1
ATOM 5461 C C . LEU A 1 697 ? 12.578 -4.756 -15.249 1.00 77.06 697 LEU A C 1
ATOM 5463 O O . LEU A 1 697 ? 11.723 -3.933 -14.955 1.00 77.06 697 LEU A O 1
ATOM 5467 N N . HIS A 1 698 ? 12.820 -5.066 -16.524 1.00 77.56 698 HIS A N 1
ATOM 5468 C CA . HIS A 1 698 ? 12.159 -4.366 -17.636 1.00 77.56 698 HIS A CA 1
ATOM 5469 C C . HIS A 1 698 ? 10.694 -4.738 -17.840 1.00 77.56 698 HIS A C 1
ATOM 5471 O O . HIS A 1 698 ? 9.857 -3.870 -18.085 1.00 77.56 698 HIS A O 1
ATOM 5477 N N . VAL A 1 699 ? 10.364 -6.025 -17.736 1.00 79.69 699 VAL A N 1
ATOM 5478 C CA . VAL A 1 699 ? 8.991 -6.530 -17.896 1.00 79.69 699 VAL A CA 1
ATOM 5479 C C . VAL A 1 699 ? 7.963 -5.783 -17.017 1.00 79.69 699 VAL A C 1
ATOM 5481 O O . VAL A 1 699 ? 6.973 -5.296 -17.563 1.00 79.69 699 VAL A O 1
ATOM 5484 N N . PRO A 1 700 ? 8.155 -5.605 -15.695 1.00 71.38 700 PRO A N 1
ATOM 5485 C CA . PRO A 1 700 ? 7.222 -4.864 -14.833 1.00 71.38 700 PRO A CA 1
ATOM 5486 C C . PRO A 1 700 ? 7.205 -3.355 -15.064 1.00 71.38 700 PRO A C 1
ATOM 5488 O O . PRO A 1 700 ? 6.260 -2.696 -14.637 1.00 71.38 700 PRO A O 1
ATOM 5491 N N . ILE A 1 701 ? 8.255 -2.796 -15.669 1.00 73.75 701 ILE A N 1
ATOM 5492 C CA . ILE A 1 701 ? 8.336 -1.368 -15.967 1.00 73.75 701 ILE A CA 1
ATOM 5493 C C . ILE A 1 701 ? 7.519 -1.109 -17.224 1.00 73.75 701 ILE A C 1
ATOM 5495 O O . ILE A 1 701 ? 6.560 -0.340 -17.205 1.00 73.75 701 ILE A O 1
ATOM 5499 N N . ASN A 1 702 ? 7.868 -1.806 -18.303 1.00 77.06 702 ASN A N 1
ATOM 5500 C CA . ASN A 1 702 ? 7.403 -1.475 -19.640 1.00 77.06 702 ASN A CA 1
ATOM 5501 C C . ASN A 1 702 ? 6.015 -2.050 -19.936 1.00 77.06 702 ASN A C 1
ATOM 5503 O O . ASN A 1 702 ? 5.207 -1.363 -20.557 1.00 77.06 702 ASN A O 1
ATOM 5507 N N . VAL A 1 703 ? 5.690 -3.263 -19.466 1.00 81.62 703 VAL A N 1
ATOM 5508 C CA . VAL A 1 703 ? 4.400 -3.907 -19.784 1.00 81.62 703 VAL A CA 1
ATOM 5509 C C . VAL A 1 703 ? 3.223 -3.177 -19.123 1.00 81.62 703 VAL A C 1
ATOM 5511 O O . VAL A 1 703 ? 2.300 -2.796 -19.843 1.00 81.62 703 VAL A O 1
ATOM 5514 N N . PRO A 1 704 ? 3.222 -2.891 -17.804 1.00 73.38 704 PRO A N 1
ATOM 5515 C CA . PRO A 1 704 ? 2.133 -2.137 -17.184 1.00 73.38 704 PRO A CA 1
ATOM 5516 C C . PRO A 1 704 ? 2.074 -0.678 -17.649 1.00 73.38 704 PRO A C 1
ATOM 5518 O O . PRO A 1 704 ? 0.981 -0.128 -17.754 1.00 73.38 704 PRO A O 1
ATOM 5521 N N . ALA A 1 705 ? 3.217 -0.040 -17.937 1.00 71.50 705 ALA A N 1
ATOM 5522 C CA . ALA A 1 705 ? 3.237 1.312 -18.499 1.00 71.50 705 ALA A CA 1
ATOM 5523 C C . ALA A 1 705 ? 2.554 1.354 -19.875 1.00 71.50 705 ALA A C 1
ATOM 5525 O O . ALA A 1 705 ? 1.685 2.196 -20.109 1.00 71.50 705 ALA A O 1
ATOM 5526 N N . LEU A 1 706 ? 2.875 0.392 -20.745 1.00 78.00 706 LEU A N 1
ATOM 5527 C CA . LEU A 1 706 ? 2.248 0.247 -22.054 1.00 78.00 706 LEU A CA 1
ATOM 5528 C C . LEU A 1 706 ? 0.755 -0.089 -21.947 1.00 78.00 706 LEU A C 1
ATOM 5530 O O . LEU A 1 706 ? -0.053 0.482 -22.680 1.00 78.00 706 LEU A O 1
ATOM 5534 N N . ALA A 1 707 ? 0.382 -0.980 -21.025 1.00 78.94 707 ALA A N 1
ATOM 5535 C CA . ALA A 1 707 ? -1.006 -1.361 -20.782 1.00 78.94 707 ALA A CA 1
ATOM 5536 C C . ALA A 1 707 ? -1.848 -0.150 -20.347 1.00 78.94 707 ALA A C 1
ATOM 5538 O O . ALA A 1 707 ? -2.892 0.123 -20.935 1.00 78.94 707 ALA A O 1
ATOM 5539 N N . LEU A 1 708 ? -1.336 0.659 -19.410 1.00 67.19 708 LEU A N 1
ATOM 5540 C CA . LEU A 1 708 ? -1.981 1.903 -18.977 1.00 67.19 708 LEU A CA 1
ATOM 5541 C C . LEU A 1 708 ? -2.152 2.906 -20.124 1.00 67.19 708 LEU A C 1
ATOM 5543 O O . LEU A 1 708 ? -3.196 3.546 -20.227 1.00 67.19 708 LEU A O 1
ATOM 5547 N N . GLN A 1 709 ? -1.148 3.051 -20.990 1.00 66.25 709 GLN A N 1
ATOM 5548 C CA . GLN A 1 709 ? -1.227 3.969 -22.127 1.00 66.25 709 GLN A CA 1
ATOM 5549 C C . GLN A 1 709 ? -2.183 3.481 -23.221 1.00 66.25 709 GLN A C 1
ATOM 5551 O O . GLN A 1 709 ? -2.832 4.295 -23.879 1.00 66.25 709 GLN A O 1
ATOM 5556 N N . SER A 1 710 ? -2.273 2.166 -23.406 1.00 74.00 710 SER A N 1
ATOM 5557 C CA . SER A 1 710 ? -3.166 1.533 -24.382 1.00 74.00 710 SER A CA 1
ATOM 5558 C C . SER A 1 710 ? -4.610 1.424 -23.874 1.00 74.00 710 SER A C 1
ATOM 5560 O O . SER A 1 710 ? -5.507 1.125 -24.658 1.00 74.00 710 SER A O 1
ATOM 5562 N N . GLY A 1 711 ? -4.847 1.689 -22.583 1.00 73.50 711 GLY A N 1
ATOM 5563 C CA . GLY A 1 711 ? -6.152 1.528 -21.935 1.00 73.50 711 GLY A CA 1
ATOM 5564 C C . GLY A 1 711 ? -6.516 0.066 -21.655 1.00 73.50 711 GLY A C 1
ATOM 5565 O O . GLY A 1 711 ? -7.695 -0.277 -21.636 1.00 73.50 711 GLY A O 1
ATOM 5566 N N . GLU A 1 712 ? -5.519 -0.805 -21.488 1.00 78.81 712 GLU A N 1
ATOM 5567 C CA . GLU A 1 712 ? -5.699 -2.226 -21.194 1.00 78.81 712 GLU A CA 1
ATOM 5568 C C . GLU A 1 712 ? -5.550 -2.481 -19.685 1.00 78.81 712 GLU A C 1
ATOM 5570 O O . GLU A 1 712 ? -4.448 -2.524 -19.142 1.00 78.81 712 GLU A O 1
ATOM 5575 N N . ASP A 1 713 ? -6.678 -2.656 -18.993 1.00 63.88 713 ASP A N 1
ATOM 5576 C CA . ASP A 1 713 ? -6.711 -2.746 -17.523 1.00 63.88 713 ASP A CA 1
ATOM 5577 C C . ASP A 1 713 ? -6.255 -4.111 -16.959 1.00 63.88 713 ASP A C 1
ATOM 5579 O O . ASP A 1 713 ? -5.944 -4.218 -15.773 1.00 63.88 713 ASP A O 1
ATOM 5583 N N . ASN A 1 714 ? -6.192 -5.163 -17.789 1.00 70.69 714 ASN A N 1
ATOM 5584 C CA . ASN A 1 714 ? -5.944 -6.554 -17.370 1.00 70.69 714 ASN A CA 1
ATOM 5585 C C . ASN A 1 714 ? -4.750 -7.201 -18.100 1.00 70.69 714 ASN A C 1
ATOM 5587 O O . ASN A 1 714 ? -4.875 -8.264 -18.713 1.00 70.69 714 ASN A O 1
ATOM 5591 N N . ALA A 1 715 ? -3.571 -6.585 -18.017 1.00 76.75 715 ALA A N 1
ATOM 5592 C CA . ALA A 1 715 ? -2.342 -7.198 -18.520 1.00 76.75 715 ALA A CA 1
ATOM 5593 C C . ALA A 1 715 ? -1.907 -8.393 -17.642 1.00 76.75 715 ALA A C 1
ATOM 5595 O O . ALA A 1 715 ? -1.614 -8.244 -16.455 1.00 76.75 715 ALA A O 1
ATOM 5596 N N . ASP A 1 716 ? -1.840 -9.592 -18.228 1.00 85.38 716 ASP A N 1
ATOM 5597 C CA . ASP A 1 716 ? -1.344 -10.804 -17.562 1.00 85.38 716 ASP A CA 1
ATOM 5598 C C . ASP A 1 716 ? 0.192 -10.876 -17.652 1.00 85.38 716 ASP A C 1
ATOM 5600 O O . ASP A 1 716 ? 0.752 -11.342 -18.650 1.00 85.38 716 ASP A O 1
ATOM 5604 N N . LEU A 1 717 ? 0.878 -10.434 -16.590 1.00 84.62 717 LEU A N 1
ATOM 5605 C CA . LEU A 1 717 ? 2.344 -10.457 -16.523 1.00 84.62 717 LEU A CA 1
ATOM 5606 C C . LEU A 1 717 ? 2.924 -11.875 -16.613 1.00 84.62 717 LEU A C 1
ATOM 5608 O O . LEU A 1 717 ? 4.003 -12.051 -17.173 1.00 84.62 717 LEU A O 1
ATOM 5612 N N . ASP A 1 718 ? 2.240 -12.901 -16.097 1.00 89.62 718 ASP A N 1
ATOM 5613 C CA . ASP A 1 718 ? 2.749 -14.275 -16.163 1.00 89.62 718 ASP A CA 1
ATOM 5614 C C . ASP A 1 718 ? 2.734 -14.785 -17.605 1.00 89.62 718 ASP A C 1
ATOM 5616 O O . ASP A 1 718 ? 3.655 -15.484 -18.048 1.00 89.62 718 ASP A O 1
ATOM 5620 N N . ARG A 1 719 ? 1.685 -14.440 -18.363 1.00 89.50 719 ARG A N 1
ATOM 5621 C CA . ARG A 1 719 ? 1.620 -14.699 -19.805 1.00 89.50 719 ARG A CA 1
ATOM 5622 C C . ARG A 1 719 ? 2.731 -13.974 -20.551 1.00 89.50 719 ARG A C 1
ATOM 5624 O O . ARG A 1 719 ? 3.380 -14.614 -21.378 1.00 89.50 719 ARG A O 1
ATOM 5631 N N . GLU A 1 720 ? 2.966 -12.711 -20.235 1.00 87.94 720 GLU A N 1
ATOM 5632 C CA . GLU A 1 720 ? 3.989 -11.910 -20.902 1.00 87.94 720 GLU A CA 1
ATOM 5633 C C . GLU A 1 720 ? 5.404 -12.430 -20.611 1.00 87.94 720 GLU A C 1
ATOM 5635 O O . GLU A 1 720 ? 6.190 -12.640 -21.532 1.00 87.94 720 GLU A O 1
ATOM 5640 N N . LEU A 1 721 ? 5.693 -12.808 -19.359 1.00 89.94 721 LEU A N 1
ATOM 5641 C CA . LEU A 1 721 ? 6.946 -13.470 -18.976 1.00 89.94 721 LEU A CA 1
ATOM 5642 C C . LEU A 1 721 ? 7.174 -14.774 -19.754 1.00 89.94 721 LEU A C 1
ATOM 5644 O O . LEU A 1 721 ? 8.279 -15.030 -20.229 1.00 89.94 721 LEU A O 1
ATOM 5648 N N . LYS A 1 722 ? 6.132 -15.595 -19.950 1.00 93.06 722 LYS A N 1
ATOM 5649 C CA . LYS A 1 722 ? 6.239 -16.810 -20.781 1.00 93.06 722 LYS A CA 1
ATOM 5650 C C . LYS A 1 722 ? 6.546 -16.479 -22.244 1.00 93.06 722 LYS A C 1
ATOM 5652 O O . LYS A 1 722 ? 7.352 -17.182 -22.851 1.00 93.06 722 LYS A O 1
ATOM 5657 N N . LEU A 1 723 ? 5.915 -15.450 -22.813 1.00 91.50 723 LEU A N 1
ATOM 5658 C CA . LEU A 1 723 ? 6.137 -15.034 -24.203 1.00 91.50 723 LEU A CA 1
ATOM 5659 C C . LEU A 1 723 ? 7.543 -14.466 -24.409 1.00 91.50 723 LEU A C 1
ATOM 5661 O O . LEU A 1 723 ? 8.225 -14.889 -25.343 1.00 91.50 723 LEU A O 1
ATOM 5665 N N . HIS A 1 724 ? 8.021 -13.611 -23.502 1.00 90.12 724 HIS A N 1
ATOM 5666 C CA . HIS A 1 724 ? 9.413 -13.167 -23.505 1.00 90.12 724 HIS A CA 1
ATOM 5667 C C . HIS A 1 724 ? 10.381 -14.339 -23.324 1.00 90.12 724 HIS A C 1
ATOM 5669 O O . HIS A 1 724 ? 11.416 -14.374 -23.989 1.00 90.12 724 HIS A O 1
ATOM 5675 N N . GLY A 1 725 ? 10.029 -15.318 -22.485 1.00 93.56 725 GLY A N 1
ATOM 5676 C CA . GLY A 1 725 ? 10.791 -16.550 -22.305 1.00 93.56 725 GLY A CA 1
ATOM 5677 C C . GLY A 1 725 ? 10.980 -17.325 -23.610 1.00 93.56 725 GLY A C 1
ATOM 5678 O O . GLY A 1 725 ? 12.108 -17.631 -23.996 1.00 93.56 725 GLY A O 1
ATOM 5679 N N . TYR A 1 726 ? 9.886 -17.573 -24.338 1.00 94.19 726 TYR A N 1
ATOM 5680 C CA . TYR A 1 726 ? 9.944 -18.214 -25.655 1.00 94.19 726 TYR A CA 1
ATOM 5681 C C . TYR A 1 726 ? 10.708 -17.379 -26.680 1.00 94.19 726 TYR A C 1
ATOM 5683 O O . TYR A 1 726 ? 11.533 -17.931 -27.404 1.00 94.19 726 TYR A O 1
ATOM 5691 N N . SER A 1 727 ? 10.450 -16.068 -26.737 1.00 91.88 727 SER A N 1
ATOM 5692 C CA . SER A 1 727 ? 11.106 -15.181 -27.697 1.00 91.88 727 SER A CA 1
ATOM 5693 C C . SER A 1 727 ? 12.620 -15.210 -27.527 1.00 91.88 727 SER A C 1
ATOM 5695 O O . SER A 1 727 ? 13.297 -15.476 -28.508 1.00 91.88 727 SER A O 1
ATOM 5697 N N . ASN A 1 728 ? 13.124 -14.982 -26.310 1.00 91.94 728 ASN A N 1
ATOM 5698 C CA . ASN A 1 728 ? 14.557 -14.958 -26.001 1.00 91.94 728 ASN A CA 1
ATOM 5699 C C . ASN A 1 728 ? 15.231 -16.305 -26.261 1.00 91.94 728 ASN A C 1
ATOM 5701 O O . ASN A 1 728 ? 16.306 -16.373 -26.844 1.00 91.94 728 ASN A O 1
ATOM 5705 N N . PHE A 1 729 ? 14.593 -17.402 -25.846 1.00 95.38 729 PHE A N 1
ATOM 5706 C CA . PHE A 1 729 ? 15.189 -18.722 -26.016 1.00 95.38 729 PHE A CA 1
ATOM 5707 C C . PHE A 1 729 ? 15.330 -19.091 -27.498 1.00 95.38 729 PHE A C 1
ATOM 5709 O O . PHE A 1 729 ? 16.394 -19.526 -27.933 1.00 95.38 729 PHE A O 1
ATOM 5716 N N . ILE A 1 730 ? 14.269 -18.884 -28.286 1.00 94.69 730 ILE A N 1
ATOM 5717 C CA . ILE A 1 730 ? 14.259 -19.207 -29.718 1.00 94.69 730 I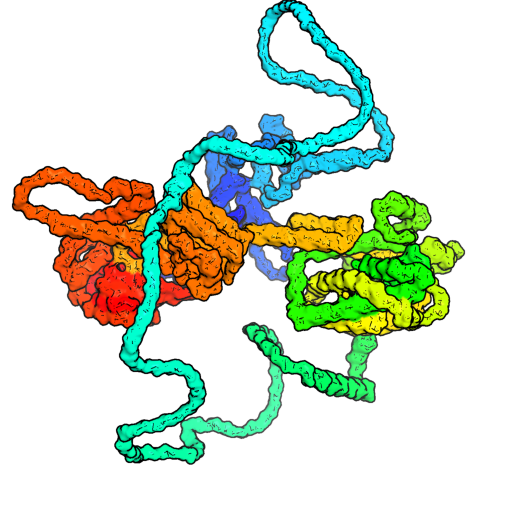LE A CA 1
ATOM 5718 C C . ILE A 1 730 ? 15.160 -18.246 -30.501 1.00 94.69 730 ILE A C 1
ATOM 5720 O O . ILE A 1 730 ? 15.890 -18.692 -31.386 1.00 94.69 730 ILE A O 1
ATOM 5724 N N . SER A 1 731 ? 15.145 -16.948 -30.181 1.00 89.31 731 SER A N 1
ATOM 5725 C CA . SER A 1 731 ? 16.018 -15.977 -30.844 1.00 89.31 731 SER A CA 1
ATOM 5726 C C . SER A 1 731 ? 17.488 -16.241 -30.516 1.00 89.31 731 SER A C 1
ATOM 5728 O O . SER A 1 731 ? 18.311 -16.216 -31.427 1.00 89.31 731 SER A O 1
ATOM 5730 N N . GLY A 1 732 ? 17.822 -16.573 -29.265 1.00 90.12 732 GLY A N 1
ATOM 5731 C CA . GLY A 1 732 ? 19.177 -16.954 -28.856 1.00 90.12 732 GLY A CA 1
ATOM 5732 C C . GLY A 1 732 ? 19.711 -18.165 -29.625 1.00 90.12 732 GLY A C 1
ATOM 5733 O O . GLY A 1 732 ? 20.841 -18.143 -30.105 1.00 90.12 732 GLY A O 1
ATOM 5734 N N . MET A 1 733 ? 18.873 -19.181 -29.868 1.00 91.00 733 MET A N 1
ATOM 5735 C CA . MET A 1 733 ? 19.237 -20.317 -30.732 1.00 91.00 733 MET A CA 1
ATOM 5736 C C . MET A 1 733 ? 19.534 -19.909 -32.183 1.00 91.00 733 MET A C 1
ATOM 5738 O O . MET A 1 733 ? 20.325 -20.566 -32.855 1.00 91.00 733 MET A O 1
ATOM 5742 N N . ALA A 1 734 ? 18.902 -18.840 -32.671 1.00 88.69 734 ALA A N 1
ATOM 5743 C CA . ALA A 1 734 ? 19.159 -18.260 -33.987 1.00 88.69 734 ALA A CA 1
ATOM 5744 C C . ALA A 1 734 ? 20.337 -17.264 -33.988 1.00 88.69 734 ALA A C 1
ATOM 5746 O O . ALA A 1 734 ? 20.536 -16.565 -34.981 1.00 88.69 734 ALA A O 1
ATOM 5747 N N . GLY A 1 735 ? 21.102 -17.191 -32.895 1.00 84.50 735 GLY A N 1
ATOM 5748 C CA . GLY A 1 735 ? 22.261 -16.317 -32.743 1.00 84.50 735 GLY A CA 1
ATOM 5749 C C . GLY A 1 735 ? 21.938 -14.880 -32.333 1.00 84.50 735 GLY A C 1
ATOM 5750 O O . GLY A 1 735 ? 22.793 -14.006 -32.434 1.00 84.50 735 GLY A O 1
ATOM 5751 N N . SER A 1 736 ? 20.710 -14.618 -31.882 1.00 83.31 736 SER A N 1
ATOM 5752 C CA . SER A 1 736 ? 20.318 -13.314 -31.350 1.00 83.31 736 SER A CA 1
ATOM 5753 C C . SER A 1 736 ? 20.860 -13.095 -29.943 1.00 83.31 736 SER A C 1
ATOM 5755 O O . SER A 1 736 ? 21.094 -14.021 -29.168 1.00 83.31 736 SER A O 1
ATOM 5757 N N . ILE A 1 737 ? 20.925 -11.824 -29.585 1.00 84.06 737 ILE A N 1
ATOM 5758 C CA . ILE A 1 737 ? 21.117 -11.342 -28.224 1.00 84.06 737 ILE A CA 1
ATOM 5759 C C . ILE A 1 737 ? 19.778 -11.462 -27.453 1.00 84.06 737 ILE A C 1
ATOM 5761 O O . ILE A 1 737 ? 18.789 -11.973 -28.004 1.00 84.06 737 ILE A O 1
ATOM 5765 N N . GLN A 1 738 ? 19.740 -11.094 -26.165 1.00 84.62 738 GLN A N 1
ATOM 5766 C CA . GLN A 1 738 ? 18.511 -10.954 -25.362 1.00 84.62 738 GLN A CA 1
ATOM 5767 C C . GLN A 1 738 ? 17.436 -10.160 -26.151 1.00 84.62 738 GLN A C 1
ATOM 5769 O O . GLN A 1 738 ? 17.780 -9.461 -27.090 1.00 84.62 738 GLN A O 1
ATOM 5774 N N . ASN A 1 739 ? 16.143 -10.285 -25.843 1.00 81.75 739 ASN A N 1
ATOM 5775 C CA . ASN A 1 739 ? 15.041 -9.470 -26.386 1.00 81.75 739 ASN A CA 1
ATOM 5776 C C . ASN A 1 739 ? 14.100 -8.997 -25.247 1.00 81.75 739 ASN A C 1
ATOM 5778 O O . ASN A 1 739 ? 13.701 -9.804 -24.403 1.00 81.75 739 ASN A O 1
ATOM 5782 N N . TYR A 1 740 ? 13.698 -7.720 -25.217 1.00 79.94 740 TYR A N 1
ATOM 5783 C CA . TYR A 1 740 ? 12.696 -7.179 -24.288 1.00 79.94 740 TYR A CA 1
ATOM 5784 C C . TYR A 1 740 ? 11.811 -6.119 -24.962 1.00 79.94 740 TYR A C 1
ATOM 5786 O O . TYR A 1 740 ? 12.105 -5.608 -26.039 1.00 79.94 740 TYR A O 1
ATOM 5794 N N . LEU A 1 741 ? 10.686 -5.798 -24.318 1.00 80.06 741 LEU A N 1
ATOM 5795 C CA . LEU A 1 741 ? 9.743 -4.785 -24.791 1.00 80.06 741 LEU A CA 1
ATOM 5796 C C . LEU A 1 741 ? 10.283 -3.369 -24.554 1.00 80.06 741 LEU A C 1
ATOM 5798 O O . LEU A 1 741 ? 10.329 -2.909 -23.413 1.00 80.06 741 LEU A O 1
ATOM 5802 N N . VAL A 1 742 ? 10.615 -2.649 -25.620 1.00 77.31 742 VAL A N 1
ATOM 5803 C CA . VAL A 1 742 ? 11.071 -1.254 -25.532 1.00 77.31 742 VAL A CA 1
ATOM 5804 C C . VAL A 1 742 ? 9.859 -0.333 -25.567 1.00 77.31 742 VAL A C 1
ATOM 5806 O O . VAL A 1 742 ? 9.200 -0.196 -26.603 1.00 77.31 742 VAL A O 1
ATOM 5809 N N . TYR A 1 743 ? 9.557 0.294 -24.428 1.00 74.25 743 TYR A N 1
ATOM 5810 C CA . TYR A 1 743 ? 8.371 1.135 -24.262 1.00 74.25 743 TYR A CA 1
ATOM 5811 C C . TYR A 1 743 ? 8.321 2.258 -25.305 1.00 74.25 743 TYR A C 1
ATOM 5813 O O . TYR A 1 743 ? 7.400 2.282 -26.115 1.00 74.25 743 TYR A O 1
ATOM 5821 N N . ALA A 1 744 ? 9.338 3.119 -25.373 1.00 69.88 744 ALA A N 1
ATOM 5822 C CA . ALA A 1 744 ? 9.293 4.307 -26.225 1.00 69.88 744 ALA A CA 1
ATOM 5823 C C . ALA A 1 744 ? 9.122 3.997 -27.723 1.00 69.88 744 ALA A C 1
ATOM 5825 O O . ALA A 1 744 ? 8.307 4.618 -28.403 1.00 69.88 744 ALA A O 1
ATOM 5826 N N . ASN A 1 745 ? 9.799 2.966 -28.232 1.00 75.50 745 ASN A N 1
ATOM 5827 C CA . ASN A 1 745 ? 9.674 2.570 -29.638 1.00 75.50 745 ASN A CA 1
ATOM 5828 C C . ASN A 1 745 ? 8.317 1.940 -29.938 1.00 75.50 745 ASN A C 1
ATOM 5830 O O . ASN A 1 745 ? 7.731 2.204 -30.988 1.00 75.50 745 ASN A O 1
ATOM 5834 N N . THR A 1 746 ? 7.770 1.177 -28.989 1.00 82.81 746 THR A N 1
ATOM 5835 C CA . THR A 1 746 ? 6.398 0.672 -29.091 1.00 82.81 746 THR A CA 1
ATOM 5836 C C . THR A 1 746 ? 5.401 1.832 -29.106 1.00 82.81 746 THR A C 1
ATOM 5838 O O . THR A 1 746 ? 4.479 1.843 -29.919 1.00 82.81 746 THR A O 1
ATOM 5841 N N . VAL A 1 747 ? 5.618 2.860 -28.283 1.00 76.81 747 VAL A N 1
ATOM 5842 C CA . VAL A 1 747 ? 4.794 4.074 -28.265 1.00 76.81 747 VAL A CA 1
ATOM 5843 C C . VAL A 1 747 ? 4.875 4.829 -29.586 1.00 76.81 747 VAL A C 1
ATOM 5845 O O . VAL A 1 747 ? 3.830 5.191 -30.127 1.00 76.81 747 VAL A O 1
ATOM 5848 N N . PHE A 1 748 ? 6.064 5.029 -30.156 1.00 76.62 748 PHE A N 1
ATOM 5849 C CA . PHE A 1 748 ? 6.213 5.664 -31.468 1.00 76.62 748 PHE A CA 1
ATOM 5850 C C . PHE A 1 748 ? 5.553 4.858 -32.585 1.00 76.62 748 PHE A C 1
ATOM 5852 O O . PHE A 1 748 ? 4.866 5.428 -33.442 1.00 76.62 748 PHE A O 1
ATOM 5859 N N . PHE A 1 749 ? 5.700 3.535 -32.546 1.00 83.94 749 PHE A N 1
ATOM 5860 C CA . PHE A 1 749 ? 5.060 2.627 -33.488 1.00 83.94 749 PHE A CA 1
ATOM 5861 C C . PHE A 1 749 ? 3.528 2.718 -33.399 1.00 83.94 749 PHE A C 1
ATOM 5863 O O . PHE A 1 749 ? 2.863 2.929 -34.415 1.00 83.94 749 PHE A O 1
ATOM 5870 N N . MET A 1 750 ? 2.957 2.675 -32.191 1.00 82.88 750 MET A N 1
ATOM 5871 C CA . MET A 1 750 ? 1.511 2.798 -31.973 1.00 82.88 750 MET A CA 1
ATOM 5872 C C . MET A 1 750 ? 0.976 4.196 -32.312 1.00 82.88 750 MET A C 1
ATOM 5874 O O . MET A 1 750 ? -0.032 4.307 -33.012 1.00 82.88 750 MET A O 1
ATOM 5878 N N . ARG A 1 751 ? 1.666 5.274 -31.904 1.00 78.19 751 ARG A N 1
ATOM 5879 C CA . ARG A 1 751 ? 1.306 6.668 -32.250 1.00 78.19 751 ARG A CA 1
ATOM 5880 C C . ARG A 1 751 ? 1.277 6.889 -33.768 1.00 78.19 751 ARG A C 1
ATOM 5882 O O . ARG A 1 751 ? 0.456 7.665 -34.257 1.00 78.19 751 ARG A O 1
ATOM 5889 N N . SER A 1 752 ? 2.114 6.165 -34.512 1.00 83.19 752 SER A N 1
ATOM 5890 C CA . SER A 1 752 ? 2.165 6.202 -35.980 1.00 83.19 752 SER A CA 1
ATOM 5891 C C . SER A 1 752 ? 1.106 5.322 -36.670 1.00 83.19 752 SER A C 1
ATOM 5893 O O . SER A 1 752 ? 1.056 5.279 -37.899 1.00 83.19 752 SER A O 1
ATOM 5895 N N . GLY A 1 753 ? 0.242 4.628 -35.913 1.00 81.25 753 GLY A N 1
ATOM 5896 C CA . GLY A 1 753 ? -0.815 3.744 -36.434 1.00 81.25 753 GLY A CA 1
ATOM 5897 C C . GLY A 1 753 ? -0.486 2.244 -36.430 1.00 81.25 753 GLY A C 1
ATOM 5898 O O . GLY A 1 753 ? -1.105 1.483 -37.170 1.00 81.25 753 GLY A O 1
ATOM 5899 N N . GLY A 1 754 ? 0.503 1.816 -35.640 1.00 84.50 754 GLY A N 1
ATOM 5900 C CA . GLY A 1 754 ? 0.938 0.424 -35.484 1.00 84.50 754 GLY A CA 1
ATOM 5901 C C . GLY A 1 754 ? 0.251 -0.324 -34.336 1.00 84.50 754 GLY A C 1
ATOM 5902 O O . GLY A 1 754 ? 0.897 -1.089 -33.632 1.00 84.50 754 GLY A O 1
ATOM 5903 N N . ASP A 1 755 ? -1.042 -0.104 -34.118 1.00 84.56 755 ASP A N 1
ATOM 5904 C CA . ASP A 1 755 ? -1.836 -0.665 -33.010 1.00 84.56 755 ASP A CA 1
ATOM 5905 C C . ASP A 1 755 ? -2.445 -2.053 -33.315 1.00 84.56 755 ASP A C 1
ATOM 5907 O O . ASP A 1 755 ? -3.334 -2.532 -32.613 1.00 84.56 755 ASP A O 1
ATOM 5911 N N . SER A 1 756 ? -1.967 -2.736 -34.362 1.00 86.81 756 SER A N 1
ATOM 5912 C CA . SER A 1 756 ? -2.495 -4.032 -34.802 1.00 86.81 756 SER A CA 1
ATOM 5913 C C . SER A 1 756 ? -1.407 -5.089 -35.000 1.00 86.81 756 SER A C 1
ATOM 5915 O O . SER A 1 756 ? -0.272 -4.797 -35.378 1.00 86.81 756 SER A O 1
ATOM 5917 N N . ARG A 1 757 ? -1.773 -6.370 -34.835 1.00 87.94 757 ARG A N 1
ATOM 5918 C CA . ARG A 1 757 ? -0.870 -7.508 -35.114 1.00 87.94 757 ARG A CA 1
ATOM 5919 C C . ARG A 1 757 ? -0.374 -7.529 -36.563 1.00 87.94 757 ARG A C 1
ATOM 5921 O O . ARG A 1 757 ? 0.748 -7.955 -36.814 1.00 87.94 757 ARG A O 1
ATOM 5928 N N . LEU A 1 758 ? -1.197 -7.055 -37.504 1.00 88.56 758 LEU A N 1
ATOM 5929 C CA . LEU A 1 758 ? -0.828 -6.940 -38.915 1.00 88.56 758 LEU A CA 1
ATOM 5930 C C . LEU A 1 758 ? 0.377 -6.012 -39.099 1.00 88.56 758 LEU A C 1
ATOM 5932 O O . LEU A 1 758 ? 1.309 -6.380 -39.810 1.00 88.56 758 LEU A O 1
ATOM 5936 N N . ALA A 1 759 ? 0.389 -4.858 -38.423 1.00 89.38 759 ALA A N 1
ATOM 5937 C CA . ALA A 1 759 ? 1.517 -3.932 -38.460 1.00 89.38 759 ALA A CA 1
ATOM 5938 C C . ALA A 1 759 ? 2.809 -4.608 -37.965 1.00 89.38 759 ALA A C 1
ATOM 5940 O O . ALA A 1 759 ? 3.852 -4.459 -38.597 1.00 89.38 759 ALA A O 1
ATOM 5941 N N . GLY A 1 760 ? 2.727 -5.420 -36.904 1.00 89.50 760 GLY A N 1
ATOM 5942 C CA . GLY A 1 760 ? 3.855 -6.212 -36.400 1.00 89.50 760 GLY A CA 1
ATOM 5943 C C . GLY A 1 760 ? 4.381 -7.244 -37.409 1.00 89.50 760 GLY A C 1
ATOM 5944 O O . GLY A 1 760 ? 5.587 -7.326 -37.632 1.00 89.50 760 GLY A O 1
ATOM 5945 N N . TYR A 1 761 ? 3.497 -7.992 -38.081 1.00 90.56 761 TYR A N 1
ATOM 5946 C CA . TYR A 1 761 ? 3.910 -8.937 -39.130 1.00 90.56 761 TYR A CA 1
ATOM 5947 C C . TYR A 1 761 ? 4.524 -8.237 -40.348 1.00 90.56 761 TYR A C 1
ATOM 5949 O O . TYR A 1 761 ? 5.523 -8.711 -40.888 1.00 90.56 761 TYR A O 1
ATOM 5957 N N . MET A 1 762 ? 3.953 -7.105 -40.772 1.00 91.12 762 MET A N 1
ATOM 5958 C CA . MET A 1 762 ? 4.503 -6.294 -41.861 1.00 91.12 762 MET A CA 1
ATOM 5959 C C . MET A 1 762 ? 5.887 -5.748 -41.511 1.00 91.12 762 MET A C 1
ATOM 5961 O O . MET A 1 762 ? 6.789 -5.799 -42.347 1.00 91.12 762 MET A O 1
ATOM 5965 N N . LEU A 1 763 ? 6.064 -5.274 -40.274 1.00 90.25 763 LEU A N 1
ATOM 5966 C CA . LEU A 1 763 ? 7.354 -4.826 -39.769 1.00 90.25 763 LEU A CA 1
ATOM 5967 C C . LEU A 1 763 ? 8.378 -5.967 -39.794 1.00 90.25 763 LEU A C 1
ATOM 5969 O O . LEU A 1 763 ? 9.443 -5.796 -40.373 1.00 90.25 763 LEU A O 1
ATOM 5973 N N . ALA A 1 764 ? 8.042 -7.147 -39.263 1.00 89.19 764 ALA A N 1
ATOM 5974 C CA . ALA A 1 764 ? 8.936 -8.308 -39.280 1.00 89.19 764 ALA A CA 1
ATOM 5975 C C . ALA A 1 764 ? 9.349 -8.716 -40.708 1.00 89.19 764 ALA A C 1
ATOM 5977 O O . ALA A 1 764 ? 10.527 -8.972 -40.963 1.00 89.19 764 ALA A O 1
ATOM 5978 N N . ALA A 1 765 ? 8.402 -8.728 -41.652 1.00 90.19 765 ALA A N 1
ATOM 5979 C CA . ALA A 1 765 ? 8.672 -9.059 -43.050 1.00 90.19 765 ALA A CA 1
ATOM 5980 C C . ALA A 1 765 ? 9.604 -8.041 -43.730 1.00 90.19 765 ALA A C 1
ATOM 5982 O O . ALA A 1 765 ? 10.506 -8.433 -44.470 1.00 90.19 765 ALA A O 1
ATOM 5983 N N . LEU A 1 766 ? 9.421 -6.742 -43.474 1.00 88.81 766 LEU A N 1
ATOM 5984 C CA . LEU A 1 766 ? 10.291 -5.707 -44.037 1.00 88.81 766 LEU A CA 1
ATOM 5985 C C . LEU A 1 766 ? 11.662 -5.653 -43.364 1.00 88.81 766 LEU A C 1
ATOM 5987 O O . LEU A 1 766 ? 12.649 -5.459 -44.069 1.00 88.81 766 LEU A O 1
ATOM 5991 N N . THR A 1 767 ? 11.755 -5.897 -42.055 1.00 86.94 767 THR A N 1
ATOM 5992 C CA . THR A 1 767 ? 13.045 -6.043 -41.360 1.00 86.94 767 THR A CA 1
ATOM 5993 C C . THR A 1 767 ? 13.841 -7.210 -41.944 1.00 86.94 767 THR A C 1
ATOM 5995 O O . THR A 1 767 ? 15.026 -7.067 -42.236 1.00 86.94 767 THR A O 1
ATOM 5998 N N . PHE A 1 768 ? 13.184 -8.343 -42.214 1.00 85.62 768 PHE A N 1
ATOM 5999 C CA . PHE A 1 768 ? 13.805 -9.462 -42.927 1.00 85.62 768 PHE A CA 1
ATOM 6000 C C . PHE A 1 768 ? 14.233 -9.074 -44.355 1.00 85.62 768 PHE A C 1
ATOM 6002 O O . PHE A 1 768 ? 15.300 -9.471 -44.816 1.00 85.62 768 PHE A O 1
ATOM 6009 N N . GLY A 1 769 ? 13.445 -8.243 -45.044 1.00 86.69 769 GLY A N 1
ATOM 6010 C CA . GLY A 1 769 ? 13.818 -7.663 -46.337 1.00 86.69 769 GLY A CA 1
ATOM 6011 C C . GLY A 1 769 ? 15.086 -6.803 -46.271 1.00 86.69 769 GLY A C 1
ATOM 6012 O O . GLY A 1 769 ? 15.970 -6.962 -47.110 1.00 86.69 769 GLY A O 1
ATOM 6013 N N . VAL A 1 770 ? 15.214 -5.942 -45.256 1.00 80.69 770 VAL A N 1
ATOM 6014 C CA . VAL A 1 770 ? 16.429 -5.145 -45.005 1.00 80.69 770 VAL A CA 1
ATOM 6015 C C . VAL A 1 770 ? 17.631 -6.046 -44.732 1.00 80.69 770 VAL A C 1
ATOM 6017 O O . VAL A 1 770 ? 18.697 -5.813 -45.296 1.00 80.69 770 VAL A O 1
ATOM 6020 N N . MET A 1 771 ? 17.455 -7.112 -43.948 1.00 79.19 771 MET A N 1
ATOM 6021 C CA . MET A 1 771 ? 18.512 -8.097 -43.706 1.00 79.19 771 MET A CA 1
ATOM 6022 C C . MET A 1 771 ? 19.027 -8.714 -45.019 1.00 79.19 771 MET A C 1
ATOM 6024 O O . MET A 1 771 ? 20.234 -8.828 -45.196 1.00 79.19 771 MET A O 1
ATOM 6028 N N . ILE A 1 772 ? 18.142 -9.042 -45.974 1.00 82.38 772 ILE A N 1
ATOM 6029 C CA . ILE A 1 772 ? 18.530 -9.580 -47.295 1.00 82.38 772 ILE A CA 1
ATOM 6030 C C . ILE A 1 772 ? 19.292 -8.552 -48.145 1.00 82.38 772 ILE A C 1
ATOM 6032 O O . ILE A 1 772 ? 20.226 -8.928 -48.855 1.00 82.38 772 ILE A O 1
ATOM 6036 N N . ILE A 1 773 ? 18.899 -7.272 -48.097 1.00 81.31 773 ILE A N 1
ATOM 6037 C CA . ILE A 1 773 ? 19.605 -6.179 -48.796 1.00 81.31 773 ILE A CA 1
ATOM 6038 C C . ILE A 1 773 ? 21.051 -6.059 -48.284 1.00 81.31 773 ILE A C 1
ATOM 6040 O O . ILE A 1 773 ? 21.952 -5.692 -49.043 1.00 81.31 773 ILE A O 1
ATOM 6044 N N . GLY A 1 774 ? 21.276 -6.429 -47.022 1.00 73.44 774 GLY A N 1
ATOM 6045 C CA . GLY A 1 774 ? 22.581 -6.436 -46.385 1.00 73.44 774 GLY A CA 1
ATOM 6046 C C . GLY A 1 774 ? 23.023 -5.041 -45.934 1.00 73.44 774 GLY A C 1
ATOM 6047 O O . GLY A 1 774 ? 22.279 -4.060 -46.038 1.00 73.44 774 GLY A O 1
ATOM 6048 N N . PRO A 1 775 ? 24.264 -4.913 -45.449 1.00 70.50 775 PRO A N 1
ATOM 6049 C CA . PRO A 1 775 ? 24.717 -3.714 -44.754 1.00 70.50 775 PRO A CA 1
ATOM 6050 C C . PRO A 1 775 ? 25.055 -2.538 -45.693 1.00 70.50 775 PRO A C 1
ATOM 6052 O O . PRO A 1 775 ? 25.495 -1.484 -45.252 1.00 70.50 775 PRO A O 1
ATOM 6055 N N . LYS A 1 776 ? 24.805 -2.654 -47.004 1.00 72.88 776 LYS A N 1
ATOM 6056 C CA . LYS A 1 776 ? 25.056 -1.574 -47.979 1.00 72.88 776 LYS A CA 1
ATOM 6057 C C . LYS A 1 776 ? 24.199 -0.330 -47.738 1.00 72.88 776 LYS A C 1
ATOM 6059 O O . LYS A 1 776 ? 24.618 0.769 -48.084 1.00 72.88 776 LYS A O 1
ATOM 6064 N N . ILE A 1 777 ? 23.017 -0.489 -47.139 1.00 73.94 777 ILE A N 1
ATOM 6065 C CA . ILE A 1 777 ? 22.098 0.623 -46.852 1.00 73.94 777 ILE A CA 1
ATOM 6066 C C . ILE A 1 777 ? 22.651 1.593 -45.791 1.00 73.94 777 ILE A C 1
ATOM 6068 O O . ILE A 1 777 ? 22.301 2.769 -45.789 1.00 73.94 777 ILE A O 1
ATOM 6072 N N . ILE A 1 778 ? 23.564 1.110 -44.942 1.00 71.75 778 ILE A N 1
ATOM 6073 C CA . ILE A 1 778 ? 24.196 1.831 -43.828 1.00 71.75 778 ILE A CA 1
ATOM 6074 C C . ILE A 1 778 ? 24.937 3.074 -44.310 1.00 71.75 778 ILE A C 1
ATOM 6076 O O . ILE A 1 778 ? 24.731 4.170 -43.792 1.00 71.75 778 ILE A O 1
ATOM 6080 N N . GLY A 1 779 ? 25.753 2.911 -45.356 1.00 73.38 779 GLY A N 1
ATOM 6081 C CA . GLY A 1 779 ? 26.591 3.976 -45.905 1.00 73.38 779 GLY A CA 1
ATOM 6082 C C . GLY A 1 779 ? 25.815 5.102 -46.594 1.00 73.38 779 GLY A C 1
ATOM 6083 O O . GLY A 1 779 ? 26.444 6.014 -47.130 1.00 73.38 779 GLY A O 1
ATOM 6084 N N . PHE A 1 780 ? 24.477 5.028 -46.600 1.00 78.69 780 PHE A N 1
ATOM 6085 C CA . PHE A 1 780 ? 23.576 6.068 -47.086 1.00 78.69 780 PHE A CA 1
ATOM 6086 C C . PHE A 1 780 ? 22.853 6.820 -45.961 1.00 78.69 780 PHE A C 1
ATOM 6088 O O . PHE A 1 780 ? 22.137 7.775 -46.255 1.00 78.69 780 PHE A O 1
ATOM 6095 N N . ILE A 1 781 ? 23.007 6.439 -44.691 1.00 79.50 781 ILE A N 1
ATOM 6096 C CA . ILE A 1 781 ? 22.272 7.067 -43.588 1.00 79.50 781 ILE A CA 1
ATOM 6097 C C . ILE A 1 781 ? 23.058 8.265 -43.028 1.00 79.50 781 ILE A C 1
ATOM 6099 O O . ILE A 1 781 ? 24.183 8.083 -42.554 1.00 79.50 781 ILE A O 1
ATOM 6103 N N . PRO A 1 782 ? 22.490 9.490 -43.046 1.00 85.44 782 PRO A N 1
ATOM 6104 C CA . PRO A 1 782 ? 23.117 10.647 -42.416 1.00 85.44 782 PRO A CA 1
ATOM 6105 C C . PRO A 1 782 ? 23.094 10.524 -40.891 1.00 85.44 782 PRO A C 1
ATOM 6107 O O . PRO A 1 782 ? 22.049 10.243 -40.298 1.00 85.44 782 PRO A O 1
ATOM 6110 N N . ILE A 1 783 ? 24.218 10.821 -40.243 1.00 82.25 783 ILE A N 1
ATOM 6111 C CA . ILE A 1 783 ? 24.371 10.697 -38.783 1.00 82.25 783 ILE A CA 1
ATOM 6112 C C . ILE A 1 783 ? 23.439 11.651 -38.034 1.00 82.25 783 ILE A C 1
ATOM 6114 O O . ILE A 1 783 ? 22.896 11.301 -36.989 1.00 82.25 783 ILE A O 1
ATOM 6118 N N . MET A 1 784 ? 23.149 12.818 -38.612 1.00 86.62 784 MET A N 1
ATOM 6119 C CA . MET A 1 784 ? 22.215 13.773 -38.019 1.00 86.62 784 MET A CA 1
ATOM 6120 C C . MET A 1 784 ? 20.791 13.210 -37.846 1.00 86.62 784 MET A C 1
ATOM 6122 O O . MET A 1 784 ? 20.098 13.595 -36.914 1.00 86.62 784 MET A O 1
ATOM 6126 N N . MET A 1 785 ? 20.356 12.266 -38.692 1.00 85.00 785 MET A N 1
ATOM 6127 C CA . MET A 1 785 ? 19.060 11.593 -38.521 1.00 85.00 785 MET A CA 1
ATOM 6128 C C . MET A 1 785 ? 19.043 10.752 -37.238 1.00 85.00 785 MET A C 1
ATOM 6130 O O . MET A 1 785 ? 18.055 10.750 -36.506 1.00 85.00 785 MET A O 1
ATOM 6134 N N . VAL A 1 786 ? 20.156 10.071 -36.962 1.00 77.62 786 VAL A N 1
ATOM 6135 C CA . VAL A 1 786 ? 20.355 9.215 -35.788 1.00 77.62 786 VAL A CA 1
ATOM 6136 C C . VAL A 1 786 ? 20.435 10.044 -34.519 1.00 77.62 786 VAL A C 1
ATOM 6138 O O . VAL A 1 786 ? 19.685 9.800 -33.577 1.00 77.62 786 VAL A O 1
ATOM 6141 N N . GLY A 1 787 ? 21.288 11.072 -34.526 1.00 80.69 787 GLY A N 1
ATOM 6142 C CA . GLY A 1 787 ? 21.443 11.981 -33.396 1.00 80.69 787 GLY A CA 1
ATOM 6143 C C . GLY A 1 787 ? 20.123 12.653 -33.021 1.00 80.69 787 GLY A C 1
ATOM 6144 O O . GLY A 1 787 ? 19.793 12.730 -31.842 1.00 80.69 787 GLY A O 1
ATOM 6145 N N . THR A 1 788 ? 19.318 13.073 -34.008 1.00 86.94 788 THR A N 1
ATOM 6146 C CA . THR A 1 788 ? 17.998 13.671 -33.754 1.00 86.94 788 THR A CA 1
ATOM 6147 C C . THR A 1 788 ? 17.065 12.731 -32.994 1.00 86.94 788 THR A C 1
ATOM 6149 O O . THR A 1 788 ? 16.384 13.180 -32.078 1.00 86.94 788 THR A O 1
ATOM 6152 N N . LEU A 1 789 ? 17.044 11.442 -33.339 1.00 78.44 789 LEU A N 1
ATOM 6153 C CA . LEU A 1 789 ? 16.187 10.459 -32.674 1.00 78.44 789 LEU A CA 1
ATOM 6154 C C . LEU A 1 789 ? 16.665 10.119 -31.262 1.00 78.44 789 LEU A C 1
ATOM 6156 O O . LEU A 1 789 ? 15.846 10.052 -30.348 1.00 78.44 789 LEU A O 1
ATOM 6160 N N . ILE A 1 790 ? 17.978 9.966 -31.072 1.00 77.81 790 ILE A N 1
ATOM 6161 C CA . ILE A 1 790 ? 18.565 9.697 -29.753 1.00 77.81 790 ILE A CA 1
ATOM 6162 C C . ILE A 1 790 ? 18.300 10.872 -28.796 1.00 77.81 790 ILE A C 1
ATOM 6164 O O . ILE A 1 790 ? 17.858 10.656 -27.667 1.00 77.81 790 ILE A O 1
ATOM 6168 N N . PHE A 1 791 ? 18.501 12.116 -29.250 1.00 85.88 791 PHE A N 1
ATOM 6169 C CA . PHE A 1 791 ? 18.214 13.304 -28.440 1.00 85.88 791 PHE A CA 1
ATOM 6170 C C . PHE A 1 791 ? 16.722 13.461 -28.123 1.00 85.88 791 PHE A C 1
ATOM 6172 O O . PHE A 1 791 ? 16.386 13.725 -26.971 1.00 85.88 791 PHE A O 1
ATOM 6179 N N . ASP A 1 792 ? 15.833 13.297 -29.111 1.00 84.38 792 ASP A N 1
ATOM 6180 C CA . ASP A 1 792 ? 14.377 13.402 -28.903 1.00 84.38 792 ASP A CA 1
ATOM 6181 C C . ASP A 1 792 ? 13.901 12.397 -27.844 1.00 84.38 792 ASP A C 1
ATOM 6183 O O . ASP A 1 792 ? 13.216 12.775 -26.892 1.00 84.38 792 ASP A O 1
ATOM 6187 N N . LEU A 1 793 ? 14.367 11.146 -27.939 1.00 77.19 793 LEU A N 1
ATOM 6188 C CA . LEU A 1 793 ? 14.056 10.102 -26.968 1.00 77.19 793 LEU A CA 1
ATOM 6189 C C . LEU A 1 793 ? 14.613 10.423 -25.572 1.00 77.19 793 LEU A C 1
ATOM 6191 O O . LEU A 1 793 ? 13.899 10.293 -24.577 1.00 77.19 793 LEU A O 1
ATOM 6195 N N . GLY A 1 794 ? 15.865 10.880 -25.488 1.00 82.31 794 GLY A N 1
ATOM 6196 C CA . GLY A 1 794 ? 16.474 11.294 -24.223 1.00 82.31 794 GLY A CA 1
ATOM 6197 C C . GLY A 1 794 ? 15.690 12.415 -23.533 1.00 82.31 794 GLY A C 1
ATOM 6198 O O . GLY A 1 794 ? 15.441 12.352 -22.325 1.00 82.31 794 GLY A O 1
ATOM 6199 N N . PHE A 1 795 ? 15.220 13.409 -24.296 1.00 88.94 795 PHE A N 1
ATOM 6200 C CA . PHE A 1 795 ? 14.384 14.492 -23.774 1.00 88.94 795 PHE A CA 1
ATOM 6201 C C . PHE A 1 795 ? 12.992 14.029 -23.346 1.00 88.94 795 PHE A C 1
ATOM 6203 O O . PHE A 1 795 ? 12.517 14.476 -22.298 1.00 88.94 795 PHE A O 1
ATOM 6210 N N . GLU A 1 796 ? 12.341 13.140 -24.104 1.00 83.88 796 GLU A N 1
ATOM 6211 C CA . GLU A 1 796 ? 11.028 12.591 -23.735 1.00 83.88 796 GLU A CA 1
ATOM 6212 C C . GLU A 1 796 ? 11.110 11.813 -22.416 1.00 83.88 796 GLU A C 1
ATOM 6214 O O . GLU A 1 796 ? 10.339 12.104 -21.496 1.00 83.88 796 GLU A O 1
ATOM 6219 N N . LEU A 1 797 ? 12.099 10.924 -22.263 1.00 82.12 797 LEU A N 1
ATOM 6220 C CA . LEU A 1 797 ? 12.282 10.143 -21.034 1.00 82.12 797 LEU A CA 1
ATOM 6221 C C . LEU A 1 797 ? 12.672 11.017 -19.832 1.00 82.12 797 LEU A C 1
ATOM 6223 O O . LEU A 1 797 ? 12.134 10.827 -18.739 1.00 82.12 797 LEU A O 1
ATOM 6227 N N . LEU A 1 798 ? 13.545 12.017 -20.009 1.00 88.88 798 LEU A N 1
ATOM 6228 C CA . LEU A 1 798 ? 13.883 12.966 -18.938 1.00 88.88 798 LEU A CA 1
ATOM 6229 C C . LEU A 1 798 ? 12.679 13.812 -18.512 1.00 88.88 798 LEU A C 1
ATOM 6231 O O . LEU A 1 798 ? 12.464 14.024 -17.316 1.00 88.88 798 LEU A O 1
ATOM 6235 N N . LEU A 1 799 ? 11.870 14.287 -19.464 1.00 89.62 799 LEU A N 1
ATOM 6236 C CA . LEU A 1 799 ? 10.646 15.027 -19.159 1.00 89.62 799 LEU A CA 1
ATOM 6237 C C . LEU A 1 799 ? 9.655 14.140 -18.384 1.00 89.62 799 LEU A C 1
ATOM 6239 O O . LEU A 1 799 ? 9.088 14.590 -17.380 1.00 89.62 799 LEU A O 1
ATOM 6243 N N . GLU A 1 800 ? 9.458 12.896 -18.829 1.00 84.06 800 GLU A N 1
ATOM 6244 C CA . GLU A 1 800 ? 8.553 11.923 -18.210 1.00 84.06 800 GLU A CA 1
ATOM 6245 C C . GLU A 1 800 ? 9.002 11.500 -16.811 1.00 84.06 800 GLU A C 1
ATOM 6247 O O . GLU A 1 800 ? 8.160 11.362 -15.921 1.00 84.06 800 GLU A O 1
ATOM 6252 N N . ALA A 1 801 ? 10.308 11.375 -16.583 1.00 86.50 801 ALA A N 1
ATOM 6253 C CA . ALA A 1 801 ? 10.857 10.939 -15.308 1.00 86.50 801 ALA A CA 1
ATOM 6254 C C . ALA A 1 801 ? 11.047 12.067 -14.284 1.00 86.50 801 ALA A C 1
ATOM 6256 O O . ALA A 1 801 ? 10.699 11.920 -13.111 1.00 86.50 801 ALA A O 1
ATOM 6257 N N . VAL A 1 802 ? 11.596 13.207 -14.710 1.00 92.69 802 VAL A N 1
ATOM 6258 C CA . VAL A 1 802 ? 12.029 14.282 -13.803 1.00 92.69 802 VAL A CA 1
ATOM 6259 C C . VAL A 1 802 ? 10.972 15.378 -13.698 1.00 92.69 802 VAL A C 1
ATOM 6261 O O . VAL A 1 802 ? 10.625 15.816 -12.603 1.00 92.69 802 VAL A O 1
ATOM 6264 N N . TRP A 1 803 ? 10.406 15.837 -14.815 1.00 92.56 803 TRP A N 1
ATOM 6265 C CA . TRP A 1 803 ? 9.570 17.041 -14.796 1.00 92.56 803 TRP A CA 1
ATOM 6266 C C . TRP A 1 803 ? 8.090 16.765 -14.520 1.00 92.56 803 TRP A C 1
ATOM 6268 O O . TRP A 1 803 ? 7.460 17.467 -13.722 1.00 92.56 803 TRP A O 1
ATOM 6278 N N . LEU A 1 804 ? 7.506 15.765 -15.183 1.00 88.38 804 LEU A N 1
ATOM 6279 C CA . LEU A 1 804 ? 6.081 15.441 -15.065 1.00 88.38 804 LEU A CA 1
ATOM 6280 C C . LEU A 1 804 ? 5.682 14.900 -13.671 1.00 88.38 804 LEU A C 1
ATOM 6282 O O . LEU A 1 804 ? 4.626 15.307 -13.167 1.00 88.38 804 LEU A O 1
ATOM 6286 N N . PRO A 1 805 ? 6.483 14.054 -12.989 1.00 88.12 805 PRO A N 1
ATOM 6287 C CA . PRO A 1 805 ? 6.102 13.465 -11.702 1.00 88.12 805 PRO A CA 1
ATOM 6288 C C . PRO A 1 805 ? 6.260 14.401 -10.499 1.00 88.12 805 PRO A C 1
ATOM 6290 O O . PRO A 1 805 ? 5.696 14.114 -9.444 1.00 88.12 805 PRO A O 1
ATOM 6293 N N . ARG A 1 806 ? 6.952 15.543 -10.636 1.00 90.19 806 ARG A N 1
ATOM 6294 C CA . ARG A 1 806 ? 7.298 16.455 -9.522 1.00 90.19 806 ARG A CA 1
ATOM 6295 C C . ARG A 1 806 ? 6.117 16.931 -8.667 1.00 90.19 806 ARG A C 1
ATOM 6297 O O . ARG A 1 806 ? 6.298 17.276 -7.509 1.00 90.19 806 ARG A O 1
ATOM 6304 N N . LYS A 1 807 ? 4.910 16.994 -9.245 1.00 88.62 807 LYS A N 1
ATOM 6305 C CA . LYS A 1 807 ? 3.673 17.384 -8.538 1.00 88.62 807 LYS A CA 1
ATOM 6306 C C . LYS A 1 807 ? 2.849 16.190 -8.044 1.00 88.62 807 LYS A C 1
ATOM 6308 O O . LYS A 1 807 ? 1.882 16.389 -7.319 1.00 88.62 807 LYS A O 1
ATOM 6313 N N . LYS A 1 808 ? 3.179 14.976 -8.491 1.00 85.94 808 LYS A N 1
ATOM 6314 C CA . LYS A 1 808 ? 2.464 13.731 -8.169 1.00 85.94 808 LYS A CA 1
ATOM 6315 C C . LYS A 1 808 ? 3.158 12.940 -7.056 1.00 85.94 808 LYS A C 1
ATOM 6317 O O . LYS A 1 808 ? 2.477 12.250 -6.306 1.00 85.94 808 LYS A O 1
ATOM 6322 N N . LEU A 1 809 ? 4.487 13.017 -6.975 1.00 85.50 809 LEU A N 1
ATOM 6323 C CA . LEU A 1 809 ? 5.304 12.304 -5.992 1.00 85.50 809 LEU A CA 1
ATOM 6324 C C . LEU A 1 809 ? 5.477 13.112 -4.701 1.00 85.50 809 LEU A C 1
ATOM 6326 O O . LEU A 1 809 ? 5.523 14.343 -4.727 1.00 85.50 809 LEU A O 1
ATOM 6330 N N . LYS A 1 810 ? 5.621 12.416 -3.567 1.00 89.00 810 LYS A N 1
ATOM 6331 C CA . LYS A 1 810 ? 6.042 13.050 -2.305 1.00 89.00 810 LYS A CA 1
ATOM 6332 C C . LYS A 1 810 ? 7.478 13.564 -2.438 1.00 89.00 810 LYS A C 1
ATOM 6334 O O . LYS A 1 810 ? 8.262 12.996 -3.191 1.00 89.00 810 LYS A O 1
ATOM 6339 N N . LEU A 1 811 ? 7.867 14.561 -1.638 1.00 87.69 811 LEU A N 1
ATOM 6340 C CA . LEU A 1 811 ? 9.225 15.130 -1.685 1.00 87.69 811 LEU A CA 1
ATOM 6341 C C . LEU A 1 811 ? 10.326 14.065 -1.536 1.00 87.69 811 LEU A C 1
ATOM 6343 O O . LEU A 1 811 ? 11.295 14.090 -2.284 1.00 87.69 811 LEU A O 1
ATOM 6347 N N . ALA A 1 812 ? 10.156 13.106 -0.618 1.00 85.56 812 ALA A N 1
ATOM 6348 C CA . ALA A 1 812 ? 11.112 12.012 -0.431 1.00 85.56 812 ALA A CA 1
ATOM 6349 C C . ALA A 1 812 ? 11.212 11.107 -1.671 1.00 85.56 812 ALA A C 1
ATOM 6351 O O . ALA A 1 812 ? 12.309 10.790 -2.110 1.00 85.56 812 ALA A O 1
ATOM 6352 N N . GLU A 1 813 ? 10.078 10.744 -2.275 1.00 89.50 813 GLU A N 1
ATOM 6353 C CA . GLU A 1 813 ? 10.032 9.927 -3.497 1.00 89.50 813 GLU A CA 1
ATOM 6354 C C . GLU A 1 813 ? 10.643 10.682 -4.688 1.00 89.50 813 GLU A C 1
ATOM 6356 O O . GLU A 1 813 ? 11.396 10.117 -5.476 1.00 89.50 813 GLU A O 1
ATOM 6361 N N . TYR A 1 814 ? 10.384 11.986 -4.796 1.00 92.25 814 TYR A N 1
ATOM 6362 C CA . TYR A 1 814 ? 10.986 12.829 -5.823 1.00 92.25 814 TYR A CA 1
ATOM 6363 C C . TYR A 1 814 ? 12.503 12.971 -5.640 1.00 92.25 814 TYR A C 1
ATOM 6365 O O . TYR A 1 814 ? 13.249 12.826 -6.603 1.00 92.25 814 TYR A O 1
ATOM 6373 N N . LEU A 1 815 ? 12.984 13.173 -4.408 1.00 91.50 815 LEU A N 1
ATOM 6374 C CA . LEU A 1 815 ? 14.420 13.187 -4.122 1.00 91.50 815 LEU A CA 1
ATOM 6375 C C . LEU A 1 815 ? 15.078 11.855 -4.491 1.00 91.50 815 LEU A C 1
ATOM 6377 O O . LEU A 1 815 ? 16.146 11.871 -5.092 1.00 91.50 815 LEU A O 1
ATOM 6381 N N . THR A 1 816 ? 14.433 10.714 -4.215 1.00 90.62 816 THR A N 1
ATOM 6382 C CA . THR A 1 816 ? 14.973 9.413 -4.643 1.00 90.62 816 THR A CA 1
ATOM 6383 C C . THR A 1 816 ? 15.077 9.294 -6.164 1.00 90.62 816 THR A C 1
ATOM 6385 O O . THR A 1 816 ? 16.090 8.796 -6.640 1.00 90.62 816 THR A O 1
ATOM 6388 N N . VAL A 1 817 ? 14.103 9.810 -6.932 1.00 92.38 817 VAL A N 1
ATOM 6389 C CA . VAL A 1 817 ? 14.180 9.864 -8.406 1.00 92.38 817 VAL A CA 1
ATOM 6390 C C . VAL A 1 817 ? 15.423 10.638 -8.840 1.00 92.38 817 VAL A C 1
ATOM 6392 O O . VAL A 1 817 ? 16.224 10.109 -9.600 1.00 92.38 817 VAL A O 1
ATOM 6395 N N . ILE A 1 818 ? 15.621 11.856 -8.326 1.00 94.88 818 ILE A N 1
ATOM 6396 C CA . ILE A 1 818 ? 16.768 12.699 -8.698 1.00 94.88 818 ILE A CA 1
ATOM 6397 C C . ILE A 1 818 ? 18.099 12.038 -8.332 1.00 94.88 818 ILE A C 1
ATOM 6399 O O . ILE A 1 818 ? 19.019 12.043 -9.144 1.00 94.88 818 ILE A O 1
ATOM 6403 N N . VAL A 1 819 ? 18.198 11.440 -7.141 1.00 94.12 819 VAL A N 1
ATOM 6404 C CA . VAL A 1 819 ? 19.406 10.719 -6.714 1.00 94.12 819 VAL A CA 1
ATOM 6405 C C . VAL A 1 819 ? 19.711 9.562 -7.662 1.00 94.12 819 VAL A C 1
ATOM 6407 O O . VAL A 1 819 ? 20.856 9.427 -8.078 1.00 94.12 819 VAL A O 1
ATOM 6410 N N . ILE A 1 820 ? 18.709 8.769 -8.054 1.00 91.25 820 ILE A N 1
ATOM 6411 C CA . ILE A 1 820 ? 18.901 7.671 -9.011 1.00 91.25 820 ILE A CA 1
ATOM 6412 C C . ILE A 1 820 ? 19.396 8.217 -10.357 1.00 91.25 820 ILE A C 1
ATOM 6414 O O . ILE A 1 820 ? 20.408 7.735 -10.852 1.00 91.25 820 ILE A O 1
ATOM 6418 N N . VAL A 1 821 ? 18.754 9.255 -10.909 1.00 92.69 821 VAL A N 1
ATOM 6419 C CA . VAL A 1 821 ? 19.165 9.866 -12.189 1.00 92.69 821 VAL A CA 1
ATOM 6420 C C . VAL A 1 821 ? 20.612 10.369 -12.133 1.00 92.69 821 VAL A C 1
ATOM 6422 O O . VAL A 1 821 ? 21.383 10.109 -13.052 1.00 92.69 821 VAL A O 1
ATOM 6425 N N . LEU A 1 822 ? 21.002 11.049 -11.050 1.00 92.56 822 LEU A N 1
ATOM 6426 C CA . LEU A 1 822 ? 22.363 11.563 -10.876 1.00 92.56 822 LEU A CA 1
ATOM 6427 C C . LEU A 1 822 ? 23.393 10.441 -10.726 1.00 92.56 822 LEU A C 1
ATOM 6429 O O . LEU A 1 822 ? 24.436 10.488 -11.370 1.00 92.56 822 LEU A O 1
ATOM 6433 N N . VAL A 1 823 ? 23.110 9.428 -9.902 1.00 91.62 823 VAL A N 1
ATOM 6434 C CA . VAL A 1 823 ? 24.024 8.294 -9.700 1.00 91.62 823 VAL A CA 1
ATOM 6435 C C . VAL A 1 823 ? 24.200 7.512 -11.001 1.00 91.62 823 VAL A C 1
ATOM 6437 O O . VAL A 1 823 ? 25.331 7.193 -11.353 1.00 91.62 823 VAL A O 1
ATOM 6440 N N . MET A 1 824 ? 23.111 7.267 -11.735 1.00 84.56 824 MET A N 1
ATOM 6441 C CA . MET A 1 824 ? 23.164 6.614 -13.046 1.00 84.56 824 MET A CA 1
ATOM 6442 C C . MET A 1 824 ? 23.932 7.437 -14.074 1.00 84.56 824 MET A C 1
ATOM 6444 O O . MET A 1 824 ? 24.669 6.873 -14.872 1.00 84.56 824 MET A O 1
ATOM 6448 N N . GLY A 1 825 ? 23.751 8.759 -14.068 1.00 83.31 825 GLY A N 1
ATOM 6449 C CA . GLY A 1 825 ? 24.423 9.640 -15.011 1.00 83.31 825 GLY A CA 1
ATOM 6450 C C . GLY A 1 825 ? 25.918 9.788 -14.750 1.00 83.31 825 GLY A C 1
ATOM 6451 O O . GLY A 1 825 ? 26.674 9.868 -15.710 1.00 83.31 825 GLY A O 1
ATOM 6452 N N . ILE A 1 826 ? 26.345 9.832 -13.484 1.00 85.06 826 ILE A N 1
ATOM 6453 C CA . ILE A 1 826 ? 27.749 10.060 -13.099 1.00 85.06 826 ILE A CA 1
ATOM 6454 C C . ILE A 1 826 ? 28.565 8.767 -13.109 1.00 85.06 826 ILE A C 1
ATOM 6456 O O . ILE A 1 826 ? 29.713 8.781 -13.542 1.00 85.06 826 ILE A O 1
ATOM 6460 N N . TYR A 1 827 ? 28.000 7.683 -12.575 1.00 82.50 827 TYR A N 1
ATOM 6461 C CA . TYR A 1 827 ? 28.690 6.405 -12.460 1.00 82.50 827 TYR A CA 1
ATOM 6462 C C . TYR A 1 827 ? 28.238 5.477 -13.579 1.00 82.50 827 TYR A C 1
ATOM 6464 O O . TYR A 1 827 ? 28.768 5.513 -14.683 1.00 82.50 827 TYR A O 1
ATOM 6472 N N . ASP A 1 828 ? 27.258 4.635 -13.283 1.00 71.69 828 ASP A N 1
ATOM 6473 C CA . ASP A 1 828 ? 26.707 3.692 -14.229 1.00 71.69 828 ASP A CA 1
ATOM 6474 C C . ASP A 1 828 ? 25.295 3.292 -13.792 1.00 71.69 828 ASP A C 1
ATOM 6476 O O . ASP A 1 828 ? 24.819 3.557 -12.677 1.00 71.69 828 ASP A O 1
ATOM 6480 N N . PHE A 1 829 ? 24.630 2.617 -14.715 1.00 68.69 829 PHE A N 1
ATOM 6481 C CA . PHE A 1 829 ? 23.295 2.092 -14.557 1.00 68.69 829 PHE A CA 1
ATOM 6482 C C . PHE A 1 829 ? 23.128 1.132 -13.354 1.00 68.69 829 PHE A C 1
ATOM 6484 O O . PHE A 1 829 ? 22.187 1.274 -12.563 1.00 68.69 829 PHE A O 1
ATOM 6491 N N . VAL A 1 830 ? 24.032 0.159 -13.194 1.00 70.81 830 VAL A N 1
ATOM 6492 C CA . VAL A 1 830 ? 23.989 -0.892 -12.163 1.00 70.81 830 VAL A CA 1
ATOM 6493 C C . VAL A 1 830 ? 24.049 -0.292 -10.759 1.00 70.81 830 VAL A C 1
ATOM 6495 O O . VAL A 1 830 ? 23.243 -0.651 -9.892 1.00 70.81 830 VAL A O 1
ATOM 6498 N N . ILE A 1 831 ? 24.961 0.657 -10.536 1.00 81.94 831 ILE A N 1
ATOM 6499 C CA . ILE A 1 831 ? 25.115 1.346 -9.246 1.00 81.94 831 ILE A CA 1
ATOM 6500 C C . ILE A 1 831 ? 23.851 2.156 -8.930 1.00 81.94 831 ILE A C 1
ATOM 6502 O O . ILE A 1 831 ? 23.349 2.110 -7.802 1.00 81.94 831 ILE A O 1
ATOM 6506 N N . GLY A 1 832 ? 23.291 2.844 -9.927 1.00 80.88 832 GLY A N 1
ATOM 6507 C CA . GLY A 1 832 ? 22.065 3.624 -9.775 1.00 80.88 832 GLY A CA 1
ATOM 6508 C C . GLY A 1 832 ? 20.850 2.804 -9.341 1.00 80.88 832 GLY A C 1
ATOM 6509 O O . GLY A 1 832 ? 20.138 3.207 -8.414 1.00 80.88 832 GLY A O 1
ATOM 6510 N N . ILE A 1 833 ? 20.645 1.618 -9.927 1.00 72.81 833 ILE A N 1
ATOM 6511 C CA . ILE A 1 833 ? 19.597 0.688 -9.476 1.00 72.81 833 ILE A CA 1
ATOM 6512 C C . ILE A 1 833 ? 19.848 0.224 -8.042 1.00 72.81 833 ILE A C 1
ATOM 6514 O O . ILE A 1 833 ? 18.916 0.221 -7.234 1.00 72.81 833 ILE A O 1
ATOM 6518 N N . GLY A 1 834 ? 21.084 -0.163 -7.711 1.00 80.56 834 GLY A N 1
ATOM 6519 C CA . GLY A 1 834 ? 21.434 -0.624 -6.366 1.00 80.56 834 GLY A CA 1
ATOM 6520 C C . GLY A 1 834 ? 21.078 0.410 -5.296 1.00 80.56 834 GLY A C 1
ATOM 6521 O O . GLY A 1 834 ? 20.409 0.089 -4.310 1.00 80.56 834 GLY A O 1
ATOM 6522 N N . VAL A 1 835 ? 21.430 1.676 -5.539 1.00 87.88 835 VAL A N 1
ATOM 6523 C CA . VAL A 1 835 ? 21.059 2.807 -4.675 1.00 87.88 835 VAL A CA 1
ATOM 6524 C C . VAL A 1 835 ? 19.539 2.977 -4.601 1.00 87.88 835 VAL A C 1
ATOM 6526 O O . VAL A 1 835 ? 18.995 3.132 -3.505 1.00 87.88 835 VAL A O 1
ATOM 6529 N N . GLY A 1 836 ? 18.834 2.895 -5.734 1.00 84.75 836 GLY A N 1
ATOM 6530 C CA . GLY A 1 836 ? 17.374 3.000 -5.781 1.00 84.75 836 GLY A CA 1
ATOM 6531 C C . GLY A 1 836 ? 16.660 1.931 -4.948 1.00 84.75 836 GLY A C 1
ATOM 6532 O O . GLY A 1 836 ? 15.733 2.247 -4.201 1.00 84.75 836 GLY A O 1
ATOM 6533 N N . ILE A 1 837 ? 17.130 0.682 -5.011 1.00 80.94 837 ILE A N 1
ATOM 6534 C CA . ILE A 1 837 ? 16.599 -0.435 -4.218 1.00 80.94 837 ILE A CA 1
ATOM 6535 C C . ILE A 1 837 ? 16.836 -0.200 -2.719 1.00 80.94 837 ILE A C 1
ATOM 6537 O O . ILE A 1 837 ? 15.905 -0.342 -1.924 1.00 80.94 837 ILE A O 1
ATOM 6541 N N . ILE A 1 838 ? 18.047 0.204 -2.318 1.00 87.12 838 ILE A N 1
ATOM 6542 C CA . ILE A 1 838 ? 18.376 0.480 -0.908 1.00 87.12 838 ILE A CA 1
ATOM 6543 C C . ILE A 1 838 ? 17.502 1.616 -0.358 1.00 87.12 838 ILE A C 1
ATOM 6545 O O . ILE A 1 838 ? 16.880 1.465 0.697 1.00 87.12 838 ILE A O 1
ATOM 6549 N N . LEU A 1 839 ? 17.398 2.733 -1.085 1.00 86.56 839 LEU A N 1
ATOM 6550 C CA . LEU A 1 839 ? 16.574 3.878 -0.685 1.00 86.56 839 LEU A CA 1
ATOM 6551 C C . LEU A 1 839 ? 15.093 3.508 -0.562 1.00 86.56 839 LEU A C 1
ATOM 6553 O O . LEU A 1 839 ? 14.402 3.987 0.339 1.00 86.56 839 LEU A O 1
ATOM 6557 N N . ALA A 1 840 ? 14.606 2.620 -1.423 1.00 81.38 840 ALA A N 1
ATOM 6558 C CA . ALA A 1 840 ? 13.242 2.132 -1.361 1.00 81.38 840 ALA A CA 1
ATOM 6559 C C . ALA A 1 840 ? 12.967 1.227 -0.164 1.00 81.38 840 ALA A C 1
ATOM 6561 O O . ALA A 1 840 ? 11.924 1.382 0.472 1.00 81.38 840 ALA A O 1
ATOM 6562 N N . PHE A 1 841 ? 13.898 0.334 0.184 1.00 82.06 841 PHE A N 1
ATOM 6563 C CA . PHE A 1 841 ? 13.797 -0.453 1.413 1.00 82.06 841 PHE A CA 1
ATOM 6564 C C . PHE A 1 841 ? 13.750 0.453 2.644 1.00 82.06 841 PHE A C 1
ATOM 6566 O O . PHE A 1 841 ? 12.868 0.291 3.488 1.00 82.06 841 PHE A O 1
ATOM 6573 N N . VAL A 1 842 ? 14.627 1.458 2.715 1.00 84.19 842 VAL A N 1
ATOM 6574 C CA . VAL A 1 842 ? 14.629 2.446 3.805 1.00 84.19 842 VAL A CA 1
ATOM 6575 C C . VAL A 1 842 ? 13.301 3.210 3.856 1.00 84.19 842 VAL A C 1
ATOM 6577 O O . VAL A 1 842 ? 12.685 3.316 4.918 1.00 84.19 842 VAL A O 1
ATOM 6580 N N . SER A 1 843 ? 12.810 3.690 2.711 1.00 78.31 843 SER A N 1
ATOM 6581 C CA . SER A 1 843 ? 11.530 4.401 2.612 1.00 78.31 843 SER A CA 1
ATOM 6582 C C . SER A 1 843 ? 10.351 3.530 3.056 1.00 78.31 843 SER A C 1
ATOM 6584 O O . SER A 1 843 ? 9.512 3.984 3.836 1.00 78.31 843 SER A O 1
ATOM 6586 N N . LEU A 1 844 ? 10.303 2.262 2.633 1.00 76.88 844 LEU A N 1
ATOM 6587 C CA . LEU A 1 844 ? 9.260 1.310 3.018 1.00 76.88 844 LEU A CA 1
ATOM 6588 C C . LEU A 1 844 ? 9.265 1.049 4.528 1.00 76.88 844 LEU A C 1
ATOM 6590 O O . LEU A 1 844 ? 8.204 1.068 5.156 1.00 76.88 844 LEU A O 1
ATOM 6594 N N . ILE A 1 845 ? 10.445 0.845 5.120 1.00 80.06 845 ILE A N 1
ATOM 6595 C CA . ILE A 1 845 ? 10.596 0.624 6.563 1.00 80.06 845 ILE A CA 1
ATOM 6596 C C . ILE A 1 845 ? 10.068 1.834 7.343 1.00 80.06 845 ILE A C 1
ATOM 6598 O O . ILE A 1 845 ? 9.261 1.663 8.255 1.00 80.06 845 ILE A O 1
ATOM 6602 N N . ILE A 1 846 ? 10.451 3.053 6.947 1.00 77.00 846 ILE A N 1
ATOM 6603 C CA . ILE A 1 846 ? 10.009 4.294 7.605 1.00 77.00 846 ILE A CA 1
ATOM 6604 C C . ILE A 1 846 ? 8.499 4.515 7.441 1.00 77.00 846 ILE A C 1
ATOM 6606 O O . ILE A 1 846 ? 7.833 4.973 8.368 1.00 77.00 846 ILE A O 1
ATOM 6610 N N . GLN A 1 847 ? 7.936 4.225 6.267 1.00 74.88 847 GLN A N 1
ATOM 6611 C CA . GLN A 1 847 ? 6.501 4.403 6.032 1.00 74.88 847 GLN A CA 1
ATOM 6612 C C . GLN A 1 847 ? 5.668 3.402 6.836 1.00 74.88 847 GLN A C 1
ATOM 6614 O O . GLN A 1 847 ? 4.651 3.781 7.415 1.00 74.88 847 GLN A O 1
ATOM 6619 N N . THR A 1 848 ? 6.114 2.148 6.907 1.00 70.38 848 THR A N 1
ATOM 6620 C CA . THR A 1 848 ? 5.372 1.088 7.599 1.00 70.38 848 THR A CA 1
ATOM 6621 C C . THR A 1 848 ? 5.491 1.213 9.123 1.00 70.38 848 THR A C 1
ATOM 6623 O O . THR A 1 848 ? 4.538 0.892 9.827 1.00 70.38 848 THR A O 1
ATOM 6626 N N . SER A 1 849 ? 6.601 1.741 9.655 1.00 69.88 849 SER A N 1
ATOM 6627 C CA . SER A 1 849 ? 6.781 1.943 11.105 1.00 69.88 849 SER A CA 1
ATOM 6628 C C . SER A 1 849 ? 5.957 3.096 11.694 1.00 69.88 849 SER A C 1
ATOM 6630 O O . SER A 1 849 ? 5.694 3.112 12.892 1.00 69.88 849 SER A O 1
ATOM 6632 N N . ARG A 1 850 ? 5.504 4.058 10.877 1.00 73.25 850 ARG A N 1
ATOM 6633 C CA . ARG A 1 850 ? 4.705 5.210 11.349 1.00 73.25 850 ARG A CA 1
ATOM 6634 C C . ARG A 1 850 ? 3.218 4.907 11.549 1.00 73.25 850 ARG A C 1
ATOM 6636 O O . ARG A 1 850 ? 2.504 5.732 12.117 1.00 73.25 850 ARG A O 1
ATOM 6643 N N . VAL A 1 851 ? 2.724 3.768 11.067 1.00 77.88 851 VAL A N 1
ATOM 6644 C CA . VAL A 1 851 ? 1.314 3.389 11.222 1.00 77.88 851 VAL A CA 1
ATOM 6645 C C . VAL A 1 851 ? 1.133 2.716 12.580 1.00 77.88 851 VAL A C 1
ATOM 6647 O O . VAL A 1 851 ? 1.614 1.608 12.795 1.00 77.88 851 VAL A O 1
ATOM 6650 N N . SER A 1 852 ? 0.433 3.372 13.509 1.00 80.50 852 SER A N 1
ATOM 6651 C CA . SER A 1 852 ? 0.167 2.771 14.820 1.00 80.50 852 SER A CA 1
ATOM 6652 C C . SER A 1 852 ? -0.805 1.594 14.712 1.00 80.50 852 SER A C 1
ATOM 6654 O O . SER A 1 852 ? -1.829 1.676 14.032 1.00 80.50 852 SER A O 1
ATOM 6656 N N . ALA A 1 853 ? -0.517 0.520 15.451 1.00 86.88 853 ALA A N 1
ATOM 6657 C CA . ALA A 1 853 ? -1.434 -0.607 15.620 1.00 86.88 853 ALA A CA 1
ATOM 6658 C C . ALA A 1 853 ? -2.577 -0.315 16.611 1.00 86.88 853 ALA A C 1
ATOM 6660 O O . ALA A 1 853 ? -3.538 -1.086 16.681 1.00 86.88 853 ALA A O 1
ATOM 6661 N N . VAL A 1 854 ? -2.499 0.779 17.383 1.00 89.12 854 VAL A N 1
ATOM 6662 C CA . VAL A 1 854 ? -3.525 1.160 18.361 1.00 89.12 854 VAL A CA 1
ATOM 6663 C C . VAL A 1 854 ? -4.684 1.848 17.648 1.00 89.12 854 VAL A C 1
ATOM 6665 O O . VAL A 1 854 ? -4.589 2.994 17.214 1.00 89.12 854 VAL A O 1
ATOM 6668 N N . ARG A 1 855 ? -5.816 1.150 17.560 1.00 86.31 855 ARG A N 1
ATOM 6669 C CA . ARG A 1 855 ? -7.024 1.636 16.886 1.00 86.31 855 ARG A CA 1
ATOM 6670 C C . ARG A 1 855 ? -7.846 2.578 17.763 1.00 86.31 855 ARG A C 1
ATOM 6672 O O . ARG A 1 855 ? -8.362 3.584 17.280 1.00 86.31 855 ARG A O 1
ATOM 6679 N N . ALA A 1 856 ? -8.014 2.224 19.034 1.00 85.75 856 ALA A N 1
ATOM 6680 C CA . ALA A 1 856 ? -8.802 2.985 19.999 1.00 85.75 856 ALA A CA 1
ATOM 6681 C C . ALA A 1 856 ? -8.434 2.599 21.436 1.00 85.75 856 ALA A C 1
ATOM 6683 O O . ALA A 1 856 ? -7.947 1.495 21.682 1.00 85.75 856 ALA A O 1
ATOM 6684 N N . SER A 1 857 ? -8.730 3.482 22.388 1.00 88.94 857 SER A N 1
ATOM 6685 C CA . SER A 1 857 ? -8.668 3.167 23.812 1.00 88.94 857 SER A CA 1
ATOM 6686 C C . SER A 1 857 ? -9.905 3.659 24.561 1.00 88.94 857 SER A C 1
ATOM 6688 O O . SER A 1 857 ? -10.511 4.669 24.195 1.00 88.94 857 SER A O 1
ATOM 6690 N N . TYR A 1 858 ? -10.296 2.916 25.595 1.00 88.81 858 TYR A N 1
ATOM 6691 C CA . TYR A 1 858 ? -11.499 3.163 26.387 1.00 88.81 858 TYR A CA 1
ATOM 6692 C C . TYR A 1 858 ? -11.244 2.909 27.875 1.00 88.81 858 TYR A C 1
ATOM 6694 O O . TYR A 1 858 ? -10.400 2.095 28.245 1.00 88.81 858 TYR A O 1
ATOM 6702 N N . THR A 1 859 ? -12.027 3.571 28.724 1.00 88.19 859 THR A N 1
ATOM 6703 C CA . THR A 1 859 ? -12.039 3.357 30.179 1.00 88.19 859 THR A CA 1
ATOM 6704 C C . THR A 1 859 ? -13.294 2.580 30.579 1.00 88.19 859 THR A C 1
ATOM 6706 O O . THR A 1 859 ? -14.361 2.779 29.989 1.00 88.19 859 THR A O 1
ATOM 6709 N N . GLY A 1 860 ? -13.202 1.752 31.623 1.00 84.31 860 GLY A N 1
ATOM 6710 C CA . GLY A 1 860 ? -14.330 0.980 32.155 1.00 84.31 860 GLY A CA 1
ATOM 6711 C C . GLY A 1 860 ? -15.506 1.818 32.681 1.00 84.31 860 GLY A C 1
ATOM 6712 O O . GLY A 1 860 ? -16.607 1.302 32.829 1.00 84.31 860 GLY A O 1
ATOM 6713 N N . GLU A 1 861 ? -15.326 3.120 32.928 1.00 82.31 861 GLU A N 1
ATOM 6714 C CA . GLU A 1 861 ? -16.440 4.033 33.251 1.00 82.31 861 GLU A CA 1
ATOM 6715 C C . GLU A 1 861 ? -17.443 4.156 32.095 1.00 82.31 861 GLU A C 1
ATOM 6717 O O . GLU A 1 861 ? -18.646 4.288 32.311 1.00 82.31 861 GLU A O 1
ATOM 6722 N N . ILE A 1 862 ? -16.943 4.097 30.858 1.00 81.31 862 ILE A N 1
ATOM 6723 C CA . ILE A 1 862 ? -17.744 4.231 29.638 1.00 81.31 862 ILE A CA 1
ATOM 6724 C C . ILE A 1 862 ? -18.258 2.855 29.196 1.00 81.31 862 ILE A C 1
ATOM 6726 O O . ILE A 1 862 ? -19.379 2.734 28.694 1.00 81.31 862 ILE A O 1
ATOM 6730 N N . VAL A 1 863 ? -17.442 1.813 29.384 1.00 83.88 863 VAL A N 1
ATOM 6731 C CA . VAL A 1 863 ? -17.689 0.459 28.874 1.00 83.88 863 VAL A CA 1
ATOM 6732 C C . VAL A 1 863 ? -17.792 -0.527 30.030 1.00 83.88 863 VAL A C 1
ATOM 6734 O O . VAL A 1 863 ? -16.809 -0.788 30.716 1.00 83.88 863 VAL A O 1
ATOM 6737 N N . GLY A 1 864 ? -18.976 -1.105 30.216 1.00 85.69 864 GLY A N 1
ATOM 6738 C CA . GLY A 1 864 ? -19.199 -2.205 31.153 1.00 85.69 864 GLY A CA 1
ATOM 6739 C C . GLY A 1 864 ? -19.572 -3.489 30.422 1.00 85.69 864 GLY A C 1
ATOM 6740 O O . GLY A 1 864 ? -19.978 -3.444 29.259 1.00 85.69 864 GLY A O 1
ATOM 6741 N N . SER A 1 865 ? -19.469 -4.625 31.113 1.00 88.62 865 SER A N 1
ATOM 6742 C CA . SER A 1 865 ? -20.019 -5.878 30.583 1.00 88.62 865 SER A CA 1
ATOM 6743 C C . SER A 1 865 ? -21.541 -5.801 30.434 1.00 88.62 865 SER A C 1
ATOM 6745 O O . SER A 1 865 ? -22.221 -5.027 31.119 1.00 88.62 865 SER A O 1
ATOM 6747 N N . THR A 1 866 ? -22.088 -6.647 29.567 1.00 87.94 866 THR A N 1
ATOM 6748 C CA . THR A 1 866 ? -23.530 -6.747 29.306 1.00 87.94 866 THR A CA 1
ATOM 6749 C C . THR A 1 866 ? -24.301 -7.447 30.431 1.00 87.94 866 THR A C 1
ATOM 6751 O O . THR A 1 866 ? -25.517 -7.556 30.362 1.00 87.94 866 THR A O 1
ATOM 6754 N N . VAL A 1 867 ? -23.645 -7.925 31.490 1.00 88.62 867 VAL A N 1
ATOM 6755 C CA . VAL A 1 867 ? -24.307 -8.708 32.542 1.00 88.62 867 VAL A CA 1
ATOM 6756 C C . VAL A 1 867 ? -25.270 -7.845 33.370 1.00 88.62 867 VAL A C 1
ATOM 6758 O O . VAL A 1 867 ? -24.862 -6.857 33.995 1.00 88.62 867 VAL A O 1
ATOM 6761 N N . ARG A 1 868 ? -26.540 -8.267 33.471 1.00 87.25 868 ARG A N 1
ATOM 6762 C CA . ARG A 1 868 ? -27.520 -7.671 34.392 1.00 87.25 868 ARG A CA 1
ATOM 6763 C C . ARG A 1 868 ? -27.229 -8.111 35.814 1.00 87.25 868 ARG A C 1
ATOM 6765 O O . ARG A 1 868 ? -27.346 -9.289 36.157 1.00 87.25 868 ARG A O 1
ATOM 6772 N N . ARG A 1 869 ? -26.891 -7.133 36.644 1.00 86.44 869 ARG A N 1
ATOM 6773 C CA . ARG A 1 869 ? -26.531 -7.315 38.048 1.00 86.44 869 ARG A CA 1
ATOM 6774 C C . ARG A 1 869 ? -27.544 -6.648 38.961 1.00 86.44 869 ARG A C 1
ATOM 6776 O O . ARG A 1 869 ? -28.288 -5.768 38.535 1.00 86.44 869 ARG A O 1
ATOM 6783 N N . ASN A 1 870 ? -27.560 -7.075 40.219 1.00 81.38 870 ASN A N 1
ATOM 6784 C CA . ASN A 1 870 ? -28.428 -6.457 41.214 1.00 81.38 870 ASN A CA 1
ATOM 6785 C C . ASN A 1 870 ? -27.999 -4.992 41.490 1.00 81.38 870 ASN A C 1
ATOM 6787 O O . ASN A 1 870 ? -26.843 -4.637 41.227 1.00 81.38 870 ASN A O 1
ATOM 6791 N N . PRO A 1 871 ? -28.881 -4.144 42.054 1.00 77.12 871 PRO A N 1
ATOM 6792 C CA . PRO A 1 871 ? -28.580 -2.724 42.261 1.00 77.12 871 PRO A CA 1
ATOM 6793 C C . PRO A 1 871 ? -27.311 -2.462 43.089 1.00 77.12 871 PRO A C 1
ATOM 6795 O O . PRO A 1 871 ? -26.506 -1.605 42.733 1.00 77.12 871 PRO A O 1
ATOM 6798 N N . SER A 1 872 ? -27.071 -3.248 44.147 1.00 77.38 872 SER A N 1
ATOM 6799 C CA . SER A 1 872 ? -25.886 -3.088 45.009 1.00 77.38 872 SER A CA 1
ATOM 6800 C C . SER A 1 872 ? -24.562 -3.355 44.278 1.00 77.38 872 SER A C 1
ATOM 6802 O O . SER A 1 872 ? -23.596 -2.612 44.437 1.00 77.38 872 SER A O 1
ATOM 6804 N N . GLN A 1 873 ? -24.528 -4.388 43.432 1.00 85.50 873 GLN A N 1
ATOM 6805 C CA . GLN A 1 873 ? -23.379 -4.727 42.594 1.00 85.50 873 GLN A CA 1
ATOM 6806 C C . GLN A 1 873 ? -23.182 -3.677 41.505 1.00 85.50 873 GLN A C 1
ATOM 6808 O O . GLN A 1 873 ? -22.050 -3.304 41.213 1.00 85.50 873 GLN A O 1
ATOM 6813 N N . HIS A 1 874 ? -24.277 -3.202 40.905 1.00 83.25 874 HIS A N 1
ATOM 6814 C CA . HIS A 1 874 ? -24.225 -2.185 39.864 1.00 83.25 874 HIS A CA 1
ATOM 6815 C C . HIS A 1 874 ? -23.643 -0.870 40.394 1.00 83.25 874 HIS A C 1
ATOM 6817 O O . HIS A 1 874 ? -22.710 -0.342 39.795 1.00 83.25 874 HIS A O 1
ATOM 6823 N N . HIS A 1 875 ? -24.134 -0.385 41.539 1.00 82.88 875 HIS A N 1
ATOM 6824 C CA . HIS A 1 875 ? -23.646 0.846 42.161 1.00 82.88 875 HIS A CA 1
ATOM 6825 C C . HIS A 1 875 ? -22.170 0.739 42.565 1.00 82.88 875 HIS A C 1
ATOM 6827 O O . HIS A 1 875 ? -21.384 1.625 42.248 1.00 82.88 875 HIS A O 1
ATOM 6833 N N . TYR A 1 876 ? -21.768 -0.391 43.156 1.00 88.25 876 TYR A N 1
ATOM 6834 C CA . TYR A 1 876 ? -20.361 -0.657 43.450 1.00 88.25 876 TYR A CA 1
ATOM 6835 C C . TYR A 1 876 ? -19.482 -0.576 42.192 1.00 88.25 876 TYR A C 1
ATOM 6837 O O . TYR A 1 876 ? -18.468 0.120 42.176 1.00 88.25 876 TYR A O 1
ATOM 6845 N N . LEU A 1 877 ? -19.885 -1.259 41.114 1.00 89.38 877 LEU A N 1
ATOM 6846 C CA . LEU A 1 877 ? -19.130 -1.288 39.862 1.00 89.38 877 LEU A CA 1
ATOM 6847 C C . LEU A 1 877 ? -19.025 0.086 39.194 1.00 89.38 877 LEU A C 1
ATOM 6849 O O . LEU A 1 877 ? -17.992 0.364 38.590 1.00 89.38 877 LEU A O 1
ATOM 6853 N N . GLN A 1 878 ? -20.039 0.948 39.305 1.00 84.94 878 GLN A N 1
ATOM 6854 C CA . GLN A 1 878 ? -19.973 2.311 38.764 1.00 84.94 878 GLN A CA 1
ATOM 6855 C C . GLN A 1 878 ? -18.805 3.116 39.353 1.00 84.94 878 GLN A C 1
ATOM 6857 O O . GLN A 1 878 ? -18.154 3.847 38.613 1.00 84.94 878 GLN A O 1
ATOM 6862 N N . GLU A 1 879 ? -18.485 2.939 40.638 1.00 85.94 879 GLU A N 1
ATOM 6863 C CA . GLU A 1 879 ? -17.361 3.636 41.275 1.00 85.94 879 GLU A CA 1
ATOM 6864 C C . GLU A 1 879 ? -16.007 3.004 40.916 1.00 85.94 879 GLU A C 1
ATOM 6866 O O . GLU A 1 879 ? -15.020 3.709 40.687 1.00 85.94 879 GLU A O 1
ATOM 6871 N N . VAL A 1 880 ? -15.935 1.668 40.829 1.00 89.94 880 VAL A N 1
ATOM 6872 C CA . VAL A 1 880 ? -14.648 0.953 40.718 1.00 89.94 880 VAL A CA 1
ATOM 6873 C C . VAL A 1 880 ? -14.194 0.627 39.294 1.00 89.94 880 VAL A C 1
ATOM 6875 O O . VAL A 1 880 ? -13.000 0.392 39.088 1.00 89.94 880 VAL A O 1
ATOM 6878 N N . ARG A 1 881 ? -15.092 0.650 38.298 1.00 89.31 881 ARG A N 1
ATOM 6879 C CA . ARG A 1 881 ? -14.792 0.313 36.890 1.00 89.31 881 ARG A CA 1
ATOM 6880 C C . ARG A 1 881 ? -13.712 1.179 36.246 1.00 89.31 881 ARG A C 1
ATOM 6882 O O . ARG A 1 881 ? -13.068 0.730 35.303 1.00 89.31 881 ARG A O 1
ATOM 6889 N N . ARG A 1 882 ? -13.444 2.374 36.778 1.00 87.62 882 ARG A N 1
ATOM 6890 C CA . ARG A 1 882 ? -12.337 3.244 36.338 1.00 87.62 882 ARG A CA 1
ATOM 6891 C C . ARG A 1 882 ? -10.953 2.597 36.401 1.00 87.62 882 ARG A C 1
ATOM 6893 O O . ARG A 1 882 ? -10.022 3.074 35.766 1.00 87.62 882 ARG A O 1
ATOM 6900 N N . GLN A 1 883 ? -10.823 1.498 37.144 1.00 90.00 883 GLN A N 1
ATOM 6901 C CA . GLN A 1 883 ? -9.596 0.706 37.231 1.00 90.00 883 GLN A CA 1
ATOM 6902 C C . GLN A 1 883 ? -9.407 -0.270 36.053 1.00 90.00 883 GLN A C 1
ATOM 6904 O O . GLN A 1 883 ? -8.395 -0.971 36.019 1.00 90.00 883 GLN A O 1
ATOM 6909 N N . ILE A 1 884 ? -10.354 -0.345 35.111 1.00 92.31 884 ILE A N 1
ATOM 6910 C CA . ILE A 1 884 ? -10.258 -1.144 33.883 1.00 92.31 884 ILE A CA 1
ATOM 6911 C C . ILE A 1 884 ? -9.934 -0.210 32.712 1.00 92.31 884 ILE A C 1
ATOM 6913 O O . ILE A 1 884 ? -10.662 0.754 32.461 1.00 92.31 884 ILE A O 1
ATOM 6917 N N . TYR A 1 885 ? -8.870 -0.521 31.974 1.00 92.56 885 TYR A N 1
ATOM 6918 C CA . TYR A 1 885 ? -8.486 0.180 30.750 1.00 92.56 885 TYR A CA 1
ATOM 6919 C C . TYR A 1 885 ? -8.467 -0.784 29.567 1.00 92.56 885 TYR A C 1
ATOM 6921 O O . TYR A 1 885 ? -8.041 -1.926 29.707 1.00 92.56 885 TYR A O 1
ATOM 6929 N N . ILE A 1 886 ? -8.938 -0.336 28.407 1.00 92.81 886 ILE A N 1
ATOM 6930 C CA . ILE A 1 886 ? -9.111 -1.165 27.212 1.00 92.81 886 ILE A CA 1
ATOM 6931 C C . ILE A 1 886 ? -8.335 -0.527 26.063 1.00 92.81 886 ILE A C 1
ATOM 6933 O O . ILE A 1 886 ? -8.510 0.661 25.785 1.00 92.81 886 ILE A O 1
ATOM 6937 N N . VAL A 1 887 ? -7.522 -1.313 25.363 1.00 93.06 887 VAL A N 1
ATOM 6938 C CA . VAL A 1 887 ? -6.802 -0.908 24.151 1.00 93.06 887 VAL A CA 1
ATOM 6939 C C . VAL A 1 887 ? -7.159 -1.868 23.028 1.00 93.06 887 VAL A C 1
ATOM 6941 O O . VAL A 1 887 ? -6.970 -3.075 23.144 1.00 93.06 887 VAL A O 1
ATOM 6944 N N . LYS A 1 888 ? -7.663 -1.325 21.922 1.00 92.44 888 LYS A N 1
ATOM 6945 C CA . LYS A 1 888 ? -7.976 -2.093 20.719 1.00 92.44 888 LYS A CA 1
ATOM 6946 C C . LYS A 1 888 ? -6.823 -2.061 19.736 1.00 92.44 888 LYS A C 1
ATOM 6948 O O . LYS A 1 888 ? -6.372 -0.976 19.360 1.00 92.44 888 LYS A O 1
ATOM 6953 N N . LEU A 1 889 ? -6.403 -3.235 19.281 1.00 93.06 889 LEU A N 1
ATOM 6954 C CA . LEU A 1 889 ? -5.328 -3.403 18.311 1.00 93.06 889 LEU A CA 1
ATOM 6955 C C . LEU A 1 889 ? -5.878 -3.849 16.952 1.00 93.06 889 LEU A C 1
ATOM 6957 O O . LEU A 1 889 ? -6.911 -4.514 16.863 1.00 93.06 889 LEU A O 1
ATOM 6961 N N . THR A 1 890 ? -5.199 -3.457 15.876 1.00 90.88 890 THR A N 1
ATOM 6962 C CA . THR A 1 890 ? -5.601 -3.784 14.503 1.00 90.88 890 THR A CA 1
ATOM 6963 C C . THR A 1 890 ? -4.397 -4.080 13.617 1.00 90.88 890 THR A C 1
ATOM 6965 O O . THR A 1 890 ? -3.330 -3.499 13.795 1.00 90.88 890 THR A O 1
ATOM 6968 N N . GLY A 1 891 ? -4.602 -4.929 12.608 1.00 88.19 891 GLY A N 1
ATOM 6969 C CA . GLY A 1 891 ? -3.599 -5.228 11.585 1.00 88.19 891 GLY A CA 1
ATOM 6970 C C . GLY A 1 891 ? -2.640 -6.355 11.970 1.00 88.19 891 GLY A C 1
ATOM 6971 O O . GLY A 1 891 ? -2.901 -7.127 12.893 1.00 88.19 891 GLY A O 1
ATOM 6972 N N . PHE A 1 892 ? -1.546 -6.474 11.218 1.00 88.38 892 PHE A N 1
ATOM 6973 C CA . PHE A 1 892 ? -0.484 -7.436 11.502 1.00 88.38 892 PHE A CA 1
ATOM 6974 C C . PHE A 1 892 ? 0.525 -6.802 12.461 1.00 88.38 892 PHE A C 1
ATOM 6976 O O . PHE A 1 892 ? 1.041 -5.722 12.174 1.00 88.38 892 PHE A O 1
ATOM 6983 N N . LEU A 1 893 ? 0.797 -7.460 13.587 1.00 88.88 893 LEU A N 1
ATOM 6984 C CA . LEU A 1 893 ? 1.718 -6.950 14.597 1.00 88.88 893 LEU A CA 1
ATOM 6985 C C . LEU A 1 893 ? 3.133 -7.431 14.297 1.00 88.88 893 LEU A C 1
ATOM 6987 O O . LEU A 1 893 ? 3.438 -8.614 14.397 1.00 88.88 893 LEU A O 1
ATOM 6991 N N . PHE A 1 894 ? 3.997 -6.495 13.942 1.00 87.19 894 PHE A N 1
ATOM 6992 C CA . PHE A 1 894 ? 5.419 -6.749 13.744 1.00 87.19 894 PHE A CA 1
ATOM 6993 C C . PHE A 1 894 ? 6.265 -5.716 14.488 1.00 87.19 894 PHE A C 1
ATOM 6995 O O . PHE A 1 894 ? 5.718 -4.734 15.013 1.00 87.19 894 PHE A O 1
ATOM 7002 N N . PHE A 1 895 ? 7.588 -5.907 14.492 1.00 81.31 895 PHE A N 1
ATOM 7003 C CA . PHE A 1 895 ? 8.556 -5.009 15.142 1.00 81.31 895 PHE A CA 1
ATOM 7004 C C . PHE A 1 895 ? 8.248 -3.510 14.950 1.00 81.31 895 PHE A C 1
ATOM 7006 O O . PHE A 1 895 ? 8.237 -2.760 15.918 1.00 81.31 895 PHE A O 1
ATOM 7013 N N . GLY A 1 896 ? 7.924 -3.066 13.730 1.00 76.94 896 GLY A N 1
ATOM 7014 C CA . GLY A 1 896 ? 7.675 -1.645 13.454 1.00 76.94 896 GLY A CA 1
ATOM 7015 C C . GLY A 1 896 ? 6.408 -1.084 14.108 1.00 76.94 896 GLY A C 1
ATOM 7016 O O . GLY A 1 896 ? 6.370 0.086 14.467 1.00 76.94 896 GLY A O 1
ATOM 7017 N N . THR A 1 897 ? 5.375 -1.907 14.294 1.00 85.50 897 THR A N 1
ATOM 7018 C CA . THR A 1 897 ? 4.074 -1.466 14.838 1.00 85.50 897 THR A CA 1
ATOM 7019 C C . THR A 1 897 ? 3.946 -1.649 16.346 1.00 85.50 897 THR A C 1
ATOM 7021 O O . THR A 1 897 ? 3.249 -0.868 17.003 1.00 85.50 897 THR A O 1
ATOM 7024 N N . VAL A 1 898 ? 4.604 -2.671 16.909 1.00 88.25 898 VAL A N 1
ATOM 7025 C CA . VAL A 1 898 ? 4.462 -3.028 18.328 1.00 88.25 898 VAL A CA 1
ATOM 7026 C C . VAL A 1 898 ? 5.087 -1.978 19.246 1.00 88.25 898 VAL A C 1
ATOM 7028 O O . VAL A 1 898 ? 4.575 -1.755 20.339 1.00 88.25 898 VAL A O 1
ATOM 7031 N N . VAL A 1 899 ? 6.102 -1.252 18.762 1.00 85.56 899 VAL A N 1
ATOM 7032 C CA . VAL A 1 899 ? 6.712 -0.112 19.467 1.00 85.56 899 VAL A CA 1
ATOM 7033 C C . VAL A 1 899 ? 5.655 0.929 19.836 1.00 85.56 899 VAL A C 1
ATOM 7035 O O . VAL A 1 899 ? 5.605 1.370 20.977 1.00 85.56 899 VAL A O 1
ATOM 7038 N N . SER A 1 900 ? 4.720 1.237 18.928 1.00 86.25 900 SER A N 1
ATOM 7039 C CA . SER A 1 900 ? 3.637 2.190 19.224 1.00 86.25 900 SER A CA 1
ATOM 7040 C C . SER A 1 900 ? 2.673 1.697 20.314 1.00 86.25 900 SER A C 1
ATOM 7042 O O . SER A 1 900 ? 2.123 2.495 21.074 1.00 86.25 900 SER A O 1
ATOM 7044 N N . VAL A 1 901 ? 2.470 0.377 20.416 1.00 90.31 901 VAL A N 1
ATOM 7045 C CA . VAL A 1 901 ? 1.662 -0.241 21.479 1.00 90.31 901 VAL A CA 1
ATOM 7046 C C . VAL A 1 901 ? 2.406 -0.156 22.807 1.00 90.31 901 VAL A C 1
ATOM 7048 O O . VAL A 1 901 ? 1.823 0.221 23.823 1.00 90.31 901 VAL A O 1
ATOM 7051 N N . GLU A 1 902 ? 3.700 -0.459 22.794 1.00 89.62 902 GLU A N 1
ATOM 7052 C CA . GLU A 1 902 ? 4.564 -0.410 23.967 1.00 89.62 902 GLU A CA 1
ATOM 7053 C C . GLU A 1 902 ? 4.707 1.018 24.518 1.00 89.62 902 GLU A C 1
ATOM 7055 O O . GLU A 1 902 ? 4.507 1.228 25.713 1.00 89.62 902 GLU A O 1
ATOM 7060 N N . GLU A 1 903 ? 4.964 2.013 23.663 1.00 88.38 903 GLU A N 1
ATOM 7061 C CA . GLU A 1 903 ? 4.989 3.437 24.025 1.00 88.38 903 GLU A CA 1
ATOM 7062 C C . GLU A 1 903 ? 3.665 3.881 24.643 1.00 88.38 903 GLU A C 1
ATOM 7064 O O . GLU A 1 903 ? 3.651 4.541 25.685 1.00 88.38 903 GLU A O 1
ATOM 7069 N N . LYS A 1 904 ? 2.535 3.469 24.051 1.00 88.69 904 LYS A N 1
ATOM 7070 C CA . LYS A 1 904 ? 1.213 3.797 24.587 1.00 88.69 904 LYS A CA 1
ATOM 7071 C C . LYS A 1 904 ? 1.006 3.206 25.977 1.00 88.69 904 LYS A C 1
ATOM 7073 O O . LYS A 1 904 ? 0.456 3.885 26.839 1.00 88.69 904 LYS A O 1
ATOM 7078 N N . ILE A 1 905 ? 1.433 1.965 26.202 1.00 90.81 905 ILE A N 1
ATOM 7079 C CA . ILE A 1 905 ? 1.317 1.301 27.504 1.00 90.81 905 ILE A CA 1
ATOM 7080 C C . ILE A 1 905 ? 2.267 1.933 28.525 1.00 90.81 905 ILE A C 1
ATOM 7082 O O . ILE A 1 905 ? 1.839 2.205 29.644 1.00 90.81 905 ILE A O 1
ATOM 7086 N N . ARG A 1 906 ? 3.510 2.260 28.148 1.00 89.44 906 ARG A N 1
ATOM 7087 C CA . ARG A 1 906 ? 4.440 3.004 29.015 1.00 89.44 906 ARG A CA 1
ATOM 7088 C C . ARG A 1 906 ? 3.856 4.348 29.441 1.00 89.44 906 ARG A C 1
ATOM 7090 O O . ARG A 1 906 ? 3.865 4.647 30.627 1.00 89.44 906 ARG A O 1
ATOM 7097 N N . ALA A 1 907 ? 3.265 5.101 28.513 1.00 87.44 907 ALA A N 1
ATOM 7098 C CA . ALA A 1 907 ? 2.614 6.376 28.816 1.00 87.44 907 ALA A CA 1
ATOM 7099 C C . ALA A 1 907 ? 1.413 6.239 29.777 1.00 87.44 907 ALA A C 1
ATOM 7101 O O . ALA A 1 907 ? 1.088 7.185 30.484 1.00 87.44 907 ALA A O 1
ATOM 7102 N N . LEU A 1 908 ? 0.750 5.076 29.823 1.00 84.62 908 LEU A N 1
ATOM 7103 C CA . LEU A 1 908 ? -0.328 4.798 30.786 1.00 84.62 908 LEU A CA 1
ATOM 7104 C C . LEU A 1 908 ? 0.191 4.413 32.178 1.00 84.62 908 LEU A C 1
ATOM 7106 O O . LEU A 1 908 ? -0.542 4.535 33.158 1.00 84.62 908 LEU A O 1
ATOM 7110 N N . ILE A 1 909 ? 1.417 3.898 32.252 1.00 85.19 909 ILE A N 1
ATOM 7111 C CA . ILE A 1 909 ? 2.059 3.422 33.483 1.00 85.19 909 ILE A CA 1
ATOM 7112 C C . ILE A 1 909 ? 2.979 4.496 34.090 1.00 85.19 909 ILE A C 1
ATOM 7114 O O . ILE A 1 909 ? 3.411 4.346 35.236 1.00 85.19 909 ILE A O 1
ATOM 7118 N N . ASP A 1 910 ? 3.265 5.565 33.343 1.00 84.81 910 ASP A N 1
ATOM 7119 C CA . ASP A 1 910 ? 4.062 6.695 33.810 1.00 84.81 910 ASP A CA 1
ATOM 7120 C C . ASP A 1 910 ? 3.513 7.256 35.128 1.00 84.81 910 ASP A C 1
ATOM 7122 O O . ASP A 1 910 ? 2.299 7.324 35.333 1.00 84.81 910 ASP A O 1
ATOM 7126 N N . ASP A 1 911 ? 4.406 7.631 36.044 1.00 74.75 911 ASP A N 1
ATOM 7127 C CA . ASP A 1 911 ? 4.048 7.863 37.450 1.00 74.75 911 ASP A CA 1
ATOM 7128 C C . ASP A 1 911 ? 3.040 9.013 37.618 1.00 74.75 911 ASP A C 1
ATOM 7130 O O . ASP A 1 911 ? 2.182 8.964 38.502 1.00 74.75 911 ASP A O 1
ATOM 7134 N N . SER A 1 912 ? 3.095 10.006 36.725 1.00 64.94 912 SER A N 1
ATOM 7135 C CA . SER A 1 912 ? 2.152 11.125 36.656 1.00 64.94 912 SER A CA 1
ATOM 7136 C C . SER A 1 912 ? 0.735 10.667 36.272 1.00 64.94 912 SER A C 1
ATOM 7138 O O . SER A 1 912 ? -0.224 10.874 37.019 1.00 64.94 912 SER A O 1
ATOM 7140 N N . ALA A 1 913 ? 0.609 9.955 35.150 1.00 67.12 913 ALA A N 1
ATOM 7141 C CA . ALA A 1 913 ? -0.652 9.427 34.637 1.00 67.12 913 ALA A CA 1
ATOM 7142 C C . ALA A 1 913 ? -1.245 8.344 35.555 1.00 67.12 913 ALA A C 1
ATOM 7144 O O . ALA A 1 913 ? -2.463 8.275 35.754 1.00 67.12 913 ALA A O 1
ATOM 7145 N N . PHE A 1 914 ? -0.389 7.516 36.154 1.00 72.62 914 PHE A N 1
ATOM 7146 C CA . PHE A 1 914 ? -0.798 6.448 37.058 1.00 72.62 914 PHE A CA 1
ATOM 7147 C C . PHE A 1 914 ? -1.321 6.986 38.398 1.00 72.62 914 PHE A C 1
ATOM 7149 O O . PHE A 1 914 ? -2.238 6.395 38.973 1.00 72.62 914 PHE A O 1
ATOM 7156 N N . ALA A 1 915 ? -0.791 8.116 38.886 1.00 69.06 915 ALA A N 1
ATOM 7157 C CA . ALA A 1 915 ? -1.304 8.787 40.081 1.00 69.06 915 ALA A CA 1
ATOM 7158 C C . ALA A 1 915 ? -2.725 9.336 39.869 1.00 69.06 915 ALA A C 1
ATOM 7160 O O . ALA A 1 915 ? -3.573 9.209 40.754 1.00 69.06 915 ALA A O 1
ATOM 7161 N N . GLU A 1 916 ? -3.008 9.889 38.687 1.00 70.81 916 GLU A N 1
ATOM 7162 C CA . GLU A 1 916 ? -4.348 10.367 38.334 1.00 70.81 916 GLU A CA 1
ATOM 7163 C C . GLU A 1 916 ? -5.338 9.214 38.119 1.00 70.81 916 GLU A C 1
ATOM 7165 O O . GLU A 1 916 ? -6.505 9.295 38.519 1.00 70.81 916 GLU A O 1
ATOM 7170 N N . ARG A 1 917 ? -4.892 8.127 37.475 1.00 73.19 917 ARG A N 1
ATOM 7171 C CA . ARG A 1 917 ? -5.746 6.998 37.078 1.00 73.19 917 ARG A CA 1
ATOM 7172 C C . ARG A 1 917 ? -5.075 5.661 37.381 1.00 73.19 917 ARG A C 1
ATOM 7174 O O . ARG A 1 917 ? -4.512 5.028 36.488 1.00 73.19 917 ARG A O 1
ATOM 7181 N N . PRO A 1 918 ? -5.190 5.168 38.622 1.00 79.50 918 PRO A N 1
ATOM 7182 C CA . PRO A 1 918 ? -4.498 3.955 39.009 1.00 79.50 918 PRO A CA 1
ATOM 7183 C C . PRO A 1 918 ? -5.253 2.724 38.486 1.00 79.50 918 PRO A C 1
ATOM 7185 O O . PRO A 1 918 ? -6.200 2.226 39.104 1.00 79.50 918 PRO A O 1
ATOM 7188 N N . ILE A 1 919 ? -4.830 2.233 37.321 1.00 88.62 919 ILE A N 1
ATOM 7189 C CA . ILE A 1 919 ? -5.410 1.059 36.662 1.00 88.62 919 ILE A CA 1
ATOM 7190 C C . ILE A 1 919 ? -5.030 -0.237 37.393 1.00 88.62 919 ILE A C 1
ATOM 7192 O O . ILE A 1 919 ? -3.944 -0.372 37.962 1.00 88.62 919 ILE A O 1
ATOM 7196 N N . LYS A 1 920 ? -5.947 -1.205 37.400 1.00 88.69 920 LYS A N 1
ATOM 7197 C CA . LYS A 1 920 ? -5.745 -2.559 37.940 1.00 88.69 920 LYS A CA 1
ATOM 7198 C C . LYS A 1 920 ? -5.771 -3.616 36.836 1.00 88.69 920 LYS A C 1
ATOM 7200 O O . LYS A 1 920 ? -5.031 -4.588 36.931 1.00 88.69 920 LYS A O 1
ATOM 7205 N N . TYR A 1 921 ? -6.585 -3.406 35.801 1.00 92.69 921 TYR A N 1
ATOM 7206 C CA . TYR A 1 921 ? -6.730 -4.318 34.668 1.00 92.69 921 TYR A CA 1
ATOM 7207 C C . TYR A 1 921 ? -6.481 -3.577 33.356 1.00 92.69 921 TYR A C 1
ATOM 7209 O O . TYR A 1 921 ? -7.083 -2.525 33.121 1.00 92.69 921 TYR A O 1
ATOM 7217 N N . LEU A 1 922 ? -5.635 -4.148 32.498 1.00 94.00 922 LEU A N 1
ATOM 7218 C CA . LEU A 1 922 ? -5.445 -3.708 31.118 1.00 94.00 922 LEU A CA 1
ATOM 7219 C C . LEU A 1 922 ? -5.947 -4.801 30.172 1.00 94.00 922 LEU A C 1
ATOM 7221 O O . LEU A 1 922 ? -5.391 -5.897 30.138 1.00 94.00 922 LEU A O 1
ATOM 7225 N N . ILE A 1 923 ? -6.987 -4.492 29.401 1.00 94.56 923 ILE A N 1
ATOM 7226 C CA . ILE A 1 923 ? -7.547 -5.374 28.379 1.00 94.56 923 ILE A CA 1
ATOM 7227 C C . ILE A 1 923 ? -6.972 -4.972 27.019 1.00 94.56 923 ILE A C 1
ATOM 7229 O O . ILE A 1 923 ? -7.194 -3.849 26.565 1.00 94.56 923 ILE A O 1
ATOM 7233 N N . LEU A 1 924 ? -6.270 -5.886 26.352 1.00 94.00 924 LEU A N 1
ATOM 7234 C CA . LEU A 1 924 ? -5.867 -5.740 24.955 1.00 94.00 924 LEU A CA 1
ATOM 7235 C C . LEU A 1 924 ? -6.817 -6.557 24.074 1.00 94.00 924 LEU A C 1
ATOM 7237 O O . LEU A 1 924 ? -6.918 -7.776 24.209 1.00 94.00 924 LEU A O 1
ATOM 7241 N N . ASP A 1 925 ? -7.534 -5.882 23.185 1.00 93.12 925 ASP A N 1
ATOM 7242 C CA . ASP A 1 925 ? -8.448 -6.510 22.233 1.00 93.12 925 ASP A CA 1
ATOM 7243 C C . ASP A 1 925 ? -7.731 -6.776 20.906 1.00 93.12 925 ASP A C 1
ATOM 7245 O O . ASP A 1 925 ? -7.320 -5.853 20.196 1.00 93.12 925 ASP A O 1
ATOM 7249 N N . LEU A 1 926 ? -7.569 -8.065 20.605 1.00 92.44 926 LEU A N 1
ATOM 7250 C CA . LEU A 1 926 ? -6.883 -8.619 19.444 1.00 92.44 926 LEU A CA 1
ATOM 7251 C C . LEU A 1 926 ? -7.859 -9.057 18.344 1.00 92.44 926 LEU A C 1
ATOM 7253 O O . LEU A 1 926 ? -7.427 -9.686 17.378 1.00 92.44 926 LEU A O 1
ATOM 7257 N N . TYR A 1 927 ? -9.158 -8.752 18.445 1.00 89.12 927 TYR A N 1
ATOM 7258 C CA . TYR A 1 927 ? -10.167 -9.224 17.488 1.00 89.12 927 TYR A CA 1
ATOM 7259 C C . TYR A 1 927 ? -9.801 -8.907 16.023 1.00 89.12 927 TYR A C 1
ATOM 7261 O O . TYR A 1 927 ? -9.879 -9.781 15.154 1.00 89.12 927 TYR A O 1
ATOM 7269 N N . HIS A 1 928 ? -9.296 -7.692 15.765 1.00 88.00 928 HIS A N 1
ATOM 7270 C CA . HIS A 1 928 ? -8.865 -7.215 14.440 1.00 88.00 928 HIS A CA 1
ATOM 7271 C C . HIS A 1 928 ? -7.379 -7.451 14.121 1.00 88.00 928 HIS A C 1
ATOM 7273 O O . HIS A 1 928 ? -6.879 -6.956 13.106 1.00 88.00 928 HIS A O 1
ATOM 7279 N N . VAL A 1 929 ? -6.662 -8.198 14.961 1.00 91.19 929 VAL A N 1
ATOM 7280 C CA . VAL A 1 929 ? -5.278 -8.590 14.689 1.00 91.19 929 VAL A CA 1
ATOM 7281 C C . VAL A 1 929 ? -5.276 -9.807 13.768 1.00 91.19 929 VAL A C 1
ATOM 7283 O O . VAL A 1 929 ? -5.939 -10.816 14.036 1.00 91.19 929 VAL A O 1
ATOM 7286 N N . THR A 1 930 ? -4.554 -9.703 12.652 1.00 89.06 930 THR A N 1
ATOM 7287 C CA . THR A 1 930 ? -4.489 -10.757 11.626 1.00 89.06 930 THR A CA 1
ATOM 7288 C C . THR A 1 930 ? -3.396 -11.780 11.908 1.00 89.06 930 THR A C 1
ATOM 7290 O O . THR A 1 930 ? -3.551 -12.943 11.555 1.00 89.06 930 THR A O 1
ATOM 7293 N N . GLY A 1 931 ? -2.310 -11.362 12.556 1.00 87.75 931 GLY A N 1
ATOM 7294 C CA . GLY A 1 931 ? -1.151 -12.192 12.864 1.00 87.75 931 GLY A CA 1
ATOM 7295 C C . GLY A 1 931 ? -0.090 -11.403 13.629 1.00 87.75 931 GLY A C 1
ATOM 7296 O O . GLY A 1 931 ? -0.232 -10.190 13.808 1.00 87.75 931 GLY A O 1
ATOM 7297 N N . LEU A 1 932 ? 0.950 -12.100 14.084 1.00 89.19 932 LEU A N 1
ATOM 7298 C CA . LEU A 1 932 ? 2.103 -11.497 14.748 1.00 89.19 932 LEU A CA 1
ATOM 7299 C C . LEU A 1 932 ? 3.408 -12.201 14.381 1.00 89.19 932 LEU A C 1
ATOM 7301 O O . LEU A 1 932 ? 3.401 -13.404 14.106 1.00 89.19 932 LEU A O 1
ATOM 7305 N N . ASP A 1 933 ? 4.506 -11.450 14.390 1.00 88.69 933 ASP A N 1
ATOM 7306 C CA . ASP A 1 933 ? 5.865 -11.978 14.270 1.00 88.69 933 ASP A CA 1
ATOM 7307 C C . ASP A 1 933 ? 6.493 -12.285 15.644 1.00 88.69 933 ASP A C 1
ATOM 7309 O O . ASP A 1 933 ? 5.918 -12.026 16.704 1.00 88.69 933 ASP A O 1
ATOM 7313 N N . TYR A 1 934 ? 7.692 -12.870 15.620 1.00 86.88 934 TYR A N 1
ATOM 7314 C CA . TYR A 1 934 ? 8.437 -13.201 16.836 1.00 86.88 934 TYR A CA 1
ATOM 7315 C C . TYR A 1 934 ? 8.765 -11.964 17.684 1.00 86.88 934 TYR A C 1
ATOM 7317 O O . TYR A 1 934 ? 8.570 -11.978 18.898 1.00 86.88 934 TYR A O 1
ATOM 7325 N N . SER A 1 935 ? 9.195 -10.874 17.045 1.00 87.00 935 SER A N 1
ATOM 7326 C CA . SER A 1 935 ? 9.551 -9.624 17.724 1.00 87.00 935 SER A CA 1
ATOM 7327 C C . SER A 1 935 ? 8.360 -8.984 18.444 1.00 87.00 935 SER A C 1
ATOM 7329 O O . SER A 1 935 ? 8.506 -8.474 19.553 1.00 87.00 935 SER A O 1
ATOM 7331 N N . ALA A 1 936 ? 7.162 -9.041 17.862 1.00 87.69 936 ALA A N 1
ATOM 7332 C CA . ALA A 1 936 ? 5.938 -8.589 18.504 1.00 87.69 936 ALA A CA 1
ATOM 7333 C C . ALA A 1 936 ? 5.599 -9.448 19.727 1.00 87.69 936 ALA A C 1
ATOM 7335 O O . ALA A 1 936 ? 5.203 -8.900 20.755 1.00 87.69 936 ALA A O 1
ATOM 7336 N N . GLY A 1 937 ? 5.793 -10.769 19.660 1.00 87.81 937 GLY A N 1
ATOM 7337 C CA . GLY A 1 937 ? 5.630 -11.646 20.823 1.00 87.81 937 GLY A CA 1
ATOM 7338 C C . GLY A 1 937 ? 6.591 -11.324 21.968 1.00 87.81 937 GLY A C 1
ATOM 7339 O O . GLY A 1 937 ? 6.167 -11.253 23.122 1.00 87.81 937 GLY A O 1
ATOM 7340 N N . GLU A 1 938 ? 7.859 -11.045 21.660 1.00 87.12 938 GLU A N 1
ATOM 7341 C CA . GLU A 1 938 ? 8.846 -10.603 22.655 1.00 87.12 938 GLU A CA 1
ATOM 7342 C C . GLU A 1 938 ? 8.457 -9.258 23.291 1.00 87.12 938 GLU A C 1
ATOM 7344 O O . GLU A 1 938 ? 8.535 -9.087 24.514 1.00 87.12 938 GLU A O 1
ATOM 7349 N N . ALA A 1 939 ? 7.959 -8.317 22.486 1.00 88.50 939 ALA A N 1
ATOM 7350 C CA . ALA A 1 939 ? 7.447 -7.047 22.984 1.00 88.50 939 ALA A CA 1
ATOM 7351 C C . ALA A 1 939 ? 6.239 -7.242 23.919 1.00 88.50 939 ALA A C 1
ATOM 7353 O O . ALA A 1 939 ? 6.182 -6.608 24.972 1.00 88.50 939 ALA A O 1
ATOM 7354 N N . PHE A 1 940 ? 5.317 -8.168 23.621 1.00 89.62 940 PHE A N 1
ATOM 7355 C CA . PHE A 1 940 ? 4.230 -8.520 24.546 1.00 89.62 940 PHE A CA 1
ATOM 7356 C C . PHE A 1 940 ? 4.737 -9.117 25.860 1.00 89.62 940 PHE A C 1
ATOM 7358 O O . PHE A 1 940 ? 4.182 -8.807 26.914 1.00 89.62 940 PHE A O 1
ATOM 7365 N N . ASN A 1 941 ? 5.800 -9.924 25.832 1.00 87.81 941 ASN A N 1
ATOM 7366 C CA . ASN A 1 941 ? 6.403 -10.447 27.057 1.00 87.81 941 ASN A CA 1
ATOM 7367 C C . ASN A 1 941 ? 7.036 -9.320 27.899 1.00 87.81 941 ASN A C 1
ATOM 7369 O O . ASN A 1 941 ? 6.885 -9.258 29.120 1.00 87.81 941 ASN A O 1
ATOM 7373 N N . THR A 1 942 ? 7.683 -8.355 27.244 1.00 87.94 942 THR A N 1
ATOM 7374 C CA . THR A 1 942 ? 8.201 -7.146 27.902 1.00 87.94 942 THR A CA 1
ATOM 7375 C C . THR A 1 942 ? 7.080 -6.293 28.495 1.00 87.94 942 THR A C 1
ATOM 7377 O O . THR A 1 942 ? 7.160 -5.919 29.664 1.00 87.94 942 THR A O 1
ATOM 7380 N N . ILE A 1 943 ? 5.992 -6.074 27.754 1.00 90.25 943 ILE A N 1
ATOM 7381 C CA . ILE A 1 943 ? 4.780 -5.402 28.246 1.00 90.25 943 ILE A CA 1
ATOM 7382 C C . ILE A 1 943 ? 4.202 -6.135 29.465 1.00 90.25 943 ILE A C 1
ATOM 7384 O O . ILE A 1 943 ? 3.877 -5.494 30.461 1.00 90.25 943 ILE A O 1
ATOM 7388 N N . SER A 1 944 ? 4.115 -7.467 29.423 1.00 89.62 944 SER A N 1
ATOM 7389 C CA . SER A 1 944 ? 3.603 -8.281 30.531 1.00 89.62 944 SER A CA 1
ATOM 7390 C C . SER A 1 944 ? 4.431 -8.093 31.805 1.00 89.62 944 SER A C 1
ATOM 7392 O O . SER A 1 944 ? 3.866 -7.866 32.872 1.00 89.62 944 SER A O 1
ATOM 7394 N N . ARG A 1 945 ? 5.767 -8.104 31.696 1.00 87.06 945 ARG A N 1
ATOM 7395 C CA . ARG A 1 945 ? 6.677 -7.836 32.825 1.00 87.06 945 ARG A CA 1
ATOM 7396 C C . ARG A 1 945 ? 6.548 -6.407 33.357 1.00 87.06 945 ARG A C 1
ATOM 7398 O O . ARG A 1 945 ? 6.543 -6.199 34.568 1.00 87.06 945 ARG A O 1
ATOM 7405 N N . LEU A 1 946 ? 6.423 -5.415 32.469 1.00 88.81 946 LEU A N 1
ATOM 7406 C CA . LEU A 1 946 ? 6.225 -4.013 32.858 1.00 88.81 946 LEU A CA 1
ATOM 7407 C C . LEU A 1 946 ? 4.925 -3.817 33.653 1.00 88.81 946 LEU A C 1
ATOM 7409 O O . LEU A 1 946 ? 4.913 -3.078 34.637 1.00 88.81 946 LEU A O 1
ATOM 7413 N N . LEU A 1 947 ? 3.849 -4.490 33.242 1.00 89.38 947 LEU A N 1
ATOM 7414 C CA . LEU A 1 947 ? 2.554 -4.445 33.921 1.00 89.38 947 LEU A CA 1
ATOM 7415 C C . LEU A 1 947 ? 2.592 -5.158 35.277 1.00 89.38 947 LEU A C 1
ATOM 7417 O O . LEU A 1 947 ? 2.093 -4.609 36.264 1.00 89.38 947 LEU A O 1
ATOM 7421 N N . ASP A 1 948 ? 3.232 -6.327 35.348 1.00 88.25 948 ASP A N 1
ATOM 7422 C CA . ASP A 1 948 ? 3.359 -7.113 36.579 1.00 88.25 948 ASP A CA 1
ATOM 7423 C C . ASP A 1 948 ? 4.134 -6.362 37.675 1.00 88.25 948 ASP A C 1
ATOM 7425 O O . ASP A 1 948 ? 3.671 -6.269 38.813 1.00 88.25 948 ASP A O 1
ATOM 7429 N N . ASN A 1 949 ? 5.221 -5.668 37.311 1.00 85.38 949 ASN A N 1
ATOM 7430 C CA . ASN A 1 949 ? 5.989 -4.813 38.229 1.00 85.38 949 ASN A CA 1
ATOM 7431 C C . ASN A 1 949 ? 5.144 -3.715 38.903 1.00 85.38 949 ASN A C 1
ATOM 7433 O O . ASN A 1 949 ? 5.454 -3.266 40.007 1.00 85.38 949 ASN A O 1
ATOM 7437 N N . LYS A 1 950 ? 4.070 -3.262 38.247 1.00 84.06 950 LYS A N 1
ATOM 7438 C CA . LYS A 1 950 ? 3.126 -2.266 38.780 1.00 84.06 950 LYS A CA 1
ATOM 7439 C C . LYS A 1 950 ? 1.854 -2.920 39.337 1.00 84.06 950 LYS A C 1
ATOM 7441 O O . LYS A 1 950 ? 0.927 -2.220 39.758 1.00 84.06 950 LYS A O 1
ATOM 7446 N N . GLY A 1 951 ? 1.789 -4.251 39.386 1.00 85.50 951 GLY A N 1
ATOM 7447 C CA . GLY A 1 951 ? 0.637 -5.027 39.840 1.00 85.50 951 GLY A CA 1
ATOM 7448 C C . GLY A 1 951 ? -0.610 -4.769 38.995 1.00 85.50 951 GLY A C 1
ATOM 7449 O O . GLY A 1 951 ? -1.689 -4.549 39.552 1.00 85.50 951 GLY A O 1
ATOM 7450 N N . ILE A 1 952 ? -0.454 -4.660 37.675 1.00 89.81 952 ILE A N 1
ATOM 7451 C CA . ILE A 1 952 ? -1.547 -4.521 36.707 1.00 89.81 952 ILE A CA 1
ATOM 7452 C C . ILE A 1 952 ? -1.727 -5.872 36.016 1.00 89.81 952 ILE A C 1
ATOM 7454 O O . ILE A 1 952 ? -0.780 -6.417 35.459 1.00 89.81 952 ILE A O 1
ATOM 7458 N N . VAL A 1 953 ? -2.948 -6.400 36.027 1.00 90.69 953 VAL A N 1
ATOM 7459 C CA . VAL A 1 953 ? -3.263 -7.680 35.383 1.00 90.69 953 VAL A CA 1
ATOM 7460 C C . VAL A 1 953 ? -3.520 -7.452 33.895 1.00 90.69 953 VAL A C 1
ATOM 7462 O O . VAL A 1 953 ? -4.379 -6.642 33.524 1.00 90.69 953 VAL A O 1
ATOM 7465 N N . LEU A 1 954 ? -2.787 -8.179 33.052 1.00 92.50 954 LEU A N 1
ATOM 7466 C CA . LEU A 1 954 ? -2.948 -8.164 31.601 1.00 92.50 954 LEU A CA 1
ATOM 7467 C C . LEU A 1 954 ? -3.997 -9.194 31.163 1.00 92.50 954 LEU A C 1
ATOM 7469 O O . LEU A 1 954 ? -3.886 -10.388 31.448 1.00 92.50 954 LEU A O 1
ATOM 7473 N N . VAL A 1 955 ? -4.999 -8.729 30.419 1.00 92.75 955 VAL A N 1
ATOM 7474 C CA . VAL A 1 955 ? -6.062 -9.562 29.849 1.00 92.75 955 VAL A CA 1
ATOM 7475 C C . VAL A 1 955 ? -6.059 -9.400 28.334 1.00 92.75 955 VAL A C 1
ATOM 7477 O O . VAL A 1 955 ? -6.154 -8.288 27.822 1.00 92.75 955 VAL A O 1
ATOM 7480 N N . LEU A 1 956 ? -5.968 -10.505 27.603 1.00 92.38 956 LEU A N 1
ATOM 7481 C CA . LEU A 1 956 ? -6.078 -10.521 26.147 1.00 92.38 956 LEU A CA 1
ATOM 7482 C C . LEU A 1 956 ? -7.478 -10.984 25.745 1.00 92.38 956 LEU A C 1
ATOM 7484 O O . LEU A 1 956 ? -7.994 -11.954 26.298 1.00 92.38 956 LEU A O 1
ATOM 7488 N N . SER A 1 957 ? -8.088 -10.301 24.778 1.00 91.62 957 SER A N 1
ATOM 7489 C CA . SER A 1 957 ? -9.436 -10.602 24.282 1.00 91.62 957 SER A CA 1
ATOM 7490 C C . SER A 1 957 ? -9.488 -10.696 22.755 1.00 91.62 957 SER A C 1
ATOM 7492 O O . SER A 1 957 ? -8.587 -10.215 22.071 1.00 91.62 957 SER A O 1
ATOM 7494 N N . GLY A 1 958 ? -10.526 -11.333 22.206 1.00 83.81 958 GLY A N 1
ATOM 7495 C CA . GLY A 1 958 ? -10.808 -11.357 20.764 1.00 83.81 958 GLY A CA 1
ATOM 7496 C C . GLY A 1 958 ? -10.144 -12.494 19.980 1.00 83.81 958 GLY A C 1
ATOM 7497 O O . GLY A 1 958 ? -10.409 -12.644 18.784 1.00 83.81 958 GLY A O 1
ATOM 7498 N N . LYS A 1 959 ? -9.290 -13.297 20.624 1.00 83.31 959 LYS A N 1
ATOM 7499 C CA . LYS A 1 959 ? -8.649 -14.483 20.043 1.00 83.31 959 LYS A CA 1
ATOM 7500 C C . LYS A 1 959 ? -8.574 -15.592 21.085 1.00 83.31 959 LYS A C 1
ATOM 7502 O O . LYS A 1 959 ? -8.024 -15.394 22.166 1.00 83.31 959 LYS A O 1
ATOM 7507 N N . ASP A 1 960 ? -9.073 -16.771 20.728 1.00 79.06 960 ASP A N 1
ATOM 7508 C CA . ASP A 1 960 ? -8.976 -17.946 21.590 1.00 79.06 960 ASP A CA 1
ATOM 7509 C C . ASP A 1 960 ? -7.527 -18.389 21.798 1.00 79.06 960 ASP A C 1
ATOM 7511 O O . ASP A 1 960 ? -6.660 -18.202 20.940 1.00 79.06 960 ASP A O 1
ATOM 7515 N N . ALA A 1 961 ? -7.298 -19.073 22.916 1.00 74.44 961 ALA A N 1
ATOM 7516 C CA . ALA A 1 961 ? -6.051 -19.762 23.234 1.00 74.44 961 ALA A CA 1
ATOM 7517 C C . ALA A 1 961 ? -5.523 -20.652 22.092 1.00 74.44 961 ALA A C 1
ATOM 7519 O O . ALA A 1 961 ? -4.319 -20.705 21.855 1.00 74.44 961 ALA A O 1
ATOM 7520 N N . GLU A 1 962 ? -6.434 -21.321 21.383 1.00 76.94 962 GLU A N 1
ATOM 7521 C CA . GLU A 1 962 ? -6.126 -22.258 20.295 1.00 76.94 962 GLU A CA 1
ATOM 7522 C C . GLU A 1 962 ? -5.985 -21.579 18.924 1.00 76.94 962 GLU A C 1
ATOM 7524 O O . GLU A 1 962 ? -5.583 -22.209 17.940 1.00 76.94 962 GLU A O 1
ATOM 7529 N N . SER A 1 963 ? -6.293 -20.281 18.833 1.00 83.31 963 SER A N 1
ATOM 7530 C CA . SER A 1 963 ? -6.097 -19.520 17.599 1.00 83.31 963 SER A CA 1
ATOM 7531 C C . SER A 1 963 ? -4.615 -19.477 17.210 1.00 83.31 963 SER A C 1
ATOM 7533 O O . SER A 1 963 ? -3.731 -19.643 18.047 1.00 83.31 963 SER A O 1
ATOM 7535 N N . GLU A 1 964 ? -4.309 -19.251 15.931 1.00 82.00 964 GLU A N 1
ATOM 7536 C CA . GLU A 1 964 ? -2.920 -19.115 15.465 1.00 82.00 964 GLU A CA 1
ATOM 7537 C C . GLU A 1 964 ? -2.158 -18.026 16.238 1.00 82.00 964 GLU A C 1
ATOM 7539 O O . GLU A 1 964 ? -1.058 -18.266 16.726 1.00 82.00 964 GLU A O 1
ATOM 7544 N N . VAL A 1 965 ? -2.800 -16.876 16.458 1.00 84.81 965 VAL A N 1
ATOM 7545 C CA . VAL A 1 965 ? -2.265 -15.769 17.264 1.00 84.81 965 VAL A CA 1
ATOM 7546 C C . VAL A 1 965 ? -2.035 -16.199 18.720 1.00 84.81 965 VAL A C 1
ATOM 7548 O O . VAL A 1 965 ? -0.964 -15.951 19.268 1.00 84.81 965 VAL A O 1
ATOM 7551 N N . GLY A 1 966 ? -3.003 -16.884 19.340 1.00 83.50 966 GLY A N 1
ATOM 7552 C CA . GLY A 1 966 ? -2.903 -17.367 20.723 1.00 83.50 966 GLY A CA 1
ATOM 7553 C C . GLY A 1 966 ? -1.803 -18.415 20.922 1.00 83.50 966 GLY A C 1
ATOM 7554 O O . GLY A 1 966 ? -1.028 -18.325 21.877 1.00 83.50 966 GLY A O 1
ATOM 7555 N N . ARG A 1 967 ? -1.673 -19.361 19.983 1.00 83.44 967 ARG A N 1
ATOM 7556 C CA . ARG A 1 967 ? -0.598 -20.364 19.974 1.00 83.44 967 ARG A CA 1
ATOM 7557 C C . ARG A 1 967 ? 0.772 -19.718 19.800 1.00 83.44 967 ARG A C 1
ATOM 7559 O O . ARG A 1 967 ? 1.692 -20.095 20.519 1.00 83.44 967 ARG A O 1
ATOM 7566 N N . ASN A 1 968 ? 0.895 -18.723 18.919 1.00 84.62 968 ASN A N 1
ATOM 7567 C CA . ASN A 1 968 ? 2.150 -17.998 18.714 1.00 84.62 968 ASN A CA 1
ATOM 7568 C C . ASN A 1 968 ? 2.563 -17.217 19.972 1.00 84.62 968 ASN A C 1
ATOM 7570 O O . ASN A 1 968 ? 3.711 -17.327 20.391 1.00 84.62 968 ASN A O 1
ATOM 7574 N N . LEU A 1 969 ? 1.633 -16.519 20.639 1.00 84.50 969 LEU A N 1
ATOM 7575 C CA . LEU A 1 969 ? 1.921 -15.816 21.900 1.00 84.50 969 LEU A CA 1
ATOM 7576 C C . LEU A 1 969 ? 2.397 -16.766 23.008 1.00 84.50 969 LEU A C 1
ATOM 7578 O O . LEU A 1 969 ? 3.362 -16.460 23.707 1.00 84.50 969 LEU A O 1
ATOM 7582 N N . ARG A 1 970 ? 1.762 -17.937 23.150 1.00 82.38 970 ARG A N 1
ATOM 7583 C CA . ARG A 1 970 ? 2.187 -18.955 24.127 1.00 82.38 970 ARG A CA 1
ATOM 7584 C C . ARG A 1 970 ? 3.532 -19.578 23.775 1.00 82.38 970 ARG A C 1
ATOM 7586 O O . ARG A 1 970 ? 4.363 -19.763 24.659 1.00 82.38 970 ARG A O 1
ATOM 7593 N N . ALA A 1 971 ? 3.760 -19.884 22.498 1.00 80.19 971 ALA A N 1
ATOM 7594 C CA . ALA A 1 971 ? 5.035 -20.419 22.022 1.00 80.19 971 ALA A CA 1
ATOM 7595 C C . ALA A 1 971 ? 6.196 -19.443 22.275 1.00 80.19 971 ALA A C 1
ATOM 7597 O O . ALA A 1 971 ? 7.312 -19.876 22.538 1.00 80.19 971 ALA A O 1
ATOM 7598 N N . MET A 1 972 ? 5.916 -18.138 22.253 1.00 79.81 972 MET A N 1
ATOM 7599 C CA . MET A 1 972 ? 6.871 -17.065 22.552 1.00 79.81 972 MET A CA 1
ATOM 7600 C C . MET A 1 972 ? 7.016 -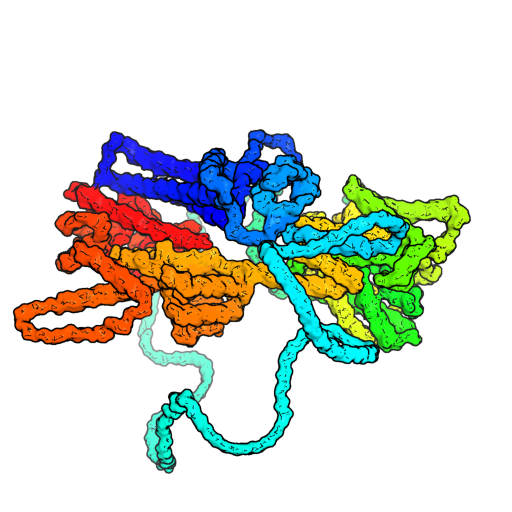16.774 24.058 1.00 79.81 972 MET A C 1
ATOM 7602 O O . MET A 1 972 ? 7.724 -15.846 24.438 1.00 79.81 972 MET A O 1
ATOM 7606 N N . GLY A 1 973 ? 6.382 -17.571 24.927 1.00 72.50 973 GLY A N 1
ATOM 7607 C CA . GLY A 1 973 ? 6.582 -17.525 26.377 1.00 72.50 973 GLY A CA 1
ATOM 7608 C C . GLY A 1 973 ? 5.631 -16.614 27.154 1.00 72.50 973 GLY A C 1
ATOM 7609 O O . GLY A 1 973 ? 5.810 -16.459 28.363 1.00 72.50 973 GLY A O 1
ATOM 7610 N N . LEU A 1 974 ? 4.603 -16.038 26.518 1.00 80.56 974 LEU A N 1
ATOM 7611 C CA . LEU A 1 974 ? 3.629 -15.205 27.224 1.00 80.56 974 LEU A CA 1
ATOM 7612 C C . LEU A 1 974 ? 2.851 -16.042 28.260 1.00 80.56 974 LEU A C 1
ATOM 7614 O O . LEU A 1 974 ? 2.063 -16.915 27.891 1.00 80.56 974 LEU A O 1
ATOM 7618 N N . GLY A 1 975 ? 3.068 -15.757 29.549 1.00 68.12 975 GLY A N 1
ATOM 7619 C CA . GLY A 1 975 ? 2.418 -16.439 30.679 1.00 68.12 975 GLY A CA 1
ATOM 7620 C C . GLY A 1 975 ? 3.191 -17.615 31.300 1.00 68.12 975 GLY A C 1
ATOM 7621 O O . GLY A 1 975 ? 2.644 -18.287 32.170 1.00 68.12 975 GLY A O 1
ATOM 7622 N N . ASN A 1 976 ? 4.442 -17.879 30.894 1.00 67.44 976 ASN A N 1
ATOM 7623 C CA . ASN A 1 976 ? 5.254 -18.971 31.464 1.00 67.44 976 ASN A CA 1
ATOM 7624 C C . ASN A 1 976 ? 6.027 -18.580 32.748 1.00 67.44 976 ASN A C 1
ATOM 7626 O O . ASN A 1 976 ? 6.321 -19.449 33.567 1.00 67.44 976 ASN A O 1
ATOM 7630 N N . ASP A 1 977 ? 6.311 -17.290 32.967 1.00 58.22 977 ASP A N 1
ATOM 7631 C CA . ASP A 1 977 ? 7.226 -16.802 34.017 1.00 58.22 977 ASP A CA 1
ATOM 7632 C C . ASP A 1 977 ? 6.517 -16.347 35.306 1.00 58.22 977 ASP A C 1
ATOM 7634 O O . ASP A 1 977 ? 6.772 -15.259 35.812 1.00 58.22 977 ASP A O 1
ATOM 7638 N N . SER A 1 978 ? 5.596 -17.142 35.861 1.00 61.91 978 SER A N 1
ATOM 7639 C CA . SER A 1 978 ? 4.785 -16.796 37.058 1.00 61.91 978 SER A CA 1
ATOM 7640 C C . SER A 1 978 ? 3.859 -15.569 36.932 1.00 61.91 978 SER A C 1
ATOM 7642 O O . SER A 1 978 ? 3.113 -15.277 37.864 1.00 61.91 978 SER A O 1
ATOM 7644 N N . ILE A 1 979 ? 3.846 -14.903 35.772 1.00 74.38 979 ILE A N 1
ATOM 7645 C CA . ILE A 1 979 ? 2.966 -13.772 35.457 1.00 74.38 979 ILE A CA 1
ATOM 7646 C C . ILE A 1 979 ? 1.653 -14.301 34.876 1.00 74.38 979 ILE A C 1
ATOM 7648 O O . ILE A 1 979 ? 1.631 -14.940 33.823 1.00 74.38 979 ILE A O 1
ATOM 7652 N N . GLU A 1 980 ? 0.546 -14.023 35.557 1.00 73.00 980 GLU A N 1
ATOM 7653 C CA . GLU A 1 980 ? -0.780 -14.490 35.157 1.00 73.00 980 GLU A CA 1
ATOM 7654 C C . GLU A 1 980 ? -1.341 -13.626 34.011 1.00 73.00 980 GLU A C 1
ATOM 7656 O O . GLU A 1 980 ? -1.770 -12.489 34.215 1.00 73.00 980 GLU A O 1
ATOM 7661 N N . VAL A 1 981 ? -1.350 -14.171 32.788 1.00 82.75 981 VAL A N 1
ATOM 7662 C CA . VAL A 1 981 ? -1.990 -13.550 31.615 1.00 82.75 981 VAL A CA 1
ATOM 7663 C C . VAL A 1 981 ? -3.256 -14.322 31.267 1.00 82.75 981 VAL A C 1
ATOM 7665 O O . VAL A 1 981 ? -3.214 -15.512 30.954 1.00 82.75 981 VAL A O 1
ATOM 7668 N N . THR A 1 982 ? -4.400 -13.638 31.290 1.00 86.25 982 THR A N 1
ATOM 7669 C CA . THR A 1 982 ? -5.693 -14.270 30.994 1.00 86.25 982 THR A CA 1
ATOM 7670 C C . THR A 1 982 ? -6.059 -14.064 29.525 1.00 86.25 982 THR A C 1
ATOM 7672 O O . THR A 1 982 ? -6.150 -12.923 29.076 1.00 86.25 982 THR A O 1
ATOM 7675 N N . LEU A 1 983 ? -6.295 -15.147 28.776 1.00 87.94 983 LEU A N 1
ATOM 7676 C CA . LEU A 1 983 ? -6.819 -15.090 27.404 1.00 87.94 983 LEU A CA 1
ATOM 7677 C C . LEU A 1 983 ? -8.314 -15.418 27.397 1.00 87.94 983 LEU A C 1
ATOM 7679 O O . LEU A 1 983 ? -8.712 -16.484 27.870 1.00 87.94 983 LEU A O 1
ATOM 7683 N N . LEU A 1 984 ? -9.126 -14.516 26.847 1.00 89.69 984 LEU A N 1
ATOM 7684 C CA . LEU A 1 984 ? -10.581 -14.637 26.774 1.00 89.69 984 LEU A CA 1
ATOM 7685 C C . LEU A 1 984 ? -11.076 -14.498 25.322 1.00 89.69 984 LEU A C 1
ATOM 7687 O O . LEU A 1 984 ? -10.472 -13.770 24.532 1.00 89.69 984 LEU A O 1
ATOM 7691 N N . PRO A 1 985 ? -12.174 -15.186 24.960 1.00 85.31 985 PRO A N 1
ATOM 7692 C CA . PRO A 1 985 ? -12.644 -15.268 23.574 1.00 85.31 985 PRO A CA 1
ATOM 7693 C C . PRO A 1 985 ? -13.051 -13.903 23.009 1.00 85.31 985 PRO A C 1
ATOM 7695 O O . PRO A 1 985 ? -12.739 -13.571 21.867 1.00 85.31 985 PRO A O 1
ATOM 7698 N N . ASP A 1 986 ? -13.714 -13.082 23.820 1.00 87.00 986 ASP A N 1
ATOM 7699 C CA . ASP A 1 986 ? -14.305 -11.817 23.401 1.00 87.00 986 ASP A CA 1
ATOM 7700 C C . ASP A 1 986 ? -14.152 -10.723 24.470 1.00 87.00 986 ASP A C 1
ATOM 7702 O O . ASP A 1 986 ? -13.847 -10.982 25.640 1.00 87.00 986 ASP A O 1
ATOM 7706 N N . LEU A 1 987 ? -14.366 -9.473 24.051 1.00 89.12 987 LEU A N 1
ATOM 7707 C CA . LEU A 1 987 ? -14.236 -8.303 24.917 1.00 89.12 987 LEU A CA 1
ATOM 7708 C C . LEU A 1 987 ? -15.257 -8.299 26.067 1.00 89.12 987 LEU A C 1
ATOM 7710 O O . LEU A 1 987 ? -14.936 -7.827 27.158 1.00 89.12 987 LEU A O 1
ATOM 7714 N N . ASN A 1 988 ? -16.476 -8.817 25.861 1.00 89.81 988 ASN A N 1
ATOM 7715 C CA . ASN A 1 988 ? -17.478 -8.870 26.928 1.00 89.81 988 ASN A CA 1
ATOM 7716 C C . ASN A 1 988 ? -17.061 -9.858 28.018 1.00 89.81 988 ASN A C 1
ATOM 7718 O O . ASN A 1 988 ? -17.133 -9.513 29.193 1.00 89.81 988 ASN A O 1
ATOM 7722 N N . SER A 1 989 ? -16.555 -11.031 27.636 1.00 88.88 989 SER A N 1
ATOM 7723 C CA . SER A 1 989 ? -15.997 -12.020 28.564 1.00 88.88 989 SER A CA 1
ATOM 7724 C C . SER A 1 989 ? -14.826 -11.446 29.370 1.00 88.88 989 SER A C 1
ATOM 7726 O O . SER A 1 989 ? -14.744 -11.659 30.580 1.00 88.88 989 SER A O 1
ATOM 7728 N N . ALA A 1 990 ? -13.952 -10.657 28.734 1.00 91.56 990 ALA A N 1
ATOM 7729 C CA . ALA A 1 990 ? -12.875 -9.936 29.419 1.00 91.56 990 ALA A CA 1
ATOM 7730 C C . ALA A 1 990 ? -13.388 -8.918 30.440 1.00 91.56 990 ALA A C 1
ATOM 7732 O O . ALA A 1 990 ? -12.937 -8.911 31.587 1.00 91.56 990 ALA A O 1
ATOM 7733 N N . LEU A 1 991 ? -14.370 -8.100 30.059 1.00 91.88 991 LEU A N 1
ATOM 7734 C CA . LEU A 1 991 ? -15.000 -7.146 30.969 1.00 91.88 991 LEU A CA 1
ATOM 7735 C C . LEU A 1 991 ? -15.730 -7.842 32.118 1.00 91.88 991 LEU A C 1
ATOM 7737 O O . LEU A 1 991 ? -15.591 -7.428 33.266 1.00 91.88 991 LEU A O 1
ATOM 7741 N N . GLU A 1 992 ? -16.477 -8.907 31.833 1.00 90.81 992 GLU A N 1
ATOM 7742 C CA . GLU A 1 992 ? -17.192 -9.690 32.836 1.00 90.81 992 GLU A CA 1
ATOM 7743 C C . GLU A 1 992 ? -16.227 -10.303 33.855 1.00 90.81 992 GLU A C 1
ATOM 7745 O O . GLU A 1 992 ? -16.465 -10.183 35.057 1.00 90.81 992 GLU A O 1
ATOM 7750 N N . SER A 1 993 ? -15.123 -10.899 33.397 1.00 91.12 993 SER A N 1
ATOM 7751 C CA . SER A 1 993 ? -14.096 -11.464 34.275 1.00 91.12 993 SER A CA 1
ATOM 7752 C C . SER A 1 993 ? -13.494 -10.398 35.195 1.00 91.12 993 SER A C 1
ATOM 7754 O O . SER A 1 993 ? -13.488 -10.561 36.417 1.00 91.12 993 SER A O 1
ATOM 7756 N N . CYS A 1 994 ? -13.079 -9.255 34.636 1.00 92.62 994 CYS A N 1
ATOM 7757 C CA . CYS A 1 994 ? -12.533 -8.137 35.409 1.00 92.62 994 CYS A CA 1
ATOM 7758 C C . CYS A 1 994 ? -13.545 -7.594 36.434 1.00 92.62 994 CYS A C 1
ATOM 7760 O O . CYS A 1 994 ? -13.200 -7.355 37.591 1.00 92.62 994 CYS A O 1
ATOM 7762 N N . GLU A 1 995 ? -14.808 -7.420 36.041 1.00 92.56 995 GLU A N 1
ATOM 7763 C CA . GLU A 1 995 ? -15.868 -6.956 36.940 1.00 92.56 995 GLU A CA 1
ATOM 7764 C C . GLU A 1 995 ? -16.186 -7.971 38.042 1.00 92.56 995 GLU A C 1
ATOM 7766 O O . GLU A 1 995 ? -16.409 -7.584 39.188 1.00 92.56 995 GLU A O 1
ATOM 7771 N N . ASN A 1 996 ? -16.168 -9.267 37.734 1.00 92.00 996 ASN A N 1
ATOM 7772 C CA . ASN A 1 996 ? -16.386 -10.323 38.717 1.00 92.00 996 ASN A CA 1
ATOM 7773 C C . ASN A 1 996 ? -15.240 -10.387 39.740 1.00 92.00 996 ASN A C 1
ATOM 7775 O O . ASN A 1 996 ? -15.505 -10.562 40.931 1.00 92.00 996 ASN A O 1
ATOM 7779 N N . GLU A 1 997 ? -13.989 -10.172 39.319 1.00 90.56 997 GLU A N 1
ATOM 7780 C CA . GLU A 1 997 ? -12.856 -10.018 40.240 1.00 90.56 997 GLU A CA 1
ATOM 7781 C C . GLU A 1 997 ? -12.994 -8.782 41.132 1.00 90.56 997 GLU A C 1
ATOM 7783 O O . GLU A 1 997 ? -12.718 -8.847 42.332 1.00 90.56 997 GLU A O 1
ATOM 7788 N N . LEU A 1 998 ? -13.462 -7.659 40.577 1.00 90.88 998 LEU A N 1
ATOM 7789 C CA . LEU A 1 998 ? -13.767 -6.466 41.367 1.00 90.88 998 LEU A CA 1
ATOM 7790 C C . LEU A 1 998 ? -14.878 -6.745 42.389 1.00 90.88 998 LEU A C 1
ATOM 7792 O O . LEU A 1 998 ? -14.776 -6.290 43.516 1.00 90.88 998 LEU A O 1
ATOM 7796 N N . LEU A 1 999 ? -15.902 -7.534 42.057 1.00 90.50 999 LEU A N 1
ATOM 7797 C CA . LEU A 1 999 ? -17.005 -7.853 42.974 1.00 90.50 999 LEU A CA 1
ATOM 7798 C C . LEU A 1 999 ? -16.610 -8.731 44.172 1.00 90.50 999 LEU A C 1
ATOM 7800 O O . LEU A 1 999 ? -17.328 -8.743 45.174 1.00 90.50 999 LEU A O 1
ATOM 7804 N N . LYS A 1 1000 ? -15.483 -9.453 44.121 1.00 89.44 1000 LYS A N 1
ATOM 7805 C CA . LYS A 1 1000 ? -15.034 -10.294 45.246 1.00 89.44 1000 LYS A CA 1
ATOM 7806 C C . LYS A 1 1000 ? -14.816 -9.493 46.530 1.00 89.44 1000 LYS A C 1
ATOM 7808 O O . LYS A 1 1000 ? -15.140 -9.986 47.608 1.00 89.44 1000 LYS A O 1
ATOM 7813 N N . THR A 1 1001 ? -14.316 -8.261 46.431 1.00 86.88 1001 THR A N 1
ATOM 7814 C CA . THR A 1 1001 ? -14.138 -7.365 47.589 1.00 86.88 1001 THR A CA 1
ATOM 7815 C C . THR A 1 1001 ? -15.480 -6.984 48.211 1.00 86.88 1001 THR A C 1
ATOM 7817 O O . THR A 1 1001 ? -15.610 -7.021 49.431 1.00 86.88 1001 THR A O 1
ATOM 7820 N N . LEU A 1 1002 ? -16.502 -6.704 47.394 1.00 86.25 1002 LEU A N 1
ATOM 7821 C CA . LEU A 1 1002 ? -17.859 -6.426 47.866 1.00 86.25 1002 LEU A CA 1
ATOM 7822 C C . LEU A 1 1002 ? -18.437 -7.627 48.629 1.00 86.25 1002 LEU A C 1
ATOM 7824 O O . LEU A 1 1002 ? -18.986 -7.456 49.718 1.00 86.25 1002 LEU A O 1
ATOM 7828 N N . TYR A 1 1003 ? -18.289 -8.844 48.093 1.00 84.81 1003 TYR A N 1
ATOM 7829 C CA . TYR A 1 1003 ? -18.755 -10.060 48.769 1.00 84.81 1003 TYR A CA 1
ATOM 7830 C C . TYR A 1 1003 ? -18.014 -10.329 50.081 1.00 84.81 1003 TYR A C 1
ATOM 7832 O O . TYR A 1 1003 ? -18.653 -10.677 51.074 1.00 84.81 1003 TYR A O 1
ATOM 7840 N N . ALA A 1 1004 ? -16.694 -10.125 50.111 1.00 84.25 1004 ALA A N 1
ATOM 7841 C CA . ALA A 1 1004 ? -15.901 -10.266 51.329 1.00 84.25 1004 ALA A CA 1
ATOM 7842 C C . ALA A 1 1004 ? -16.378 -9.290 52.419 1.00 84.25 1004 ALA A C 1
ATOM 7844 O O . ALA A 1 1004 ? -16.672 -9.712 53.538 1.00 84.25 1004 ALA A O 1
ATOM 7845 N N . SER A 1 1005 ? -16.574 -8.012 52.072 1.00 83.00 1005 SER A N 1
ATOM 7846 C CA . SER A 1 1005 ? -17.109 -7.008 53.001 1.00 83.00 1005 SER A CA 1
ATOM 7847 C C . SER A 1 1005 ? -18.533 -7.338 53.474 1.00 83.00 1005 SER A C 1
ATOM 7849 O O . SER A 1 1005 ? -18.846 -7.162 54.652 1.00 83.00 1005 SER A O 1
ATOM 7851 N N . GLN A 1 1006 ? -19.396 -7.882 52.605 1.00 78.44 1006 GLN A N 1
ATOM 7852 C CA . GLN A 1 1006 ? -20.725 -8.374 53.006 1.00 78.44 1006 GLN A CA 1
ATOM 7853 C C . GLN A 1 1006 ? -20.650 -9.524 54.018 1.00 78.44 1006 GLN A C 1
ATOM 7855 O O . GLN A 1 1006 ? -21.466 -9.597 54.942 1.00 78.44 1006 GLN A O 1
ATOM 7860 N N . GLU A 1 1007 ? -19.707 -10.449 53.843 1.00 77.94 1007 GLU A N 1
ATOM 7861 C CA . GLU A 1 1007 ? -19.542 -11.595 54.733 1.00 77.94 1007 GLU A CA 1
ATOM 7862 C C . GLU A 1 1007 ? -19.012 -11.178 56.112 1.00 77.94 1007 GLU A C 1
ATOM 7864 O O . GLU A 1 1007 ? -19.498 -11.677 57.131 1.00 77.94 1007 GLU A O 1
ATOM 7869 N N . GLU A 1 1008 ? -18.084 -10.221 56.163 1.00 76.94 1008 GLU A N 1
ATOM 7870 C CA . GLU A 1 1008 ? -17.578 -9.631 57.409 1.00 76.94 1008 GLU A CA 1
ATOM 7871 C C . GLU A 1 1008 ? -18.694 -8.964 58.221 1.00 76.94 1008 GLU A C 1
ATOM 7873 O O . GLU A 1 1008 ? -18.866 -9.263 59.407 1.00 76.94 1008 GLU A O 1
ATOM 7878 N N . LEU A 1 1009 ? -19.536 -8.153 57.573 1.00 70.19 1009 LEU A N 1
ATOM 7879 C CA . LEU A 1 1009 ? -20.717 -7.545 58.198 1.00 70.19 1009 LEU A CA 1
ATOM 7880 C C . LEU A 1 1009 ? -21.689 -8.599 58.755 1.00 70.19 1009 LEU A C 1
ATOM 7882 O O . LEU A 1 1009 ? -22.219 -8.454 59.862 1.00 70.19 1009 LEU A O 1
ATOM 7886 N N . ARG A 1 1010 ? -21.904 -9.703 58.025 1.00 65.81 1010 ARG A N 1
ATOM 7887 C CA . ARG A 1 1010 ? -22.747 -10.821 58.488 1.00 65.81 1010 ARG A CA 1
ATOM 7888 C C . ARG A 1 1010 ? -22.151 -11.542 59.697 1.00 65.81 1010 ARG A C 1
ATOM 7890 O O . ARG A 1 1010 ? -22.898 -11.901 60.609 1.00 65.81 1010 ARG A O 1
ATOM 7897 N N . LYS A 1 1011 ? -20.832 -11.754 59.724 1.00 67.94 1011 LYS A N 1
ATOM 7898 C CA . LYS A 1 1011 ? -20.124 -12.380 60.856 1.00 67.94 1011 LYS A CA 1
ATOM 7899 C C . LYS A 1 1011 ? -20.154 -11.490 62.104 1.00 67.94 1011 LYS A C 1
ATOM 7901 O O . LYS A 1 1011 ? -20.399 -12.009 63.196 1.00 67.94 1011 LYS A O 1
ATOM 7906 N N . GLY A 1 1012 ? -20.025 -10.171 61.938 1.00 58.88 1012 GLY A N 1
ATOM 7907 C CA . GLY A 1 1012 ? -20.159 -9.188 63.020 1.00 58.88 1012 GLY A CA 1
ATOM 7908 C C . GLY A 1 1012 ? -21.560 -9.160 63.644 1.00 58.88 1012 GLY A C 1
ATOM 7909 O O . GLY A 1 1012 ? -21.694 -9.131 64.863 1.00 58.88 1012 GLY A O 1
ATOM 7910 N N . SER A 1 1013 ? -22.621 -9.286 62.838 1.00 52.59 1013 SER A N 1
ATOM 7911 C CA . SER A 1 1013 ? -24.007 -9.299 63.342 1.00 52.59 1013 SER A CA 1
ATOM 7912 C C . SER A 1 1013 ? -24.395 -10.567 64.121 1.00 52.59 1013 SER A C 1
ATOM 7914 O O . SER A 1 1013 ? -25.405 -10.547 64.823 1.00 52.59 1013 SER A O 1
ATOM 7916 N N . ARG A 1 1014 ? -23.640 -11.672 64.006 1.00 47.88 1014 ARG A N 1
ATOM 7917 C CA . ARG A 1 1014 ? -23.872 -12.908 64.784 1.00 47.88 1014 ARG A CA 1
ATOM 7918 C C . ARG A 1 1014 ? -23.282 -12.860 66.200 1.00 47.88 1014 ARG A C 1
ATOM 7920 O O . ARG A 1 1014 ? -23.656 -13.691 67.017 1.00 47.88 1014 ARG A O 1
ATOM 7927 N N . HIS A 1 1015 ? -22.425 -11.884 66.497 1.00 45.38 1015 HIS A N 1
ATOM 7928 C CA . HIS A 1 1015 ? -21.815 -11.671 67.813 1.00 45.38 1015 HIS A CA 1
ATOM 7929 C C . HIS A 1 1015 ? -22.439 -10.454 68.517 1.00 45.38 1015 HIS A C 1
ATOM 7931 O O . HIS A 1 1015 ? -21.736 -9.552 68.964 1.00 45.38 1015 HIS A O 1
ATOM 7937 N N . ALA A 1 1016 ? -23.773 -10.398 68.601 1.00 38.94 1016 ALA A N 1
ATOM 7938 C CA . ALA A 1 1016 ? -24.432 -9.458 69.507 1.00 38.94 1016 ALA A CA 1
ATOM 7939 C C . ALA A 1 1016 ? -24.207 -9.943 70.956 1.00 38.94 1016 ALA A C 1
ATOM 7941 O O . ALA A 1 1016 ? -24.546 -11.092 71.253 1.00 38.94 1016 ALA A O 1
ATOM 7942 N N . PRO A 1 1017 ? -23.621 -9.132 71.855 1.00 43.19 1017 PRO A N 1
ATOM 7943 C CA . PRO A 1 1017 ? -23.286 -9.586 73.196 1.00 43.19 1017 PRO A CA 1
ATOM 7944 C C . PRO A 1 1017 ? -24.570 -9.804 74.002 1.00 43.19 1017 PRO A C 1
ATOM 7946 O O . PRO A 1 1017 ? -25.377 -8.893 74.189 1.00 43.19 1017 PRO A O 1
ATOM 7949 N N . THR A 1 1018 ? -24.760 -11.022 74.504 1.00 41.88 1018 THR A N 1
ATOM 7950 C CA . THR A 1 1018 ? -25.678 -11.278 75.614 1.00 41.88 1018 THR A CA 1
ATOM 7951 C C . THR A 1 1018 ? -25.217 -10.457 76.811 1.00 41.88 1018 THR A C 1
ATOM 7953 O O . THR A 1 1018 ? -24.068 -10.578 77.230 1.00 41.88 1018 THR A O 1
ATOM 7956 N N . ALA A 1 1019 ? -26.107 -9.626 77.350 1.00 46.75 1019 ALA A N 1
ATOM 7957 C CA . ALA A 1 1019 ? -25.857 -8.815 78.532 1.00 46.75 1019 ALA A CA 1
ATOM 7958 C C . ALA A 1 1019 ? -25.557 -9.707 79.747 1.00 46.75 1019 ALA A C 1
ATOM 7960 O O . ALA A 1 1019 ? -26.480 -10.192 80.389 1.00 46.75 1019 ALA A O 1
ATOM 7961 N N . ASN A 1 1020 ? -24.277 -9.940 80.038 1.00 45.81 1020 ASN A N 1
ATOM 7962 C CA . ASN A 1 1020 ? -23.768 -10.343 81.347 1.00 45.81 1020 ASN A CA 1
ATOM 7963 C C . ASN A 1 1020 ? -22.279 -9.969 81.447 1.00 45.81 1020 ASN A C 1
ATOM 7965 O O . ASN A 1 1020 ? -21.471 -10.479 80.683 1.00 45.81 1020 ASN A O 1
ATOM 7969 N N . LEU A 1 1021 ? -22.006 -9.068 82.397 1.00 43.72 1021 LEU A N 1
ATOM 7970 C CA . LEU A 1 1021 ? -20.748 -8.645 83.033 1.00 43.72 1021 LEU A CA 1
ATOM 7971 C C . LEU A 1 1021 ? -19.430 -8.575 82.227 1.00 43.72 1021 LEU A C 1
ATOM 7973 O O . LEU A 1 1021 ? -18.918 -9.556 81.700 1.00 43.72 1021 LEU A O 1
ATOM 7977 N N . ASP A 1 1022 ? -18.831 -7.383 82.312 1.00 46.38 1022 ASP A N 1
ATOM 7978 C CA . ASP A 1 1022 ? -17.529 -6.954 81.798 1.00 46.38 1022 ASP A CA 1
ATOM 7979 C C . ASP A 1 1022 ? -16.325 -7.842 82.153 1.00 46.38 1022 ASP A C 1
ATOM 7981 O O . ASP A 1 1022 ? -16.101 -8.198 83.311 1.00 46.38 1022 ASP A O 1
ATOM 7985 N N . VAL A 1 1023 ? -15.424 -7.971 81.173 1.00 39.06 1023 VAL A N 1
ATOM 7986 C CA . VAL A 1 1023 ? -13.982 -7.780 81.383 1.00 39.06 1023 VAL A CA 1
ATOM 7987 C C . VAL A 1 1023 ? -13.482 -6.866 80.255 1.00 39.06 1023 VAL A C 1
ATOM 7989 O O . VAL A 1 1023 ? -13.668 -7.215 79.088 1.00 39.06 1023 VAL A O 1
ATOM 7992 N N . PRO A 1 1024 ? -12.836 -5.717 80.536 1.00 39.84 1024 PRO A N 1
ATOM 7993 C CA . PRO A 1 1024 ? -12.206 -4.915 79.501 1.00 39.84 1024 PRO A CA 1
ATOM 7994 C C . PRO A 1 1024 ? -10.911 -5.604 79.063 1.00 39.84 1024 PRO A C 1
ATOM 7996 O O . PRO A 1 1024 ? -9.815 -5.298 79.533 1.00 39.84 1024 PRO A O 1
ATOM 7999 N N . THR A 1 1025 ? -11.023 -6.565 78.154 1.00 36.97 1025 THR A N 1
ATOM 8000 C CA . THR A 1 1025 ? -9.888 -6.962 77.326 1.00 36.97 1025 THR A CA 1
ATOM 8001 C C . THR A 1 1025 ? -9.624 -5.828 76.347 1.00 36.97 1025 THR A C 1
ATOM 8003 O O . THR A 1 1025 ? -10.525 -5.404 75.621 1.00 36.97 1025 THR A O 1
ATOM 8006 N N . LYS A 1 1026 ? -8.389 -5.306 76.369 1.00 34.91 1026 LYS A N 1
ATOM 8007 C CA . LYS A 1 1026 ? -7.851 -4.395 75.347 1.00 34.91 1026 LYS A CA 1
ATOM 8008 C C . LYS A 1 1026 ? -8.338 -4.844 73.965 1.00 34.91 1026 LYS A C 1
ATOM 8010 O O . LYS A 1 1026 ? -8.388 -6.053 73.746 1.00 34.91 1026 LYS A O 1
ATOM 8015 N N . PRO A 1 1027 ? -8.660 -3.924 73.038 1.00 38.12 1027 PRO A N 1
ATOM 8016 C CA . PRO A 1 1027 ? -8.942 -4.332 71.677 1.00 38.12 1027 PRO A CA 1
ATOM 8017 C C . PRO A 1 1027 ? -7.677 -5.013 71.161 1.00 38.12 1027 PRO A C 1
ATOM 8019 O O . PRO A 1 1027 ? -6.669 -4.348 70.907 1.00 38.12 1027 PRO A O 1
ATOM 8022 N N . ASP A 1 1028 ? -7.711 -6.340 71.074 1.00 32.91 1028 ASP A N 1
ATOM 8023 C CA . ASP A 1 1028 ? -6.763 -7.087 70.275 1.00 32.91 1028 ASP A CA 1
ATOM 8024 C C . ASP A 1 1028 ? -6.962 -6.562 68.861 1.00 32.91 1028 ASP A C 1
ATOM 8026 O O . ASP A 1 1028 ? -7.921 -6.891 68.164 1.00 32.91 1028 ASP A O 1
ATOM 8030 N N . ARG A 1 1029 ? -6.068 -5.647 68.483 1.00 36.28 1029 ARG A N 1
ATOM 8031 C CA . ARG A 1 1029 ? -5.813 -5.263 67.105 1.00 36.28 1029 ARG A CA 1
ATOM 8032 C C . ARG A 1 1029 ? -5.367 -6.533 66.395 1.00 36.28 1029 ARG A C 1
ATOM 8034 O O . ARG A 1 1029 ? -4.177 -6.826 66.302 1.00 36.28 1029 ARG A O 1
ATOM 8041 N N . THR A 1 1030 ? -6.333 -7.320 65.947 1.00 33.59 1030 THR A N 1
ATOM 8042 C CA . THR A 1 1030 ? -6.133 -8.438 65.037 1.00 33.59 1030 THR A CA 1
ATOM 8043 C C . THR A 1 1030 ? -5.495 -7.886 63.770 1.00 33.59 1030 THR A C 1
ATOM 8045 O O . THR A 1 1030 ? -6.182 -7.268 62.967 1.00 33.59 1030 THR A O 1
ATOM 8048 N N . SER A 1 1031 ? -4.170 -7.999 63.667 1.00 37.84 1031 SER A N 1
ATOM 8049 C CA . SER A 1 1031 ? -3.363 -8.350 62.483 1.00 37.84 1031 SER A CA 1
ATOM 8050 C C . SER A 1 1031 ? -3.839 -7.960 61.063 1.00 37.84 1031 SER A C 1
ATOM 8052 O O . SER A 1 1031 ? -3.489 -8.655 60.115 1.00 37.84 1031 SER A O 1
ATOM 8054 N N . PHE A 1 1032 ? -4.587 -6.869 60.877 1.00 38.72 1032 PHE A N 1
ATOM 8055 C CA . PHE A 1 1032 ? -5.058 -6.394 59.566 1.00 38.72 1032 PHE A CA 1
ATOM 8056 C C . PHE A 1 1032 ? -4.888 -4.882 59.337 1.00 38.72 1032 PHE A C 1
ATOM 8058 O O . PHE A 1 1032 ? -4.884 -4.451 58.188 1.00 38.72 1032 PHE A O 1
ATOM 8065 N N . ASP A 1 1033 ? -4.625 -4.084 60.377 1.00 37.19 1033 ASP A N 1
ATOM 8066 C CA . ASP A 1 1033 ? -4.443 -2.625 60.239 1.00 37.19 1033 ASP A CA 1
ATOM 8067 C C . ASP A 1 1033 ? -3.064 -2.195 59.689 1.00 37.19 1033 ASP A C 1
ATOM 8069 O O . ASP A 1 1033 ? -2.809 -1.005 59.522 1.00 37.19 1033 ASP A O 1
ATOM 8073 N N . LEU A 1 1034 ? -2.155 -3.133 59.390 1.00 38.12 1034 LEU A N 1
ATOM 8074 C CA . LEU A 1 1034 ? -0.778 -2.833 58.952 1.00 38.12 1034 LEU A CA 1
ATOM 8075 C C . LEU A 1 1034 ? -0.485 -3.140 57.470 1.00 38.12 1034 LEU A C 1
ATOM 8077 O O . LEU A 1 1034 ? 0.661 -3.025 57.044 1.00 38.12 1034 LEU A O 1
ATOM 8081 N N . VAL A 1 1035 ? -1.495 -3.481 56.657 1.00 41.50 1035 VAL A N 1
ATOM 8082 C CA . VAL A 1 1035 ? -1.329 -3.699 55.201 1.00 41.50 1035 VAL A CA 1
ATOM 8083 C C . VAL A 1 1035 ? -2.388 -2.920 54.407 1.00 41.50 1035 VAL A C 1
ATOM 8085 O O . VAL A 1 1035 ? -3.199 -3.484 53.677 1.00 41.50 1035 VAL A O 1
ATOM 8088 N N . ILE A 1 1036 ? -2.388 -1.592 54.548 1.00 43.12 1036 ILE A N 1
ATOM 8089 C CA . ILE A 1 1036 ? -3.246 -0.657 53.794 1.00 43.12 1036 ILE A CA 1
ATOM 8090 C C . ILE A 1 1036 ? -2.338 0.255 52.946 1.00 43.12 1036 ILE A C 1
ATOM 8092 O O . ILE A 1 1036 ? -2.201 1.438 53.226 1.00 43.12 1036 ILE A O 1
ATOM 8096 N N . ASN A 1 1037 ? -1.650 -0.296 51.934 1.00 51.38 1037 ASN A N 1
ATOM 8097 C CA . ASN A 1 1037 ? -0.563 0.423 51.234 1.00 51.38 1037 ASN A CA 1
ATOM 8098 C C . ASN A 1 1037 ? -0.781 0.683 49.728 1.00 51.38 1037 ASN A C 1
ATOM 8100 O O . ASN A 1 1037 ? 0.177 1.004 49.034 1.00 51.38 1037 ASN A O 1
ATOM 8104 N N . SER A 1 1038 ? -2.001 0.587 49.173 1.00 71.94 1038 SER A N 1
ATOM 8105 C CA . SER A 1 1038 ? -2.224 1.048 47.786 1.00 71.94 1038 SER A CA 1
ATOM 8106 C C . SER A 1 1038 ? -3.525 1.846 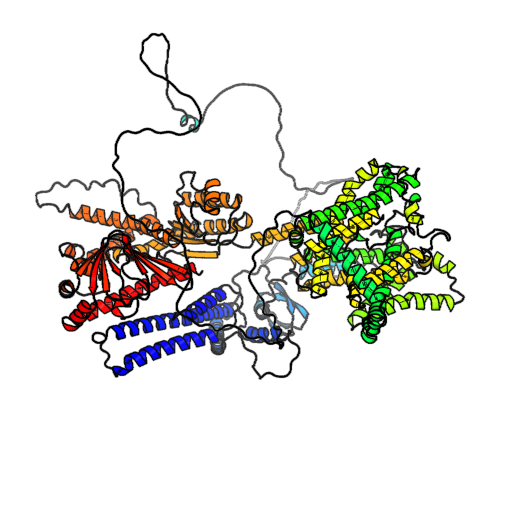47.615 1.00 71.94 1038 SER A C 1
ATOM 8108 O O . SER A 1 1038 ? -4.584 1.360 48.025 1.00 71.94 1038 SER A O 1
ATOM 8110 N N . PRO A 1 1039 ? -3.489 3.023 46.951 1.00 73.69 1039 PRO A N 1
ATOM 8111 C CA . PRO A 1 1039 ? -4.683 3.824 46.653 1.00 73.69 1039 PRO A CA 1
ATOM 8112 C C . PRO A 1 1039 ? -5.786 3.030 45.939 1.00 73.69 1039 PRO A C 1
ATOM 8114 O O . PRO A 1 1039 ? -6.967 3.199 46.232 1.00 73.69 1039 PRO A O 1
ATOM 8117 N N . ARG A 1 1040 ? -5.397 2.087 45.066 1.00 81.00 1040 ARG A N 1
ATOM 8118 C CA . ARG A 1 1040 ? -6.310 1.175 44.349 1.00 81.00 1040 ARG A CA 1
ATOM 8119 C C . ARG A 1 1040 ? -7.153 0.334 45.298 1.00 81.00 1040 ARG A C 1
ATOM 8121 O O . ARG A 1 1040 ? -8.371 0.266 45.158 1.00 81.00 1040 ARG A O 1
ATOM 8128 N N . ARG A 1 1041 ? -6.506 -0.310 46.271 1.00 80.25 1041 ARG A N 1
ATOM 8129 C CA . ARG A 1 1041 ? -7.172 -1.222 47.206 1.00 80.25 1041 ARG A CA 1
ATOM 8130 C C . ARG A 1 1041 ? -8.050 -0.458 48.194 1.00 80.25 1041 ARG A C 1
ATOM 8132 O O . ARG A 1 1041 ? -9.161 -0.903 48.463 1.00 80.25 1041 ARG A O 1
ATOM 8139 N N . ASN A 1 1042 ? -7.600 0.714 48.643 1.00 82.00 1042 ASN A N 1
ATOM 8140 C CA . ASN A 1 1042 ? -8.389 1.592 49.510 1.00 82.00 1042 ASN A CA 1
ATOM 8141 C C . ASN A 1 1042 ? -9.679 2.020 48.820 1.00 82.00 1042 ASN A C 1
ATOM 8143 O O . ASN A 1 1042 ? -10.752 1.856 49.389 1.00 82.00 1042 ASN A O 1
ATOM 8147 N N . HIS A 1 1043 ? -9.581 2.443 47.561 1.00 84.69 1043 HIS A N 1
ATOM 8148 C CA . HIS A 1 1043 ? -10.746 2.811 46.773 1.00 84.69 1043 HIS A CA 1
ATOM 8149 C C . HIS A 1 1043 ? -11.735 1.642 46.592 1.00 84.69 1043 HIS A C 1
ATOM 8151 O O . HIS A 1 1043 ? -12.940 1.846 46.699 1.00 84.69 1043 HIS A O 1
ATOM 8157 N N . LEU A 1 1044 ? -11.259 0.403 46.391 1.00 85.94 1044 LEU A N 1
ATOM 8158 C CA . LEU A 1 1044 ? -12.145 -0.771 46.316 1.00 85.94 1044 LEU A CA 1
ATOM 8159 C C . LEU A 1 1044 ? -12.916 -1.018 47.618 1.00 85.94 1044 LEU A C 1
ATOM 8161 O O . LEU A 1 1044 ? -14.089 -1.382 47.553 1.00 85.94 1044 LEU A O 1
ATOM 8165 N N . HIS A 1 1045 ? -12.267 -0.864 48.774 1.00 84.69 1045 HIS A N 1
ATOM 8166 C CA . HIS A 1 1045 ? -12.900 -1.062 50.080 1.00 84.69 1045 HIS A CA 1
ATOM 8167 C C . HIS A 1 1045 ? -13.818 0.104 50.466 1.00 84.69 1045 HIS A C 1
ATOM 8169 O O . HIS A 1 1045 ? -14.884 -0.128 51.032 1.00 84.69 1045 HIS A O 1
ATOM 8175 N N . GLU A 1 1046 ? -13.441 1.338 50.131 1.00 85.31 1046 GLU A N 1
ATOM 8176 C CA . GLU A 1 1046 ? -14.262 2.532 50.337 1.00 85.31 1046 GLU A CA 1
ATOM 8177 C C . GLU A 1 1046 ? -15.550 2.463 49.511 1.00 85.31 1046 GLU A C 1
ATOM 8179 O O . GLU A 1 1046 ? -16.639 2.554 50.075 1.00 85.31 1046 GLU A O 1
ATOM 8184 N N . ALA A 1 1047 ? -15.442 2.157 48.215 1.00 85.25 1047 ALA A N 1
ATOM 8185 C CA . ALA A 1 1047 ? -16.600 1.947 47.350 1.00 85.25 1047 ALA A CA 1
ATOM 8186 C C . ALA A 1 1047 ? -17.486 0.790 47.843 1.00 85.25 1047 ALA A C 1
ATOM 8188 O O . ALA A 1 1047 ? -18.714 0.867 47.799 1.00 85.25 1047 ALA A O 1
ATOM 8189 N N . ALA A 1 1048 ? -16.887 -0.288 48.370 1.00 84.75 1048 ALA A N 1
ATOM 8190 C CA . ALA A 1 1048 ? -17.645 -1.417 48.911 1.00 84.75 1048 ALA A CA 1
ATOM 8191 C C . ALA A 1 1048 ? -18.421 -0.989 50.161 1.00 84.75 1048 ALA A C 1
ATOM 8193 O O . ALA A 1 1048 ? -19.597 -1.317 50.307 1.00 84.75 1048 ALA A O 1
ATOM 8194 N N . ARG A 1 1049 ? -17.793 -0.204 51.041 1.00 83.44 1049 ARG A N 1
ATOM 8195 C CA . ARG A 1 1049 ? -18.436 0.348 52.234 1.00 83.44 1049 ARG A CA 1
ATOM 8196 C C . ARG A 1 1049 ? -19.569 1.307 51.873 1.00 83.44 1049 ARG A C 1
ATOM 8198 O O . ARG A 1 1049 ? -20.631 1.197 52.477 1.00 83.44 1049 ARG A O 1
ATOM 8205 N N . ASN A 1 1050 ? -19.382 2.178 50.883 1.00 84.00 1050 ASN A N 1
ATOM 8206 C CA . ASN A 1 1050 ? -20.410 3.108 50.405 1.00 84.00 1050 ASN A CA 1
ATOM 8207 C C . ASN A 1 1050 ? -21.603 2.364 49.794 1.00 84.00 1050 ASN A C 1
ATOM 8209 O O . ASN A 1 1050 ? -22.748 2.602 50.184 1.00 84.00 1050 ASN A O 1
ATOM 8213 N N . ALA A 1 1051 ? -21.342 1.391 48.915 1.00 81.06 1051 ALA A N 1
ATOM 8214 C CA . ALA A 1 1051 ? -22.385 0.575 48.304 1.00 81.06 1051 ALA A CA 1
ATOM 8215 C C . ALA A 1 1051 ? -23.199 -0.206 49.349 1.00 81.06 1051 ALA A C 1
ATOM 8217 O O . ALA A 1 1051 ? -24.424 -0.309 49.242 1.00 81.06 1051 ALA A O 1
ATOM 8218 N N . LEU A 1 1052 ? -22.541 -0.718 50.393 1.00 77.75 1052 LEU A N 1
ATOM 8219 C CA . LEU A 1 1052 ? -23.206 -1.425 51.487 1.00 77.75 1052 LEU A CA 1
ATOM 8220 C C . LEU A 1 1052 ? -23.940 -0.483 52.444 1.00 77.75 1052 LEU A C 1
ATOM 8222 O O . LEU A 1 1052 ? -25.061 -0.801 52.823 1.00 77.75 1052 LEU A O 1
ATOM 8226 N N . ALA A 1 1053 ? -23.387 0.686 52.775 1.00 72.44 1053 ALA A N 1
ATOM 8227 C CA . ALA A 1 1053 ? -24.042 1.683 53.625 1.00 72.44 1053 ALA A CA 1
ATOM 8228 C C . ALA A 1 1053 ? -25.327 2.233 52.983 1.00 72.44 1053 ALA A C 1
ATOM 8230 O O . ALA A 1 1053 ? -26.362 2.309 53.646 1.00 72.44 1053 ALA A O 1
ATOM 8231 N N . ASN A 1 1054 ? -25.289 2.518 51.676 1.00 66.25 1054 ASN A N 1
ATOM 8232 C CA . ASN A 1 1054 ? -26.470 2.900 50.896 1.00 66.25 1054 ASN A CA 1
ATOM 8233 C C . ASN A 1 1054 ? -27.518 1.774 50.841 1.00 66.25 1054 ASN A C 1
ATOM 8235 O O . ASN A 1 1054 ? -28.716 2.038 50.776 1.00 66.25 1054 ASN A O 1
ATOM 8239 N N . THR A 1 1055 ? -27.086 0.511 50.908 1.00 57.91 1055 THR A N 1
ATOM 8240 C CA . THR A 1 1055 ? -27.988 -0.652 50.935 1.00 57.91 1055 THR A CA 1
ATOM 8241 C C . THR A 1 1055 ? -28.560 -0.921 52.340 1.00 57.91 1055 THR A C 1
ATOM 8243 O O . THR A 1 1055 ? -29.706 -1.367 52.469 1.00 57.91 1055 THR A O 1
ATOM 8246 N N . GLU A 1 1056 ? -27.789 -0.666 53.405 1.00 51.12 1056 GLU A N 1
ATOM 8247 C CA . GLU A 1 1056 ? -28.179 -0.885 54.806 1.00 51.12 1056 GLU A CA 1
ATOM 8248 C C . GLU A 1 1056 ? -29.094 0.216 55.360 1.00 51.12 1056 GLU A C 1
ATOM 8250 O O . GLU A 1 1056 ? -29.945 -0.087 56.199 1.00 51.12 1056 GLU A O 1
ATOM 8255 N N . SER A 1 1057 ? -29.011 1.452 54.856 1.00 48.84 1057 SER A N 1
ATOM 8256 C CA . SER A 1 1057 ? -29.912 2.547 55.253 1.00 48.84 1057 SER A CA 1
ATOM 8257 C C . SER A 1 1057 ? -31.381 2.327 54.843 1.00 48.84 1057 SER A C 1
ATOM 8259 O O . SER A 1 1057 ? -32.249 3.068 55.299 1.00 48.84 1057 SER A O 1
ATOM 8261 N N . SER A 1 1058 ? -31.690 1.288 54.046 1.00 47.94 1058 SER A N 1
ATOM 8262 C CA . SER A 1 1058 ? -32.997 1.127 53.385 1.00 47.94 1058 SER A CA 1
ATOM 8263 C C . SER A 1 1058 ? -33.744 -0.215 53.594 1.00 47.94 1058 SER A C 1
ATOM 8265 O O . SER A 1 1058 ? -34.865 -0.328 53.111 1.00 47.94 1058 SER A O 1
ATOM 8267 N N . GLY A 1 1059 ? -33.259 -1.193 54.381 1.00 51.66 1059 GLY A N 1
ATOM 8268 C CA . GLY A 1 1059 ? -34.146 -2.274 54.890 1.00 51.66 1059 GLY A CA 1
ATOM 8269 C C . GLY A 1 1059 ? -33.800 -3.737 54.574 1.00 51.66 1059 GLY A C 1
ATOM 8270 O O . GLY A 1 1059 ? -34.579 -4.634 54.896 1.00 51.66 1059 GLY A O 1
ATOM 8271 N N . THR A 1 1060 ? -32.611 -4.050 54.060 1.00 52.12 1060 THR A N 1
ATOM 8272 C CA . THR A 1 1060 ? -32.208 -5.443 53.757 1.00 52.12 1060 THR A CA 1
ATOM 8273 C C . THR A 1 1060 ? -32.184 -6.393 54.967 1.00 52.12 1060 THR A C 1
ATOM 8275 O O . THR A 1 1060 ? -32.466 -7.578 54.799 1.00 52.12 1060 THR A O 1
ATOM 8278 N N . LYS A 1 1061 ? -31.929 -5.924 56.201 1.00 55.19 1061 LYS A N 1
ATOM 8279 C CA . LYS A 1 1061 ? -32.102 -6.746 57.427 1.00 55.19 1061 LYS A CA 1
ATOM 8280 C C . LYS A 1 1061 ? -33.578 -6.965 57.793 1.00 55.19 1061 LYS A C 1
ATOM 8282 O O . LYS A 1 1061 ? -33.917 -8.022 58.316 1.00 55.19 1061 LYS A O 1
ATOM 8287 N N . ARG A 1 1062 ? -34.456 -6.003 57.479 1.00 61.84 1062 ARG A N 1
ATOM 8288 C CA . ARG A 1 1062 ? -35.909 -6.074 57.724 1.00 61.84 1062 ARG A CA 1
ATOM 8289 C C . ARG A 1 1062 ? -36.588 -7.088 56.803 1.00 61.84 1062 ARG A C 1
ATOM 8291 O O . ARG A 1 1062 ? -37.541 -7.732 57.219 1.00 61.84 1062 ARG A O 1
ATOM 8298 N N . TRP A 1 1063 ? -36.087 -7.249 55.577 1.00 68.31 1063 TRP A N 1
ATOM 8299 C CA . TRP A 1 1063 ? -36.749 -8.055 54.545 1.00 68.31 1063 TRP A CA 1
ATOM 8300 C C . TRP A 1 1063 ? -36.314 -9.520 54.490 1.00 68.31 1063 TRP A C 1
ATOM 8302 O O . TRP A 1 1063 ? -36.962 -10.324 53.823 1.00 68.31 1063 TRP A O 1
ATOM 8312 N N . GLN A 1 1064 ? -35.246 -9.903 55.197 1.00 66.44 1064 GLN A N 1
ATOM 8313 C CA . GLN A 1 1064 ? -34.747 -11.286 55.202 1.00 66.44 1064 GLN A CA 1
ATOM 8314 C C . GLN A 1 1064 ? -35.785 -12.304 55.696 1.00 66.44 1064 GLN A C 1
ATOM 8316 O O . GLN A 1 1064 ? -35.760 -13.452 55.250 1.00 66.44 1064 GLN A O 1
ATOM 8321 N N . SER A 1 1065 ? -36.700 -11.882 56.575 1.00 71.25 1065 SER A N 1
ATOM 8322 C CA . SER A 1 1065 ? -37.784 -12.700 57.127 1.00 71.25 1065 SER A CA 1
ATOM 8323 C C . SER A 1 1065 ? -39.003 -12.836 56.204 1.00 71.25 1065 SER A C 1
ATOM 8325 O O . SER A 1 1065 ? -39.862 -13.680 56.468 1.00 71.25 1065 SER A O 1
ATOM 8327 N N . PHE A 1 1066 ? -39.100 -12.049 55.126 1.00 82.25 1066 PHE A N 1
ATOM 8328 C CA . PHE A 1 1066 ? -40.224 -12.127 54.194 1.00 82.25 1066 PHE A CA 1
ATOM 8329 C C . PHE A 1 1066 ? -40.088 -13.301 53.219 1.00 82.25 1066 PHE A C 1
ATOM 8331 O O . PHE A 1 1066 ? -38.993 -13.658 52.780 1.00 82.25 1066 PHE A O 1
ATOM 8338 N N . LYS A 1 1067 ? -41.232 -13.910 52.880 1.00 84.69 1067 LYS A N 1
ATOM 8339 C CA . LYS A 1 1067 ? -41.320 -14.974 51.872 1.00 84.69 1067 LYS A CA 1
ATOM 8340 C C . LYS A 1 1067 ? -41.260 -14.389 50.460 1.00 84.69 1067 LYS A C 1
ATOM 8342 O O . LYS A 1 1067 ? -41.687 -13.258 50.225 1.00 84.69 1067 LYS A O 1
ATOM 8347 N N . GLU A 1 1068 ? -40.764 -15.186 49.521 1.00 86.81 1068 GLU A N 1
ATOM 8348 C CA . GLU A 1 1068 ? -40.797 -14.844 48.097 1.00 86.81 1068 GLU A CA 1
ATOM 8349 C C . GLU A 1 1068 ? -42.231 -14.875 47.549 1.00 86.81 1068 GLU A C 1
ATOM 8351 O O . GLU A 1 1068 ? -43.042 -15.666 48.045 1.00 86.81 1068 GLU A O 1
ATOM 8356 N N . PRO A 1 1069 ? -42.577 -14.020 46.565 1.00 89.19 1069 PRO A N 1
ATOM 8357 C CA . PRO A 1 1069 ? -41.725 -13.097 45.802 1.00 89.19 1069 PRO A CA 1
ATOM 8358 C C . PRO A 1 1069 ? -41.555 -11.699 46.421 1.00 89.19 1069 PRO A C 1
ATOM 8360 O O . PRO A 1 1069 ? -40.867 -10.868 45.834 1.00 89.19 1069 PRO A O 1
ATOM 8363 N N . LEU A 1 1070 ? -42.172 -11.398 47.574 1.00 88.50 1070 LEU A N 1
ATOM 8364 C CA . LEU A 1 1070 ? -42.149 -10.041 48.147 1.00 88.50 1070 LEU A CA 1
ATOM 8365 C C . LEU A 1 1070 ? -40.721 -9.556 48.413 1.00 88.50 1070 LEU A C 1
ATOM 8367 O O . LEU A 1 1070 ? -40.380 -8.418 48.099 1.00 88.50 1070 LEU A O 1
ATOM 8371 N N . ARG A 1 1071 ? -39.883 -10.426 48.985 1.00 85.88 1071 ARG A N 1
ATOM 8372 C CA . ARG A 1 1071 ? -38.483 -10.110 49.279 1.00 85.88 1071 ARG A CA 1
ATOM 8373 C C . ARG A 1 1071 ? -37.705 -9.795 48.000 1.00 85.88 1071 ARG A C 1
ATOM 8375 O O . ARG A 1 1071 ? -37.024 -8.774 47.951 1.00 85.88 1071 ARG A O 1
ATOM 8382 N N . LEU A 1 1072 ? -37.850 -10.625 46.969 1.00 86.25 1072 LEU A N 1
ATOM 8383 C CA . LEU A 1 1072 ? -37.248 -10.408 45.657 1.00 86.25 1072 LEU A CA 1
ATOM 8384 C C . LEU A 1 1072 ? -37.722 -9.096 45.014 1.00 86.25 1072 LEU A C 1
ATOM 8386 O O . LEU A 1 1072 ? -36.897 -8.351 44.496 1.00 86.25 1072 LEU A O 1
ATOM 8390 N N . MET A 1 1073 ? -39.016 -8.772 45.090 1.00 87.62 1073 MET A N 1
ATOM 8391 C CA . MET A 1 1073 ? -39.556 -7.505 44.574 1.00 87.62 1073 MET A CA 1
ATOM 8392 C C . MET A 1 1073 ? -38.944 -6.296 45.284 1.00 87.62 1073 MET A C 1
ATOM 8394 O O . MET A 1 1073 ? -38.462 -5.383 44.622 1.00 87.62 1073 MET A O 1
ATOM 8398 N N . LEU A 1 1074 ? -38.900 -6.312 46.619 1.00 85.75 1074 LEU A N 1
ATOM 8399 C CA . LEU A 1 1074 ? -38.300 -5.230 47.405 1.00 85.75 1074 LEU A CA 1
ATOM 8400 C C . LEU A 1 1074 ? -36.807 -5.062 47.103 1.00 85.75 1074 LEU A C 1
ATOM 8402 O O . LEU A 1 1074 ? -36.324 -3.938 47.037 1.00 85.75 1074 LEU A O 1
ATOM 8406 N N . GLN A 1 1075 ? -36.089 -6.162 46.858 1.00 81.19 1075 GLN A N 1
ATOM 8407 C CA . GLN A 1 1075 ? -34.674 -6.129 46.493 1.00 81.19 1075 GLN A CA 1
ATOM 8408 C C . GLN A 1 1075 ? -34.436 -5.590 45.073 1.00 81.19 1075 GLN A C 1
ATOM 8410 O O . GLN A 1 1075 ? -33.505 -4.816 44.865 1.00 81.19 1075 GLN A O 1
ATOM 8415 N N . ILE A 1 1076 ? -35.255 -5.991 44.096 1.00 84.94 1076 ILE A N 1
ATOM 8416 C CA . ILE A 1 1076 ? -35.135 -5.534 42.702 1.00 84.94 1076 ILE A CA 1
ATOM 8417 C C . ILE A 1 1076 ? -35.534 -4.060 42.579 1.00 84.94 1076 ILE A C 1
ATOM 8419 O O . ILE A 1 1076 ? -34.903 -3.317 41.834 1.00 84.94 1076 ILE A O 1
ATOM 8423 N N . PHE A 1 1077 ? -36.584 -3.632 43.285 1.00 86.62 1077 PHE A N 1
ATOM 8424 C CA . PHE A 1 1077 ? -37.153 -2.283 43.163 1.00 86.62 1077 PHE A CA 1
ATOM 8425 C C . PHE A 1 1077 ? -36.501 -1.260 44.099 1.00 86.62 1077 PHE A C 1
ATOM 8427 O O . PHE A 1 1077 ? -36.867 -0.081 44.075 1.00 86.62 1077 PHE A O 1
ATOM 8434 N N . GLN A 1 1078 ? -35.526 -1.689 44.901 1.00 77.88 1078 GLN A N 1
ATOM 8435 C CA . GLN A 1 1078 ? -34.770 -0.823 45.794 1.00 77.88 1078 GLN A CA 1
ATOM 8436 C C . GLN A 1 1078 ? -34.063 0.287 45.001 1.00 77.88 1078 GLN A C 1
ATOM 8438 O O . GLN A 1 1078 ? -33.354 0.017 44.036 1.00 77.88 1078 GLN A O 1
ATOM 8443 N N . GLY A 1 1079 ? -34.277 1.545 45.395 1.00 72.88 1079 GLY A N 1
ATOM 8444 C CA . GLY A 1 1079 ? -33.748 2.719 44.685 1.00 72.88 1079 GLY A CA 1
ATOM 8445 C C . GLY A 1 1079 ? -34.521 3.104 43.415 1.00 72.88 1079 GLY A C 1
ATOM 8446 O O . GLY A 1 1079 ? -34.267 4.160 42.840 1.00 72.88 1079 GLY A O 1
ATOM 8447 N N . LEU A 1 1080 ? -35.500 2.294 42.993 1.00 81.19 1080 LEU A N 1
ATOM 8448 C CA . LEU A 1 1080 ? -36.365 2.572 41.842 1.00 81.19 1080 LEU A CA 1
ATOM 8449 C C . LEU A 1 1080 ? -37.768 3.030 42.256 1.00 81.19 1080 LEU A C 1
ATOM 8451 O O . LEU A 1 1080 ? -38.397 3.783 41.504 1.00 81.19 1080 LEU A O 1
ATOM 8455 N N . SER A 1 1081 ? -38.247 2.601 43.425 1.00 83.00 1081 SER A N 1
ATOM 8456 C CA . SER A 1 1081 ? -39.539 2.981 44.001 1.00 83.00 1081 SER A CA 1
ATOM 8457 C C . SER A 1 1081 ? -39.414 3.303 45.489 1.00 83.00 1081 SER A C 1
ATOM 8459 O O . SER A 1 1081 ? -38.720 2.601 46.221 1.00 83.00 1081 SER A O 1
ATOM 8461 N N . ASP A 1 1082 ? -40.152 4.320 45.936 1.00 81.31 1082 ASP A N 1
ATOM 8462 C CA . ASP A 1 1082 ? -40.198 4.764 47.338 1.00 81.31 1082 ASP A CA 1
ATOM 8463 C C . ASP A 1 1082 ? -41.327 4.076 48.134 1.00 81.31 1082 ASP A C 1
ATOM 8465 O O . ASP A 1 1082 ? -41.719 4.526 49.211 1.00 81.31 1082 ASP A O 1
ATOM 8469 N N . LYS A 1 1083 ? -41.942 3.024 47.574 1.00 84.38 1083 LYS A N 1
ATOM 8470 C CA . LYS A 1 1083 ? -43.095 2.339 48.173 1.00 84.38 1083 LYS A CA 1
ATOM 8471 C C . LYS A 1 1083 ? -42.675 1.253 49.170 1.00 84.38 1083 LYS A C 1
ATOM 8473 O O . LYS A 1 1083 ? -41.747 0.489 48.924 1.00 84.38 1083 LYS A O 1
ATOM 8478 N N . ASN A 1 1084 ? -43.434 1.155 50.264 1.00 84.56 1084 ASN A N 1
ATOM 8479 C CA . ASN A 1 1084 ? -43.168 0.254 51.392 1.00 84.56 1084 ASN A CA 1
ATOM 8480 C C . ASN A 1 1084 ? -43.591 -1.205 51.127 1.00 84.56 1084 ASN A C 1
ATOM 8482 O O . ASN A 1 1084 ? -44.208 -1.532 50.114 1.00 84.56 1084 ASN A O 1
ATOM 8486 N N . GLU A 1 1085 ? -43.314 -2.092 52.084 1.00 84.75 1085 GLU A N 1
ATOM 8487 C CA . GLU A 1 1085 ? -43.552 -3.535 51.955 1.00 84.75 1085 GLU A CA 1
ATOM 8488 C C . GLU A 1 1085 ? -45.037 -3.891 51.818 1.00 84.75 1085 GLU A C 1
ATOM 8490 O O . GLU A 1 1085 ? -45.400 -4.709 50.972 1.00 84.75 1085 GLU A O 1
ATOM 8495 N N . ASP A 1 1086 ? -45.906 -3.215 52.574 1.00 84.25 1086 ASP A N 1
ATOM 8496 C CA . ASP A 1 1086 ? -47.360 -3.417 52.514 1.00 84.25 1086 ASP A CA 1
ATOM 8497 C C . ASP A 1 1086 ? -47.938 -3.056 51.138 1.00 84.25 1086 ASP A C 1
ATOM 8499 O O . ASP A 1 1086 ? -48.893 -3.675 50.664 1.00 84.25 1086 ASP A O 1
ATOM 8503 N N . PHE A 1 1087 ? -47.331 -2.077 50.457 1.00 89.50 1087 PHE A N 1
ATOM 8504 C CA . PHE A 1 1087 ? -47.738 -1.679 49.114 1.00 89.50 1087 PHE A CA 1
ATOM 8505 C C . PHE A 1 1087 ? -47.500 -2.823 48.122 1.00 89.50 1087 PHE A C 1
ATOM 8507 O O . PHE A 1 1087 ? -48.415 -3.178 47.378 1.00 89.50 1087 PHE A O 1
ATOM 8514 N N . TRP A 1 1088 ? -46.303 -3.421 48.152 1.00 90.25 1088 TRP A N 1
ATOM 8515 C CA . TRP A 1 1088 ? -45.891 -4.490 47.239 1.00 90.25 1088 TRP A CA 1
ATOM 8516 C C . TRP A 1 1088 ? -46.469 -5.862 47.592 1.00 90.25 1088 TRP A C 1
ATOM 8518 O O . TRP A 1 1088 ? -46.632 -6.694 46.699 1.00 90.25 1088 TRP A O 1
ATOM 8528 N N . PHE A 1 1089 ? -46.862 -6.100 48.849 1.00 89.62 1089 PHE A N 1
ATOM 8529 C CA . PHE A 1 1089 ? -47.530 -7.345 49.247 1.00 89.62 1089 PHE A CA 1
ATOM 8530 C C . PHE A 1 1089 ? -48.795 -7.616 48.421 1.00 89.62 1089 PHE A C 1
ATOM 8532 O O . PHE A 1 1089 ? -49.078 -8.760 48.069 1.00 89.62 1089 PHE A O 1
ATOM 8539 N N . ARG A 1 1090 ? -49.507 -6.558 48.016 1.00 90.19 1090 ARG A N 1
ATOM 8540 C CA . ARG A 1 1090 ? -50.705 -6.642 47.166 1.00 90.19 1090 ARG A CA 1
ATOM 8541 C C . ARG A 1 1090 ? -50.423 -7.214 45.772 1.00 90.19 1090 ARG A C 1
ATOM 8543 O O . ARG A 1 1090 ? -51.326 -7.783 45.171 1.00 90.19 1090 ARG A O 1
ATOM 8550 N N . ALA A 1 1091 ? -49.185 -7.124 45.278 1.00 88.75 1091 ALA A N 1
ATOM 8551 C CA . ALA A 1 1091 ? -48.778 -7.670 43.981 1.00 88.75 1091 ALA A CA 1
ATOM 8552 C C . ALA A 1 1091 ? -48.426 -9.169 44.026 1.00 88.75 1091 ALA A C 1
ATOM 8554 O O . ALA A 1 1091 ? -48.420 -9.831 42.990 1.00 88.75 1091 ALA A O 1
ATOM 8555 N N . VAL A 1 1092 ? -48.136 -9.721 45.210 1.00 89.69 1092 VAL A N 1
ATOM 8556 C CA . VAL A 1 1092 ? -47.608 -11.088 45.372 1.00 89.69 1092 VAL A CA 1
ATOM 8557 C C . VAL A 1 1092 ? -48.530 -12.145 44.758 1.00 89.69 1092 VAL A C 1
ATOM 8559 O O . VAL A 1 1092 ? -48.049 -13.078 44.119 1.00 89.69 1092 VAL A O 1
ATOM 8562 N N . GLY A 1 1093 ? -49.849 -11.984 44.907 1.00 87.50 1093 GLY A N 1
ATOM 8563 C CA . GLY A 1 1093 ? -50.845 -12.944 44.416 1.00 87.50 1093 GLY A CA 1
ATOM 8564 C C . GLY A 1 1093 ? -50.903 -13.101 42.891 1.00 87.50 1093 GLY A C 1
ATOM 8565 O O . GLY A 1 1093 ? -51.502 -14.060 42.412 1.00 87.50 1093 GLY A O 1
ATOM 8566 N N . TYR A 1 1094 ? -50.273 -12.198 42.135 1.00 91.69 1094 TYR A N 1
ATOM 8567 C CA . TYR A 1 1094 ? -50.274 -12.202 40.667 1.00 91.69 1094 TYR A CA 1
ATOM 8568 C C . TYR A 1 1094 ? -49.027 -12.863 40.060 1.00 91.69 1094 TYR A C 1
ATOM 8570 O O . TYR A 1 1094 ? -48.937 -13.009 38.841 1.00 91.69 1094 TYR A O 1
ATOM 8578 N N . PHE A 1 1095 ? -48.073 -13.287 40.895 1.00 93.38 1095 PHE A N 1
ATOM 8579 C CA . PHE A 1 1095 ? -46.861 -13.974 40.464 1.00 93.38 1095 PHE A CA 1
ATOM 8580 C C . PHE A 1 1095 ? -46.933 -15.472 40.761 1.00 93.38 1095 PHE A C 1
ATOM 8582 O O . PHE A 1 1095 ? -47.205 -15.899 41.882 1.00 93.38 1095 PHE A O 1
ATOM 8589 N N . VAL A 1 1096 ? -46.600 -16.286 39.760 1.00 93.62 1096 VAL A N 1
ATOM 8590 C CA . VAL A 1 1096 ? -46.551 -17.747 39.875 1.00 93.62 1096 VAL A CA 1
ATOM 8591 C C . VAL A 1 1096 ? -45.106 -18.221 39.807 1.00 93.62 1096 VAL A C 1
ATOM 8593 O O . VAL A 1 1096 ? -44.394 -17.949 38.838 1.00 93.62 1096 VAL A O 1
ATOM 8596 N N . ARG A 1 1097 ? -44.673 -18.976 40.818 1.00 94.69 1097 ARG A N 1
ATOM 8597 C CA . ARG A 1 1097 ? -43.342 -19.590 40.843 1.00 94.69 1097 ARG A CA 1
ATOM 8598 C C . ARG A 1 1097 ? -43.217 -20.659 39.752 1.00 94.69 1097 ARG A C 1
ATOM 8600 O O . ARG A 1 1097 ? -44.065 -21.546 39.640 1.00 94.69 1097 ARG A O 1
ATOM 8607 N N . LYS A 1 1098 ? -42.150 -20.588 38.960 1.00 94.00 1098 LYS A N 1
ATOM 8608 C CA . LYS A 1 1098 ? -41.797 -21.544 37.905 1.00 94.00 1098 LYS A CA 1
ATOM 8609 C C . LYS A 1 1098 ? -40.334 -21.956 38.045 1.00 94.00 1098 LYS A C 1
ATOM 8611 O O . LYS A 1 1098 ? -39.482 -21.133 38.368 1.00 94.00 1098 LYS A O 1
ATOM 8616 N N . GLU A 1 1099 ? -40.067 -23.228 37.789 1.00 95.19 1099 GLU A N 1
ATOM 8617 C CA . GLU A 1 1099 ? -38.719 -23.793 37.759 1.00 95.19 1099 GLU A CA 1
ATOM 8618 C C . GLU A 1 1099 ? -38.397 -24.214 36.328 1.00 95.19 1099 GLU A C 1
ATOM 8620 O O . GLU A 1 1099 ? -39.241 -24.808 35.652 1.00 95.19 1099 GLU A O 1
ATOM 8625 N N . TYR A 1 1100 ? -37.194 -23.884 35.874 1.00 94.19 1100 TYR A N 1
ATOM 8626 C CA . TYR A 1 1100 ? -36.700 -24.202 34.544 1.00 94.19 1100 TYR A CA 1
ATOM 8627 C C . TYR A 1 1100 ? -35.322 -24.852 34.650 1.00 94.19 1100 TYR A C 1
ATOM 8629 O O . TYR A 1 1100 ? -34.459 -24.374 35.388 1.00 94.19 1100 TYR A O 1
ATOM 8637 N N . THR A 1 1101 ? -35.110 -25.922 33.891 1.00 95.06 1101 THR A N 1
ATOM 8638 C CA . THR A 1 1101 ? -33.817 -26.610 33.804 1.00 95.06 1101 THR A CA 1
ATOM 8639 C C . THR A 1 1101 ? -32.894 -25.904 32.815 1.00 95.06 1101 THR A C 1
ATOM 8641 O O . THR A 1 1101 ? -33.367 -25.296 31.846 1.00 95.06 1101 THR A O 1
ATOM 8644 N N . ALA A 1 1102 ? -31.582 -26.007 33.026 1.00 93.69 1102 ALA A N 1
ATOM 8645 C CA . ALA A 1 1102 ? -30.580 -25.521 32.079 1.00 93.69 1102 ALA A CA 1
ATOM 8646 C C . ALA A 1 1102 ? -30.838 -26.036 30.645 1.00 93.69 1102 ALA A C 1
ATOM 8648 O O . ALA A 1 1102 ? -31.291 -27.163 30.440 1.00 93.69 1102 ALA A O 1
ATOM 8649 N N . GLY A 1 1103 ? -30.593 -25.182 29.650 1.00 90.12 1103 GLY A N 1
ATOM 8650 C CA . GLY A 1 1103 ? -30.871 -25.417 28.230 1.00 90.12 1103 GLY A CA 1
ATOM 8651 C C . GLY A 1 1103 ? -32.302 -25.092 27.780 1.00 90.12 1103 GLY A C 1
ATOM 8652 O O . GLY A 1 1103 ? -32.566 -25.064 26.580 1.00 90.12 1103 GLY A O 1
ATOM 8653 N N . THR A 1 1104 ? -33.235 -24.811 28.698 1.00 94.19 1104 THR A N 1
ATOM 8654 C CA . THR A 1 1104 ? -34.622 -24.474 28.328 1.00 94.19 1104 THR A CA 1
ATOM 8655 C C . THR A 1 1104 ? -34.696 -23.094 27.672 1.00 94.19 1104 THR A C 1
ATOM 8657 O O . THR A 1 1104 ? -34.189 -22.117 28.221 1.00 94.19 1104 THR A O 1
ATOM 8660 N N . VAL A 1 1105 ? -35.379 -22.976 26.532 1.00 93.38 1105 VAL A N 1
ATOM 8661 C CA . VAL A 1 1105 ? -35.684 -21.678 25.908 1.00 93.38 1105 VAL A CA 1
ATOM 8662 C C . VAL A 1 1105 ? -36.944 -21.095 26.557 1.00 93.38 1105 VAL A C 1
ATOM 8664 O O . VAL A 1 1105 ? -38.007 -21.709 26.504 1.00 93.38 1105 VAL A O 1
ATOM 8667 N N . LEU A 1 1106 ? -36.837 -19.920 27.184 1.00 91.19 1106 LEU A N 1
ATOM 8668 C CA . LEU A 1 1106 ? -37.968 -19.240 27.832 1.00 91.19 1106 LEU A CA 1
ATOM 8669 C C . LEU A 1 1106 ? -38.922 -18.602 26.820 1.00 91.19 1106 LEU A C 1
ATOM 8671 O O . LEU A 1 1106 ? -40.137 -18.623 27.017 1.00 91.19 1106 LEU A O 1
ATOM 8675 N N . PHE A 1 1107 ? -38.365 -17.979 25.784 1.00 92.88 1107 PHE A N 1
ATOM 8676 C CA . PHE A 1 1107 ? -39.084 -17.407 24.647 1.00 92.88 1107 PHE A CA 1
ATOM 8677 C C . PHE A 1 1107 ? -38.096 -17.079 23.526 1.00 92.88 1107 PHE A C 1
ATOM 8679 O O . PHE A 1 1107 ? -36.913 -16.834 23.788 1.00 92.88 1107 PHE A O 1
ATOM 8686 N N . THR A 1 1108 ? -38.587 -17.057 22.288 1.00 92.50 1108 THR A N 1
ATOM 8687 C CA . THR A 1 1108 ? -37.780 -16.727 21.105 1.00 92.50 1108 THR A CA 1
ATOM 8688 C C . THR A 1 1108 ? -38.095 -15.332 20.573 1.00 92.50 1108 THR A C 1
ATOM 8690 O O . THR A 1 1108 ? -39.170 -14.778 20.817 1.00 92.50 1108 THR A O 1
ATOM 8693 N N . ARG A 1 1109 ? -37.131 -14.728 19.869 1.00 90.12 1109 ARG A N 1
ATOM 8694 C CA . ARG A 1 1109 ? -37.321 -13.443 19.183 1.00 90.12 1109 ARG A CA 1
ATOM 8695 C C . ARG A 1 1109 ? -38.506 -13.520 18.208 1.00 90.12 1109 ARG A C 1
ATOM 8697 O O . ARG A 1 1109 ? -38.618 -14.476 17.450 1.00 90.12 1109 ARG A O 1
ATOM 8704 N N . GLY A 1 1110 ? -39.340 -12.482 18.190 1.00 86.19 1110 GLY A N 1
ATOM 8705 C CA . GLY A 1 1110 ? -40.509 -12.383 17.307 1.00 86.19 1110 GLY A CA 1
ATOM 8706 C C . GLY A 1 1110 ? -41.777 -13.052 17.843 1.00 86.19 1110 GLY A C 1
ATOM 8707 O O . GLY A 1 1110 ? -42.836 -12.903 17.247 1.00 86.19 1110 GLY A O 1
ATOM 8708 N N . GLU A 1 1111 ? -41.713 -13.761 18.974 1.00 90.50 1111 GLU A N 1
ATOM 8709 C CA . GLU A 1 1111 ? -42.920 -14.250 19.645 1.00 90.50 1111 GLU A CA 1
ATOM 8710 C C . GLU A 1 1111 ? -43.643 -13.123 20.401 1.00 90.50 1111 GLU A C 1
ATOM 8712 O O . GLU A 1 1111 ? -42.986 -12.232 20.941 1.00 90.50 1111 GLU A O 1
ATOM 8717 N N . PRO A 1 1112 ? -44.975 -13.190 20.566 1.00 88.75 1112 PRO A N 1
ATOM 8718 C CA . PRO A 1 1112 ? -45.696 -12.241 21.407 1.00 88.75 1112 PRO A CA 1
ATOM 8719 C C . PRO A 1 1112 ? -45.289 -12.382 22.883 1.00 88.75 1112 PRO A C 1
ATOM 8721 O O . PRO A 1 1112 ? -45.114 -13.491 23.408 1.00 88.75 1112 PRO A O 1
ATOM 8724 N N . ALA A 1 1113 ? -45.168 -11.263 23.600 1.00 89.94 1113 ALA A N 1
ATOM 8725 C CA . ALA A 1 1113 ? -44.719 -11.251 24.991 1.00 89.94 1113 ALA A CA 1
ATOM 8726 C C . ALA A 1 1113 ? -45.786 -11.770 25.979 1.00 89.94 1113 ALA A C 1
ATOM 8728 O O . ALA A 1 1113 ? -46.638 -11.037 26.469 1.00 89.94 1113 ALA A O 1
ATOM 8729 N N . LYS A 1 1114 ? -45.717 -13.063 26.322 1.00 87.94 1114 LYS A N 1
ATOM 8730 C CA . LYS A 1 1114 ? -46.712 -13.739 27.187 1.00 87.94 1114 LYS A CA 1
ATOM 8731 C C . LYS A 1 1114 ? -46.495 -13.590 28.700 1.00 87.94 1114 LYS A C 1
ATOM 8733 O O . LYS A 1 1114 ? -47.370 -13.984 29.469 1.00 87.94 1114 LYS A O 1
ATOM 8738 N N . GLY A 1 1115 ? -45.342 -13.088 29.145 1.00 89.50 1115 GLY A N 1
ATOM 8739 C CA . GLY A 1 1115 ? -45.056 -12.985 30.579 1.00 89.50 1115 GLY A CA 1
ATOM 8740 C C . GLY A 1 1115 ? -43.842 -12.140 30.956 1.00 89.50 1115 GLY A C 1
ATOM 8741 O O . GLY A 1 1115 ? -42.905 -11.989 30.168 1.00 89.50 1115 GLY A O 1
ATOM 8742 N N . PHE A 1 1116 ? -43.869 -11.637 32.184 1.00 92.69 1116 PHE A N 1
ATOM 8743 C CA . PHE A 1 1116 ? -42.798 -10.911 32.862 1.00 92.69 1116 PHE A CA 1
ATOM 8744 C C . PHE A 1 1116 ? -42.217 -11.775 33.987 1.00 92.69 1116 PHE A C 1
ATOM 8746 O O . PHE A 1 1116 ? -42.973 -12.445 34.695 1.00 92.69 1116 PHE A O 1
ATOM 8753 N N . TYR A 1 1117 ? -40.891 -11.779 34.147 1.00 93.31 1117 TYR A N 1
ATOM 8754 C CA . TYR A 1 1117 ? -40.194 -12.698 35.048 1.00 93.31 1117 TYR A CA 1
ATOM 8755 C C . TYR A 1 1117 ? -39.322 -11.956 36.068 1.00 93.31 1117 TYR A C 1
ATOM 8757 O O . TYR A 1 1117 ? -38.493 -11.126 35.692 1.00 93.31 1117 TYR A O 1
ATOM 8765 N N . LEU A 1 1118 ? -39.455 -12.316 37.347 1.00 93.00 1118 LEU A N 1
ATOM 8766 C CA . LEU A 1 1118 ? -38.508 -11.969 38.411 1.00 93.00 1118 LEU A CA 1
ATOM 8767 C C . LEU A 1 1118 ? -37.610 -13.180 38.682 1.00 93.00 1118 LEU A C 1
ATOM 8769 O O . LEU A 1 1118 ? -38.113 -14.257 39.008 1.00 93.00 1118 LEU A O 1
ATOM 8773 N N . VAL A 1 1119 ? -36.296 -13.025 38.544 1.00 92.94 1119 VAL A N 1
ATOM 8774 C CA . VAL A 1 1119 ? -35.346 -14.140 38.663 1.00 92.94 1119 VAL A CA 1
ATOM 8775 C C . VAL A 1 1119 ? -34.923 -14.302 40.123 1.00 92.94 1119 VAL A C 1
ATOM 8777 O O . VAL A 1 1119 ? -34.186 -13.473 40.650 1.00 92.94 1119 VAL A O 1
ATOM 8780 N N . GLU A 1 1120 ? -35.371 -15.373 40.783 1.00 91.38 1120 GLU A N 1
ATOM 8781 C CA . GLU A 1 1120 ? -35.022 -15.685 42.179 1.00 91.38 1120 GLU A CA 1
ATOM 8782 C C . GLU A 1 1120 ? -33.648 -16.359 42.272 1.00 91.38 1120 GLU A C 1
ATOM 8784 O O . GLU A 1 1120 ? -32.823 -16.010 43.114 1.00 91.38 1120 GLU A O 1
ATOM 8789 N N . LYS A 1 1121 ? -33.395 -17.336 41.396 1.00 91.00 1121 LYS A N 1
ATOM 8790 C CA . LYS A 1 1121 ? -32.160 -18.128 41.362 1.00 91.00 1121 LYS A CA 1
ATOM 8791 C C . LYS A 1 1121 ? -31.852 -18.539 39.925 1.00 91.00 1121 LYS A C 1
ATOM 8793 O O . LYS A 1 1121 ? -32.775 -18.701 39.134 1.00 91.00 1121 LYS A O 1
ATOM 8798 N N . GLY A 1 1122 ? -30.577 -18.753 39.612 1.00 90.38 1122 GLY A N 1
ATOM 8799 C CA . GLY A 1 1122 ? -30.111 -19.183 38.289 1.00 90.38 1122 GLY A CA 1
ATOM 8800 C C . GLY A 1 1122 ? -29.568 -18.032 37.446 1.00 90.38 1122 GLY A C 1
ATOM 8801 O O . GLY A 1 1122 ? -29.417 -16.910 37.936 1.00 90.38 1122 GLY A O 1
ATOM 8802 N N . ILE A 1 1123 ? -29.235 -18.343 36.194 1.00 91.81 1123 ILE A N 1
ATOM 8803 C CA . ILE A 1 1123 ? -28.732 -17.387 35.201 1.00 91.81 1123 ILE A CA 1
ATOM 8804 C C . ILE A 1 1123 ? -29.498 -17.628 33.902 1.00 91.81 1123 ILE A C 1
ATOM 8806 O O . ILE A 1 1123 ? -29.615 -18.771 33.454 1.00 91.81 1123 ILE A O 1
ATOM 8810 N N . LEU A 1 1124 ? -30.024 -16.557 33.313 1.00 93.56 1124 LEU A N 1
ATOM 8811 C CA . LEU A 1 1124 ? -30.628 -16.582 31.983 1.00 93.56 1124 LEU A CA 1
ATOM 8812 C C . LEU A 1 1124 ? -29.677 -15.913 30.994 1.00 93.56 1124 LEU A C 1
ATOM 8814 O O . LEU A 1 1124 ? -29.047 -14.917 31.328 1.00 93.56 1124 LEU A O 1
ATOM 8818 N N . ARG A 1 1125 ? -29.600 -16.419 29.772 1.00 92.69 1125 ARG A N 1
ATOM 8819 C CA . ARG A 1 1125 ? -28.822 -15.839 28.681 1.00 92.69 1125 ARG A CA 1
ATOM 8820 C C . ARG A 1 1125 ? -29.778 -15.290 27.630 1.00 92.69 1125 ARG A C 1
ATOM 8822 O O . ARG A 1 1125 ? -30.619 -16.027 27.125 1.00 92.69 1125 ARG A O 1
ATOM 8829 N N . ALA A 1 1126 ? -29.669 -14.006 27.315 1.00 91.31 1126 ALA A N 1
ATOM 8830 C CA . ALA A 1 1126 ? -30.429 -13.353 26.258 1.00 91.31 1126 ALA A CA 1
ATOM 8831 C C . ALA A 1 1126 ? -29.523 -13.082 25.053 1.00 91.31 1126 ALA A C 1
ATOM 8833 O O . ALA A 1 1126 ? -28.546 -12.342 25.164 1.00 91.31 1126 ALA A O 1
ATOM 8834 N N . ASP A 1 1127 ? -29.861 -13.663 23.906 1.00 90.00 1127 ASP A N 1
ATOM 8835 C CA . ASP A 1 1127 ? -29.156 -13.452 22.645 1.00 90.00 1127 ASP A CA 1
ATOM 8836 C C . ASP A 1 1127 ? -29.965 -12.499 21.749 1.00 90.00 1127 ASP A C 1
ATOM 8838 O O . ASP A 1 1127 ? -31.126 -12.752 21.399 1.00 90.00 1127 ASP A O 1
ATOM 8842 N N . TYR A 1 1128 ? -29.337 -11.379 21.394 1.00 86.81 1128 TYR A N 1
ATOM 8843 C CA . TYR A 1 1128 ? -29.850 -10.363 20.483 1.00 86.81 1128 TYR A CA 1
ATOM 8844 C C . TYR A 1 1128 ? -29.167 -10.519 19.135 1.00 86.81 1128 TYR A C 1
ATOM 8846 O O . TYR A 1 1128 ? -27.943 -10.553 19.048 1.00 86.81 1128 TYR A O 1
ATOM 8854 N N . ASP A 1 1129 ? -29.962 -10.545 18.080 1.00 78.00 1129 ASP A N 1
ATOM 8855 C CA . ASP A 1 1129 ? -29.465 -10.631 16.716 1.00 78.00 1129 ASP A CA 1
ATOM 8856 C C . ASP A 1 1129 ? -29.691 -9.280 16.019 1.00 78.00 1129 ASP A C 1
ATOM 8858 O O . ASP A 1 1129 ? -30.821 -8.909 15.673 1.00 78.00 1129 ASP A O 1
ATOM 8862 N N . LEU A 1 1130 ? -28.618 -8.488 15.928 1.00 73.94 1130 LEU A N 1
ATOM 8863 C CA . LEU A 1 1130 ? -28.615 -7.139 15.364 1.00 73.94 1130 LEU A CA 1
ATOM 8864 C C . LEU A 1 1130 ? -27.989 -7.171 13.958 1.00 73.94 1130 LEU A C 1
ATOM 8866 O O . LEU A 1 1130 ? -27.108 -7.986 13.698 1.00 73.94 1130 LEU A O 1
ATOM 8870 N N . PRO A 1 1131 ? -28.344 -6.237 13.055 1.00 60.47 1131 PRO A N 1
ATOM 8871 C CA . PRO A 1 1131 ? -27.741 -6.165 11.718 1.00 60.47 1131 PRO A CA 1
ATOM 8872 C C . PRO A 1 1131 ? -26.211 -6.017 11.727 1.00 60.47 1131 PRO A C 1
ATOM 8874 O O . PRO A 1 1131 ? -25.552 -6.354 10.749 1.00 60.47 1131 PRO A O 1
ATOM 8877 N N . GLN A 1 1132 ? -25.650 -5.473 12.812 1.00 56.12 1132 GLN A N 1
ATOM 8878 C CA . GLN A 1 1132 ? -24.213 -5.267 12.998 1.00 56.12 1132 GLN A CA 1
ATOM 8879 C C . GLN A 1 1132 ? -23.501 -6.446 13.693 1.00 56.12 1132 GLN A C 1
ATOM 8881 O O . GLN A 1 1132 ? -22.283 -6.394 13.843 1.00 56.12 1132 GLN A O 1
ATOM 8886 N N . GLY A 1 1133 ? -24.231 -7.481 14.133 1.00 65.12 1133 GLY A N 1
ATOM 8887 C CA . GLY A 1 1133 ? -23.693 -8.657 14.827 1.00 65.12 1133 GLY A CA 1
ATOM 8888 C C . GLY A 1 1133 ? -24.611 -9.191 15.935 1.00 65.12 1133 GLY A C 1
ATOM 8889 O O . GLY A 1 1133 ? -25.606 -8.567 16.303 1.00 65.12 1133 GLY A O 1
ATOM 8890 N N . SER A 1 1134 ? -24.263 -10.345 16.505 1.00 75.25 1134 SER A N 1
ATOM 8891 C CA . SER A 1 1134 ? -24.968 -10.917 17.658 1.00 75.25 1134 SER A CA 1
ATOM 8892 C C . SER A 1 1134 ? -24.414 -10.378 18.978 1.00 75.25 1134 SER A C 1
ATOM 8894 O O . SER A 1 1134 ? -23.199 -10.348 19.173 1.00 75.25 1134 SER A O 1
ATOM 8896 N N . LEU A 1 1135 ? -25.292 -10.005 19.906 1.00 83.19 1135 LEU A N 1
ATOM 8897 C CA . LEU A 1 1135 ? -24.951 -9.567 21.258 1.00 83.19 1135 LEU A CA 1
ATOM 8898 C C . LEU A 1 1135 ? -25.531 -10.552 22.274 1.00 83.19 1135 LEU A C 1
ATOM 8900 O O . LEU A 1 1135 ? -26.721 -10.851 22.225 1.00 83.19 1135 LEU A O 1
ATOM 8904 N N . THR A 1 1136 ? -24.720 -10.984 23.234 1.00 86.31 1136 THR A N 1
ATOM 8905 C CA . THR A 1 1136 ? -25.168 -11.847 24.332 1.00 86.31 1136 THR A CA 1
ATOM 8906 C C . THR A 1 1136 ? -25.181 -11.078 25.653 1.00 86.31 1136 THR A C 1
ATOM 8908 O O . THR A 1 1136 ? -24.257 -10.327 25.970 1.00 86.31 1136 THR A O 1
ATOM 8911 N N . GLU A 1 1137 ? -26.247 -11.258 26.428 1.00 89.62 1137 GLU A N 1
ATOM 8912 C CA . GLU A 1 1137 ? -26.483 -10.630 27.729 1.00 89.62 1137 GLU A CA 1
ATOM 8913 C C . GLU A 1 1137 ? -26.778 -11.708 28.782 1.00 89.62 1137 GLU A C 1
ATOM 8915 O O . GLU A 1 1137 ? -27.696 -12.512 28.612 1.00 89.62 1137 GLU A O 1
ATOM 8920 N N . SER A 1 1138 ? -26.038 -11.712 29.890 1.00 90.88 1138 SER A N 1
ATOM 8921 C CA . SER A 1 1138 ? -26.278 -12.630 31.013 1.00 90.88 1138 SER A CA 1
ATOM 8922 C C . SER A 1 1138 ? -27.147 -11.953 32.074 1.00 90.88 1138 SER A C 1
ATOM 8924 O O . SER A 1 1138 ? -26.824 -10.874 32.560 1.00 90.88 1138 SER A O 1
ATOM 8926 N N . ILE A 1 1139 ? -28.254 -12.578 32.462 1.00 91.25 1139 ILE A N 1
ATOM 8927 C CA . ILE A 1 1139 ? -29.230 -12.075 33.433 1.00 91.25 1139 ILE A CA 1
ATOM 8928 C C . ILE A 1 1139 ? -29.115 -12.897 34.718 1.00 91.25 1139 ILE A C 1
ATOM 8930 O O . ILE A 1 1139 ? -29.432 -14.087 34.737 1.00 91.25 1139 ILE A O 1
ATOM 8934 N N . VAL A 1 1140 ? -28.661 -12.260 35.799 1.00 91.25 1140 VAL A N 1
ATOM 8935 C CA . VAL A 1 1140 ? -28.380 -12.919 37.086 1.00 91.25 1140 VAL A CA 1
ATOM 8936 C C . VAL A 1 1140 ? -29.579 -12.814 38.039 1.00 91.25 1140 VAL A C 1
ATOM 8938 O O . VAL A 1 1140 ? -30.429 -11.933 37.906 1.00 91.25 1140 VAL A O 1
ATOM 8941 N N . ALA A 1 1141 ? -29.655 -13.710 39.024 1.00 88.31 1141 ALA A N 1
ATOM 8942 C CA . ALA A 1 1141 ? -30.622 -13.650 40.120 1.00 88.31 1141 ALA A CA 1
ATOM 8943 C C . ALA A 1 1141 ? -30.694 -12.272 40.810 1.00 88.31 1141 ALA A C 1
ATOM 8945 O O . ALA A 1 1141 ? -29.686 -11.580 40.973 1.00 88.31 1141 ALA A O 1
ATOM 8946 N N . GLY A 1 1142 ? -31.895 -11.892 41.255 1.00 86.69 1142 GLY A N 1
ATOM 8947 C CA . GLY A 1 1142 ? -32.162 -10.561 41.802 1.00 86.69 1142 GLY A CA 1
ATOM 8948 C C . GLY A 1 1142 ? -32.356 -9.491 40.727 1.00 86.69 1142 GLY A C 1
ATOM 8949 O O . GLY A 1 1142 ? -32.092 -8.321 40.990 1.00 86.69 1142 GLY A O 1
ATOM 8950 N N . THR A 1 1143 ? -32.782 -9.883 39.521 1.00 89.50 1143 THR A N 1
ATOM 8951 C CA . THR A 1 1143 ? -33.099 -8.975 38.407 1.00 89.50 1143 THR A CA 1
ATOM 8952 C C . THR A 1 1143 ? -34.385 -9.400 37.684 1.00 89.50 1143 THR A C 1
ATOM 8954 O O . THR A 1 1143 ? -35.035 -10.382 38.059 1.00 89.50 1143 THR A O 1
ATOM 8957 N N . THR A 1 1144 ? -34.783 -8.637 36.661 1.00 91.31 1144 THR A N 1
ATOM 8958 C CA . THR A 1 1144 ? -35.991 -8.886 35.862 1.00 91.31 1144 THR A CA 1
ATOM 8959 C C . THR A 1 1144 ? -35.659 -9.309 34.432 1.00 91.31 1144 THR A C 1
ATOM 8961 O O . THR A 1 1144 ? -34.586 -8.995 33.903 1.00 91.31 1144 THR A O 1
ATOM 8964 N N . CYS A 1 1145 ? -36.592 -10.021 33.798 1.00 91.56 1145 CYS A N 1
ATOM 8965 C CA . CYS A 1 1145 ? -36.486 -10.440 32.407 1.00 91.56 1145 CYS A CA 1
ATOM 8966 C C . CYS A 1 1145 ? -37.817 -10.269 31.660 1.00 91.56 1145 CYS A C 1
ATOM 8968 O O . CYS A 1 1145 ? -38.886 -10.668 32.135 1.00 91.56 1145 CYS A O 1
ATOM 8970 N N . GLY A 1 1146 ? -37.733 -9.724 30.445 1.00 87.69 1146 GLY A N 1
ATOM 8971 C CA . GLY A 1 1146 ? -38.855 -9.611 29.516 1.00 87.69 1146 GLY A CA 1
ATOM 8972 C C . GLY A 1 1146 ? -39.772 -8.413 29.769 1.00 87.69 1146 GLY A C 1
ATOM 8973 O O . GLY A 1 1146 ? -40.872 -8.396 29.224 1.00 87.69 1146 GLY A O 1
ATOM 8974 N N . GLU A 1 1147 ? -39.318 -7.439 30.558 1.00 87.94 1147 GLU A N 1
ATOM 8975 C CA . GLU A 1 1147 ? -40.038 -6.242 30.989 1.00 87.94 1147 GLU A CA 1
ATOM 8976 C C . GLU A 1 1147 ? -40.580 -5.416 29.817 1.00 87.94 1147 GLU A C 1
ATOM 8978 O O . GLU A 1 1147 ? -41.790 -5.240 29.689 1.00 87.94 1147 GLU A O 1
ATOM 8983 N N . LEU A 1 1148 ? -39.705 -4.975 28.913 1.00 84.31 1148 LEU A N 1
ATOM 8984 C CA . LEU A 1 1148 ? -40.080 -4.036 27.862 1.00 84.31 1148 LEU A CA 1
ATOM 8985 C C . LEU A 1 1148 ? -41.119 -4.626 26.889 1.00 84.31 1148 LEU A C 1
ATOM 8987 O O . LEU A 1 1148 ? -42.179 -4.013 26.756 1.00 84.31 1148 LEU A O 1
ATOM 8991 N N . PRO A 1 1149 ? -40.905 -5.802 26.259 1.00 86.62 1149 PRO A N 1
ATOM 8992 C CA . PRO A 1 1149 ? -41.905 -6.366 25.352 1.00 86.62 1149 PRO A CA 1
ATOM 8993 C C . PRO A 1 1149 ? -43.241 -6.681 26.033 1.00 86.62 1149 PRO A C 1
ATOM 8995 O O . PRO A 1 1149 ? -44.292 -6.533 25.424 1.00 86.62 1149 PRO A O 1
ATOM 8998 N N . PHE A 1 1150 ? -43.214 -7.086 27.309 1.00 90.06 1150 PHE A N 1
ATOM 8999 C CA . PHE A 1 1150 ? -44.428 -7.443 28.043 1.00 90.06 1150 PHE A CA 1
ATOM 9000 C C . PHE A 1 1150 ? -45.315 -6.229 28.333 1.00 90.06 1150 PHE A C 1
ATOM 9002 O O . PHE A 1 1150 ? -46.505 -6.266 28.038 1.00 90.06 1150 PHE A O 1
ATOM 9009 N N . PHE A 1 1151 ? -44.746 -5.147 28.872 1.00 87.38 1151 PHE A N 1
ATOM 9010 C CA . PHE A 1 1151 ? -45.523 -3.961 29.250 1.00 87.38 1151 PHE A CA 1
ATOM 9011 C C . PHE A 1 1151 ? -45.884 -3.052 28.070 1.00 87.38 1151 PHE A C 1
ATOM 9013 O O . PHE A 1 1151 ? -46.865 -2.321 28.150 1.00 87.38 1151 PHE A O 1
ATOM 9020 N N . SER A 1 1152 ? -45.114 -3.104 26.978 1.00 82.56 1152 SER A N 1
ATOM 9021 C CA . SER A 1 1152 ? -45.436 -2.394 25.728 1.00 82.56 1152 SER A CA 1
ATOM 9022 C C . SER A 1 1152 ? -46.345 -3.179 24.781 1.00 82.56 1152 SER A C 1
ATOM 9024 O O . SER A 1 1152 ? -46.719 -2.651 23.743 1.00 82.56 1152 SER A O 1
ATOM 9026 N N . GLU A 1 1153 ? -46.687 -4.427 25.117 1.00 84.44 1153 GLU A N 1
ATOM 9027 C CA . GLU A 1 1153 ? -47.434 -5.345 24.245 1.00 84.44 1153 GLU A CA 1
ATOM 9028 C C . GLU A 1 1153 ? -46.800 -5.533 22.851 1.00 84.44 1153 GLU A C 1
ATOM 9030 O O . GLU A 1 1153 ? -47.495 -5.675 21.848 1.00 84.44 1153 GLU A O 1
ATOM 9035 N N . THR A 1 1154 ? -45.465 -5.572 22.795 1.00 84.69 1154 THR A N 1
ATOM 9036 C CA . THR A 1 1154 ? -44.693 -5.815 21.566 1.00 84.69 1154 THR A CA 1
ATOM 9037 C C . THR A 1 1154 ? -44.109 -7.230 21.523 1.00 84.69 1154 THR A C 1
ATOM 9039 O O . THR A 1 1154 ? -44.093 -7.963 22.519 1.00 84.69 1154 THR A O 1
ATOM 9042 N N . ASP A 1 1155 ? -43.614 -7.633 20.353 1.00 88.31 1155 ASP A N 1
ATOM 9043 C CA . ASP A 1 1155 ? -42.941 -8.921 20.186 1.00 88.31 1155 ASP A CA 1
ATOM 9044 C C . ASP A 1 1155 ? -41.588 -8.963 20.914 1.00 88.31 1155 ASP A C 1
ATOM 9046 O O . ASP A 1 1155 ? -40.913 -7.955 21.148 1.00 88.31 1155 ASP A O 1
ATOM 9050 N N . ARG A 1 1156 ? -41.157 -10.171 21.285 1.00 89.44 1156 ARG A N 1
ATOM 9051 C CA . ARG A 1 1156 ? -39.882 -10.412 21.964 1.00 89.44 1156 ARG A CA 1
ATOM 9052 C C . ARG A 1 1156 ? -38.711 -9.924 21.115 1.00 89.44 1156 ARG A C 1
ATOM 9054 O O . ARG A 1 1156 ? -38.538 -10.320 19.965 1.00 89.44 1156 ARG A O 1
ATOM 9061 N N . THR A 1 1157 ? -37.850 -9.125 21.736 1.00 86.12 1157 THR A N 1
ATOM 9062 C CA . THR A 1 1157 ? -36.675 -8.521 21.091 1.00 86.12 1157 THR A CA 1
ATOM 9063 C C . THR A 1 1157 ? -35.442 -9.426 21.062 1.00 86.12 1157 THR A C 1
ATOM 9065 O O . THR A 1 1157 ? -34.522 -9.161 20.295 1.00 86.12 1157 THR A O 1
ATOM 9068 N N . ALA A 1 1158 ? -35.423 -10.487 21.870 1.00 89.88 1158 ALA A N 1
ATOM 9069 C CA . ALA A 1 1158 ? -34.313 -11.426 22.003 1.00 89.88 1158 ALA A CA 1
ATOM 9070 C C . ALA A 1 1158 ? -34.816 -12.839 22.283 1.00 89.88 1158 ALA A C 1
ATOM 9072 O O . ALA A 1 1158 ? -35.922 -13.021 22.803 1.00 89.88 1158 ALA A O 1
ATOM 9073 N N . THR A 1 1159 ? -33.966 -13.818 21.989 1.00 93.19 1159 THR A N 1
ATOM 9074 C CA . THR A 1 1159 ? -34.166 -15.203 22.413 1.00 93.19 1159 THR A CA 1
ATOM 9075 C C . THR A 1 1159 ? -33.521 -15.385 23.778 1.00 93.19 1159 THR A C 1
ATOM 9077 O O . THR A 1 1159 ? -32.345 -15.073 23.947 1.00 93.19 1159 THR A O 1
ATOM 9080 N N . VAL A 1 1160 ? -34.283 -15.863 24.762 1.00 94.06 1160 VAL A N 1
ATOM 9081 C CA . VAL A 1 1160 ? -33.780 -16.067 26.127 1.00 94.06 1160 VAL A CA 1
ATOM 9082 C C . VAL A 1 1160 ? -33.744 -17.550 26.451 1.00 94.06 1160 VAL A C 1
ATOM 9084 O O . VAL A 1 1160 ? -34.747 -18.251 26.326 1.00 94.06 1160 VAL A O 1
ATOM 9087 N N . THR A 1 1161 ? -32.590 -18.010 26.913 1.00 95.00 1161 THR A N 1
ATOM 9088 C CA . THR A 1 1161 ? -32.313 -19.391 27.299 1.00 95.00 1161 THR A CA 1
ATOM 9089 C C . THR A 1 1161 ? -31.890 -19.460 28.763 1.00 95.00 1161 THR A C 1
ATOM 9091 O O . THR A 1 1161 ? -31.386 -18.495 29.335 1.00 95.00 1161 THR A O 1
ATOM 9094 N N . VAL A 1 1162 ? -32.152 -20.586 29.415 1.00 94.94 1162 VAL A N 1
ATOM 9095 C CA . VAL A 1 1162 ? -31.742 -20.833 30.798 1.00 94.94 1162 VAL A CA 1
ATOM 9096 C C . VAL A 1 1162 ? -30.334 -21.411 30.764 1.00 94.94 1162 VAL A C 1
ATOM 9098 O O . VAL A 1 1162 ? -30.153 -22.545 30.334 1.00 94.94 1162 VAL A O 1
ATOM 9101 N N . ASP A 1 1163 ? -29.342 -20.645 31.205 1.00 91.19 1163 ASP A N 1
ATOM 9102 C CA . ASP A 1 1163 ? -27.943 -21.089 31.215 1.00 91.19 1163 ASP A CA 1
ATOM 9103 C C . ASP A 1 1163 ? -27.655 -21.985 32.431 1.00 91.19 1163 ASP A C 1
ATOM 9105 O O . ASP A 1 1163 ? -27.026 -23.036 32.330 1.00 91.19 1163 ASP A O 1
ATOM 9109 N N . ARG A 1 1164 ? -28.214 -21.619 33.593 1.00 93.06 1164 ARG A N 1
ATOM 9110 C CA . ARG A 1 1164 ? -28.187 -22.429 34.821 1.00 93.06 1164 ARG A CA 1
ATOM 9111 C C . ARG A 1 1164 ? -29.586 -22.588 35.387 1.00 93.06 1164 ARG A C 1
ATOM 9113 O O . ARG A 1 1164 ? -30.348 -21.623 35.339 1.00 93.06 1164 ARG A O 1
ATOM 9120 N N . ASP A 1 1165 ? -29.866 -23.752 35.983 1.00 93.12 1165 ASP A N 1
ATOM 9121 C CA . ASP A 1 1165 ? -31.148 -24.079 36.625 1.00 93.12 1165 ASP A CA 1
ATOM 9122 C C . ASP A 1 1165 ? -31.736 -22.870 37.356 1.00 93.12 1165 ASP A C 1
ATOM 9124 O O . ASP A 1 1165 ? -31.125 -22.297 38.270 1.00 93.12 1165 ASP A O 1
ATOM 9128 N N . CYS A 1 1166 ? -32.914 -22.456 36.895 1.00 93.75 1166 CYS A N 1
ATOM 9129 C CA . CYS A 1 1166 ? -33.486 -21.164 37.212 1.00 93.75 1166 CYS A CA 1
ATOM 9130 C C . CYS A 1 1166 ? -34.837 -21.310 37.905 1.00 93.75 1166 CYS A C 1
ATOM 9132 O O . CYS A 1 1166 ? -35.717 -22.048 37.463 1.00 93.75 1166 CYS A O 1
ATOM 9134 N N . VAL A 1 1167 ? -35.008 -20.552 38.985 1.00 94.50 1167 VAL A N 1
ATOM 9135 C CA . VAL A 1 1167 ? -36.298 -20.333 39.635 1.00 94.50 1167 VAL A CA 1
ATOM 9136 C C . VAL A 1 1167 ? -36.705 -18.899 39.336 1.00 94.50 1167 VAL A C 1
ATOM 9138 O O . VAL A 1 1167 ? -35.980 -17.963 39.681 1.00 94.50 1167 VAL A O 1
ATOM 9141 N N . ALA A 1 1168 ? -37.858 -18.725 38.697 1.00 93.44 1168 ALA A N 1
ATOM 9142 C CA . ALA A 1 1168 ? -38.379 -17.413 38.347 1.00 93.44 1168 ALA A CA 1
ATOM 9143 C C . ALA A 1 1168 ? -39.865 -17.291 38.694 1.00 93.44 1168 ALA A C 1
ATOM 9145 O O . ALA A 1 1168 ? -40.648 -18.230 38.544 1.00 93.44 1168 ALA A O 1
ATOM 9146 N N . TRP A 1 1169 ? -40.264 -16.102 39.126 1.00 94.69 1169 TRP A N 1
ATOM 9147 C CA . TRP A 1 1169 ? -41.653 -15.751 39.384 1.00 94.69 1169 TRP A CA 1
ATOM 9148 C C . TRP A 1 1169 ? -42.230 -15.077 38.147 1.00 94.69 1169 TRP A C 1
ATOM 9150 O O . TRP A 1 1169 ? -41.765 -14.012 37.745 1.00 94.69 1169 TRP A O 1
ATOM 9160 N N . ARG A 1 1170 ? -43.221 -15.719 37.524 1.00 94.38 1170 ARG A N 1
ATOM 9161 C CA . ARG A 1 1170 ? -43.844 -15.264 36.279 1.00 94.38 1170 ARG A CA 1
ATOM 9162 C C . ARG A 1 1170 ? -45.173 -14.575 36.562 1.00 94.38 1170 ARG A C 1
ATOM 9164 O O . ARG A 1 1170 ? -46.051 -15.187 37.166 1.00 94.38 1170 ARG A O 1
ATOM 9171 N N . MET A 1 1171 ? -45.341 -13.368 36.040 1.00 94.06 1171 MET A N 1
ATOM 9172 C CA . MET A 1 1171 ? -46.647 -12.737 35.848 1.00 94.06 1171 MET A CA 1
ATOM 9173 C C . MET A 1 1171 ? -47.049 -12.907 34.381 1.00 94.06 1171 MET A C 1
ATOM 9175 O O . MET A 1 1171 ? -46.260 -12.606 33.484 1.00 94.06 1171 MET A O 1
ATOM 9179 N N . ASP A 1 1172 ? -48.236 -13.448 34.124 1.00 92.12 1172 ASP A N 1
ATOM 9180 C CA . ASP A 1 1172 ? -48.788 -13.598 32.775 1.00 92.12 1172 ASP A CA 1
ATOM 9181 C C . ASP A 1 1172 ? -49.754 -12.459 32.420 1.00 92.12 1172 ASP A C 1
ATOM 9183 O O . ASP A 1 1172 ? -50.061 -11.596 33.244 1.00 92.12 1172 ASP A O 1
ATOM 9187 N N . LYS A 1 1173 ? -50.207 -12.430 31.159 1.00 88.19 1173 LYS A N 1
ATOM 9188 C CA . LYS A 1 1173 ? -51.095 -11.372 30.650 1.00 88.19 1173 LYS A CA 1
ATOM 9189 C C . LYS A 1 1173 ? -52.413 -11.292 31.433 1.00 88.19 1173 LYS A C 1
ATOM 9191 O O . LYS A 1 1173 ? -52.891 -10.196 31.702 1.00 88.19 1173 LYS A O 1
ATOM 9196 N N . GLU A 1 1174 ? -52.968 -12.431 31.847 1.00 87.94 1174 GLU A N 1
ATOM 9197 C CA . GLU A 1 1174 ? -54.183 -12.474 32.670 1.00 87.94 1174 GLU A CA 1
ATOM 9198 C C . GLU A 1 1174 ? -53.943 -11.926 34.082 1.00 87.94 1174 GLU A C 1
ATOM 9200 O O . GLU A 1 1174 ? -54.751 -11.145 34.585 1.00 87.94 1174 GLU A O 1
ATOM 9205 N N . GLY A 1 1175 ? -52.829 -12.305 34.721 1.00 88.56 1175 GLY A N 1
ATOM 9206 C CA . GLY A 1 1175 ? -52.420 -11.767 36.018 1.00 88.56 1175 GLY A CA 1
ATOM 9207 C C . GLY A 1 1175 ? -52.208 -10.255 35.971 1.00 88.56 1175 GLY A C 1
ATOM 9208 O O . GLY A 1 1175 ? -52.652 -9.548 36.872 1.00 88.56 1175 GLY A O 1
ATOM 9209 N N . TRP A 1 1176 ? -51.623 -9.750 34.886 1.00 90.88 1176 TRP A N 1
ATOM 9210 C CA . TRP A 1 1176 ? -51.448 -8.318 34.658 1.00 90.88 1176 TRP A CA 1
ATOM 9211 C C . TRP A 1 1176 ? -52.774 -7.566 34.500 1.00 90.88 1176 TRP A C 1
ATOM 9213 O O . TRP A 1 1176 ? -52.992 -6.569 35.183 1.00 90.88 1176 TRP A O 1
ATOM 9223 N N . GLN A 1 1177 ? -53.698 -8.080 33.683 1.00 88.50 1177 GLN A N 1
ATOM 9224 C CA . GLN A 1 1177 ? -55.030 -7.484 33.509 1.00 88.50 1177 GLN A CA 1
ATOM 9225 C C . GLN A 1 1177 ? -55.839 -7.469 34.813 1.00 88.50 1177 GLN A C 1
ATOM 9227 O O . GLN A 1 1177 ? -56.538 -6.497 35.106 1.00 88.50 1177 GLN A O 1
ATOM 9232 N N . LYS A 1 1178 ? -55.735 -8.528 35.627 1.00 89.38 1178 LYS A N 1
ATOM 9233 C CA . LYS A 1 1178 ? -56.359 -8.556 36.957 1.00 89.38 1178 LYS A CA 1
ATOM 9234 C C . LYS A 1 1178 ? -55.714 -7.543 37.897 1.00 89.38 1178 LYS A C 1
ATOM 9236 O O . LYS A 1 1178 ? -56.440 -6.809 38.550 1.00 89.38 1178 LYS A O 1
ATOM 9241 N N . LEU A 1 1179 ? -54.383 -7.438 37.916 1.00 89.88 1179 LEU A N 1
ATOM 9242 C CA . LEU A 1 1179 ? -53.682 -6.452 38.742 1.00 89.88 1179 LEU A CA 1
ATOM 9243 C C . LEU A 1 1179 ? -54.096 -5.016 38.381 1.00 89.88 1179 LEU A C 1
ATOM 9245 O O . LEU A 1 1179 ? -54.367 -4.226 39.280 1.00 89.88 1179 LEU A O 1
ATOM 9249 N N . GLN A 1 1180 ? -54.213 -4.699 37.088 1.00 87.12 1180 GLN A N 1
ATOM 9250 C CA . GLN A 1 1180 ? -54.706 -3.400 36.612 1.00 87.12 1180 GLN A CA 1
ATOM 9251 C C . GLN A 1 1180 ? -56.129 -3.097 37.104 1.00 87.12 1180 GLN A C 1
ATOM 9253 O O . GLN A 1 1180 ? -56.425 -1.962 37.471 1.00 87.12 1180 GLN A O 1
ATOM 9258 N N . LYS A 1 1181 ? -57.007 -4.107 37.123 1.00 86.44 1181 LYS A N 1
ATOM 9259 C CA . LYS A 1 1181 ? -58.408 -3.954 37.534 1.00 86.44 1181 LYS A CA 1
ATOM 9260 C C . LYS A 1 1181 ? -58.583 -3.884 39.053 1.00 86.44 1181 LYS A C 1
ATOM 9262 O O . LYS A 1 1181 ? -59.362 -3.070 39.540 1.00 86.44 1181 LYS A O 1
ATOM 9267 N N . ASP A 1 1182 ? -57.883 -4.745 39.783 1.00 90.06 1182 ASP A N 1
ATOM 9268 C CA . ASP A 1 1182 ? -58.086 -4.964 41.216 1.00 90.06 1182 ASP A CA 1
ATOM 9269 C C . ASP A 1 1182 ? -57.218 -4.027 42.080 1.00 90.06 1182 ASP A C 1
ATOM 9271 O O . ASP A 1 1182 ? -57.608 -3.694 43.201 1.00 90.06 1182 ASP A O 1
ATOM 9275 N N . GLN A 1 1183 ? -56.033 -3.622 41.597 1.00 91.50 1183 GLN A N 1
ATOM 9276 C CA . GLN A 1 1183 ? -55.051 -2.776 42.302 1.00 91.50 1183 GLN A CA 1
ATOM 9277 C C . GLN A 1 1183 ? -54.333 -1.811 41.322 1.00 91.50 1183 GLN A C 1
ATOM 9279 O O . GLN A 1 1183 ? -53.139 -1.978 41.035 1.00 91.50 1183 GLN A O 1
ATOM 9284 N N . PRO A 1 1184 ? -55.029 -0.785 40.794 1.00 86.50 1184 PRO A N 1
ATOM 9285 C CA . PRO A 1 1184 ? -54.500 0.088 39.738 1.00 86.50 1184 PRO A CA 1
ATOM 9286 C C . PRO A 1 1184 ? -53.262 0.898 40.161 1.00 86.50 1184 PRO A C 1
ATOM 9288 O O . PRO A 1 1184 ? -52.359 1.121 39.353 1.00 86.50 1184 PRO A O 1
ATOM 9291 N N . ASP A 1 1185 ? -53.167 1.288 41.436 1.00 87.88 1185 ASP A N 1
ATOM 9292 C CA . ASP A 1 1185 ? -52.018 2.013 41.991 1.00 87.88 1185 ASP A CA 1
ATOM 9293 C C . ASP A 1 1185 ? -50.733 1.168 41.969 1.00 87.88 1185 ASP A C 1
ATOM 9295 O O . ASP A 1 1185 ? -49.651 1.671 41.656 1.00 87.88 1185 ASP A O 1
ATOM 9299 N N . VAL A 1 1186 ? -50.849 -0.133 42.250 1.00 89.31 1186 VAL A N 1
ATOM 9300 C CA . VAL A 1 1186 ? -49.734 -1.090 42.211 1.00 89.31 1186 VAL A CA 1
ATOM 9301 C C . VAL A 1 1186 ? -49.297 -1.365 40.774 1.00 89.31 1186 VAL A C 1
ATOM 9303 O O . VAL A 1 1186 ? -48.096 -1.399 40.499 1.00 89.31 1186 VAL A O 1
ATOM 9306 N N . ALA A 1 1187 ? -50.249 -1.512 39.847 1.00 87.00 1187 ALA A N 1
ATOM 9307 C CA . ALA A 1 1187 ? -49.951 -1.693 38.427 1.00 87.00 1187 ALA A CA 1
ATOM 9308 C C . ALA A 1 1187 ? -49.179 -0.491 37.852 1.00 87.00 1187 ALA A C 1
ATOM 9310 O O . ALA A 1 1187 ? -48.171 -0.672 37.167 1.00 87.00 1187 ALA A O 1
ATOM 9311 N N . GLN A 1 1188 ? -49.599 0.735 38.188 1.00 84.94 1188 GLN A N 1
ATOM 9312 C CA . GLN A 1 1188 ? -48.943 1.962 37.730 1.00 84.94 1188 GLN A CA 1
ATOM 9313 C C . GLN A 1 1188 ? -47.498 2.078 38.236 1.00 84.94 1188 GLN A C 1
ATOM 9315 O O . GLN A 1 1188 ? -46.595 2.443 37.478 1.00 84.94 1188 GLN A O 1
ATOM 9320 N N . GLU A 1 1189 ? -47.256 1.759 39.508 1.00 89.38 1189 GLU A N 1
ATOM 9321 C CA . GLU A 1 1189 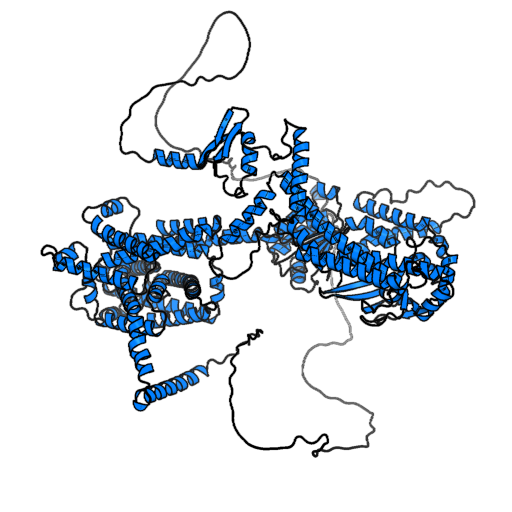? -45.904 1.814 40.062 1.00 89.38 1189 GLU A CA 1
ATOM 9322 C C . GLU A 1 1189 ? -45.011 0.699 39.489 1.00 89.38 1189 GLU A C 1
ATOM 9324 O O . GLU A 1 1189 ? -43.854 0.958 39.156 1.00 89.38 1189 GLU A O 1
ATOM 9329 N N . LEU A 1 1190 ? -45.544 -0.513 39.281 1.00 89.50 1190 LEU A N 1
ATOM 9330 C CA . LEU A 1 1190 ? -44.808 -1.611 38.641 1.00 89.50 1190 LEU A CA 1
ATOM 9331 C C . LEU A 1 1190 ? -44.392 -1.257 37.205 1.00 89.50 1190 LEU A C 1
ATOM 9333 O O . LEU A 1 1190 ? -43.260 -1.536 36.797 1.00 89.50 1190 LEU A O 1
ATOM 9337 N N . LEU A 1 1191 ? -45.274 -0.587 36.460 1.00 85.94 1191 LEU A N 1
ATOM 9338 C CA . LEU A 1 1191 ? -44.977 -0.067 35.129 1.00 85.94 1191 LEU A CA 1
ATOM 9339 C C . LEU A 1 1191 ? -43.836 0.956 35.174 1.00 85.94 1191 LEU A C 1
ATOM 9341 O O . LEU A 1 1191 ? -42.853 0.833 34.443 1.00 85.94 1191 LEU A O 1
ATOM 9345 N N . ARG A 1 1192 ? -43.929 1.939 36.079 1.00 84.69 1192 ARG A N 1
ATOM 9346 C CA . ARG A 1 1192 ? -42.903 2.975 36.265 1.00 84.69 1192 ARG A CA 1
ATOM 9347 C C . ARG A 1 1192 ? -41.535 2.368 36.575 1.00 84.69 1192 ARG A C 1
ATOM 9349 O O . ARG A 1 1192 ? -40.539 2.790 35.989 1.00 84.69 1192 ARG A O 1
ATOM 9356 N N . VAL A 1 1193 ? -41.477 1.386 37.471 1.00 87.31 1193 VAL A N 1
ATOM 9357 C CA . VAL A 1 1193 ? -40.227 0.700 37.828 1.00 87.31 1193 VAL A CA 1
ATOM 9358 C C . VAL A 1 1193 ? -39.656 -0.070 36.636 1.00 87.31 1193 VAL A C 1
ATOM 9360 O O . VAL A 1 1193 ? -38.464 0.034 36.349 1.00 87.31 1193 VAL A O 1
ATOM 9363 N N . SER A 1 1194 ? -40.505 -0.772 35.887 1.00 85.88 1194 SER A N 1
ATOM 9364 C CA . SER A 1 1194 ? -40.096 -1.530 34.696 1.00 85.88 1194 SER A CA 1
ATOM 9365 C C . SER A 1 1194 ? -39.510 -0.633 33.601 1.00 85.88 1194 SER A C 1
ATOM 9367 O O . SER A 1 1194 ? -38.528 -0.987 32.942 1.00 85.88 1194 SER A O 1
ATOM 9369 N N . LEU A 1 1195 ? -40.058 0.572 33.449 1.00 81.75 1195 LEU A N 1
ATOM 9370 C CA . LEU A 1 1195 ? -39.551 1.584 32.528 1.00 81.75 1195 LEU A CA 1
ATOM 9371 C C . LEU A 1 1195 ? -38.187 2.147 32.964 1.00 81.75 1195 LEU A C 1
ATOM 9373 O O . LEU A 1 1195 ? -37.300 2.308 32.122 1.00 81.75 1195 LEU A O 1
ATOM 9377 N N . LYS A 1 1196 ? -37.979 2.386 34.269 1.00 83.00 1196 LYS A N 1
ATOM 9378 C CA . LYS A 1 1196 ? -36.667 2.794 34.808 1.00 83.00 1196 LYS A CA 1
ATOM 9379 C C . LYS A 1 1196 ? -35.596 1.725 34.550 1.00 83.00 1196 LYS A C 1
ATOM 9381 O O . LYS A 1 1196 ? -34.554 2.049 33.982 1.00 83.00 1196 LYS A O 1
ATOM 9386 N N . LEU A 1 1197 ? -35.896 0.457 34.854 1.00 82.69 1197 LEU A N 1
ATOM 9387 C CA . LEU A 1 1197 ? -35.005 -0.688 34.599 1.00 82.69 1197 LEU A CA 1
ATOM 9388 C C . LEU A 1 1197 ? -34.608 -0.797 33.121 1.00 82.69 1197 LEU A C 1
ATOM 9390 O O . LEU A 1 1197 ? -33.442 -1.008 32.785 1.00 82.69 1197 LEU A O 1
ATOM 9394 N N . THR A 1 1198 ? -35.577 -0.607 32.223 1.00 82.12 1198 THR A N 1
ATOM 9395 C CA . THR A 1 1198 ? -35.330 -0.645 30.776 1.00 82.12 1198 THR A CA 1
ATOM 9396 C C . THR A 1 1198 ? -34.385 0.477 30.332 1.00 82.12 1198 THR A C 1
ATOM 9398 O O . THR A 1 1198 ? -33.502 0.251 29.503 1.00 82.12 1198 THR A O 1
ATOM 9401 N N . SER A 1 1199 ? -34.541 1.686 30.882 1.00 77.25 1199 SER A N 1
ATOM 9402 C CA . SER A 1 1199 ? -33.698 2.840 30.542 1.00 77.25 1199 SER A CA 1
ATOM 9403 C C . SER A 1 1199 ? -32.233 2.639 30.947 1.00 77.25 1199 SER A C 1
ATOM 9405 O O . SER A 1 1199 ? -31.329 2.968 30.172 1.00 77.25 1199 SER A O 1
ATOM 9407 N N . GLU A 1 1200 ? -31.982 2.101 32.143 1.00 76.75 1200 GLU A N 1
ATOM 9408 C CA . GLU A 1 1200 ? -30.623 1.793 32.615 1.00 76.75 1200 GLU A CA 1
ATOM 9409 C C . GLU A 1 1200 ? -29.953 0.755 31.708 1.00 76.75 1200 GLU A C 1
ATOM 9411 O O . GLU A 1 1200 ? -28.855 0.982 31.193 1.00 76.75 1200 GLU A O 1
ATOM 9416 N N . ARG A 1 1201 ? -30.672 -0.328 31.398 1.00 78.56 1201 ARG A N 1
ATOM 9417 C CA . ARG A 1 1201 ? -30.207 -1.389 30.497 1.00 78.56 1201 ARG A CA 1
ATOM 9418 C C . ARG A 1 1201 ? -29.856 -0.872 29.103 1.00 78.56 1201 ARG A C 1
ATOM 9420 O O . ARG A 1 1201 ? -28.803 -1.215 28.565 1.00 78.56 1201 ARG A O 1
ATOM 9427 N N . MET A 1 1202 ? -30.728 -0.058 28.505 1.00 75.50 1202 MET A N 1
ATOM 9428 C CA . MET A 1 1202 ? -30.511 0.453 27.149 1.00 75.50 1202 MET A CA 1
ATOM 9429 C C . MET A 1 1202 ? -29.215 1.268 27.063 1.00 75.50 1202 MET A C 1
ATOM 9431 O O . MET A 1 1202 ? -28.515 1.216 26.052 1.00 75.50 1202 MET A O 1
ATOM 9435 N N . THR A 1 1203 ? -28.859 1.970 28.141 1.00 72.25 1203 THR A N 1
ATOM 9436 C CA . THR A 1 1203 ? -27.616 2.745 28.229 1.00 72.25 1203 THR A CA 1
ATOM 9437 C C . THR A 1 1203 ? -26.385 1.833 28.205 1.00 72.25 1203 THR A C 1
ATOM 9439 O O . THR A 1 1203 ? -25.480 2.077 27.407 1.00 72.25 1203 THR A O 1
ATOM 9442 N N . SER A 1 1204 ? -26.370 0.753 28.998 1.00 73.88 1204 SER A N 1
ATOM 9443 C CA . SER A 1 1204 ? -25.252 -0.208 29.035 1.00 73.88 1204 SER A CA 1
ATOM 9444 C C . SER A 1 1204 ? -25.077 -0.979 27.723 1.00 73.88 1204 SER A C 1
ATOM 9446 O O . SER A 1 1204 ? -23.958 -1.129 27.239 1.00 73.88 1204 SER A O 1
ATOM 9448 N N . ILE A 1 1205 ? -26.175 -1.418 27.099 1.00 78.06 1205 ILE A N 1
ATOM 9449 C CA . ILE A 1 1205 ? -26.115 -2.101 25.797 1.00 78.06 1205 ILE A CA 1
ATOM 9450 C C . ILE A 1 1205 ? -25.593 -1.149 24.713 1.00 78.06 1205 ILE A C 1
ATOM 9452 O O . ILE A 1 1205 ? -24.744 -1.523 23.906 1.00 78.06 1205 ILE A O 1
ATOM 9456 N N . THR A 1 1206 ? -26.064 0.101 24.705 1.00 74.88 1206 THR A N 1
ATOM 9457 C CA . THR A 1 1206 ? -25.643 1.086 23.699 1.00 74.88 1206 THR A CA 1
ATOM 9458 C C . THR A 1 1206 ? -24.156 1.420 23.825 1.00 74.88 1206 THR A C 1
ATOM 9460 O O . THR A 1 1206 ? -23.477 1.520 22.803 1.00 74.88 1206 THR A O 1
ATOM 9463 N N . SER A 1 1207 ? -23.622 1.567 25.044 1.00 74.56 1207 SER A N 1
ATOM 9464 C CA . SER A 1 1207 ? -22.195 1.863 25.230 1.00 74.56 1207 SER A CA 1
ATOM 9465 C C . SER A 1 1207 ? -21.293 0.701 24.800 1.00 74.56 1207 SER A C 1
ATOM 9467 O O . SER A 1 1207 ? -20.267 0.930 24.152 1.00 74.56 1207 SER A O 1
ATOM 9469 N N . TYR A 1 1208 ? -21.710 -0.541 25.060 1.00 80.12 1208 TYR A N 1
ATOM 9470 C CA . TYR A 1 1208 ? -21.011 -1.733 24.579 1.00 80.12 1208 TYR A CA 1
ATOM 9471 C C . TYR A 1 1208 ? -21.033 -1.838 23.041 1.00 80.12 1208 TYR A C 1
ATOM 9473 O O . TYR A 1 1208 ? -19.999 -2.031 22.406 1.00 80.12 1208 TYR A O 1
ATOM 9481 N N . ILE A 1 1209 ? -22.185 -1.618 22.398 1.00 75.81 1209 ILE A N 1
ATOM 9482 C CA . ILE A 1 1209 ? -22.286 -1.668 20.927 1.00 75.81 1209 ILE A CA 1
ATOM 9483 C C . ILE A 1 1209 ? -21.427 -0.579 20.266 1.00 75.81 1209 ILE A C 1
ATOM 9485 O O . ILE A 1 1209 ? -20.741 -0.841 19.277 1.00 75.81 1209 ILE A O 1
ATOM 9489 N N . LEU A 1 1210 ? -21.430 0.642 20.811 1.00 69.12 1210 LEU A N 1
ATOM 9490 C CA . LEU A 1 1210 ? -20.608 1.742 20.294 1.00 69.12 1210 LEU A CA 1
ATOM 9491 C C . LEU A 1 1210 ? -19.112 1.447 20.383 1.00 69.12 1210 LEU A C 1
ATOM 9493 O O . LEU A 1 1210 ? -18.346 1.902 19.534 1.00 69.12 1210 LEU A O 1
ATOM 9497 N N . THR A 1 1211 ? -18.699 0.694 21.399 1.00 73.06 1211 THR A N 1
ATOM 9498 C CA . THR A 1 1211 ? -17.310 0.270 21.525 1.00 73.06 1211 THR A CA 1
ATOM 9499 C C . THR A 1 1211 ? -16.983 -0.907 20.639 1.00 73.06 1211 THR A C 1
ATOM 9501 O O . THR A 1 1211 ? -15.894 -0.899 20.095 1.00 73.06 1211 THR A O 1
ATOM 9504 N N . MET A 1 1212 ? -17.893 -1.842 20.372 1.00 71.69 1212 MET A N 1
ATOM 9505 C CA . MET A 1 1212 ? -17.671 -2.904 19.379 1.00 71.69 1212 MET A CA 1
ATOM 9506 C C . MET A 1 1212 ? -17.549 -2.379 17.942 1.00 71.69 1212 MET A C 1
ATOM 9508 O O . MET A 1 1212 ? -16.714 -2.870 17.191 1.00 71.69 1212 MET A O 1
ATOM 9512 N N . ALA A 1 1213 ? -18.332 -1.363 17.566 1.00 61.41 1213 ALA A N 1
ATOM 9513 C CA . ALA A 1 1213 ? -18.291 -0.773 16.223 1.00 61.41 1213 ALA A CA 1
ATOM 9514 C C . ALA A 1 1213 ? -17.062 0.124 15.965 1.00 61.41 1213 ALA A C 1
ATOM 9516 O O . ALA A 1 1213 ? -16.730 0.396 14.808 1.00 61.41 1213 ALA A O 1
ATOM 9517 N N . GLY A 1 1214 ? -16.444 0.632 17.037 1.00 51.22 1214 GLY A N 1
ATOM 9518 C CA . GLY A 1 1214 ? -15.229 1.446 17.006 1.00 51.22 1214 GLY A CA 1
ATOM 9519 C C . GLY A 1 1214 ? -14.000 0.579 16.869 1.00 51.22 1214 GLY A C 1
ATOM 9520 O O . GLY A 1 1214 ? -13.262 0.830 15.891 1.00 51.22 1214 GLY A O 1
#

Secondary structure (DSSP, 8-state):
-TTHHHHHHHHHHHHHHT-SSPPPP-HHHHHHHHHHHHHHHHHHHHHHGGGTT---TTT-HHHHHHHHHHHHHHHHHHHHHHHHHHHHHHHHHHHHHTT--HHHHHHHHHHHHGGG--------------SS-HHHHHHHHHHHHHHHHHHTT-TT--TTS-SSPPS-SEEEEE-SS--EEEEETTEEEEE-TT-EEEEEHHHHHHHHHHS-S--SS----HHHHHHHHHHHHSS------------------------------------------------PPP-PPPP---------------GGGGSS-------------------------------------------------------SS--PPP----------------------PPPP---SSHHHHHHHHHHHHHHHHHHHHT-TTS--HHHHHIIIIIHHHHHHHHHHHHHHHHHHHHHHHHHHHS-TTSTTTTTGGGSPPPS--GGGHHHHHHHHHHHHHHH-TT-HHHHHHHHHHHHHHHHHHHHHHHHHHHHTTGGGGGGGS-HHHHHHHHHHHHHHHHHHHHHHHHT-SS---SSHHHHHHHTSTTTHHHHHHHHHHHHHHHHHHHTT--TTHHHHHHHHHHHHHHHHHHH-TT--HHHHHHTTSBPPPPPTT--TTHHHHT--GGG--HHHHHHTHHHHHHHHHHHHHHHHHHHHHHHHHHT-S---HHHHHHHHHHHHHHHHHTT-------HHHHHHHHHTT--SHHHHHHHHHHHHHHHHH-GGGGGG-BHHHHHHHHHHHHHHHHIIIIISGGGTS-HHHHHHHHHHHHHHHHS-HHHHHHHHHHHHHHHHHHHHHTS-SEEEEEETTT---S-B--HHHHHHHHHHGGGEEEEEEEEEE-HHHHHHHHHHHHHHHSHHHHHHS--SEEEEEEEEEEEE-HHHHHHHHHHHHHHHHTTPEEEEESS-TTSHHHHHHHHTTTT-SS---EE-SSHHHHHHHHHHHHHHHHHHHHHHHHHHHT-PPPS-----------S-TT----HHHHHHHHHHHHHHHHHHTTTHHHHTTSPTTHHHHHHHSTTT----HHHHHTTGGG-EEEEE-TT-EEE-TTSB--EEEEEEEEEEEEEEEETTEEEEEEEESSEEESHHHHHTT-B-SSEEEEEEEEEEEEEEHHHHHHHHHH-HHHHHHHHHHHHHHHHHHHHHHHHHHHHHH-

Radius of gyration: 46.83 Å; chains: 1; bounding box: 120×132×139 Å

Organism: NCBI:txid1209068